Protein 6B23 (pdb70)

B-factor: mean 240.4, std 31.72, range [148.01, 350.55]

Radius of gyration: 44.62 Å; Cα contacts (8 Å, |Δi|>4): 2141; chains: 8; bounding box: 135×101×117 Å

Secondary structure (DSSP, 8-state):
--SSS-----EEPPPTTTHHHHHHHHHHH-SHHHH------SSS-EEE--------SSSS--S-----EEE------EE--HHHHHSS-HHHHHHHHHHHHHHHHHHHHHHHHHHHHHHHHTS-SSS---S--HHHHHHHS-----S---HHHHHHHHHHHBTBSPPP-EEEEETTTHHHHHS-B-SSS-SBSS-SSS-BSSSSB--EESS--SS---EEE-SEEEEEES---EE---S--SS--BTTTB---TTTS-----EE--EEEEEE-S--EE------/---SS----SS----HHHHHHHHHHHHHH-SHHHHSB----SSSEEEE-------SSS---SS-----EEEE--EEEEEE-TTGGGGGGHHHHHHHHHHHHHHHHTTTHHHHHHHHHHHHHT---SS--SS--HHHHHHHS--EE----SHHHHHHHHHHHHTTTPPP--EE--TTGGGTTSS-B-SSS--BSS-SSS-BSSSSBEE---STT-SS--EE----B----S----EEE----SS---SSS----TTTTT--EEEEEEE---------BEE--S--/--SSS----SEEPPPHHHHHHHHHHHHHH-SHHHHSB----SS----EES------SSS---S----EE------EEEEEHHHHHH-S-TTTHHHHHHHHHHHHHTTTHHHHHHHHHHHHHHSS-SS---S--HHHHHHHS--EEES--SHHHHHHHHHHHHSSS-----EE--SS--HHHHH-B-SSS--BSS-SSS-BSSSSBPB----TT-SS--EE--S-EEEE-S---EEEE-SB-SS--BSSS---BTTTTT--EEEEEE-EEEE--S--BEEE----/--SSS----S-B---HHHHHHHHHHHHHH-HHHHH-EE----SS--EE-------SS---S-----B-EE-----EE---STTGGG---HHHHHHHHHHHHHHHSTTTTHHHHHHHHHHTTTSS-SS--SS--HHHHHHHTT----S--STHHHHHHHHHHHTTT------B--HHHHHHHHS-B-SSS--BS-BTTTTBSSSS--B----TT-SS-B------EEEEES---BEEESS--SS---TTS----TTTS---EEE-EEEEEEE--S----B-----/-THHHHHHHHSSS--/-HHHHHHHHHHSS--/-HHHHHHHHHHHHHHHHHHHHHHHHHHHHSS--/-HHHHHHHHHHHHHHHHTHHHHHHHHHHH-S--

InterPro domains:
  IPR024455 Phage capsid [TIGR01554] (41-310)
  IPR054612 Phage capsid-like, C-terminal [PF05065] (38-310)

Organism: Staphylococcus phage 80alpha (NCBI:txid53369)

Nearest PDB structures (foldseek):
  6b0x-assembly1_A  TM=9.643E-01  e=4.576E-47  Dubowvirus dv80alpha
  6c21-assembly1_B  TM=6.989E-01  e=7.696E-34  Dubowvirus dv80alpha
  6c21-assembly1_D  TM=6.895E-01  e=8.840E-33  Dubowvirus dv80alpha
  6c21-assembly1_G  TM=6.797E-01  e=6.925E-33  Dubowvirus dv80alpha
  8vd4-assembly1_B  TM=6.380E-01  e=4.616E-28  Dubowvirus dv80alpha

Foldseek 3Di:
DFDWQFFPCFFDWQDPVLQVLLVVLLCPPADVNVQADEDADDQKDKDWDWDDDDDDDPDPDDDDTDIDMDIKHDWDKDWQVVLQVVPLDRRVCRVVTSPNSSVSCSNRVSVVVRLVCCCVAAHPPPPDHDADHNVNLCVVQPQEDEDDDDPVVVVVSQVVLPPPDDGFAAKEFAPQQVVVQQDDADDPHGDRQQDDPQGDRNNGHYDHDPNDDADGGTKTDHPWHKYWYRTWTKHKDQDWDDPDADDPRDIDPCVVVRTIIMITITGIIIYDDRRMYDYHYDPD/DVPVVVVVVVDDDDD/DVVCVVVVVVPDDDD/DDDFQFDDDQWCFDDPVLQCLLVVVLLVVADVSVLEDEDDDDAKDKDWDDDDDDDDPPDDDDDDDDIDIDIKFDWDKDKAQQCLQVPVVVVVVRVVTPRVSVVSCSCPVSVVVRLQVNCAAQNPDDPDHDAPANNVLCVVDPQEDADDDEVVVVVSQQVQLPVVVAGWAAKEWAPLLVVVLQPYADDPPGDRCQDDVPQGNNNHHYHHDPPPDANNKIKTDSYKYKYKDDTQIKHKDQDWDPPADDDDHDGDNSVVPVGMIIMTIIIIIIDYDRRMHIYHHHPD/DADFQFDPDQWDFDDPVLFVLQVVLLVVLADVPVLEDADEDAAKDFDKDFDDDDQDDPHGNPDDGDIDTDIDWDWDKDKQPVVQQVDLHRVVCRVVGSRNSVVVVRNPVSVVVRLQCVPVAADVPRPDHDADHVNVLCVVPPQEDEADQAPVVVVVSQVSLPVPPDGFAAKEDDPVPCVSQVPHADDVHGDRQADDVAAGRNNHHYDYSHHPPADRKIKTARYWYKYFDDTQIKGKDFAADPPACPDPPDRDGRVVVPTMMIMTMTIMIIYGDNDMHIYDYDPD/DVVVVVVVVVVVVVVCVVVVVVVVVVCVPDDHD/DDAFQFDPDQWAFDDPVLQVLLVVLLQVVADLNVFADEDADDQKDWDKDFDDDDDDPDDDDDDDGDIDIDIKHDWDWDWQVQVFLPDFDRVVVRVVGDNVVSVVCSVGVSVVRSLVCRCQAQHNDDPDHDAHHVVVLCVVVPQEDEADDAVVCVVSQQVQLVVVVDGWAEKEEAPVLVVVQQPHADDPDGGHAADDVQHHRNNHHYDHDPDPPADNKMWTDHYWYKYWDDTFIKGKDQCDDDPACDPDDHRDPRVVVPTTIMITMTGIITDDDNRIHMYGYDPD/DVVVVVVVVVVVVVVVVVVVVVVVVVVVVDPDD

Solvent-accessible surface area: 69340 Å² total; per-residue (Å²): 169,6,104,63,129,70,0,78,65,94,105,27,71,16,72,117,100,17,20,54,25,4,23,75,61,10,7,92,58,1,20,9,3,37,36,0,97,30,72,60,12,124,47,82,100,152,47,120,62,105,168,86,125,177,122,66,94,216,215,149,47,173,52,152,129,106,124,88,66,104,28,4,149,81,61,13,78,102,59,4,86,72,5,2,65,97,16,68,72,17,149,77,10,70,131,75,28,6,25,96,4,1,66,34,6,49,78,65,14,0,94,27,30,18,89,67,17,2,51,11,7,11,10,43,97,31,133,70,63,54,22,113,5,5,36,66,3,26,141,140,25,101,53,66,38,134,26,84,52,59,47,100,30,14,99,62,7,32,62,73,20,77,126,96,98,155,81,19,51,13,15,22,7,8,78,134,4,66,82,104,5,70,171,27,88,18,118,170,57,166,106,141,17,4,61,179,137,68,56,34,15,45,64,46,22,12,50,50,7,126,5,53,78,80,159,42,5,24,20,8,11,18,80,8,19,2,2,13,52,36,52,5,61,8,45,32,122,134,67,84,8,123,98,39,92,35,137,118,162,92,94,18,32,4,116,135,66,131,83,36,6,1,56,17,11,5,54,1,11,26,36,18,48,65,80,8,3,25,5,110,38,139,102,227,51,113,73,27,77,99,23,11,147,146,18,67,129,62,228,67,104,85,5,65,112,56,6,120,131,40,20,86,20,190,178,92,97,78,140,65,18,124,78,86,89,3,70,6,124,101,125,50,11,18,36,12,11,29,71,13,9,73,56,2,22,1,9,30,4,1,116,34,58,84,28,147,37,95,42,133,45,126,55,126,173,100,103,188,76,74,106,198,198,131,54,151,56,162,85,122,144,58,68,72,60,8,153,53,43,0,30,6,63,1,25,57,4,0,9,33,42,73,48,26,144,42,18,38,28,26,20,23,17,34,2,9,77,41,0,59,38,67,16,6,69,14,10,24,103,29,2,4,55,23,2,6,15,69,116,26,83,16,78,53,15,111,3,2,32,59,1,31,139,122,48,114,25,84,25,115,11,76,47,63,55,102,30,7,99,56,1,43,53,61,2,70,116,71,162,44,124,17,55,1,0,8,3,22,45,50,1,43,8,40,4,54,80,6,38,18,106,162,86,136,102,65,23,7,65,46,138,63,72,26,0,55,66,36,27,15,18,54,7,102,23,46,54,37,117,100,2,6,4,0,3,16,65,15,15,10,2,14,82,43,58,5,38,6,46,12,103,97,88,81,14,125,52,22,30,17,96,118,185,91,90,1,28,3,98,137,67,124,25,2,5,0,45,6,24,13,93,3,5,13,41,46,35,52,51,2,0,16,4,87,27,130,86,220,142,48,95,82,108,84,1,88,81,88,70,4,63,5,100,49,121,29,7,46,34,4,10,58,62,9,1,83,61,0,39,0,3,19,8,1,81,13,52,56,1,88,58,58,41,118,17,39,40,59,91,10,63,24,39,12,55,189,112,101,17,116,49,106,23,57,11,52,86,22,36,26,158,57,49,4,7,5,25,11,13,36,4,0,4,56,3,67,79,20,128,82,13,56,99,90,20,4,17,86,1,3,80,70,2,55,91,86,9,1,62,12,10,22,47,7,14,2,37,6,2,1,17,68,102,13,61,12,71,54,39,125,8,0,35,70,7,5,126,130,38,109,19,70,27,127,13,65,28,62,29,107,32,4,88,69,1,13,57,63,12,64,123,47,114,66,46,15,39,4,0,4,8,25,9,63,12,62,44,39,11,27,137,15,68,20,120,171,45,138,12,68,12,9,12,50,105,37,63,8,2,15,7,18,34,11,29,16,7,56,11,100,26,25,116,53,2,4,8,3,18,14,49,7,9,1,8,19,60,24,52,2,43,1,48,3,79,118,105,93,4,100,17,5,50,22,105,122,172,105,86,11,32,3,103,134,64,128,55,10,0,0,60,2,32,6,124,5,8,5,64,20,26,101,51,0,0,27,2,94,51,140,102,224,188,143,139,49,51,107,104,115,90,49,112,56,9,131,102,63,72,135,39,49,74,18,23,68,46,2,67,147,49,36,56,36,164,177,64,85,75,134,64,5,79,79,72,81,8,84,10,119,89,125,32,11,53,23,5,21,78,62,22,14,44,72,3,6,0,4,32,2,0,87,39,48,53,65,94,54,112,4,134,25,19,60,103,110,12,44,22,25,10,94,126,167,80,44,150,52,167,34,54,19,48,76,84,44,6,150,79,43,12,72,87,68,9,79,148,4,0,52,127,23,83,77,14,128,68,8,44,114,100,20,14,25,88,4,2,73,66,1,52,87,72,18,4,79,33,18,33,63,68,18,2,44,12,0,4,11,76,116,20,145,37,88,31,37,120,6,0,31,59,7,8,117,111,48,101,25,94,15,122,21,83,35,82,26,97,6,9,54,53,2,31,34,47,3,5,89,58,39,47,76,15,50,1,2,3,6,30,67,114,0,51,80,50,15,62,142,21,70,17,119,88,39,92,58,138,32,8,56,147,143,74,99,28,9,32,59,36,37,25,12,33,1,124,2,111,42,42,130,78,5,9,12,0,3,14,73,6,24,12,7,40,82,50,67,8,93,5,50,6,134,62,128,62,8,93,88,38,90,45,129,121,163,120,80,26,41,0,99,132,50,113,69,8,14,2,92,6,18,12,122,1,10,7,41,29,43,74,79,8,0,35,2,87,47,112,102,216,183,118,130,53,53,119,108,107,127,42,109,100,44,124,106,156,92,151,41,50,65,40,23,101,114,5,120,136,72,16,63,18,204

Sequence (1232 aa):
PDNVMMHEKKDGTLMNEFTTPILQEVMENSKIMQLGKYEPMEGTEKKFTFWADKPGAYWVGEGQKIETSKATWVNATMRAFKLGVILPVTKEFLNYTYSQFFEEMKPMIAEAFYKKFDEAGILNQGNNPFGKSIAQSIEKTNKVIKGDFTQDNIIDLEALLEDDELEANAFISKTQNRSLLRKIVDPETKERIYDRNSDSLDGLPVVNLKSSNLKRGELITGDFDKLIYGIPQLIEYKIDETAQLSTVKNEDGTPVNLFEQDMVALRATMHVALHIADDKAFAKGTTLQNLAKQNRIIKGTTLQNLAKQNRIIKPDNVMMHEKKDGTLMNEFTTPILQEVMENSKIMQLGKYEPMEGTEKKFTFWADKPGAYWVGEGQKIETSKATWVNATMRAFKLGVILPVTKEFLNYTYSQFFEEMKPMIAEAFYKKFDEAGILNQGNNPFGKSIAQSIEKTNKVIKGDFTQDNIIDLEALLEDDELEANAFISKTQNRSLLRKIVDPETKERIYDRNSDSLDGLPVVNLKSSNLKRGELITGDFDKLIYGIPQLIEYKIDETAQLSTVKNEDGTPVNLFEQDMVALRATMHVALHIADDKAFAKPDNVMMHEKKDGTLMNEFTTPILQEVMENSKIMQLGKYEPMEGTEKKFTFWADKPGAYWVGEGQKIETSKATWVNATMRAFKLGVILPVTKEFLNYTYSQFFEEMKPMIAEAFYKKFDEAGILNQGNNPFGKSIAQSIEKTNKVIKGDFTQDNIIDLEALLEDDELEANAFISKTQNRSLLRKIVDPETKERIYDRNSDSLDGLPVVNLKSSNLKRGELITGDFDKLIYGIPQLIEYKIDETAQLSTVKNEDGTPVNLFEQDMVALRATMHVALHIADDKAFAKQEISSELQQSEQSKQKQYGTTLQNLAKQNRIIKPDNVMMHEKKDGTLMNEFTTPILQEVMENSKIMQLGKYEPMEGTEKKFTFWADKPGAYWVGEGQKIETSKATWVNATMRAFKLGVILPVTKEFLNYTYSQFFEEMKPMIAEAFYKKFDEAGILNQGNNPFGKSIAQSIEKTNKVIKGDFTQDNIIDLEALLEDDELEANAFISKTQNRSLLRKIVDPETKERIYDRNSDSLDGLPVVNLKSSNLKRGELITGDFDKLIYGIPQLIEYKIDETAQLSTVKNEDGTPVNLFEQDMVALRATMHVALHIADDKAFAKQEISSELQQSEQSKQKQYGTTLQNLAKQNRIIK

Structure (mmCIF, N/CA/C/O backbone):
data_6B23
#
_entry.id   6B23
#
_cell.length_a   1
_cell.length_b   1
_cell.length_c   1
_cell.angle_alpha   90.00
_cell.angle_beta   90.00
_cell.angle_gamma   90.00
#
_symmetry.space_group_name_H-M   'P 1'
#
loop_
_entity.id
_entity.type
_entity.pdbx_description
1 polymer 'Major head protein'
2 polymer 'Capsid morphogenesis B protein'
#
loop_
_atom_site.group_PDB
_atom_site.id
_atom_site.type_symbol
_atom_site.label_atom_id
_atom_site.label_alt_id
_atom_site.label_comp_id
_atom_site.label_asym_id
_atom_site.label_entity_id
_atom_site.label_seq_id
_atom_site.pdbx_PDB_ins_code
_atom_site.Cartn_x
_atom_site.Cartn_y
_atom_site.Cartn_z
_atom_site.occupancy
_atom_site.B_iso_or_equiv
_atom_site.auth_seq_id
_atom_site.auth_comp_id
_atom_site.auth_asym_id
_atom_site.auth_atom_id
_atom_site.pdbx_PDB_model_num
ATOM 1 N N . PRO A 1 26 ? 297.072 259.788 151.661 1.00 218.91 26 PRO A N 1
ATOM 2 C CA . PRO A 1 26 ? 297.688 258.456 151.594 1.00 220.62 26 PRO A CA 1
ATOM 3 C C . PRO A 1 26 ? 296.726 257.295 151.890 1.00 223.81 26 PRO A C 1
ATOM 4 O O . PRO A 1 26 ? 296.638 256.358 151.093 1.00 222.62 26 PRO A O 1
ATOM 8 N N . ASP A 1 27 ? 296.026 257.363 153.023 1.00 226.16 27 ASP A N 1
ATOM 9 C CA . ASP A 1 27 ? 295.068 256.327 153.424 1.00 225.97 27 ASP A CA 1
ATOM 10 C C . ASP A 1 27 ? 294.045 256.883 154.421 1.00 227.74 27 ASP A C 1
ATOM 11 O O . ASP A 1 27 ? 294.419 257.354 155.498 1.00 226.78 27 ASP A O 1
ATOM 16 N N . ASN A 1 28 ? 292.764 256.816 154.053 1.00 229.16 28 ASN A N 1
ATOM 17 C CA . ASN A 1 28 ? 291.666 257.287 154.900 1.00 229.72 28 ASN A CA 1
ATOM 18 C C . ASN A 1 28 ? 291.135 256.149 155.768 1.00 227.81 28 ASN A C 1
ATOM 19 O O . ASN A 1 28 ? 291.104 256.264 156.996 1.00 225.27 28 ASN A O 1
ATOM 24 N N . VAL A 1 29 ? 290.712 255.064 155.116 1.00 228.17 29 VAL A N 1
ATOM 25 C CA . VAL A 1 29 ? 290.186 253.871 155.797 1.00 229.71 29 VAL A CA 1
ATOM 26 C C . VAL A 1 29 ? 290.736 252.593 155.142 1.00 231.89 29 VAL A C 1
ATOM 27 O O . VAL A 1 29 ? 291.599 251.932 155.721 1.00 233.85 29 VAL A O 1
ATOM 31 N N . MET A 1 30 ? 290.247 252.284 153.937 1.00 232.28 30 MET A N 1
ATOM 32 C CA . MET A 1 30 ? 290.551 251.050 153.174 1.00 232.10 30 MET A CA 1
ATOM 33 C C . MET A 1 30 ? 291.093 249.830 153.948 1.00 231.15 30 MET A C 1
ATOM 34 O O . MET A 1 30 ? 290.333 248.905 154.245 1.00 229.49 30 MET A O 1
ATOM 39 N N . MET A 1 31 ? 292.390 249.841 154.272 1.00 230.00 31 MET A N 1
ATOM 40 C CA . MET A 1 31 ? 293.094 248.664 154.807 1.00 228.56 31 MET A CA 1
ATOM 41 C C . MET A 1 31 ? 293.995 249.027 155.995 1.00 228.54 31 MET A C 1
ATOM 42 O O . MET A 1 31 ? 293.993 250.173 156.453 1.00 228.93 31 MET A O 1
ATOM 47 N N . HIS A 1 32 ? 294.752 248.045 156.491 1.00 229.32 32 HIS A N 1
ATOM 48 C CA . HIS A 1 32 ? 295.736 248.270 157.556 1.00 229.42 32 HIS A CA 1
ATOM 49 C C . HIS A 1 32 ? 296.903 247.272 157.492 1.00 226.66 32 HIS A C 1
ATOM 50 O O . HIS A 1 32 ? 296.849 246.190 158.086 1.00 226.51 32 HIS A O 1
ATOM 57 N N . GLU A 1 33 ? 297.941 247.646 156.743 1.00 222.14 33 GLU A N 1
ATOM 58 C CA . GLU A 1 33 ? 299.240 246.959 156.764 1.00 217.21 33 GLU A CA 1
ATOM 59 C C . GLU A 1 33 ? 300.380 247.983 156.898 1.00 216.42 33 GLU A C 1
ATOM 60 O O . GLU A 1 33 ? 301.494 247.756 156.417 1.00 214.55 33 GLU A O 1
ATOM 66 N N . LYS A 1 34 ? 300.093 249.099 157.574 1.00 218.19 34 LYS A N 1
ATOM 67 C CA . LYS A 1 34 ? 301.045 250.194 157.761 1.00 219.66 34 LYS A CA 1
ATOM 68 C C . LYS A 1 34 ? 301.672 250.048 159.146 1.00 222.13 34 LYS A C 1
ATOM 69 O O . LYS A 1 34 ? 301.062 250.414 160.154 1.00 221.95 34 LYS A O 1
ATOM 75 N N . LYS A 1 35 ? 302.893 249.517 159.185 1.00 227.78 35 LYS A N 1
ATOM 76 C CA . LYS A 1 35 ? 303.525 249.103 160.443 1.00 232.58 35 LYS A CA 1
ATOM 77 C C . LYS A 1 35 ? 304.165 250.285 161.168 1.00 232.11 35 LYS A C 1
ATOM 78 O O . LYS A 1 35 ? 303.923 250.490 162.360 1.00 231.45 35 LYS A O 1
ATOM 84 N N . ASP A 1 36 ? 304.984 251.045 160.439 1.00 232.91 36 ASP A N 1
ATOM 85 C CA . ASP A 1 36 ? 305.676 252.223 160.969 1.00 232.84 36 ASP A CA 1
ATOM 86 C C . ASP A 1 36 ? 305.076 253.498 160.372 1.00 229.29 36 ASP A C 1
ATOM 87 O O . ASP A 1 36 ? 304.762 253.542 159.180 1.00 230.49 36 ASP A O 1
ATOM 92 N N . GLY A 1 37 ? 304.930 254.527 161.207 1.00 224.67 37 GLY A N 1
ATOM 93 C CA . GLY A 1 37 ? 304.419 255.827 160.765 1.00 222.16 37 GLY A CA 1
ATOM 94 C C . GLY A 1 37 ? 303.822 256.661 161.882 1.00 221.01 37 GLY A C 1
ATOM 95 O O . GLY A 1 37 ? 303.509 256.149 162.959 1.00 217.10 37 GLY A O 1
ATOM 96 N N . THR A 1 38 ? 303.671 257.956 161.613 1.00 224.07 38 THR A N 1
ATOM 97 C CA . THR A 1 38 ? 303.008 258.881 162.532 1.00 228.20 38 THR A CA 1
ATOM 98 C C . THR A 1 38 ? 301.493 258.722 162.402 1.00 232.33 38 THR A C 1
ATOM 99 O O . THR A 1 38 ? 300.990 258.397 161.322 1.00 230.94 38 THR A O 1
ATOM 103 N N . LEU A 1 39 ? 300.774 258.953 163.501 1.00 239.81 39 LEU A N 1
ATOM 104 C CA . LEU A 1 39 ? 299.310 258.827 163.515 1.00 246.36 39 LEU A CA 1
ATOM 105 C C . LEU A 1 39 ? 298.657 259.953 162.710 1.00 244.91 39 LEU A C 1
ATOM 106 O O . LEU A 1 39 ? 299.126 261.094 162.733 1.00 244.43 39 LEU A O 1
ATOM 111 N N . MET A 1 40 ? 297.576 259.619 162.007 1.00 246.79 40 MET A N 1
ATOM 112 C CA . MET A 1 40 ? 296.867 260.570 161.146 1.00 251.66 40 MET A CA 1
ATOM 113 C C . MET A 1 40 ? 296.055 261.550 161.994 1.00 251.01 40 MET A C 1
ATOM 114 O O . MET A 1 40 ? 295.522 261.177 163.041 1.00 250.52 40 MET A O 1
ATOM 119 N N . ASN A 1 41 ? 295.962 262.795 161.525 1.00 250.23 41 ASN A N 1
ATOM 120 C CA . ASN A 1 41 ? 295.230 263.866 162.228 1.00 249.29 41 ASN A CA 1
ATOM 121 C C . ASN A 1 41 ? 293.724 263.616 162.426 1.00 249.56 41 ASN A C 1
ATOM 122 O O . ASN A 1 41 ? 293.106 264.241 163.291 1.00 249.66 41 ASN A O 1
ATOM 127 N N . GLU A 1 42 ? 293.142 262.726 161.618 1.00 249.09 42 GLU A N 1
ATOM 128 C CA . GLU A 1 42 ? 291.739 262.313 161.766 1.00 248.16 42 GLU A CA 1
ATOM 129 C C . GLU A 1 42 ? 291.442 261.646 163.116 1.00 248.33 42 GLU A C 1
ATOM 130 O O . GLU A 1 42 ? 290.369 261.862 163.684 1.00 248.96 42 GLU A O 1
ATOM 136 N N . PHE A 1 43 ? 292.390 260.850 163.618 1.00 248.70 43 PHE A N 1
ATOM 137 C CA . PHE A 1 43 ? 292.199 260.057 164.842 1.00 249.53 43 PHE A CA 1
ATOM 138 C C . PHE A 1 43 ? 293.074 260.485 166.032 1.00 247.20 43 PHE A C 1
ATOM 139 O O . PHE A 1 43 ? 293.094 259.794 167.053 1.00 246.77 43 PHE A O 1
ATOM 147 N N . THR A 1 44 ? 293.781 261.611 165.918 1.00 246.45 44 THR A N 1
ATOM 148 C CA . THR A 1 44 ? 294.640 262.100 167.004 1.00 245.91 44 THR A CA 1
ATOM 149 C C . THR A 1 44 ? 293.824 262.733 168.129 1.00 247.94 44 THR A C 1
ATOM 150 O O . THR A 1 44 ? 293.956 262.344 169.292 1.00 247.84 44 THR A O 1
ATOM 154 N N . THR A 1 45 ? 292.984 263.703 167.770 1.00 251.00 45 THR A N 1
ATOM 155 C CA . THR A 1 45 ? 292.216 264.482 168.755 1.00 253.72 45 THR A CA 1
ATOM 156 C C . THR A 1 45 ? 291.178 263.713 169.604 1.00 256.25 45 THR A C 1
ATOM 157 O O . THR A 1 45 ? 290.918 264.124 170.737 1.00 256.24 45 THR A O 1
ATOM 161 N N . PRO A 1 46 ? 290.585 262.611 169.077 1.00 259.21 46 PRO A N 1
ATOM 162 C CA . PRO A 1 46 ? 289.797 261.756 169.986 1.00 261.41 46 PRO A CA 1
ATOM 163 C C . PRO A 1 46 ? 290.633 260.964 171.004 1.00 263.90 46 PRO A C 1
ATOM 164 O O . PRO A 1 46 ? 290.172 260.745 172.126 1.00 263.19 46 PRO A O 1
ATOM 168 N N . ILE A 1 47 ? 291.837 260.540 170.614 1.00 266.84 47 ILE A N 1
ATOM 169 C CA . ILE A 1 47 ? 292.741 259.804 171.513 1.00 268.99 47 ILE A CA 1
ATOM 170 C C . ILE A 1 47 ? 293.276 260.719 172.623 1.00 263.61 47 ILE A C 1
ATOM 171 O O . ILE A 1 47 ? 293.298 260.327 173.793 1.00 262.86 47 ILE A O 1
ATOM 176 N N . LEU A 1 48 ? 293.707 261.924 172.250 1.00 258.20 48 LEU A N 1
ATOM 177 C CA . LEU A 1 48 ? 294.173 262.926 173.225 1.00 255.54 48 LEU A CA 1
ATOM 178 C C . LEU A 1 48 ? 293.055 263.470 174.129 1.00 256.84 48 LEU A C 1
ATOM 179 O O . LEU A 1 48 ? 293.333 263.921 175.242 1.00 255.70 48 LEU A O 1
ATOM 184 N N . GLN A 1 49 ? 291.809 263.436 173.650 1.00 260.50 49 GLN A N 1
ATOM 185 C CA . GLN A 1 49 ? 290.640 263.843 174.449 1.00 263.58 49 GLN A CA 1
ATOM 186 C C . GLN A 1 49 ? 290.417 262.953 175.683 1.00 268.54 49 GLN A C 1
ATOM 187 O O . GLN A 1 49 ? 289.989 263.447 176.728 1.00 270.14 49 GLN A O 1
ATOM 193 N N . GLU A 1 50 ? 290.707 261.657 175.558 1.00 271.87 50 GLU A N 1
ATOM 194 C CA . GLU A 1 50 ? 290.611 260.722 176.690 1.00 273.98 50 GLU A CA 1
ATOM 195 C C . GLU A 1 50 ? 291.703 260.964 177.738 1.00 274.69 50 GLU A C 1
ATOM 196 O O . GLU A 1 50 ? 291.462 260.792 178.932 1.00 273.67 50 GLU A O 1
ATOM 202 N N . VAL A 1 51 ? 292.895 261.353 177.284 1.00 278.66 51 VAL A N 1
ATOM 203 C CA . VAL A 1 51 ? 293.990 261.766 178.177 1.00 282.00 51 VAL A CA 1
ATOM 204 C C . VAL A 1 51 ? 293.645 263.092 178.870 1.00 280.89 51 VAL A C 1
ATOM 205 O O . VAL A 1 51 ? 293.970 263.290 180.043 1.00 280.82 51 VAL A O 1
ATOM 209 N N . MET A 1 52 ? 292.989 263.984 178.130 1.00 280.20 52 MET A N 1
ATOM 210 C CA . MET A 1 52 ? 292.634 265.323 178.610 1.00 280.74 52 MET A CA 1
ATOM 211 C C . MET A 1 52 ? 291.647 265.344 179.791 1.00 277.90 52 MET A C 1
ATOM 212 O O . MET A 1 52 ? 291.697 266.258 180.617 1.00 277.34 52 MET A O 1
ATOM 217 N N . GLU A 1 53 ? 290.762 264.349 179.868 1.00 274.35 53 GLU A N 1
ATOM 218 C CA . GLU A 1 53 ? 289.767 264.259 180.955 1.00 271.60 53 GLU A CA 1
ATOM 219 C C . GLU A 1 53 ? 290.275 263.517 182.202 1.00 268.18 53 GLU A C 1
ATOM 220 O O . GLU A 1 53 ? 289.916 263.885 183.323 1.00 265.96 53 GLU A O 1
ATOM 226 N N . ASN A 1 54 ? 291.098 262.486 182.007 1.00 267.38 54 ASN A N 1
ATOM 227 C CA . ASN A 1 54 ? 291.511 261.593 183.103 1.00 268.51 54 ASN A CA 1
ATOM 228 C C . ASN A 1 54 ? 292.499 262.226 184.084 1.00 268.18 54 ASN A C 1
ATOM 229 O O . ASN A 1 54 ? 292.300 262.147 185.298 1.00 268.51 54 ASN A O 1
ATOM 234 N N . SER A 1 55 ? 293.557 262.841 183.556 1.00 269.03 55 SER A N 1
ATOM 235 C CA . SER A 1 55 ? 294.638 263.393 184.386 1.00 270.74 55 SER A CA 1
ATOM 236 C C . SER A 1 55 ? 294.183 264.593 185.224 1.00 273.23 55 SER A C 1
ATOM 237 O O . SER A 1 55 ? 293.271 265.325 184.831 1.00 273.09 55 SER A O 1
ATOM 240 N N . LYS A 1 56 ? 294.843 264.783 186.367 1.00 275.59 56 LYS A N 1
ATOM 241 C CA . LYS A 1 56 ? 294.458 265.789 187.367 1.00 276.74 56 LYS A CA 1
ATOM 242 C C . LYS A 1 56 ? 295.267 267.074 187.201 1.00 273.70 56 LYS A C 1
ATOM 243 O O . LYS A 1 56 ? 294.705 268.172 187.208 1.00 275.23 56 LYS A O 1
ATOM 249 N N . ILE A 1 57 ? 296.587 266.926 187.076 1.00 267.55 57 ILE A N 1
ATOM 250 C CA . ILE A 1 57 ? 297.490 268.042 186.740 1.00 263.85 57 ILE A CA 1
ATOM 251 C C . ILE A 1 57 ? 297.128 268.716 185.405 1.00 263.95 57 ILE A C 1
ATOM 252 O O . ILE A 1 57 ? 297.332 269.921 185.241 1.00 262.32 57 ILE A O 1
ATOM 257 N N . MET A 1 58 ? 296.604 267.921 184.469 1.00 266.20 58 MET A N 1
ATOM 258 C CA . MET A 1 58 ? 296.084 268.393 183.177 1.00 269.68 58 MET A CA 1
ATOM 259 C C . MET A 1 58 ? 295.170 269.618 183.288 1.00 268.48 58 MET A C 1
ATOM 260 O O . MET A 1 58 ? 295.365 270.602 182.572 1.00 270.08 58 MET A O 1
ATOM 265 N N . GLN A 1 59 ? 294.187 269.547 184.186 1.00 267.21 59 GLN A N 1
ATOM 266 C CA . GLN A 1 59 ? 293.181 270.614 184.350 1.00 267.02 59 GLN A CA 1
ATOM 267 C C . GLN A 1 59 ? 293.779 271.990 184.676 1.00 267.47 59 GLN A C 1
ATOM 268 O O . GLN A 1 59 ? 293.323 273.004 184.144 1.00 267.51 59 GLN A O 1
ATOM 274 N N . LEU A 1 60 ? 294.799 272.013 185.532 1.00 269.14 60 LEU A N 1
ATOM 275 C CA . LEU A 1 60 ? 295.398 273.267 186.010 1.00 271.15 60 LEU A CA 1
ATOM 276 C C . LEU A 1 60 ? 296.243 274.006 184.955 1.00 270.85 60 LEU A C 1
ATOM 277 O O . LEU A 1 60 ? 296.397 275.227 185.037 1.00 271.31 60 LEU A O 1
ATOM 282 N N . GLY A 1 61 ? 296.780 273.274 183.977 1.00 267.37 61 GLY A N 1
ATOM 283 C CA . GLY A 1 61 ? 297.670 273.851 182.965 1.00 263.89 61 GLY A CA 1
ATOM 284 C C . GLY A 1 61 ? 296.993 274.741 181.935 1.00 261.47 61 GLY A C 1
ATOM 285 O O . GLY A 1 61 ? 295.765 274.753 181.816 1.00 259.86 61 GLY A O 1
ATOM 286 N N . LYS A 1 62 ? 297.817 275.491 181.201 1.00 260.58 62 LYS A N 1
ATOM 287 C CA . LYS A 1 62 ? 297.376 276.370 180.109 1.00 260.31 62 LYS A CA 1
ATOM 288 C C . LYS A 1 62 ? 298.244 276.104 178.878 1.00 255.81 62 LYS A C 1
ATOM 289 O O . LYS A 1 62 ? 299.472 276.069 178.982 1.00 254.40 62 LYS A O 1
ATOM 295 N N . TYR A 1 63 ? 297.604 275.941 177.719 1.00 251.51 63 TYR A N 1
ATOM 296 C CA . TYR A 1 63 ? 298.221 275.268 176.567 1.00 248.59 63 TYR A CA 1
ATOM 297 C C . TYR A 1 63 ? 298.354 276.142 175.323 1.00 250.34 63 TYR A C 1
ATOM 298 O O . TYR A 1 63 ? 297.401 276.804 174.908 1.00 251.81 63 TYR A O 1
ATOM 307 N N . GLU A 1 64 ? 299.556 276.125 174.744 1.00 253.02 64 GLU A N 1
ATOM 308 C CA . GLU A 1 64 ? 299.864 276.797 173.479 1.00 254.89 64 GLU A CA 1
ATOM 309 C C . GLU A 1 64 ? 300.822 275.896 172.675 1.00 254.12 64 GLU A C 1
ATOM 310 O O . GLU A 1 64 ? 302.040 275.987 172.842 1.00 251.44 64 GLU A O 1
ATOM 316 N N . PRO A 1 65 ? 300.267 274.997 171.827 1.00 257.03 65 PRO A N 1
ATOM 317 C CA . PRO A 1 65 ? 301.055 274.001 171.084 1.00 259.15 65 PRO A CA 1
ATOM 318 C C . PRO A 1 65 ? 302.273 274.548 170.330 1.00 258.62 65 PRO A C 1
ATOM 319 O O . PRO A 1 65 ? 302.180 275.592 169.682 1.00 260.04 65 PRO A O 1
ATOM 323 N N . MET A 1 66 ? 303.395 273.833 170.435 1.00 258.00 66 MET A N 1
ATOM 324 C CA . MET A 1 66 ? 304.644 274.186 169.751 1.00 258.82 66 MET A CA 1
ATOM 325 C C . MET A 1 66 ? 305.285 272.938 169.147 1.00 254.83 66 MET A C 1
ATOM 326 O O . MET A 1 66 ? 305.155 271.838 169.689 1.00 253.26 66 MET A O 1
ATOM 331 N N . GLU A 1 67 ? 305.991 273.129 168.034 1.00 250.89 67 GLU A N 1
ATOM 332 C CA . GLU A 1 67 ? 306.530 272.021 167.241 1.00 248.09 67 GLU A CA 1
ATOM 333 C C . GLU A 1 67 ? 307.897 271.581 167.770 1.00 245.89 67 GLU A C 1
ATOM 334 O O . GLU A 1 67 ? 308.891 272.291 167.601 1.00 245.97 67 GLU A O 1
ATOM 340 N N . GLY A 1 68 ? 307.936 270.412 168.411 1.00 244.43 68 GLY A N 1
ATOM 341 C CA . GLY A 1 68 ? 309.177 269.841 168.937 1.00 244.46 68 GLY A CA 1
ATOM 342 C C . GLY A 1 68 ? 309.622 270.498 170.229 1.00 243.03 68 GLY A C 1
ATOM 343 O O . GLY A 1 68 ? 309.451 269.934 171.313 1.00 241.97 68 GLY A O 1
ATOM 344 N N . THR A 1 69 ? 310.204 271.688 170.104 1.00 242.66 69 THR A N 1
ATOM 345 C CA . THR A 1 69 ? 310.665 272.469 171.257 1.00 243.11 69 THR A CA 1
ATOM 346 C C . THR A 1 69 ? 310.778 273.956 170.895 1.00 243.78 69 THR A C 1
ATOM 347 O O . THR A 1 69 ? 311.297 274.305 169.832 1.00 245.76 69 THR A O 1
ATOM 351 N N . GLU A 1 70 ? 310.277 274.817 171.781 1.00 243.46 70 GLU A N 1
ATOM 352 C CA . GLU A 1 70 ? 310.272 276.270 171.568 1.00 243.67 70 GLU A CA 1
ATOM 353 C C . GLU A 1 70 ? 310.284 276.985 172.926 1.00 239.68 70 GLU A C 1
ATOM 354 O O . GLU A 1 70 ? 310.349 276.329 173.970 1.00 237.70 70 GLU A O 1
ATOM 360 N N . LYS A 1 71 ? 310.224 278.318 172.908 1.00 237.80 71 LYS A N 1
ATOM 361 C CA . LYS A 1 71 ? 310.242 279.129 174.132 1.00 237.72 71 LYS A CA 1
ATOM 362 C C . LYS A 1 71 ? 309.077 280.115 174.183 1.00 235.55 71 LYS A C 1
ATOM 363 O O . LYS A 1 71 ? 308.479 280.450 173.157 1.00 234.33 71 LYS A O 1
ATOM 369 N N . LYS A 1 72 ? 308.770 280.566 175.398 1.00 233.95 72 LYS A N 1
ATOM 370 C CA . LYS A 1 72 ? 307.654 281.478 175.667 1.00 232.51 72 LYS A CA 1
ATOM 371 C C . LYS A 1 72 ? 307.985 282.384 176.852 1.00 231.51 72 LYS A C 1
ATOM 372 O O . LYS A 1 72 ? 308.963 282.141 177.564 1.00 231.99 72 LYS A O 1
ATOM 378 N N . PHE A 1 73 ? 307.165 283.416 177.059 1.00 231.53 73 PHE A N 1
ATOM 379 C CA . PHE A 1 73 ? 307.371 284.386 178.145 1.00 232.88 73 PHE A CA 1
ATOM 380 C C . PHE A 1 73 ? 306.114 284.595 178.992 1.00 226.12 73 PHE A C 1
ATOM 381 O O . PHE A 1 73 ? 304.990 284.460 178.503 1.00 226.08 73 PHE A O 1
ATOM 389 N N . THR A 1 74 ? 306.332 284.937 180.262 1.00 220.74 74 THR A N 1
ATOM 390 C CA . THR A 1 74 ? 305.275 285.029 181.274 1.00 218.70 74 THR A CA 1
ATOM 391 C C . THR A 1 74 ? 304.912 286.502 181.529 1.00 219.43 74 THR A C 1
ATOM 392 O O . THR A 1 74 ? 305.428 287.398 180.856 1.00 219.55 74 THR A O 1
ATOM 396 N N . PHE A 1 75 ? 303.998 286.731 182.476 1.00 220.34 75 PHE A N 1
ATOM 397 C CA . PHE A 1 75 ? 303.654 288.063 183.018 1.00 219.58 75 PHE A CA 1
ATOM 398 C C . PHE A 1 75 ? 302.834 288.962 182.078 1.00 217.35 75 PHE A C 1
ATOM 399 O O . PHE A 1 75 ? 302.743 288.721 180.872 1.00 213.09 75 PHE A O 1
ATOM 407 N N . TRP A 1 76 ? 302.247 290.000 182.677 1.00 217.03 76 TRP A N 1
ATOM 408 C CA . TRP A 1 76 ? 301.251 290.869 182.041 1.00 214.78 76 TRP A CA 1
ATOM 409 C C . TRP A 1 76 ? 301.830 292.241 181.679 1.00 210.69 76 TRP A C 1
ATOM 410 O O . TRP A 1 76 ? 303.017 292.503 181.893 1.00 208.81 76 TRP A O 1
ATOM 421 N N . ALA A 1 77 ? 300.977 293.104 181.125 1.00 208.99 77 ALA A N 1
ATOM 422 C CA . ALA A 1 77 ? 301.321 294.501 180.853 1.00 208.55 77 ALA A CA 1
ATOM 423 C C . ALA A 1 77 ? 300.076 295.385 180.948 1.00 206.36 77 ALA A C 1
ATOM 424 O O . ALA A 1 77 ? 299.096 295.151 180.237 1.00 208.95 77 ALA A O 1
ATOM 426 N N . ASP A 1 78 ? 300.122 296.393 181.821 1.00 201.63 78 ASP A N 1
ATOM 427 C CA . ASP A 1 78 ? 299.012 297.340 181.993 1.00 197.60 78 ASP A CA 1
ATOM 428 C C . ASP A 1 78 ? 299.031 298.368 180.858 1.00 194.52 78 ASP A C 1
ATOM 429 O O . ASP A 1 78 ? 300.087 298.652 180.288 1.00 193.48 78 ASP A O 1
ATOM 434 N N . LYS A 1 79 ? 297.859 298.918 180.546 1.00 193.07 79 LYS A N 1
ATOM 435 C CA . LYS A 1 79 ? 297.700 299.882 179.454 1.00 193.11 79 LYS A CA 1
ATOM 436 C C . LYS A 1 79 ? 298.182 301.278 179.874 1.00 192.01 79 LYS A C 1
ATOM 437 O O . LYS A 1 79 ? 297.738 301.790 180.905 1.00 192.01 79 LYS A O 1
ATOM 443 N N . PRO A 1 80 ? 299.092 301.890 179.085 1.00 191.12 80 PRO A N 1
ATOM 444 C CA . PRO A 1 80 ? 299.339 303.324 179.191 1.00 192.57 80 PRO A CA 1
ATOM 445 C C . PRO A 1 80 ? 298.460 304.074 178.181 1.00 195.58 80 PRO A C 1
ATOM 446 O O . PRO A 1 80 ? 298.771 304.102 176.987 1.00 199.95 80 PRO A O 1
ATOM 450 N N . GLY A 1 81 ? 297.362 304.656 178.663 1.00 193.15 81 GLY A N 1
ATOM 451 C CA . GLY A 1 81 ? 296.355 305.268 177.794 1.00 191.47 81 GLY A CA 1
ATOM 452 C C . GLY A 1 81 ? 296.799 306.567 177.149 1.00 192.39 81 GLY A C 1
ATOM 453 O O . GLY A 1 81 ? 296.989 306.630 175.932 1.00 186.35 81 GLY A O 1
ATOM 454 N N . ALA A 1 82 ? 296.964 307.599 177.973 1.00 200.51 82 ALA A N 1
ATOM 455 C CA . ALA A 1 82 ? 297.326 308.941 177.498 1.00 208.64 82 ALA A CA 1
ATOM 456 C C . ALA A 1 82 ? 297.803 309.850 178.633 1.00 219.97 82 ALA A C 1
ATOM 457 O O . ALA A 1 82 ? 298.926 310.358 178.596 1.00 221.65 82 ALA A O 1
ATOM 459 N N . TYR A 1 83 ? 296.940 310.048 179.631 1.00 234.09 83 TYR A N 1
ATOM 460 C CA . TYR A 1 83 ? 297.237 310.923 180.772 1.00 245.21 83 TYR A CA 1
ATOM 461 C C . TYR A 1 83 ? 298.269 310.286 181.704 1.00 247.91 83 TYR A C 1
ATOM 462 O O . TYR A 1 83 ? 298.236 309.074 181.932 1.00 248.93 83 TYR A O 1
ATOM 471 N N . TRP A 1 84 ? 299.173 311.116 182.232 1.00 252.03 84 TRP A N 1
ATOM 472 C CA . TRP A 1 84 ? 300.251 310.703 183.151 1.00 255.94 84 TRP A CA 1
ATOM 473 C C . TRP A 1 84 ? 301.363 309.914 182.436 1.00 254.84 84 TRP A C 1
ATOM 474 O O . TRP A 1 84 ? 301.106 309.183 181.476 1.00 255.39 84 TRP A O 1
ATOM 485 N N . VAL A 1 85 ? 302.598 310.080 182.911 1.00 253.01 85 VAL A N 1
ATOM 486 C CA . VAL A 1 85 ? 303.775 309.437 182.298 1.00 250.49 85 VAL A CA 1
ATOM 487 C C . VAL A 1 85 ? 303.795 307.910 182.477 1.00 245.49 85 VAL A C 1
ATOM 488 O O . VAL A 1 85 ? 304.253 307.190 181.586 1.00 241.46 85 VAL A O 1
ATOM 492 N N . GLY A 1 86 ? 303.299 307.435 183.621 1.00 242.46 86 GLY A N 1
ATOM 493 C CA . GLY A 1 86 ? 303.262 306.009 183.951 1.00 240.54 86 GLY A CA 1
ATOM 494 C C . GLY A 1 86 ? 303.865 305.743 185.317 1.00 240.48 86 GLY A C 1
ATOM 495 O O . GLY A 1 86 ? 304.692 306.522 185.802 1.00 240.02 86 GLY A O 1
ATOM 496 N N . GLU A 1 87 ? 303.443 304.643 185.937 1.00 240.31 87 GLU A N 1
ATOM 497 C CA . GLU A 1 87 ? 303.958 304.227 187.247 1.00 238.80 87 GLU A CA 1
ATOM 498 C C . GLU A 1 87 ? 303.743 302.727 187.468 1.00 235.22 87 GLU A C 1
ATOM 499 O O . GLU A 1 87 ? 302.782 302.148 186.953 1.00 236.19 87 GLU A O 1
ATOM 505 N N . GLY A 1 88 ? 304.644 302.115 188.236 1.00 230.51 88 GLY A N 1
ATOM 506 C CA . GLY A 1 88 ? 304.603 300.679 188.526 1.00 227.96 88 GLY A CA 1
ATOM 507 C C . GLY A 1 88 ? 305.569 299.877 187.671 1.00 226.51 88 GLY A C 1
ATOM 508 O O . GLY A 1 88 ? 306.402 300.443 186.956 1.00 225.03 88 GLY A O 1
ATOM 509 N N . GLN A 1 89 ? 305.444 298.553 187.753 1.00 225.88 89 GLN A N 1
ATOM 510 C CA . GLN A 1 89 ? 306.334 297.614 187.062 1.00 225.86 89 GLN A CA 1
ATOM 511 C C . GLN A 1 89 ? 305.544 296.649 186.178 1.00 223.54 89 GLN A C 1
ATOM 512 O O . GLN A 1 89 ? 304.312 296.599 186.243 1.00 221.90 89 GLN A O 1
ATOM 518 N N . LYS A 1 90 ? 306.270 295.892 185.352 1.00 222.06 90 LYS A N 1
ATOM 519 C CA . LYS A 1 90 ? 305.679 294.897 184.442 1.00 220.08 90 LYS A CA 1
ATOM 520 C C . LYS A 1 90 ? 306.417 293.550 184.494 1.00 219.05 90 LYS A C 1
ATOM 521 O O . LYS A 1 90 ? 305.833 292.549 184.916 1.00 219.93 90 LYS A O 1
ATOM 527 N N . ILE A 1 91 ? 307.685 293.544 184.069 1.00 215.15 91 ILE A N 1
ATOM 528 C CA . ILE A 1 91 ? 308.537 292.337 183.974 1.00 210.36 91 ILE A CA 1
ATOM 529 C C . ILE A 1 91 ? 308.074 291.393 182.848 1.00 203.97 91 ILE A C 1
ATOM 530 O O . ILE A 1 91 ? 306.881 291.120 182.704 1.00 204.65 91 ILE A O 1
ATOM 535 N N . GLU A 1 92 ? 309.029 290.900 182.058 1.00 193.84 92 GLU A N 1
ATOM 536 C CA . GLU A 1 92 ? 308.730 290.063 180.889 1.00 185.04 92 GLU A CA 1
ATOM 537 C C . GLU A 1 92 ? 309.898 289.111 180.592 1.00 189.01 92 GLU A C 1
ATOM 538 O O . GLU A 1 92 ? 310.692 289.341 179.675 1.00 191.20 92 GLU A O 1
ATOM 544 N N . THR A 1 93 ? 309.983 288.042 181.387 1.00 191.96 93 THR A N 1
ATOM 545 C CA . THR A 1 93 ? 311.070 287.055 181.308 1.00 194.15 93 THR A CA 1
ATOM 546 C C . THR A 1 93 ? 310.659 285.847 180.460 1.00 195.99 93 THR A C 1
ATOM 547 O O . THR A 1 93 ? 309.500 285.428 180.495 1.00 196.27 93 THR A O 1
ATOM 551 N N . SER A 1 94 ? 311.622 285.292 179.720 1.00 199.14 94 SER A N 1
ATOM 552 C CA . SER A 1 94 ? 311.394 284.158 178.816 1.00 202.75 94 SER A CA 1
ATOM 553 C C . SER A 1 94 ? 312.011 282.863 179.349 1.00 207.99 94 SER A C 1
ATOM 554 O O . SER A 1 94 ? 312.955 282.898 180.141 1.00 207.60 94 SER A O 1
ATOM 557 N N . LYS A 1 95 ? 311.469 281.729 178.898 1.00 215.46 95 LYS A N 1
ATOM 558 C CA . LYS A 1 95 ? 311.966 280.391 179.267 1.00 221.37 95 LYS A CA 1
ATOM 559 C C . LYS A 1 95 ? 311.615 279.336 178.210 1.00 220.68 95 LYS A C 1
ATOM 560 O O . LYS A 1 95 ? 310.683 279.518 177.423 1.00 219.91 95 LYS A O 1
ATOM 566 N N . ALA A 1 96 ? 312.365 278.232 178.224 1.00 221.81 96 ALA A N 1
ATOM 567 C CA . ALA A 1 96 ? 312.255 277.163 177.220 1.00 223.40 96 ALA A CA 1
ATOM 568 C C . ALA A 1 96 ? 311.529 275.921 177.748 1.00 223.02 96 ALA A C 1
ATOM 569 O O . ALA A 1 96 ? 311.256 275.808 178.946 1.00 223.26 96 ALA A O 1
ATOM 571 N N . THR A 1 97 ? 311.226 275.000 176.830 1.00 222.32 97 THR A N 1
ATOM 572 C CA . THR A 1 97 ? 310.529 273.741 177.134 1.00 221.66 97 THR A CA 1
ATOM 573 C C . THR A 1 97 ? 311.039 272.610 176.228 1.00 226.74 97 THR A C 1
ATOM 574 O O . THR A 1 97 ? 311.250 272.826 175.033 1.00 226.48 97 THR A O 1
ATOM 578 N N . TRP A 1 98 ? 311.228 271.414 176.794 1.00 234.84 98 TRP A N 1
ATOM 579 C CA . TRP A 1 98 ? 311.840 270.283 176.065 1.00 241.47 98 TRP A CA 1
ATOM 580 C C . TRP A 1 98 ? 311.655 268.914 176.750 1.00 242.92 98 TRP A C 1
ATOM 581 O O . TRP A 1 98 ? 311.174 268.839 177.883 1.00 245.95 98 TRP A O 1
ATOM 592 N N . VAL A 1 99 ? 312.037 267.850 176.031 1.00 240.12 99 VAL A N 1
ATOM 593 C CA . VAL A 1 99 ? 312.020 266.438 176.497 1.00 234.66 99 VAL A CA 1
ATOM 594 C C . VAL A 1 99 ? 310.605 265.832 176.513 1.00 231.76 99 VAL A C 1
ATOM 595 O O . VAL A 1 99 ? 309.632 266.515 176.831 1.00 228.96 99 VAL A O 1
ATOM 599 N N . ASN A 1 100 ? 310.511 264.543 176.172 1.00 233.34 100 ASN A N 1
ATOM 600 C CA . ASN A 1 100 ? 309.225 263.840 176.025 1.00 238.25 100 ASN A CA 1
ATOM 601 C C . ASN A 1 100 ? 309.238 262.415 176.593 1.00 244.66 100 ASN A C 1
ATOM 602 O O . ASN A 1 100 ? 310.302 261.824 176.794 1.00 247.75 100 ASN A O 1
ATOM 607 N N . ALA A 1 101 ? 308.038 261.881 176.836 1.00 248.34 101 ALA A N 1
ATOM 608 C CA . ALA A 1 101 ? 307.844 260.545 177.421 1.00 248.84 101 ALA A CA 1
ATOM 609 C C . ALA A 1 101 ? 307.652 259.471 176.348 1.00 252.56 101 ALA A C 1
ATOM 610 O O . ALA A 1 101 ? 307.295 259.778 175.207 1.00 250.69 101 ALA A O 1
ATOM 612 N N . THR A 1 102 ? 307.891 258.215 176.730 1.00 259.45 102 THR A N 1
ATOM 613 C CA . THR A 1 102 ? 307.817 257.068 175.811 1.00 264.95 102 THR A CA 1
ATOM 614 C C . THR A 1 102 ? 307.510 255.763 176.565 1.00 257.67 102 THR A C 1
ATOM 615 O O . THR A 1 102 ? 308.111 255.495 177.609 1.00 256.30 102 THR A O 1
ATOM 619 N N . MET A 1 103 ? 306.581 254.963 176.032 1.00 244.89 103 MET A N 1
ATOM 620 C CA . MET A 1 103 ? 306.259 253.637 176.591 1.00 233.11 103 MET A CA 1
ATOM 621 C C . MET A 1 103 ? 305.503 252.755 175.587 1.00 223.88 103 MET A C 1
ATOM 622 O O . MET A 1 103 ? 304.729 253.259 174.769 1.00 220.90 103 MET A O 1
ATOM 627 N N . ARG A 1 104 ? 305.731 251.442 175.664 1.00 215.45 104 ARG A N 1
ATOM 628 C CA . ARG A 1 104 ? 305.058 250.466 174.793 1.00 207.82 104 ARG A CA 1
ATOM 629 C C . ARG A 1 104 ? 303.605 250.267 175.222 1.00 205.02 104 ARG A C 1
ATOM 630 O O . ARG A 1 104 ? 303.258 250.491 176.385 1.00 201.44 104 ARG A O 1
ATOM 638 N N . ALA A 1 105 ? 302.769 249.832 174.279 1.00 206.99 105 ALA A N 1
ATOM 639 C CA . ALA A 1 105 ? 301.336 249.615 174.535 1.00 209.78 105 ALA A CA 1
ATOM 640 C C . ALA A 1 105 ? 301.053 248.228 175.121 1.00 212.19 105 ALA A C 1
ATOM 641 O O . ALA A 1 105 ? 300.169 248.091 175.968 1.00 215.62 105 ALA A O 1
ATOM 643 N N . PHE A 1 106 ? 301.789 247.215 174.653 1.00 214.43 106 PHE A N 1
ATOM 644 C CA . PHE A 1 106 ? 301.727 245.831 175.171 1.00 215.43 106 PHE A CA 1
ATOM 645 C C . PHE A 1 106 ? 300.372 245.136 174.952 1.00 227.95 106 PHE A C 1
ATOM 646 O O . PHE A 1 106 ? 300.262 244.256 174.096 1.00 224.91 106 PHE A O 1
ATOM 654 N N . LYS A 1 107 ? 299.361 245.533 175.725 1.00 249.61 107 LYS A N 1
ATOM 655 C CA . LYS A 1 107 ? 298.035 244.889 175.694 1.00 268.30 107 LYS A CA 1
ATOM 656 C C . LYS A 1 107 ? 297.276 245.001 174.361 1.00 282.02 107 LYS A C 1
ATOM 657 O O . LYS A 1 107 ? 296.421 244.160 174.076 1.00 286.87 107 LYS A O 1
ATOM 663 N N . LEU A 1 108 ? 297.584 246.027 173.563 1.00 296.38 108 LEU A N 1
ATOM 664 C CA . LEU A 1 108 ? 296.943 246.243 172.253 1.00 309.61 108 LEU A CA 1
ATOM 665 C C . LEU A 1 108 ? 297.108 245.047 171.312 1.00 311.26 108 LEU A C 1
ATOM 666 O O . LEU A 1 108 ? 296.124 244.526 170.780 1.00 312.27 108 LEU A O 1
ATOM 671 N N . GLY A 1 109 ? 298.355 244.620 171.120 1.00 309.69 109 GLY A N 1
ATOM 672 C CA . GLY A 1 109 ? 298.673 243.495 170.238 1.00 308.88 109 GLY A CA 1
ATOM 673 C C . GLY A 1 109 ? 298.305 242.113 170.763 1.00 310.79 109 GLY A C 1
ATOM 674 O O . GLY A 1 109 ? 298.339 241.141 170.007 1.00 310.40 109 GLY A O 1
ATOM 675 N N . VAL A 1 110 ? 297.970 242.016 172.051 1.00 315.78 110 VAL A N 1
ATOM 676 C CA . VAL A 1 110 ? 297.453 240.774 172.644 1.00 320.98 110 VAL A CA 1
ATOM 677 C C . VAL A 1 110 ? 295.998 240.507 172.208 1.00 325.96 110 VAL A C 1
ATOM 678 O O . VAL A 1 110 ? 295.567 239.351 172.179 1.00 327.21 110 VAL A O 1
ATOM 682 N N . ILE A 1 111 ? 295.259 241.563 171.854 1.00 330.86 111 ILE A N 1
ATOM 683 C CA . ILE A 1 111 ? 293.849 241.439 171.448 1.00 333.59 111 ILE A CA 1
ATOM 684 C C . ILE A 1 111 ? 293.720 240.708 170.106 1.00 328.82 111 ILE A C 1
ATOM 685 O O . ILE A 1 111 ? 292.921 239.776 169.986 1.00 331.75 111 ILE A O 1
ATOM 690 N N . LEU A 1 112 ? 294.501 241.137 169.113 1.00 318.89 112 LEU A N 1
ATOM 691 C CA . LEU A 1 112 ? 294.502 240.525 167.781 1.00 310.25 112 LEU A CA 1
ATOM 692 C C . LEU A 1 112 ? 295.925 240.068 167.433 1.00 307.94 112 LEU A C 1
ATOM 693 O O . LEU A 1 112 ? 296.855 240.874 167.487 1.00 308.65 112 LEU A O 1
ATOM 698 N N . PRO A 1 113 ? 296.099 238.780 167.064 1.00 305.31 113 PRO A N 1
ATOM 699 C CA . PRO A 1 113 ? 297.447 238.216 166.919 1.00 305.43 113 PRO A CA 1
ATOM 700 C C . PRO A 1 113 ? 298.235 238.629 165.664 1.00 307.91 113 PRO A C 1
ATOM 701 O O . PRO A 1 113 ? 299.454 238.446 165.644 1.00 305.87 113 PRO A O 1
ATOM 705 N N . VAL A 1 114 ? 297.562 239.163 164.640 1.00 313.18 114 VAL A N 1
ATOM 706 C CA . VAL A 1 114 ? 298.214 239.500 163.362 1.00 317.58 114 VAL A CA 1
ATOM 707 C C . VAL A 1 114 ? 297.686 240.799 162.741 1.00 315.37 114 VAL A C 1
ATOM 708 O O . VAL A 1 114 ? 296.555 241.215 163.008 1.00 312.26 114 VAL A O 1
ATOM 712 N N . THR A 1 115 ? 298.522 241.418 161.905 1.00 313.31 115 THR A N 1
ATOM 713 C CA . THR A 1 115 ? 298.186 242.667 161.208 1.00 310.11 115 THR A CA 1
ATOM 714 C C . THR A 1 115 ? 297.306 242.435 159.971 1.00 316.47 115 THR A C 1
ATOM 715 O O . THR A 1 115 ? 296.593 243.346 159.541 1.00 314.34 115 THR A O 1
ATOM 719 N N . LYS A 1 116 ? 297.362 241.229 159.401 1.00 323.85 116 LYS A N 1
ATOM 720 C CA . LYS A 1 116 ? 296.485 240.846 158.284 1.00 326.56 116 LYS A CA 1
ATOM 721 C C . LYS A 1 116 ? 295.010 240.765 158.701 1.00 326.64 116 LYS A C 1
ATOM 722 O O . LYS A 1 116 ? 294.123 240.986 157.874 1.00 327.54 116 LYS A O 1
ATOM 728 N N . GLU A 1 117 ? 294.754 240.444 159.971 1.00 324.82 117 GLU A N 1
ATOM 729 C CA . GLU A 1 117 ? 293.397 240.470 160.530 1.00 321.90 117 GLU A CA 1
ATOM 730 C C . GLU A 1 117 ? 292.939 241.897 160.865 1.00 317.64 117 GLU A C 1
ATOM 731 O O . GLU A 1 117 ? 291.741 242.184 160.822 1.00 316.68 117 GLU A O 1
ATOM 737 N N . PHE A 1 118 ? 293.885 242.779 161.205 1.00 314.57 118 PHE A N 1
ATOM 738 C CA . PHE A 1 118 ? 293.607 244.224 161.329 1.00 313.88 118 PHE A CA 1
ATOM 739 C C . PHE A 1 118 ? 293.217 244.898 160.001 1.00 309.50 118 PHE A C 1
ATOM 740 O O . PHE A 1 118 ? 292.662 245.999 160.012 1.00 305.28 118 PHE A O 1
ATOM 748 N N . LEU A 1 119 ? 293.524 244.253 158.872 1.00 309.59 119 LEU A N 1
ATOM 749 C CA . LEU A 1 119 ? 293.006 244.661 157.552 1.00 310.87 119 LEU A CA 1
ATOM 750 C C . LEU A 1 119 ? 291.468 244.717 157.546 1.00 311.78 119 LEU A C 1
ATOM 751 O O . LEU A 1 119 ? 290.885 245.621 156.946 1.00 312.23 119 LEU A O 1
ATOM 756 N N . ASN A 1 120 ? 290.827 243.759 158.220 1.00 310.80 120 ASN A N 1
ATOM 757 C CA . ASN A 1 120 ? 289.367 243.762 158.404 1.00 308.39 120 ASN A CA 1
ATOM 758 C C . ASN A 1 120 ? 288.907 244.907 159.317 1.00 301.19 120 ASN A C 1
ATOM 759 O O . ASN A 1 120 ? 287.876 245.531 159.056 1.00 302.75 120 ASN A O 1
ATOM 764 N N . TYR A 1 121 ? 289.662 245.162 160.389 1.00 289.51 121 TYR A N 1
ATOM 765 C CA . TYR A 1 121 ? 289.434 246.331 161.259 1.00 280.55 121 TYR A CA 1
ATOM 766 C C . TYR A 1 121 ? 289.623 247.668 160.527 1.00 278.11 121 TYR A C 1
ATOM 767 O O . TYR A 1 121 ? 288.951 248.646 160.852 1.00 278.36 121 TYR A O 1
ATOM 776 N N . THR A 1 122 ? 290.541 247.699 159.557 1.00 273.78 122 THR A N 1
ATOM 777 C CA . THR A 1 122 ? 290.835 248.883 158.725 1.00 269.22 122 THR A CA 1
ATOM 778 C C . THR A 1 122 ? 291.594 249.964 159.513 1.00 261.19 122 THR A C 1
ATOM 779 O O . THR A 1 122 ? 291.908 249.786 160.693 1.00 258.93 122 THR A O 1
ATOM 783 N N . TYR A 1 123 ? 291.886 251.080 158.844 1.00 254.39 123 TYR A N 1
ATOM 784 C CA . TYR A 1 123 ? 292.613 252.205 159.445 1.00 250.67 123 TYR A CA 1
ATOM 785 C C . TYR A 1 123 ? 291.782 253.016 160.460 1.00 248.31 123 TYR A C 1
ATOM 786 O O . TYR A 1 123 ? 292.335 253.868 161.156 1.00 248.38 123 TYR A O 1
ATOM 795 N N . SER A 1 124 ? 290.471 252.765 160.536 1.00 248.41 124 SER A N 1
ATOM 796 C CA . SER A 1 124 ? 289.596 253.434 161.507 1.00 250.51 124 SER A CA 1
ATOM 797 C C . SER A 1 124 ? 289.608 252.760 162.881 1.00 251.64 124 SER A C 1
ATOM 798 O O . SER A 1 124 ? 289.923 253.401 163.885 1.00 253.76 124 SER A O 1
ATOM 801 N N . GLN A 1 125 ? 289.272 251.470 162.915 1.00 252.65 125 GLN A N 1
ATOM 802 C CA . GLN A 1 125 ? 289.022 250.755 164.179 1.00 254.42 125 GLN A CA 1
ATOM 803 C C . GLN A 1 125 ? 290.280 250.467 165.007 1.00 255.79 125 GLN A C 1
ATOM 804 O O . GLN A 1 125 ? 290.188 250.338 166.229 1.00 256.03 125 GLN A O 1
ATOM 810 N N . PHE A 1 126 ? 291.435 250.350 164.349 1.00 259.28 126 PHE A N 1
ATOM 811 C CA . PHE A 1 126 ? 292.722 250.193 165.045 1.00 264.68 126 PHE A CA 1
ATOM 812 C C . PHE A 1 126 ? 293.022 251.370 165.980 1.00 267.48 126 PHE A C 1
ATOM 813 O O . PHE A 1 126 ? 293.546 251.178 167.079 1.00 265.52 126 PHE A O 1
ATOM 821 N N . PHE A 1 127 ? 292.678 252.576 165.534 1.00 274.11 127 PHE A N 1
ATOM 822 C CA . PHE A 1 127 ? 292.928 253.805 166.293 1.00 279.38 127 PHE A CA 1
ATOM 823 C C . PHE A 1 127 ? 291.906 253.970 167.422 1.00 276.41 127 PHE A C 1
ATOM 824 O O . PHE A 1 127 ? 292.252 254.438 168.509 1.00 276.86 127 PHE A O 1
ATOM 832 N N . GLU A 1 128 ? 290.657 253.584 167.157 1.00 272.94 128 GLU A N 1
ATOM 833 C CA . GLU A 1 128 ? 289.586 253.636 168.159 1.00 269.76 128 GLU A CA 1
ATOM 834 C C . GLU A 1 128 ? 289.704 252.536 169.225 1.00 268.53 128 GLU A C 1
ATOM 835 O O . GLU A 1 128 ? 289.212 252.712 170.341 1.00 268.07 128 GLU A O 1
ATOM 841 N N . GLU A 1 129 ? 290.333 251.409 168.881 1.00 267.49 129 GLU A N 1
ATOM 842 C CA . GLU A 1 129 ? 290.597 250.334 169.851 1.00 267.40 129 GLU A CA 1
ATOM 843 C C . GLU A 1 129 ? 291.651 250.739 170.886 1.00 267.80 129 GLU A C 1
ATOM 844 O O . GLU A 1 129 ? 291.556 250.349 172.048 1.00 265.63 129 GLU A O 1
ATOM 850 N N . MET A 1 130 ? 292.657 251.496 170.451 1.00 273.06 130 MET A N 1
ATOM 851 C CA . MET A 1 130 ? 293.701 252.013 171.348 1.00 278.38 130 MET A CA 1
ATOM 852 C C . MET A 1 130 ? 293.220 253.160 172.244 1.00 272.63 130 MET A C 1
ATOM 853 O O . MET A 1 130 ? 293.727 253.321 173.356 1.00 270.40 130 MET A O 1
ATOM 858 N N . LYS A 1 131 ? 292.256 253.945 171.754 1.00 267.73 131 LYS A N 1
ATOM 859 C CA . LYS A 1 131 ? 291.783 255.179 172.419 1.00 263.13 131 LYS A CA 1
ATOM 860 C C . LYS A 1 131 ? 291.550 255.078 173.943 1.00 256.81 131 LYS A C 1
ATOM 861 O O . LYS A 1 131 ? 291.995 255.960 174.681 1.00 255.25 131 LYS A O 1
ATOM 867 N N . PRO A 1 132 ? 290.862 254.015 174.418 1.00 252.97 132 PRO A N 1
ATOM 868 C CA . PRO A 1 132 ? 290.764 253.813 175.871 1.00 251.49 132 PRO A CA 1
ATOM 869 C C . PRO A 1 132 ? 292.042 253.258 176.517 1.00 248.99 132 PRO A C 1
ATOM 870 O O . PRO A 1 132 ? 292.385 253.663 177.629 1.00 248.01 132 PRO A O 1
ATOM 874 N N . MET A 1 133 ? 292.724 252.341 175.827 1.00 248.34 133 MET A N 1
ATOM 875 C CA . MET A 1 133 ? 293.879 251.619 176.388 1.00 248.69 133 MET A CA 1
ATOM 876 C C . MET A 1 133 ? 295.082 252.516 176.685 1.00 244.47 133 MET A C 1
ATOM 877 O O . MET A 1 133 ? 295.520 252.607 177.834 1.00 243.05 133 MET A O 1
ATOM 882 N N . ILE A 1 134 ? 295.607 253.167 175.647 1.00 241.29 134 ILE A N 1
ATOM 883 C CA . ILE A 1 134 ? 296.836 253.976 175.769 1.00 239.07 134 ILE A CA 1
ATOM 884 C C . ILE A 1 134 ? 296.661 255.222 176.647 1.00 240.23 134 ILE A C 1
ATOM 885 O O . ILE A 1 134 ? 297.609 255.650 177.308 1.00 240.44 134 ILE A O 1
ATOM 890 N N . ALA A 1 135 ? 295.456 255.792 176.647 1.00 243.07 135 ALA A N 1
ATOM 891 C CA . ALA A 1 135 ? 295.139 256.958 177.477 1.00 246.61 135 ALA A CA 1
ATOM 892 C C . ALA A 1 135 ? 295.110 256.641 178.976 1.00 248.71 135 ALA A C 1
ATOM 893 O O . ALA A 1 135 ? 295.424 257.508 179.794 1.00 247.43 135 ALA A O 1
ATOM 895 N N . GLU A 1 136 ? 294.739 255.407 179.327 1.00 253.13 136 GLU A N 1
ATOM 896 C CA . GLU A 1 136 ? 294.657 254.975 180.730 1.00 257.73 136 GLU A CA 1
ATOM 897 C C . GLU A 1 136 ? 296.048 254.856 181.364 1.00 256.49 136 GLU A C 1
ATOM 898 O O . GLU A 1 136 ? 296.258 255.299 182.494 1.00 257.68 136 GLU A O 1
ATOM 904 N N . ALA A 1 137 ? 296.986 254.257 180.631 1.00 253.96 137 ALA A N 1
ATOM 905 C CA . ALA A 1 137 ? 298.372 254.117 181.094 1.00 251.65 137 ALA A CA 1
ATOM 906 C C . ALA A 1 137 ? 299.144 255.443 181.132 1.00 246.28 137 ALA A C 1
ATOM 907 O O . ALA A 1 137 ? 300.117 255.567 181.879 1.00 245.05 137 ALA A O 1
ATOM 909 N N . PHE A 1 138 ? 298.714 256.421 180.334 1.00 244.33 138 PHE A N 1
ATOM 910 C CA . PHE A 1 138 ? 299.419 257.698 180.210 1.00 246.83 138 PHE A CA 1
ATOM 911 C C . PHE A 1 138 ? 299.264 258.607 181.434 1.00 245.04 138 PHE A C 1
ATOM 912 O O . PHE A 1 138 ? 300.252 259.183 181.897 1.00 244.73 138 PHE A O 1
ATOM 920 N N . TYR A 1 139 ? 298.040 258.738 181.951 1.00 244.61 139 TYR A N 1
ATOM 921 C CA . TYR A 1 139 ? 297.766 259.665 183.066 1.00 244.44 139 TYR A CA 1
ATOM 922 C C . TYR A 1 139 ? 298.385 259.235 184.403 1.00 239.70 139 TYR A C 1
ATOM 923 O O . TYR A 1 139 ? 298.729 260.086 185.225 1.00 239.78 139 TYR A O 1
ATOM 932 N N . LYS A 1 140 ? 298.508 257.924 184.615 1.00 236.82 140 LYS A N 1
ATOM 933 C CA . LYS A 1 140 ? 299.057 257.372 185.859 1.00 236.97 140 LYS A CA 1
ATOM 934 C C . LYS A 1 140 ? 300.530 257.747 186.052 1.00 236.35 140 LYS A C 1
ATOM 935 O O . LYS A 1 140 ? 300.924 258.175 187.138 1.00 237.62 140 LYS A O 1
ATOM 941 N N . LYS A 1 141 ? 301.327 257.579 184.998 1.00 235.66 141 LYS A N 1
ATOM 942 C CA . LYS A 1 141 ? 302.755 257.924 185.023 1.00 234.96 141 LYS A CA 1
ATOM 943 C C . LYS A 1 141 ? 303.007 259.439 185.054 1.00 233.52 141 LYS A C 1
ATOM 944 O O . LYS A 1 141 ? 304.020 259.883 185.601 1.00 234.97 141 LYS A O 1
ATOM 950 N N . PHE A 1 142 ? 302.095 260.220 184.469 1.00 231.53 142 PHE A N 1
ATOM 951 C CA . PHE A 1 142 ? 302.245 261.681 184.395 1.00 231.22 142 PHE A CA 1
ATOM 952 C C . PHE A 1 142 ? 302.179 262.320 185.784 1.00 236.65 142 PHE A C 1
ATOM 953 O O . PHE A 1 142 ? 303.028 263.142 186.134 1.00 233.52 142 PHE A O 1
ATOM 961 N N . ASP A 1 143 ? 301.162 261.941 186.558 1.00 247.58 143 ASP A N 1
ATOM 962 C CA . ASP A 1 143 ? 300.986 262.436 187.931 1.00 256.73 143 ASP A CA 1
ATOM 963 C C . ASP A 1 143 ? 302.042 261.899 188.904 1.00 262.12 143 ASP A C 1
ATOM 964 O O . ASP A 1 143 ? 302.383 262.572 189.879 1.00 265.11 143 ASP A O 1
ATOM 969 N N . GLU A 1 144 ? 302.549 260.695 188.637 1.00 266.66 144 GLU A N 1
ATOM 970 C CA . GLU A 1 144 ? 303.579 260.069 189.477 1.00 269.77 144 GLU A CA 1
ATOM 971 C C . GLU A 1 144 ? 304.950 260.754 189.359 1.00 271.32 144 GLU A C 1
ATOM 972 O O . GLU A 1 144 ? 305.748 260.693 190.298 1.00 270.68 144 GLU A O 1
ATOM 978 N N . ALA A 1 145 ? 305.220 261.380 188.209 1.00 273.17 145 ALA A N 1
ATOM 979 C CA . ALA A 1 145 ? 306.438 262.179 187.990 1.00 274.32 145 ALA A CA 1
ATOM 980 C C . ALA A 1 145 ? 306.192 263.693 187.853 1.00 274.19 145 ALA A C 1
ATOM 981 O O . ALA A 1 145 ? 307.154 264.461 187.782 1.00 273.74 145 ALA A O 1
ATOM 983 N N . GLY A 1 146 ? 304.925 264.117 187.820 1.00 274.31 146 GLY A N 1
ATOM 984 C CA . GLY A 1 146 ? 304.564 265.531 187.694 1.00 274.37 146 GLY A CA 1
ATOM 985 C C . GLY A 1 146 ? 304.550 266.256 189.027 1.00 274.79 146 GLY A C 1
ATOM 986 O O . GLY A 1 146 ? 305.366 267.151 189.261 1.00 273.71 146 GLY A O 1
ATOM 987 N N . ILE A 1 147 ? 303.623 265.859 189.900 1.00 275.11 147 ILE A N 1
ATOM 988 C CA . ILE A 1 147 ? 303.474 266.468 191.227 1.00 274.76 147 ILE A CA 1
ATOM 989 C C . ILE A 1 147 ? 304.482 265.815 192.169 1.00 273.73 147 ILE A C 1
ATOM 990 O O . ILE A 1 147 ? 305.340 266.493 192.740 1.00 274.10 147 ILE A O 1
ATOM 995 N N . LEU A 1 148 ? 304.372 264.495 192.313 1.00 272.35 148 LEU A N 1
ATOM 996 C CA . LEU A 1 148 ? 305.316 263.700 193.099 1.00 271.20 148 LEU A CA 1
ATOM 997 C C . LEU A 1 148 ? 306.448 263.252 192.176 1.00 266.04 148 LEU A C 1
ATOM 998 O O . LEU A 1 148 ? 306.407 263.511 190.972 1.00 263.47 148 LEU A O 1
ATOM 1003 N N . ASN A 1 149 ? 307.460 262.598 192.742 1.00 263.57 149 ASN A N 1
ATOM 1004 C CA . ASN A 1 149 ? 308.566 262.056 191.950 1.00 263.59 149 ASN A CA 1
ATOM 1005 C C . ASN A 1 149 ? 309.127 260.790 192.609 1.00 265.34 149 ASN A C 1
ATOM 1006 O O . ASN A 1 149 ? 310.251 260.773 193.121 1.00 267.30 149 ASN A O 1
ATOM 1011 N N . GLN A 1 150 ? 308.315 259.734 192.583 1.00 265.77 150 GLN A N 1
ATOM 1012 C CA . GLN A 1 150 ? 308.694 258.420 193.111 1.00 265.90 150 GLN A CA 1
ATOM 1013 C C . GLN A 1 150 ? 309.304 257.582 191.991 1.00 262.90 150 GLN A C 1
ATOM 1014 O O . GLN A 1 150 ? 310.400 257.037 192.140 1.00 264.83 150 GLN A O 1
ATOM 1020 N N . GLY A 1 151 ? 308.583 257.486 190.874 1.00 257.13 151 GLY A N 1
ATOM 1021 C CA . GLY A 1 151 ? 309.096 256.861 189.657 1.00 252.07 151 GLY A CA 1
ATOM 1022 C C . GLY A 1 151 ? 310.043 257.817 188.958 1.00 247.68 151 GLY A C 1
ATOM 1023 O O . GLY A 1 151 ? 309.612 258.848 188.436 1.00 244.76 151 GLY A O 1
ATOM 1024 N N . ASN A 1 152 ? 311.332 257.479 188.952 1.00 245.84 152 ASN A N 1
ATOM 1025 C CA . ASN A 1 152 ? 312.371 258.372 188.438 1.00 246.11 152 ASN A CA 1
ATOM 1026 C C . ASN A 1 152 ? 312.327 258.467 186.908 1.00 243.70 152 ASN A C 1
ATOM 1027 O O . ASN A 1 152 ? 312.938 257.660 186.202 1.00 243.66 152 ASN A O 1
ATOM 1032 N N . ASN A 1 153 ? 311.576 259.451 186.414 1.00 242.03 153 ASN A N 1
ATOM 1033 C CA . ASN A 1 153 ? 311.566 259.801 184.991 1.00 242.28 153 ASN A CA 1
ATOM 1034 C C . ASN A 1 153 ? 311.245 261.300 184.808 1.00 242.71 153 ASN A C 1
ATOM 1035 O O . ASN A 1 153 ? 310.268 261.652 184.139 1.00 244.05 153 ASN A O 1
ATOM 1040 N N . PRO A 1 154 ? 312.080 262.191 185.393 1.00 240.97 154 PRO A N 1
ATOM 1041 C CA . PRO A 1 154 ? 311.824 263.627 185.319 1.00 239.57 154 PRO A CA 1
ATOM 1042 C C . PRO A 1 154 ? 312.473 264.298 184.106 1.00 239.71 154 PRO A C 1
ATOM 1043 O O . PRO A 1 154 ? 313.343 263.710 183.457 1.00 237.82 154 PRO A O 1
ATOM 1047 N N . PHE A 1 155 ? 312.029 265.519 183.814 1.00 242.53 155 PHE A N 1
ATOM 1048 C CA . PHE A 1 155 ? 312.673 266.391 182.817 1.00 245.94 155 PHE A CA 1
ATOM 1049 C C . PHE A 1 155 ? 312.691 267.850 183.284 1.00 246.62 155 PHE A C 1
ATOM 1050 O O . PHE A 1 155 ? 313.763 268.425 183.487 1.00 246.80 155 PHE A O 1
ATOM 1058 N N . GLY A 1 156 ? 311.506 268.434 183.458 1.00 247.40 156 GLY A N 1
ATOM 1059 C CA . GLY A 1 156 ? 311.370 269.819 183.908 1.00 249.01 156 GLY A CA 1
ATOM 1060 C C . GLY A 1 156 ? 311.475 269.967 185.414 1.00 250.15 156 GLY A C 1
ATOM 1061 O O . GLY A 1 156 ? 311.797 269.010 186.126 1.00 249.15 156 GLY A O 1
ATOM 1062 N N . LYS A 1 157 ? 311.192 271.175 185.896 1.00 253.42 157 LYS A N 1
ATOM 1063 C CA . LYS A 1 157 ? 311.225 271.479 187.327 1.00 255.26 157 LYS A CA 1
ATOM 1064 C C . LYS A 1 157 ? 309.914 271.025 187.965 1.00 254.05 157 LYS A C 1
ATOM 1065 O O . LYS A 1 157 ? 308.945 271.787 188.019 1.00 254.58 157 LYS A O 1
ATOM 1071 N N . SER A 1 158 ? 309.888 269.780 188.441 1.00 252.33 158 SER A N 1
ATOM 1072 C CA . SER A 1 158 ? 308.688 269.205 189.063 1.00 252.06 158 SER A CA 1
ATOM 1073 C C . SER A 1 158 ? 308.410 269.816 190.441 1.00 250.67 158 SER A C 1
ATOM 1074 O O . SER A 1 158 ? 309.270 270.484 191.021 1.00 250.95 158 SER A O 1
ATOM 1077 N N . ILE A 1 159 ? 307.206 269.568 190.956 1.00 249.96 159 ILE A N 1
ATOM 1078 C CA . ILE A 1 159 ? 306.714 270.220 192.183 1.00 249.81 159 ILE A CA 1
ATOM 1079 C C . ILE A 1 159 ? 307.497 269.787 193.441 1.00 252.65 159 ILE A C 1
ATOM 1080 O O . ILE A 1 159 ? 307.538 270.524 194.428 1.00 252.51 159 ILE A O 1
ATOM 1085 N N . ALA A 1 160 ? 308.126 268.610 193.395 1.00 255.57 160 ALA A N 1
ATOM 1086 C CA . ALA A 1 160 ? 309.028 268.157 194.464 1.00 257.55 160 ALA A CA 1
ATOM 1087 C C . ALA A 1 160 ? 310.221 269.097 194.704 1.00 260.89 160 ALA A C 1
ATOM 1088 O O . ALA A 1 160 ? 310.672 269.240 195.842 1.00 261.24 160 ALA A O 1
ATOM 1090 N N . GLN A 1 161 ? 310.719 269.730 193.639 1.00 264.42 161 GLN A N 1
ATOM 1091 C CA . GLN A 1 161 ? 311.836 270.686 193.738 1.00 266.54 161 GLN A CA 1
ATOM 1092 C C . GLN A 1 161 ? 311.417 272.014 194.382 1.00 267.91 161 GLN A C 1
ATOM 1093 O O . GLN A 1 161 ? 312.186 272.599 195.147 1.00 269.56 161 GLN A O 1
ATOM 1099 N N . SER A 1 162 ? 310.211 272.484 194.058 1.00 267.76 162 SER A N 1
ATOM 1100 C CA . SER A 1 162 ? 309.688 273.751 194.589 1.00 267.29 162 SER A CA 1
ATOM 1101 C C . SER A 1 162 ? 309.417 273.734 196.100 1.00 267.55 162 SER A C 1
ATOM 1102 O O . SER A 1 162 ? 309.472 274.781 196.749 1.00 268.21 162 SER A O 1
ATOM 1105 N N . ILE A 1 163 ? 309.123 272.554 196.648 1.00 267.93 163 ILE A N 1
ATOM 1106 C CA . ILE A 1 163 ? 308.868 272.390 198.086 1.00 269.38 163 ILE A CA 1
ATOM 1107 C C . ILE A 1 163 ? 310.167 272.499 198.901 1.00 268.97 163 ILE A C 1
ATOM 1108 O O . ILE A 1 163 ? 310.166 273.070 199.995 1.00 268.43 163 ILE A O 1
ATOM 1113 N N . GLU A 1 164 ? 311.262 271.957 198.364 1.00 268.10 164 GLU A N 1
ATOM 1114 C CA . GLU A 1 164 ? 312.561 271.955 199.054 1.00 267.28 164 GLU A CA 1
ATOM 1115 C C . GLU A 1 164 ? 313.174 273.353 199.177 1.00 267.84 164 GLU A C 1
ATOM 1116 O O . GLU A 1 164 ? 313.686 273.712 200.241 1.00 267.96 164 GLU A O 1
ATOM 1122 N N . LYS A 1 165 ? 313.119 274.131 198.095 1.00 269.56 165 LYS A N 1
ATOM 1123 C CA . LYS A 1 165 ? 313.679 275.488 198.080 1.00 271.76 165 LYS A CA 1
ATOM 1124 C C . LYS A 1 165 ? 312.788 276.457 198.858 1.00 277.06 165 LYS A C 1
ATOM 1125 O O . LYS A 1 165 ? 313.231 277.058 199.839 1.00 278.75 165 LYS A O 1
ATOM 1131 N N . THR A 1 166 ? 311.537 276.595 198.415 1.00 281.15 166 THR A N 1
ATOM 1132 C CA . THR A 1 166 ? 310.540 277.426 199.097 1.00 282.79 166 THR A CA 1
ATOM 1133 C C . THR A 1 166 ? 309.812 276.564 200.133 1.00 283.44 166 THR A C 1
ATOM 1134 O O . THR A 1 166 ? 308.761 275.979 199.851 1.00 282.48 166 THR A O 1
ATOM 1138 N N . ASN A 1 167 ? 310.392 276.488 201.330 1.00 283.99 167 ASN A N 1
ATOM 1139 C CA . ASN A 1 167 ? 309.873 275.643 202.406 1.00 284.13 167 ASN A CA 1
ATOM 1140 C C . ASN A 1 167 ? 308.657 276.300 203.068 1.00 285.91 167 ASN A C 1
ATOM 1141 O O . ASN A 1 167 ? 308.787 277.332 203.732 1.00 286.94 167 ASN A O 1
ATOM 1146 N N . LYS A 1 168 ? 307.481 275.702 202.865 1.00 287.62 168 LYS A N 1
ATOM 1147 C CA . LYS A 1 168 ? 306.223 276.174 203.454 1.00 289.67 168 LYS A CA 1
ATOM 1148 C C . LYS A 1 168 ? 305.511 274.994 204.122 1.00 293.46 168 LYS A C 1
ATOM 1149 O O . LYS A 1 168 ? 304.372 274.661 203.779 1.00 295.01 168 LYS A O 1
ATOM 1155 N N . VAL A 1 169 ? 306.197 274.377 205.085 1.00 295.78 169 VAL A N 1
ATOM 1156 C CA . VAL A 1 169 ? 305.730 273.154 205.749 1.00 296.62 169 VAL A CA 1
ATOM 1157 C C . VAL A 1 169 ? 305.391 273.429 207.216 1.00 300.09 169 VAL A C 1
ATOM 1158 O O . VAL A 1 169 ? 306.262 273.825 207.994 1.00 302.99 169 VAL A O 1
ATOM 1162 N N . ILE A 1 170 ? 304.123 273.221 207.577 1.00 301.94 170 ILE A N 1
ATOM 1163 C CA . ILE A 1 170 ? 303.662 273.298 208.968 1.00 303.36 170 ILE A CA 1
ATOM 1164 C C . ILE A 1 170 ? 303.681 271.879 209.552 1.00 304.94 170 ILE A C 1
ATOM 1165 O O . ILE A 1 170 ? 303.507 270.899 208.821 1.00 303.98 170 ILE A O 1
ATOM 1170 N N . LYS A 1 171 ? 303.899 271.783 210.864 1.00 307.12 171 LYS A N 1
ATOM 1171 C CA . LYS A 1 171 ? 303.939 270.494 211.570 1.00 307.86 171 LYS A CA 1
ATOM 1172 C C . LYS A 1 171 ? 302.563 269.819 211.547 1.00 310.44 171 LYS A C 1
ATOM 1173 O O . LYS A 1 171 ? 301.534 270.501 211.527 1.00 311.92 171 LYS A O 1
ATOM 1179 N N . GLY A 1 172 ? 302.565 268.485 211.541 1.00 311.79 172 GLY A N 1
ATOM 1180 C CA . GLY A 1 172 ? 301.351 267.671 211.409 1.00 313.13 172 GLY A CA 1
ATOM 1181 C C . GLY A 1 172 ? 300.198 268.011 212.339 1.00 315.64 172 GLY A C 1
ATOM 1182 O O . GLY A 1 172 ? 300.092 267.460 213.436 1.00 317.06 172 GLY A O 1
ATOM 1183 N N . ASP A 1 173 ? 299.341 268.923 211.880 1.00 317.37 173 ASP A N 1
ATOM 1184 C CA . ASP A 1 173 ? 298.097 269.291 212.567 1.00 319.06 173 ASP A CA 1
ATOM 1185 C C . ASP A 1 173 ? 296.996 269.565 211.537 1.00 319.57 173 ASP A C 1
ATOM 1186 O O . ASP A 1 173 ? 297.255 270.192 210.506 1.00 319.95 173 ASP A O 1
ATOM 1191 N N . PHE A 1 174 ? 295.778 269.098 211.824 1.00 319.54 174 PHE A N 1
ATOM 1192 C CA . PHE A 1 174 ? 294.611 269.307 210.954 1.00 319.47 174 PHE A CA 1
ATOM 1193 C C . PHE A 1 174 ? 293.586 270.224 211.626 1.00 322.58 174 PHE A C 1
ATOM 1194 O O . PHE A 1 174 ? 292.854 269.796 212.523 1.00 324.81 174 PHE A O 1
ATOM 1202 N N . THR A 1 175 ? 293.555 271.486 211.195 1.00 324.54 175 THR A N 1
ATOM 1203 C CA . THR A 1 175 ? 292.568 272.471 211.661 1.00 326.32 175 THR A CA 1
ATOM 1204 C C . THR A 1 175 ? 292.235 273.432 210.514 1.00 328.46 175 THR A C 1
ATOM 1205 O O . THR A 1 175 ? 293.016 273.565 209.567 1.00 328.79 175 THR A O 1
ATOM 1209 N N . GLN A 1 176 ? 291.077 274.087 210.596 1.00 330.69 176 GLN A N 1
ATOM 1210 C CA . GLN A 1 176 ? 290.675 275.101 209.605 1.00 331.64 176 GLN A CA 1
ATOM 1211 C C . GLN A 1 176 ? 291.592 276.335 209.605 1.00 336.54 176 GLN A C 1
ATOM 1212 O O . GLN A 1 176 ? 291.765 276.976 208.565 1.00 337.13 176 GLN A O 1
ATOM 1218 N N . ASP A 1 177 ? 292.162 276.663 210.766 1.00 341.14 177 ASP A N 1
ATOM 1219 C CA . ASP A 1 177 ? 293.133 277.761 210.890 1.00 343.14 177 ASP A CA 1
ATOM 1220 C C . ASP A 1 177 ? 294.455 277.479 210.163 1.00 344.55 177 ASP A C 1
ATOM 1221 O O . ASP A 1 177 ? 295.101 278.411 209.681 1.00 345.69 177 ASP A O 1
ATOM 1226 N N . ASN A 1 178 ? 294.852 276.206 210.095 1.00 342.93 178 ASN A N 1
ATOM 1227 C CA . ASN A 1 178 ? 296.069 275.796 209.375 1.00 340.74 178 ASN A CA 1
ATOM 1228 C C . ASN A 1 178 ? 295.950 275.974 207.858 1.00 343.98 178 ASN A C 1
ATOM 1229 O O . ASN A 1 178 ? 296.938 276.295 207.195 1.00 345.44 178 ASN A O 1
ATOM 1234 N N . ILE A 1 179 ? 294.748 275.764 207.319 1.00 345.45 179 ILE A N 1
ATOM 1235 C CA . ILE A 1 179 ? 294.479 275.941 205.883 1.00 345.40 179 ILE A CA 1
ATOM 1236 C C . ILE A 1 179 ? 294.553 277.426 205.497 1.00 343.82 179 ILE A C 1
ATOM 1237 O O . ILE A 1 179 ? 295.096 277.769 204.443 1.00 341.60 179 ILE A O 1
ATOM 1242 N N . ILE A 1 180 ? 294.011 278.291 206.355 1.00 343.39 180 ILE A N 1
ATOM 1243 C CA . ILE A 1 180 ? 294.078 279.747 206.164 1.00 342.55 180 ILE A CA 1
ATOM 1244 C C . ILE A 1 180 ? 295.515 280.257 206.365 1.00 344.21 180 ILE A C 1
ATOM 1245 O O . ILE A 1 180 ? 295.942 281.194 205.684 1.00 343.43 180 ILE A O 1
ATOM 1250 N N . ASP A 1 181 ? 296.249 279.640 207.295 1.00 346.34 181 ASP A N 1
ATOM 1251 C CA . ASP A 1 181 ? 297.655 279.985 207.555 1.00 347.19 181 ASP A CA 1
ATOM 1252 C C . ASP A 1 181 ? 298.571 279.656 206.368 1.00 344.20 181 ASP A C 1
ATOM 1253 O O . ASP A 1 181 ? 299.479 280.431 206.061 1.00 345.23 181 ASP A O 1
ATOM 1258 N N . LEU A 1 182 ? 298.335 278.517 205.714 1.00 336.81 182 LEU A N 1
ATOM 1259 C CA . LEU A 1 182 ? 299.079 278.141 204.498 1.00 329.51 182 LEU A CA 1
ATOM 1260 C C . LEU A 1 182 ? 298.868 279.144 203.360 1.00 323.32 182 LEU A C 1
ATOM 1261 O O . LEU A 1 182 ? 299.821 279.506 202.667 1.00 321.46 182 LEU A O 1
ATOM 1266 N N . GLU A 1 183 ? 297.623 279.584 203.179 1.00 317.74 183 GLU A N 1
ATOM 1267 C CA . GLU A 1 183 ? 297.289 280.634 202.205 1.00 314.11 183 GLU A CA 1
ATOM 1268 C C . GLU A 1 183 ? 297.872 281.997 202.601 1.00 313.89 183 GLU A C 1
ATOM 1269 O O . GLU A 1 183 ? 298.256 282.784 201.735 1.00 312.71 183 GLU A O 1
ATOM 1275 N N . ALA A 1 184 ? 297.921 282.270 203.906 1.00 314.21 184 ALA A N 1
ATOM 1276 C CA . ALA A 1 184 ? 298.552 283.485 204.436 1.00 313.96 184 ALA A CA 1
ATOM 1277 C C . ALA A 1 184 ? 300.078 283.483 204.279 1.00 315.40 184 ALA A C 1
ATOM 1278 O O . ALA A 1 184 ? 300.670 284.527 203.993 1.00 316.09 184 ALA A O 1
ATOM 1280 N N . LEU A 1 185 ? 300.705 282.320 204.474 1.00 314.55 185 LEU A N 1
ATOM 1281 C CA . LEU A 1 185 ? 302.168 282.181 204.363 1.00 311.76 185 LEU A CA 1
ATOM 1282 C C . LEU A 1 185 ? 302.684 282.403 202.938 1.00 310.07 185 LEU A C 1
ATOM 1283 O O . LEU A 1 185 ? 303.670 283.118 202.743 1.00 310.19 185 LEU A O 1
ATOM 1288 N N . LEU A 1 186 ? 302.023 281.789 201.956 1.00 306.90 186 LEU A N 1
ATOM 1289 C CA . LEU A 1 186 ? 302.403 281.953 200.545 1.00 305.17 186 LEU A CA 1
ATOM 1290 C C . LEU A 1 186 ? 302.097 283.361 200.025 1.00 304.92 186 LEU A C 1
ATOM 1291 O O . LEU A 1 186 ? 302.871 283.908 199.235 1.00 304.93 186 LEU A O 1
ATOM 1296 N N . GLU A 1 187 ? 300.978 283.940 200.469 1.00 303.30 187 GLU A N 1
ATOM 1297 C CA . GLU A 1 187 ? 300.585 285.294 200.063 1.00 299.96 187 GLU A CA 1
ATOM 1298 C C . GLU A 1 187 ? 301.428 286.352 200.785 1.00 299.90 187 GLU A C 1
ATOM 1299 O O . GLU A 1 187 ? 301.048 286.871 201.838 1.00 298.63 187 GLU A O 1
ATOM 1305 N N . ASP A 1 188 ? 302.594 286.625 200.206 1.00 300.76 188 ASP A N 1
ATOM 1306 C CA . ASP A 1 188 ? 303.452 287.750 200.597 1.00 301.89 188 ASP A CA 1
ATOM 1307 C C . ASP A 1 188 ? 304.105 288.311 199.330 1.00 304.64 188 ASP A C 1
ATOM 1308 O O . ASP A 1 188 ? 303.960 289.497 199.023 1.00 306.62 188 ASP A O 1
ATOM 1313 N N . ASP A 1 189 ? 304.826 287.447 198.614 1.00 304.94 189 ASP A N 1
ATOM 1314 C CA . ASP A 1 189 ? 305.170 287.651 197.209 1.00 303.83 189 ASP A CA 1
ATOM 1315 C C . ASP A 1 189 ? 304.344 286.653 196.393 1.00 302.59 189 ASP A C 1
ATOM 1316 O O . ASP A 1 189 ? 303.898 285.632 196.924 1.00 302.13 189 ASP A O 1
ATOM 1321 N N . GLU A 1 190 ? 304.135 286.969 195.113 1.00 301.46 190 GLU A N 1
ATOM 1322 C CA . GLU A 1 190 ? 303.325 286.156 194.181 1.00 300.94 190 GLU A CA 1
ATOM 1323 C C . GLU A 1 190 ? 301.822 286.155 194.524 1.00 300.25 190 GLU A C 1
ATOM 1324 O O . GLU A 1 190 ? 301.403 286.675 195.562 1.00 299.04 190 GLU A O 1
ATOM 1330 N N . LEU A 1 191 ? 301.023 285.570 193.630 1.00 298.85 191 LEU A N 1
ATOM 1331 C CA . LEU A 1 191 ? 299.557 285.596 193.728 1.00 295.58 191 LEU A CA 1
ATOM 1332 C C . LEU A 1 191 ? 299.013 284.648 194.804 1.00 295.37 191 LEU A C 1
ATOM 1333 O O . LEU A 1 191 ? 299.691 283.704 195.219 1.00 294.37 191 LEU A O 1
ATOM 1338 N N . GLU A 1 192 ? 297.787 284.924 195.249 1.00 297.18 192 GLU A N 1
ATOM 1339 C CA . GLU A 1 192 ? 297.069 284.093 196.226 1.00 299.83 192 GLU A CA 1
ATOM 1340 C C . GLU A 1 192 ? 296.697 282.725 195.633 1.00 302.10 192 GLU A C 1
ATOM 1341 O O . GLU A 1 192 ? 296.609 282.574 194.411 1.00 301.74 192 GLU A O 1
ATOM 1347 N N . ALA A 1 193 ? 296.494 281.741 196.513 1.00 304.49 193 ALA A N 1
ATOM 1348 C CA . ALA A 1 193 ? 296.147 280.359 196.134 1.00 305.61 193 ALA A CA 1
ATOM 1349 C C . ALA A 1 193 ? 294.963 280.260 195.165 1.00 307.54 193 ALA A C 1
ATOM 1350 O O . ALA A 1 193 ? 293.977 280.986 195.306 1.00 307.62 193 ALA A O 1
ATOM 1352 N N . ASN A 1 194 ? 295.078 279.348 194.197 1.00 309.14 194 ASN A N 1
ATOM 1353 C CA . ASN A 1 194 ? 294.078 279.161 193.141 1.00 310.33 194 ASN A CA 1
ATOM 1354 C C . ASN A 1 194 ? 293.189 277.946 193.410 1.00 307.90 194 ASN A C 1
ATOM 1355 O O . ASN A 1 194 ? 291.961 278.056 193.376 1.00 306.88 194 ASN A O 1
ATOM 1360 N N . ALA A 1 195 ? 293.813 276.795 193.660 1.00 306.44 195 ALA A N 1
ATOM 1361 C CA . ALA A 1 195 ? 293.085 275.546 193.909 1.00 306.50 195 ALA A CA 1
ATOM 1362 C C . ALA A 1 195 ? 293.932 274.523 194.669 1.00 307.02 195 ALA A C 1
ATOM 1363 O O . ALA A 1 195 ? 295.161 274.522 194.565 1.00 306.12 195 ALA A O 1
ATOM 1365 N N . PHE A 1 196 ? 293.254 273.656 195.423 1.00 309.37 196 PHE A N 1
ATOM 1366 C CA . PHE A 1 196 ? 293.899 272.602 196.215 1.00 311.96 196 PHE A CA 1
ATOM 1367 C C . PHE A 1 196 ? 293.885 271.261 195.482 1.00 313.55 196 PHE A C 1
ATOM 1368 O O . PHE A 1 196 ? 293.183 271.093 194.481 1.00 313.67 196 PHE A O 1
ATOM 1376 N N . ILE A 1 197 ? 294.671 270.316 195.995 1.00 315.11 197 ILE A N 1
ATOM 1377 C CA . ILE A 1 197 ? 294.689 268.936 195.493 1.00 315.56 197 ILE A CA 1
ATOM 1378 C C . ILE A 1 197 ? 295.122 267.974 196.610 1.00 317.59 197 ILE A C 1
ATOM 1379 O O . ILE A 1 197 ? 296.090 268.240 197.328 1.00 317.50 197 ILE A O 1
ATOM 1384 N N . SER A 1 198 ? 294.382 266.873 196.754 1.00 318.99 198 SER A N 1
ATOM 1385 C CA . SER A 1 198 ? 294.612 265.877 197.809 1.00 319.21 198 SER A CA 1
ATOM 1386 C C . SER A 1 198 ? 294.300 264.467 197.293 1.00 317.22 198 SER A C 1
ATOM 1387 O O . SER A 1 198 ? 293.865 264.309 196.151 1.00 315.99 198 SER A O 1
ATOM 1390 N N . LYS A 1 199 ? 294.531 263.455 198.133 1.00 313.95 199 LYS A N 1
ATOM 1391 C CA . LYS A 1 199 ? 294.290 262.047 197.772 1.00 310.99 199 LYS A CA 1
ATOM 1392 C C . LYS A 1 199 ? 293.157 261.417 198.587 1.00 312.09 199 LYS A C 1
ATOM 1393 O O . LYS A 1 199 ? 292.721 261.967 199.602 1.00 312.84 199 LYS A O 1
ATOM 1399 N N . THR A 1 200 ? 292.694 260.257 198.121 1.00 310.40 200 THR A N 1
ATOM 1400 C CA . THR A 1 200 ? 291.552 259.550 198.718 1.00 307.56 200 THR A CA 1
ATOM 1401 C C . THR A 1 200 ? 291.867 258.930 200.090 1.00 308.46 200 THR A C 1
ATOM 1402 O O . THR A 1 200 ? 290.959 258.748 200.905 1.00 308.77 200 THR A O 1
ATOM 1406 N N . GLN A 1 201 ? 293.138 258.613 200.341 1.00 308.34 201 GLN A N 1
ATOM 1407 C CA . GLN A 1 201 ? 293.576 258.089 201.647 1.00 307.35 201 GLN A CA 1
ATOM 1408 C C . GLN A 1 201 ? 293.434 259.119 202.776 1.00 307.65 201 GLN A C 1
ATOM 1409 O O . GLN A 1 201 ? 293.078 258.762 203.901 1.00 306.06 201 GLN A O 1
ATOM 1415 N N . ASN A 1 202 ? 293.716 260.386 202.467 1.00 308.94 202 ASN A N 1
ATOM 1416 C CA . ASN A 1 202 ? 293.583 261.491 203.428 1.00 310.20 202 ASN A CA 1
ATOM 1417 C C . ASN A 1 202 ? 292.130 261.978 203.604 1.00 309.67 202 ASN A C 1
ATOM 1418 O O . ASN A 1 202 ? 291.828 262.690 204.566 1.00 312.02 202 ASN A O 1
ATOM 1423 N N . ARG A 1 203 ? 291.244 261.597 202.680 1.00 306.14 203 ARG A N 1
ATOM 1424 C CA . ARG A 1 203 ? 289.820 261.977 202.714 1.00 302.63 203 ARG A CA 1
ATOM 1425 C C . ARG A 1 203 ? 289.065 261.495 203.965 1.00 304.14 203 ARG A C 1
ATOM 1426 O O . ARG A 1 203 ? 288.107 262.143 204.394 1.00 304.32 203 ARG A O 1
ATOM 1434 N N . SER A 1 204 ? 289.490 260.365 204.535 1.00 304.79 204 SER A N 1
ATOM 1435 C CA . SER A 1 204 ? 288.881 259.817 205.757 1.00 304.23 204 SER A CA 1
ATOM 1436 C C . SER A 1 204 ? 289.111 260.704 206.987 1.00 303.60 204 SER A C 1
ATOM 1437 O O . SER A 1 204 ? 288.209 260.865 207.814 1.00 302.28 204 SER A O 1
ATOM 1440 N N . LEU A 1 205 ? 290.316 261.264 207.104 1.00 302.26 205 LEU A N 1
ATOM 1441 C CA . LEU A 1 205 ? 290.654 262.191 208.194 1.00 299.53 205 LEU A CA 1
ATOM 1442 C C . LEU A 1 205 ? 289.943 263.541 208.042 1.00 300.98 205 LEU A C 1
ATOM 1443 O O . LEU A 1 205 ? 289.468 264.107 209.028 1.00 301.19 205 LEU A O 1
ATOM 1448 N N . LEU A 1 206 ? 289.877 264.043 206.808 1.00 302.27 206 LEU A N 1
ATOM 1449 C CA . LEU A 1 206 ? 289.197 265.311 206.502 1.00 302.77 206 LEU A CA 1
ATOM 1450 C C . LEU A 1 206 ? 287.661 265.241 206.569 1.00 303.31 206 LEU A C 1
ATOM 1451 O O . LEU A 1 206 ? 287.003 266.283 206.637 1.00 302.15 206 LEU A O 1
ATOM 1456 N N . ARG A 1 207 ? 287.098 264.031 206.528 1.00 304.61 207 ARG A N 1
ATOM 1457 C CA . ARG A 1 207 ? 285.644 263.824 206.637 1.00 305.37 207 ARG A CA 1
ATOM 1458 C C . ARG A 1 207 ? 285.063 264.274 207.988 1.00 308.92 207 ARG A C 1
ATOM 1459 O O . ARG A 1 207 ? 283.980 264.862 208.024 1.00 308.95 207 ARG A O 1
ATOM 1467 N N . LYS A 1 208 ? 285.788 264.008 209.078 1.00 310.79 208 LYS A N 1
ATOM 1468 C CA . LYS A 1 208 ? 285.296 264.267 210.444 1.00 310.46 208 LYS A CA 1
ATOM 1469 C C . LYS A 1 208 ? 286.166 265.280 211.203 1.00 313.14 208 LYS A C 1
ATOM 1470 O O . LYS A 1 208 ? 286.946 264.920 212.091 1.00 313.94 208 LYS A O 1
ATOM 1476 N N . ILE A 1 209 ? 286.023 266.552 210.826 1.00 313.57 209 ILE A N 1
ATOM 1477 C CA . ILE A 1 209 ? 286.648 267.682 211.531 1.00 313.26 209 ILE A CA 1
ATOM 1478 C C . ILE A 1 209 ? 285.591 268.779 211.696 1.00 313.80 209 ILE A C 1
ATOM 1479 O O . ILE A 1 209 ? 285.073 269.292 210.701 1.00 312.81 209 ILE A O 1
ATOM 1484 N N . VAL A 1 210 ? 285.284 269.130 212.947 1.00 315.59 210 VAL A N 1
ATOM 1485 C CA . VAL A 1 210 ? 284.248 270.119 213.272 1.00 316.93 210 VAL A CA 1
ATOM 1486 C C . VAL A 1 210 ? 284.831 271.204 214.181 1.00 317.45 210 VAL A C 1
ATOM 1487 O O . VAL A 1 210 ? 285.381 270.897 215.241 1.00 319.18 210 VAL A O 1
ATOM 1491 N N . ASP A 1 211 ? 284.701 272.464 213.760 1.00 315.19 211 ASP A N 1
ATOM 1492 C CA . ASP A 1 211 ? 285.175 273.619 214.537 1.00 312.35 211 ASP A CA 1
ATOM 1493 C C . ASP A 1 211 ? 284.122 274.055 215.567 1.00 312.71 211 ASP A C 1
ATOM 1494 O O . ASP A 1 211 ? 282.938 273.749 215.401 1.00 312.80 211 ASP A O 1
ATOM 1499 N N . PRO A 1 212 ? 284.547 274.773 216.633 1.00 310.55 212 PRO A N 1
ATOM 1500 C CA . PRO A 1 212 ? 283.600 275.174 217.686 1.00 308.26 212 PRO A CA 1
ATOM 1501 C C . PRO A 1 212 ? 282.602 276.264 217.273 1.00 306.00 212 PRO A C 1
ATOM 1502 O O . PRO A 1 212 ? 281.407 276.123 217.543 1.00 305.75 212 PRO A O 1
ATOM 1506 N N . GLU A 1 213 ? 283.085 277.328 216.628 1.00 302.97 213 GLU A N 1
ATOM 1507 C CA . GLU A 1 213 ? 282.232 278.455 216.233 1.00 300.46 213 GLU A CA 1
ATOM 1508 C C . GLU A 1 213 ? 281.381 278.089 215.016 1.00 299.15 213 GLU A C 1
ATOM 1509 O O . GLU A 1 213 ? 280.150 278.145 215.078 1.00 298.04 213 GLU A O 1
ATOM 1515 N N . THR A 1 214 ? 282.046 277.708 213.925 1.00 298.43 214 THR A N 1
ATOM 1516 C CA . THR A 1 214 ? 281.365 277.264 212.696 1.00 297.64 214 THR A CA 1
ATOM 1517 C C . THR A 1 214 ? 281.180 275.739 212.735 1.00 295.64 214 THR A C 1
ATOM 1518 O O . THR A 1 214 ? 282.039 274.977 212.284 1.00 295.52 214 THR A O 1
ATOM 1522 N N . LYS A 1 215 ? 280.044 275.312 213.286 1.00 293.42 215 LYS A N 1
ATOM 1523 C CA . LYS A 1 215 ? 279.762 273.893 213.522 1.00 292.04 215 LYS A CA 1
ATOM 1524 C C . LYS A 1 215 ? 279.361 273.171 212.233 1.00 292.58 215 LYS A C 1
ATOM 1525 O O . LYS A 1 215 ? 278.173 273.001 211.941 1.00 292.53 215 LYS A O 1
ATOM 1531 N N . GLU A 1 216 ? 280.369 272.758 211.466 1.00 293.60 216 GLU A N 1
ATOM 1532 C CA . GLU A 1 216 ? 280.164 271.999 210.226 1.00 294.66 216 GLU A CA 1
ATOM 1533 C C . GLU A 1 216 ? 281.438 271.270 209.791 1.00 296.64 216 GLU A C 1
ATOM 1534 O O . GLU A 1 216 ? 282.524 271.531 210.318 1.00 296.69 216 GLU A O 1
ATOM 1540 N N . ARG A 1 217 ? 281.292 270.361 208.828 1.00 298.42 217 ARG A N 1
ATOM 1541 C CA . ARG A 1 217 ? 282.429 269.623 208.268 1.00 299.28 217 ARG A CA 1
ATOM 1542 C C . ARG A 1 217 ? 283.219 270.528 207.321 1.00 302.51 217 ARG A C 1
ATOM 1543 O O . ARG A 1 217 ? 282.633 271.329 206.588 1.00 303.09 217 ARG A O 1
ATOM 1551 N N . ILE A 1 218 ? 284.545 270.389 207.339 1.00 305.28 218 ILE A N 1
ATOM 1552 C CA . ILE A 1 218 ? 285.432 271.207 206.505 1.00 307.50 218 ILE A CA 1
ATOM 1553 C C . ILE A 1 218 ? 285.388 270.700 205.062 1.00 309.36 218 ILE A C 1
ATOM 1554 O O . ILE A 1 218 ? 285.058 271.455 204.144 1.00 309.47 218 ILE A O 1
ATOM 1559 N N . TYR A 1 219 ? 285.718 269.423 204.879 1.00 309.89 219 TYR A N 1
ATOM 1560 C CA . TYR A 1 219 ? 285.709 268.789 203.558 1.00 309.42 219 TYR A CA 1
ATOM 1561 C C . TYR A 1 219 ? 284.288 268.334 203.220 1.00 303.15 219 TYR A C 1
ATOM 1562 O O . TYR A 1 219 ? 283.734 267.460 203.891 1.00 302.62 219 TYR A O 1
ATOM 1571 N N . ASP A 1 220 ? 283.704 268.938 202.185 1.00 296.02 220 ASP A N 1
ATOM 1572 C CA . ASP A 1 220 ? 282.317 268.671 201.799 1.00 291.41 220 ASP A CA 1
ATOM 1573 C C . ASP A 1 220 ? 282.215 267.381 200.978 1.00 291.13 220 ASP A C 1
ATOM 1574 O O . ASP A 1 220 ? 283.089 267.087 200.159 1.00 289.77 220 ASP A O 1
ATOM 1579 N N . ARG A 1 221 ? 281.135 266.631 201.201 1.00 292.14 221 ARG A N 1
ATOM 1580 C CA . ARG A 1 221 ? 280.924 265.321 200.573 1.00 291.27 221 ARG A CA 1
ATOM 1581 C C . ARG A 1 221 ? 280.263 265.434 199.198 1.00 289.23 221 ARG A C 1
ATOM 1582 O O . ARG A 1 221 ? 280.702 264.788 198.244 1.00 288.05 221 ARG A O 1
ATOM 1590 N N . ASN A 1 222 ? 279.208 266.245 199.109 1.00 287.14 222 ASN A N 1
ATOM 1591 C CA . ASN A 1 222 ? 278.407 266.369 197.885 1.00 285.19 222 ASN A CA 1
ATOM 1592 C C . ASN A 1 222 ? 279.170 267.079 196.764 1.00 283.71 222 ASN A C 1
ATOM 1593 O O . ASN A 1 222 ? 279.291 266.547 195.658 1.00 282.87 222 ASN A O 1
ATOM 1598 N N . SER A 1 223 ? 279.671 268.277 197.065 1.00 282.56 223 SER A N 1
ATOM 1599 C CA . SER A 1 223 ? 280.464 269.077 196.127 1.00 280.94 223 SER A CA 1
ATOM 1600 C C . SER A 1 223 ? 281.853 269.315 196.718 1.00 279.26 223 SER A C 1
ATOM 1601 O O . SER A 1 223 ? 282.020 270.157 197.602 1.00 278.14 223 SER A O 1
ATOM 1604 N N . ASP A 1 224 ? 282.842 268.573 196.218 1.00 277.58 224 ASP A N 1
ATOM 1605 C CA . ASP A 1 224 ? 284.183 268.538 196.818 1.00 275.28 224 ASP A CA 1
ATOM 1606 C C . ASP A 1 224 ? 284.926 269.873 196.703 1.00 274.83 224 ASP A C 1
ATOM 1607 O O . ASP A 1 224 ? 285.566 270.159 195.688 1.00 273.35 224 ASP A O 1
ATOM 1612 N N . SER A 1 225 ? 284.806 270.683 197.755 1.00 277.04 225 SER A N 1
ATOM 1613 C CA . SER A 1 225 ? 285.560 271.928 197.907 1.00 279.34 225 SER A CA 1
ATOM 1614 C C . SER A 1 225 ? 286.042 272.038 199.353 1.00 282.60 225 SER A C 1
ATOM 1615 O O . SER A 1 225 ? 285.259 271.829 200.284 1.00 282.88 225 SER A O 1
ATOM 1618 N N . LEU A 1 226 ? 287.320 272.373 199.536 1.00 286.42 226 LEU A N 1
ATOM 1619 C CA . LEU A 1 226 ? 287.944 272.361 200.865 1.00 290.21 226 LEU A CA 1
ATOM 1620 C C . LEU A 1 226 ? 287.536 273.614 201.650 1.00 288.75 226 LEU A C 1
ATOM 1621 O O . LEU A 1 226 ? 286.846 273.506 202.667 1.00 287.13 226 LEU A O 1
ATOM 1626 N N . ASP A 1 227 ? 287.955 274.785 201.167 1.00 289.85 227 ASP A N 1
ATOM 1627 C CA . ASP A 1 227 ? 287.574 276.083 201.743 1.00 292.10 227 ASP A CA 1
ATOM 1628 C C . ASP A 1 227 ? 287.003 276.975 200.628 1.00 294.14 227 ASP A C 1
ATOM 1629 O O . ASP A 1 227 ? 287.360 278.153 200.507 1.00 293.77 227 ASP A O 1
ATOM 1634 N N . GLY A 1 228 ? 286.116 276.399 199.814 1.00 294.63 228 GLY A N 1
ATOM 1635 C CA . GLY A 1 228 ? 285.542 277.080 198.646 1.00 294.55 228 GLY A CA 1
ATOM 1636 C C . GLY A 1 228 ? 286.200 276.702 197.327 1.00 295.48 228 GLY A C 1
ATOM 1637 O O . GLY A 1 228 ? 285.510 276.508 196.324 1.00 295.71 228 GLY A O 1
ATOM 1638 N N . LEU A 1 229 ? 287.531 276.599 197.329 1.00 297.13 229 LEU A N 1
ATOM 1639 C CA . LEU A 1 229 ? 288.307 276.288 196.119 1.00 298.15 229 LEU A CA 1
ATOM 1640 C C . LEU A 1 229 ? 288.138 274.812 195.715 1.00 294.99 229 LEU A C 1
ATOM 1641 O O . LEU A 1 229 ? 287.889 273.966 196.577 1.00 293.79 229 LEU A O 1
ATOM 1646 N N . PRO A 1 230 ? 288.281 274.500 194.407 1.00 290.53 230 PRO A N 1
ATOM 1647 C CA . PRO A 1 230 ? 288.036 273.136 193.923 1.00 287.85 230 PRO A CA 1
ATOM 1648 C C . PRO A 1 230 ? 289.164 272.152 194.251 1.00 287.45 230 PRO A C 1
ATOM 1649 O O . PRO A 1 230 ? 290.327 272.553 194.352 1.00 286.49 230 PRO A O 1
ATOM 1653 N N . VAL A 1 231 ? 288.801 270.879 194.414 1.00 288.33 231 VAL A N 1
ATOM 1654 C CA . VAL A 1 231 ? 289.743 269.799 194.743 1.00 289.26 231 VAL A CA 1
ATOM 1655 C C . VAL A 1 231 ? 289.466 268.584 193.852 1.00 287.44 231 VAL A C 1
ATOM 1656 O O . VAL A 1 231 ? 288.328 268.370 193.424 1.00 288.16 231 VAL A O 1
ATOM 1660 N N . VAL A 1 232 ? 290.511 267.802 193.577 1.00 284.22 232 VAL A N 1
ATOM 1661 C CA . VAL A 1 232 ? 290.398 266.544 192.823 1.00 282.02 232 VAL A CA 1
ATOM 1662 C C . VAL A 1 232 ? 291.227 265.443 193.491 1.00 282.41 232 VAL A C 1
ATOM 1663 O O . VAL A 1 232 ? 292.316 265.707 194.004 1.00 280.83 232 VAL A O 1
ATOM 1667 N N . ASN A 1 233 ? 290.705 264.216 193.478 1.00 285.60 233 ASN A N 1
ATOM 1668 C CA . ASN A 1 233 ? 291.368 263.077 194.121 1.00 288.37 233 ASN A CA 1
ATOM 1669 C C . ASN A 1 233 ? 292.521 262.554 193.265 1.00 287.74 233 ASN A C 1
ATOM 1670 O O . ASN A 1 233 ? 292.305 262.105 192.138 1.00 287.50 233 ASN A O 1
ATOM 1675 N N . LEU A 1 234 ? 293.737 262.617 193.808 1.00 287.88 234 LEU A N 1
ATOM 1676 C CA . LEU A 1 234 ? 294.925 262.073 193.148 1.00 288.09 234 LEU A CA 1
ATOM 1677 C C . LEU A 1 234 ? 294.966 260.557 193.348 1.00 292.13 234 LEU A C 1
ATOM 1678 O O . LEU A 1 234 ? 295.045 260.083 194.485 1.00 293.93 234 LEU A O 1
ATOM 1683 N N . LYS A 1 235 ? 294.909 259.806 192.248 1.00 293.67 235 LYS A N 1
ATOM 1684 C CA . LYS A 1 235 ? 294.895 258.337 192.300 1.00 292.85 235 LYS A CA 1
ATOM 1685 C C . LYS A 1 235 ? 296.263 257.737 192.634 1.00 292.08 235 LYS A C 1
ATOM 1686 O O . LYS A 1 235 ? 296.337 256.723 193.332 1.00 290.33 235 LYS A O 1
ATOM 1692 N N . SER A 1 236 ? 297.334 258.356 192.133 1.00 292.09 236 SER A N 1
ATOM 1693 C CA . SER A 1 236 ? 298.703 257.916 192.426 1.00 291.67 236 SER A CA 1
ATOM 1694 C C . SER A 1 236 ? 299.082 258.247 193.877 1.00 291.32 236 SER A C 1
ATOM 1695 O O . SER A 1 236 ? 299.759 259.244 194.148 1.00 290.85 236 SER A O 1
ATOM 1698 N N . SER A 1 237 ? 298.630 257.394 194.796 1.00 289.46 237 SER A N 1
ATOM 1699 C CA . SER A 1 237 ? 298.862 257.575 196.230 1.00 287.57 237 SER A CA 1
ATOM 1700 C C . SER A 1 237 ? 300.224 257.004 196.616 1.00 284.23 237 SER A C 1
ATOM 1701 O O . SER A 1 237 ? 300.497 255.827 196.367 1.00 283.19 237 SER A O 1
ATOM 1704 N N . ASN A 1 238 ? 301.071 257.845 197.212 1.00 280.12 238 ASN A N 1
ATOM 1705 C CA . ASN A 1 238 ? 302.426 257.456 197.633 1.00 276.22 238 ASN A CA 1
ATOM 1706 C C . ASN A 1 238 ? 302.796 258.052 198.996 1.00 277.91 238 ASN A C 1
ATOM 1707 O O . ASN A 1 238 ? 303.100 257.311 199.935 1.00 278.20 238 ASN A O 1
ATOM 1712 N N . LEU A 1 239 ? 302.772 259.382 199.097 1.00 278.41 239 LEU A N 1
ATOM 1713 C CA . LEU A 1 239 ? 303.072 260.087 200.352 1.00 279.19 239 LEU A CA 1
ATOM 1714 C C . LEU A 1 239 ? 301.961 259.914 201.394 1.00 279.88 239 LEU A C 1
ATOM 1715 O O . LEU A 1 239 ? 300.855 259.470 201.071 1.00 279.35 239 LEU A O 1
ATOM 1720 N N . LYS A 1 240 ? 302.267 260.279 202.639 1.00 281.56 240 LYS A N 1
ATOM 1721 C CA . LYS A 1 240 ? 301.349 260.079 203.769 1.00 282.44 240 LYS A CA 1
ATOM 1722 C C . LYS A 1 240 ? 300.194 261.082 203.750 1.00 284.53 240 LYS A C 1
ATOM 1723 O O . LYS A 1 240 ? 299.034 260.691 203.597 1.00 283.58 240 LYS A O 1
ATOM 1729 N N . ARG A 1 241 ? 300.523 262.366 203.902 1.00 288.54 241 ARG A N 1
ATOM 1730 C CA . ARG A 1 241 ? 299.527 263.438 204.001 1.00 292.04 241 ARG A CA 1
ATOM 1731 C C . ARG A 1 241 ? 299.363 264.179 202.672 1.00 295.15 241 ARG A C 1
ATOM 1732 O O . ARG A 1 241 ? 300.346 264.427 201.970 1.00 296.26 241 ARG A O 1
ATOM 1740 N N . GLY A 1 242 ? 298.118 264.538 202.350 1.00 297.89 242 GLY A N 1
ATOM 1741 C CA . GLY A 1 242 ? 297.768 265.179 201.078 1.00 299.84 242 GLY A CA 1
ATOM 1742 C C . GLY A 1 242 ? 297.289 266.610 201.241 1.00 302.42 242 GLY A C 1
ATOM 1743 O O . GLY A 1 242 ? 296.092 266.856 201.405 1.00 301.16 242 GLY A O 1
ATOM 1744 N N . GLU A 1 243 ? 298.237 267.547 201.204 1.00 306.57 243 GLU A N 1
ATOM 1745 C CA . GLU A 1 243 ? 297.948 268.986 201.227 1.00 309.91 243 GLU A CA 1
ATOM 1746 C C . GLU A 1 243 ? 298.881 269.707 200.256 1.00 305.89 243 GLU A C 1
ATOM 1747 O O . GLU A 1 243 ? 300.099 269.672 200.432 1.00 304.82 243 GLU A O 1
ATOM 1753 N N . LEU A 1 244 ? 298.306 270.346 199.236 1.00 302.31 244 LEU A N 1
ATOM 1754 C CA . LEU A 1 244 ? 299.073 271.065 198.210 1.00 299.50 244 LEU A CA 1
ATOM 1755 C C . LEU A 1 244 ? 298.312 272.298 197.718 1.00 300.09 244 LEU A C 1
ATOM 1756 O O . LEU A 1 244 ? 297.079 272.317 197.729 1.00 300.22 244 LEU A O 1
ATOM 1761 N N . ILE A 1 245 ? 299.061 273.320 197.297 1.00 299.41 245 ILE A N 1
ATOM 1762 C CA . ILE A 1 245 ? 298.499 274.592 196.818 1.00 298.76 245 ILE A CA 1
ATOM 1763 C C . ILE A 1 245 ? 299.219 275.027 195.535 1.00 294.11 245 ILE A C 1
ATOM 1764 O O . ILE A 1 245 ? 300.362 275.487 195.591 1.00 290.97 245 ILE A O 1
ATOM 1769 N N . THR A 1 246 ? 298.543 274.884 194.393 1.00 292.05 246 THR A N 1
ATOM 1770 C CA . THR A 1 246 ? 299.096 275.256 193.082 1.00 289.48 246 THR A CA 1
ATOM 1771 C C . THR A 1 246 ? 298.064 276.032 192.260 1.00 283.03 246 THR A C 1
ATOM 1772 O O . THR A 1 246 ? 296.856 275.833 192.419 1.00 281.65 246 THR A O 1
ATOM 1776 N N . GLY A 1 247 ? 298.553 276.915 191.387 1.00 275.19 247 GLY A N 1
ATOM 1777 C CA . GLY A 1 247 ? 297.698 277.739 190.525 1.00 268.54 247 GLY A CA 1
ATOM 1778 C C . GLY A 1 247 ? 298.360 278.093 189.207 1.00 263.68 247 GLY A C 1
ATOM 1779 O O . GLY A 1 247 ? 297.952 277.606 188.149 1.00 259.63 247 GLY A O 1
ATOM 1780 N N . ASP A 1 248 ? 299.380 278.947 189.279 1.00 262.00 248 ASP A N 1
ATOM 1781 C CA . ASP A 1 248 ? 300.150 279.361 188.104 1.00 260.40 248 ASP A CA 1
ATOM 1782 C C . ASP A 1 248 ? 301.058 278.213 187.649 1.00 262.08 248 ASP A C 1
ATOM 1783 O O . ASP A 1 248 ? 302.190 278.076 188.123 1.00 262.99 248 ASP A O 1
ATOM 1788 N N . PHE A 1 249 ? 300.536 277.387 186.741 1.00 260.69 249 PHE A N 1
ATOM 1789 C CA . PHE A 1 249 ? 301.249 276.217 186.222 1.00 257.31 249 PHE A CA 1
ATOM 1790 C C . PHE A 1 249 ? 301.083 276.123 184.706 1.00 250.27 249 PHE A C 1
ATOM 1791 O O . PHE A 1 249 ? 299.995 276.376 184.182 1.00 248.09 249 PHE A O 1
ATOM 1799 N N . ASP A 1 250 ? 302.163 275.750 184.018 1.00 245.34 250 ASP A N 1
ATOM 1800 C CA . ASP A 1 250 ? 302.185 275.635 182.559 1.00 244.15 250 ASP A CA 1
ATOM 1801 C C . ASP A 1 250 ? 302.505 274.198 182.148 1.00 243.65 250 ASP A C 1
ATOM 1802 O O . ASP A 1 250 ? 303.633 273.735 182.324 1.00 243.46 250 ASP A O 1
ATOM 1807 N N . LYS A 1 251 ? 301.495 273.500 181.626 1.00 244.26 251 LYS A N 1
ATOM 1808 C CA . LYS A 1 251 ? 301.670 272.202 180.970 1.00 245.33 251 LYS A CA 1
ATOM 1809 C C . LYS A 1 251 ? 301.458 272.394 179.468 1.00 244.47 251 LYS A C 1
ATOM 1810 O O . LYS A 1 251 ? 300.727 273.298 179.051 1.00 243.38 251 LYS A O 1
ATOM 1816 N N . LEU A 1 252 ? 302.100 271.544 178.667 1.00 246.94 252 LEU A N 1
ATOM 1817 C CA . LEU A 1 252 ? 302.056 271.653 177.206 1.00 250.49 252 LEU A CA 1
ATOM 1818 C C . LEU A 1 252 ? 302.136 270.270 176.546 1.00 246.08 252 LEU A C 1
ATOM 1819 O O . LEU A 1 252 ? 303.004 269.465 176.890 1.00 244.46 252 LEU A O 1
ATOM 1824 N N . ILE A 1 253 ? 301.225 270.016 175.603 1.00 241.19 253 ILE A N 1
ATOM 1825 C CA . ILE A 1 253 ? 301.188 268.776 174.818 1.00 236.55 253 ILE A CA 1
ATOM 1826 C C . ILE A 1 253 ? 301.233 269.127 173.329 1.00 229.67 253 ILE A C 1
ATOM 1827 O O . ILE A 1 253 ? 300.587 270.082 172.892 1.00 231.70 253 ILE A O 1
ATOM 1832 N N . TYR A 1 254 ? 301.996 268.344 172.564 1.00 224.29 254 TYR A N 1
ATOM 1833 C CA . TYR A 1 254 ? 302.099 268.489 171.111 1.00 225.01 254 TYR A CA 1
ATOM 1834 C C . TYR A 1 254 ? 301.617 267.195 170.451 1.00 222.41 254 TYR A C 1
ATOM 1835 O O . TYR A 1 254 ? 301.959 266.099 170.902 1.00 225.00 254 TYR A O 1
ATOM 1844 N N . GLY A 1 255 ? 300.835 267.329 169.379 1.00 219.67 255 GLY A N 1
ATOM 1845 C CA . GLY A 1 255 ? 300.126 266.198 168.769 1.00 218.18 255 GLY A CA 1
ATOM 1846 C C . GLY A 1 255 ? 300.908 265.376 167.758 1.00 216.55 255 GLY A C 1
ATOM 1847 O O . GLY A 1 255 ? 300.603 265.406 166.563 1.00 214.91 255 GLY A O 1
ATOM 1848 N N . ILE A 1 256 ? 301.918 264.649 168.240 1.00 216.46 256 ILE A N 1
ATOM 1849 C CA . ILE A 1 256 ? 302.646 263.643 167.448 1.00 215.52 256 ILE A CA 1
ATOM 1850 C C . ILE A 1 256 ? 302.903 262.423 168.355 1.00 215.83 256 ILE A C 1
ATOM 1851 O O . ILE A 1 256 ? 303.933 262.362 169.034 1.00 216.09 256 ILE A O 1
ATOM 1856 N N . PRO A 1 257 ? 301.950 261.465 168.398 1.00 215.03 257 PRO A N 1
ATOM 1857 C CA . PRO A 1 257 ? 302.147 260.256 169.214 1.00 214.89 257 PRO A CA 1
ATOM 1858 C C . PRO A 1 257 ? 303.145 259.247 168.625 1.00 214.20 257 PRO A C 1
ATOM 1859 O O . PRO A 1 257 ? 303.970 258.710 169.367 1.00 213.49 257 PRO A O 1
ATOM 1863 N N . GLN A 1 258 ? 303.049 258.997 167.315 1.00 212.07 258 GLN A N 1
ATOM 1864 C CA . GLN A 1 258 ? 303.870 258.005 166.589 1.00 209.45 258 GLN A CA 1
ATOM 1865 C C . GLN A 1 258 ? 303.540 256.547 166.951 1.00 207.98 258 GLN A C 1
ATOM 1866 O O . GLN A 1 258 ? 303.238 256.236 168.106 1.00 206.66 258 GLN A O 1
ATOM 1872 N N . LEU A 1 259 ? 303.597 255.662 165.951 1.00 206.56 259 LEU A N 1
ATOM 1873 C CA . LEU A 1 259 ? 303.398 254.221 166.159 1.00 206.18 259 LEU A CA 1
ATOM 1874 C C . LEU A 1 259 ? 304.438 253.401 165.386 1.00 211.47 259 LEU A C 1
ATOM 1875 O O . LEU A 1 259 ? 304.645 253.614 164.188 1.00 211.91 259 LEU A O 1
ATOM 1880 N N . ILE A 1 260 ? 305.102 252.488 166.098 1.00 216.67 260 ILE A N 1
ATOM 1881 C CA . ILE A 1 260 ? 306.068 251.549 165.519 1.00 220.24 260 ILE A CA 1
ATOM 1882 C C . ILE A 1 260 ? 305.676 250.140 165.968 1.00 224.30 260 ILE A C 1
ATOM 1883 O O . ILE A 1 260 ? 305.716 249.839 167.162 1.00 225.08 260 ILE A O 1
ATOM 1888 N N . GLU A 1 261 ? 305.300 249.291 165.012 1.00 230.95 261 GLU A N 1
ATOM 1889 C CA . GLU A 1 261 ? 304.895 247.910 165.294 1.00 236.39 261 GLU A CA 1
ATOM 1890 C C . GLU A 1 261 ? 306.089 246.970 165.136 1.00 242.24 261 GLU A C 1
ATOM 1891 O O . GLU A 1 261 ? 306.714 246.932 164.074 1.00 245.55 261 GLU A O 1
ATOM 1897 N N . TYR A 1 262 ? 306.393 246.219 166.196 1.00 245.90 262 TYR A N 1
ATOM 1898 C CA . TYR A 1 262 ? 307.555 245.321 166.237 1.00 249.26 262 TYR A CA 1
ATOM 1899 C C . TYR A 1 262 ? 307.162 244.011 166.928 1.00 238.94 262 TYR A C 1
ATOM 1900 O O . TYR A 1 262 ? 306.135 243.947 167.611 1.00 238.46 262 TYR A O 1
ATOM 1909 N N . LYS A 1 263 ? 307.979 242.976 166.739 1.00 229.30 263 LYS A N 1
ATOM 1910 C CA . LYS A 1 263 ? 307.805 241.684 167.416 1.00 224.31 263 LYS A CA 1
ATOM 1911 C C . LYS A 1 263 ? 309.148 241.183 167.968 1.00 221.31 263 LYS A C 1
ATOM 1912 O O . LYS A 1 263 ? 309.806 240.325 167.373 1.00 219.31 263 LYS A O 1
ATOM 1918 N N . ILE A 1 264 ? 309.533 241.741 169.117 1.00 221.00 264 ILE A N 1
ATOM 1919 C CA . ILE A 1 264 ? 310.836 241.483 169.754 1.00 221.07 264 ILE A CA 1
ATOM 1920 C C . ILE A 1 264 ? 310.735 241.534 171.287 1.00 215.83 264 ILE A C 1
ATOM 1921 O O . ILE A 1 264 ? 309.674 241.841 171.832 1.00 215.38 264 ILE A O 1
ATOM 1926 N N . ASP A 1 265 ? 311.837 241.217 171.966 1.00 211.91 265 ASP A N 1
ATOM 1927 C CA . ASP A 1 265 ? 311.896 241.190 173.434 1.00 209.47 265 ASP A CA 1
ATOM 1928 C C . ASP A 1 265 ? 311.726 242.579 174.069 1.00 208.74 265 ASP A C 1
ATOM 1929 O O . ASP A 1 265 ? 312.262 243.566 173.564 1.00 209.07 265 ASP A O 1
ATOM 1934 N N . GLU A 1 266 ? 310.977 242.628 175.174 1.00 209.84 266 GLU A N 1
ATOM 1935 C CA . GLU A 1 266 ? 310.829 243.835 176.002 1.00 211.70 266 GLU A CA 1
ATOM 1936 C C . GLU A 1 266 ? 311.564 243.654 177.332 1.00 216.07 266 GLU A C 1
ATOM 1937 O O . GLU A 1 266 ? 311.578 242.558 177.897 1.00 216.99 266 GLU A O 1
ATOM 1943 N N . THR A 1 267 ? 312.156 244.743 177.826 1.00 219.90 267 THR A N 1
ATOM 1944 C CA . THR A 1 267 ? 312.930 244.740 179.072 1.00 221.92 267 THR A CA 1
ATOM 1945 C C . THR A 1 267 ? 312.055 245.108 180.273 1.00 221.34 267 THR A C 1
ATOM 1946 O O . THR A 1 267 ? 312.040 244.392 181.277 1.00 220.84 267 THR A O 1
ATOM 1950 N N . ALA A 1 268 ? 311.338 246.226 180.159 1.00 221.00 268 ALA A N 1
ATOM 1951 C CA . ALA A 1 268 ? 310.514 246.756 181.254 1.00 220.83 268 ALA A CA 1
ATOM 1952 C C . ALA A 1 268 ? 309.264 245.921 181.554 1.00 222.46 268 ALA A C 1
ATOM 1953 O O . ALA A 1 268 ? 308.840 245.841 182.709 1.00 222.18 268 ALA A O 1
ATOM 1955 N N . GLN A 1 269 ? 308.681 245.310 180.521 1.00 224.77 269 GLN A N 1
ATOM 1956 C CA . GLN A 1 269 ? 307.464 244.497 180.673 1.00 226.72 269 GLN A CA 1
ATOM 1957 C C . GLN A 1 269 ? 307.748 243.179 181.400 1.00 228.10 269 GLN A C 1
ATOM 1958 O O . GLN A 1 269 ? 308.882 242.693 181.405 1.00 228.56 269 GLN A O 1
ATOM 1964 N N . LEU A 1 270 ? 306.700 242.616 182.003 1.00 230.60 270 LEU A N 1
ATOM 1965 C CA . LEU A 1 270 ? 306.796 241.402 182.820 1.00 233.30 270 LEU A CA 1
ATOM 1966 C C . LEU A 1 270 ? 305.740 240.385 182.374 1.00 234.51 270 LEU A C 1
ATOM 1967 O O . LEU A 1 270 ? 304.587 240.752 182.134 1.00 236.56 270 LEU A O 1
ATOM 1972 N N . SER A 1 271 ? 306.142 239.115 182.283 1.00 233.17 271 SER A N 1
ATOM 1973 C CA . SER A 1 271 ? 305.301 238.040 181.741 1.00 231.56 271 SER A CA 1
ATOM 1974 C C . SER A 1 271 ? 304.859 237.042 182.821 1.00 232.12 271 SER A C 1
ATOM 1975 O O . SER A 1 271 ? 305.635 236.176 183.235 1.00 231.48 271 SER A O 1
ATOM 1978 N N . THR A 1 272 ? 303.611 237.189 183.270 1.00 233.55 272 THR A N 1
ATOM 1979 C CA . THR A 1 272 ? 302.935 236.234 184.165 1.00 234.47 272 THR A CA 1
ATOM 1980 C C . THR A 1 272 ? 303.562 236.126 185.569 1.00 235.21 272 THR A C 1
ATOM 1981 O O . THR A 1 272 ? 303.015 236.684 186.524 1.00 233.55 272 THR A O 1
ATOM 1985 N N . VAL A 1 273 ? 304.694 235.427 185.688 1.00 238.25 273 VAL A N 1
ATOM 1986 C CA . VAL A 1 273 ? 305.348 235.195 186.984 1.00 241.67 273 VAL A CA 1
ATOM 1987 C C . VAL A 1 273 ? 306.519 236.169 187.157 1.00 244.87 273 VAL A C 1
ATOM 1988 O O . VAL A 1 273 ? 306.433 237.097 187.964 1.00 247.54 273 VAL A O 1
ATOM 1992 N N . LYS A 1 274 ? 307.599 235.957 186.401 1.00 244.47 274 LYS A N 1
ATOM 1993 C CA . LYS A 1 274 ? 308.775 236.840 186.426 1.00 243.37 274 LYS A CA 1
ATOM 1994 C C . LYS A 1 274 ? 309.670 236.562 185.205 1.00 238.51 274 LYS A C 1
ATOM 1995 O O . LYS A 1 274 ? 310.857 236.245 185.337 1.00 238.54 274 LYS A O 1
ATOM 2001 N N . ASN A 1 275 ? 309.075 236.688 184.019 1.00 233.35 275 ASN A N 1
ATOM 2002 C CA . ASN A 1 275 ? 309.746 236.399 182.745 1.00 229.25 275 ASN A CA 1
ATOM 2003 C C . ASN A 1 275 ? 309.548 237.540 181.750 1.00 225.22 275 ASN A C 1
ATOM 2004 O O . ASN A 1 275 ? 308.778 238.471 182.002 1.00 224.20 275 ASN A O 1
ATOM 2009 N N . GLU A 1 276 ? 310.253 237.452 180.623 1.00 223.01 276 GLU A N 1
ATOM 2010 C CA . GLU A 1 276 ? 310.182 238.448 179.550 1.00 223.15 276 GLU A CA 1
ATOM 2011 C C . GLU A 1 276 ? 309.481 237.874 178.317 1.00 220.39 276 GLU A C 1
ATOM 2012 O O . GLU A 1 276 ? 309.299 236.659 178.204 1.00 220.92 276 GLU A O 1
ATOM 2018 N N . ASP A 1 277 ? 309.098 238.758 177.396 1.00 216.83 277 ASP A N 1
ATOM 2019 C CA . ASP A 1 277 ? 308.325 238.375 176.208 1.00 213.41 277 ASP A CA 1
ATOM 2020 C C . ASP A 1 277 ? 309.196 237.711 175.136 1.00 210.86 277 ASP A C 1
ATOM 2021 O O . ASP A 1 277 ? 309.859 238.392 174.350 1.00 209.11 277 ASP A O 1
ATOM 2026 N N . GLY A 1 278 ? 309.188 236.379 175.116 1.00 210.23 278 GLY A N 1
ATOM 2027 C CA . GLY A 1 278 ? 309.776 235.611 174.021 1.00 210.16 278 GLY A CA 1
ATOM 2028 C C . GLY A 1 278 ? 308.819 235.635 172.846 1.00 212.11 278 GLY A C 1
ATOM 2029 O O . GLY A 1 278 ? 308.015 234.719 172.680 1.00 211.35 278 GLY A O 1
ATOM 2030 N N . THR A 1 279 ? 308.913 236.688 172.036 1.00 215.98 279 THR A N 1
ATOM 2031 C CA . THR A 1 279 ? 307.922 236.983 170.987 1.00 218.96 279 THR A CA 1
ATOM 2032 C C . THR A 1 279 ? 307.803 235.922 169.871 1.00 222.06 279 THR A C 1
ATOM 2033 O O . THR A 1 279 ? 306.705 235.721 169.346 1.00 221.85 279 THR A O 1
ATOM 2037 N N . PRO A 1 280 ? 308.919 235.259 169.493 1.00 224.04 280 PRO A N 1
ATOM 2038 C CA . PRO A 1 280 ? 308.803 234.117 168.570 1.00 223.32 280 PRO A CA 1
ATOM 2039 C C . PRO A 1 280 ? 308.029 232.922 169.146 1.00 223.21 280 PRO A C 1
ATOM 2040 O O . PRO A 1 280 ? 307.193 232.347 168.445 1.00 223.61 280 PRO A O 1
ATOM 2044 N N . VAL A 1 281 ? 308.302 232.564 170.404 1.00 220.15 281 VAL A N 1
ATOM 2045 C CA . VAL A 1 281 ? 307.622 231.441 171.069 1.00 217.13 281 VAL A CA 1
ATOM 2046 C C . VAL A 1 281 ? 306.219 231.874 171.502 1.00 217.11 281 VAL A C 1
ATOM 2047 O O . VAL A 1 281 ? 305.225 231.313 171.036 1.00 220.70 281 VAL A O 1
ATOM 2051 N N . ASN A 1 282 ? 306.148 232.867 172.389 1.00 213.79 282 ASN A N 1
ATOM 2052 C CA . ASN A 1 282 ? 304.874 233.478 172.781 1.00 211.68 282 ASN A CA 1
ATOM 2053 C C . ASN A 1 282 ? 304.440 234.433 171.671 1.00 213.22 282 ASN A C 1
ATOM 2054 O O . ASN A 1 282 ? 304.802 235.612 171.679 1.00 212.25 282 ASN A O 1
ATOM 2059 N N . LEU A 1 283 ? 303.667 233.911 170.720 1.00 218.39 283 LEU A N 1
ATOM 2060 C CA . LEU A 1 283 ? 303.335 234.637 169.488 1.00 222.60 283 LEU A CA 1
ATOM 2061 C C . LEU A 1 283 ? 302.324 235.769 169.730 1.00 224.55 283 LEU A C 1
ATOM 2062 O O . LEU A 1 283 ? 301.122 235.621 169.486 1.00 224.70 283 LEU A O 1
ATOM 2067 N N . PHE A 1 284 ? 302.845 236.893 170.222 1.00 225.17 284 PHE A N 1
ATOM 2068 C CA . PHE A 1 284 ? 302.085 238.130 170.413 1.00 224.81 284 PHE A CA 1
ATOM 2069 C C . PHE A 1 284 ? 302.691 239.227 169.542 1.00 220.46 284 PHE A C 1
ATOM 2070 O O . PHE A 1 284 ? 303.771 239.052 168.971 1.00 219.09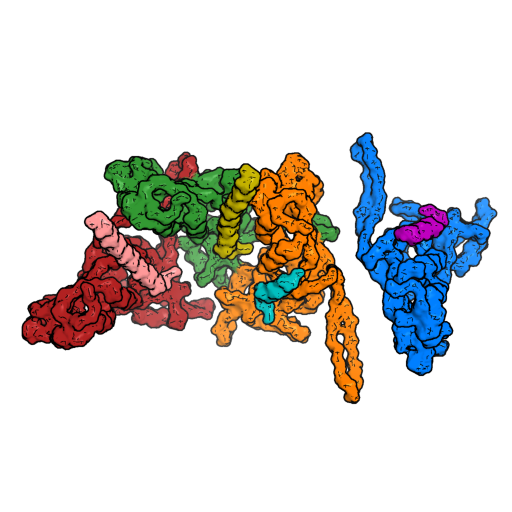 284 PHE A O 1
ATOM 2078 N N . GLU A 1 285 ? 301.984 240.351 169.441 1.00 219.14 285 GLU A N 1
ATOM 2079 C CA . GLU A 1 285 ? 302.478 241.542 168.742 1.00 221.29 285 GLU A CA 1
ATOM 2080 C C . GLU A 1 285 ? 302.564 242.728 169.694 1.00 222.41 285 GLU A C 1
ATOM 2081 O O . GLU A 1 285 ? 301.921 242.740 170.747 1.00 222.30 285 GLU A O 1
ATOM 2087 N N . GLN A 1 286 ? 303.377 243.712 169.312 1.00 225.31 286 GLN A N 1
ATOM 2088 C CA . GLN A 1 286 ? 303.637 244.901 170.128 1.00 226.94 286 GLN A CA 1
ATOM 2089 C C . GLN A 1 286 ? 303.418 246.175 169.312 1.00 220.86 286 GLN A C 1
ATOM 2090 O O . GLN A 1 286 ? 303.247 246.127 168.090 1.00 216.95 286 GLN A O 1
ATOM 2096 N N . ASP A 1 287 ? 303.429 247.310 170.008 1.00 219.51 287 ASP A N 1
ATOM 2097 C CA . ASP A 1 287 ? 303.325 248.628 169.373 1.00 218.68 287 ASP A CA 1
ATOM 2098 C C . ASP A 1 287 ? 303.839 249.734 170.302 1.00 218.04 287 ASP A C 1
ATOM 2099 O O . ASP A 1 287 ? 303.560 249.728 171.505 1.00 217.06 287 ASP A O 1
ATOM 2104 N N . MET A 1 288 ? 304.591 250.672 169.726 1.00 217.10 288 MET A N 1
ATOM 2105 C CA . MET A 1 288 ? 305.257 251.742 170.474 1.00 215.10 288 MET A CA 1
ATOM 2106 C C . MET A 1 288 ? 304.398 253.007 170.505 1.00 217.36 288 MET A C 1
ATOM 2107 O O . MET A 1 288 ? 303.612 253.255 169.588 1.00 215.00 288 MET A O 1
ATOM 2112 N N . VAL A 1 289 ? 304.547 253.789 171.575 1.00 222.30 289 VAL A N 1
ATOM 2113 C CA . VAL A 1 289 ? 303.851 255.074 171.736 1.00 227.08 289 VAL A CA 1
ATOM 2114 C C . VAL A 1 289 ? 304.806 256.083 172.381 1.00 228.33 289 VAL A C 1
ATOM 2115 O O . VAL A 1 289 ? 305.542 255.735 173.307 1.00 229.55 289 VAL A O 1
ATOM 2119 N N . ALA A 1 290 ? 304.783 257.326 171.896 1.00 228.63 290 ALA A N 1
ATOM 2120 C CA . ALA A 1 290 ? 305.685 258.373 172.392 1.00 230.05 290 ALA A CA 1
ATOM 2121 C C . ALA A 1 290 ? 305.110 259.780 172.200 1.00 231.38 290 ALA A C 1
ATOM 2122 O O . ALA A 1 290 ? 305.460 260.485 171.248 1.00 232.64 290 ALA A O 1
ATOM 2124 N N . LEU A 1 291 ? 304.228 260.176 173.116 1.00 232.20 291 LEU A N 1
ATOM 2125 C CA . LEU A 1 291 ? 303.652 261.527 173.121 1.00 232.30 291 LEU A CA 1
ATOM 2126 C C . LEU A 1 291 ? 304.639 262.528 173.719 1.00 225.93 291 LEU A C 1
ATOM 2127 O O . LEU A 1 291 ? 305.550 262.147 174.460 1.00 225.23 291 LEU A O 1
ATOM 2132 N N . ARG A 1 292 ? 304.437 263.804 173.394 1.00 219.58 292 ARG A N 1
ATOM 2133 C CA . ARG A 1 292 ? 305.263 264.896 173.915 1.00 215.80 292 ARG A CA 1
ATOM 2134 C C . ARG A 1 292 ? 304.635 265.484 175.176 1.00 213.77 292 ARG A C 1
ATOM 2135 O O . ARG A 1 292 ? 303.435 265.769 175.202 1.00 214.38 292 ARG A O 1
ATOM 2143 N N . ALA A 1 293 ? 305.456 265.664 176.212 1.00 211.27 293 ALA A N 1
ATOM 2144 C CA . ALA A 1 293 ? 305.004 266.157 177.514 1.00 209.46 293 ALA A CA 1
ATOM 2145 C C . ALA A 1 293 ? 306.033 267.120 178.104 1.00 209.83 293 ALA A C 1
ATOM 2146 O O . ALA A 1 293 ? 306.972 266.697 178.785 1.00 209.47 293 ALA A O 1
ATOM 2148 N N . THR A 1 294 ? 305.848 268.410 177.829 1.00 212.97 294 THR A N 1
ATOM 2149 C CA . THR A 1 294 ? 306.739 269.467 178.311 1.00 217.34 294 THR A CA 1
ATOM 2150 C C . THR A 1 294 ? 305.993 270.398 179.268 1.00 219.01 294 THR A C 1
ATOM 2151 O O . THR A 1 294 ? 304.840 270.756 179.012 1.00 220.43 294 THR A O 1
ATOM 2155 N N . MET A 1 295 ? 306.656 270.781 180.362 1.00 219.03 295 MET A N 1
ATOM 2156 C CA . MET A 1 295 ? 306.057 271.626 181.405 1.00 218.04 295 MET A CA 1
ATOM 2157 C C . MET A 1 295 ? 306.973 272.782 181.808 1.00 218.94 295 MET A C 1
ATOM 2158 O O . MET A 1 295 ? 308.133 272.853 181.397 1.00 217.03 295 MET A O 1
ATOM 2163 N N . HIS A 1 296 ? 306.422 273.686 182.616 1.00 223.31 296 HIS A N 1
ATOM 2164 C CA . HIS A 1 296 ? 307.186 274.762 183.254 1.00 228.16 296 HIS A CA 1
ATOM 2165 C C . HIS A 1 296 ? 306.431 275.283 184.480 1.00 231.16 296 HIS A C 1
ATOM 2166 O O . HIS A 1 296 ? 305.198 275.303 184.488 1.00 231.78 296 HIS A O 1
ATOM 2173 N N . VAL A 1 297 ? 307.176 275.698 185.507 1.00 235.11 297 VAL A N 1
ATOM 2174 C CA . VAL A 1 297 ? 306.599 276.072 186.806 1.00 239.32 297 VAL A CA 1
ATOM 2175 C C . VAL A 1 297 ? 307.196 277.380 187.338 1.00 246.22 297 VAL A C 1
ATOM 2176 O O . VAL A 1 297 ? 308.401 277.613 187.216 1.00 246.30 297 VAL A O 1
ATOM 2180 N N . ALA A 1 298 ? 306.337 278.222 187.917 1.00 255.06 298 ALA A N 1
ATOM 2181 C CA . ALA A 1 298 ? 306.765 279.363 188.731 1.00 262.01 298 ALA A CA 1
ATOM 2182 C C . ALA A 1 298 ? 306.943 278.853 190.160 1.00 267.82 298 ALA A C 1
ATOM 2183 O O . ALA A 1 298 ? 306.000 278.319 190.750 1.00 270.89 298 ALA A O 1
ATOM 2185 N N . LEU A 1 299 ? 308.141 279.032 190.717 1.00 269.31 299 LEU A N 1
ATOM 2186 C CA . LEU A 1 299 ? 308.539 278.339 191.950 1.00 269.85 299 LEU A CA 1
ATOM 2187 C C . LEU A 1 299 ? 307.961 278.989 193.218 1.00 270.05 299 LEU A C 1
ATOM 2188 O O . LEU A 1 299 ? 308.636 279.754 193.910 1.00 270.38 299 LEU A O 1
ATOM 2193 N N . HIS A 1 300 ? 306.697 278.672 193.495 1.00 271.13 300 HIS A N 1
ATOM 2194 C CA . HIS A 1 300 ? 306.025 279.045 194.748 1.00 272.36 300 HIS A CA 1
ATOM 2195 C C . HIS A 1 300 ? 304.803 278.139 194.969 1.00 275.01 300 HIS A C 1
ATOM 2196 O O . HIS A 1 300 ? 303.686 278.462 194.552 1.00 271.74 300 HIS A O 1
ATOM 2203 N N . ILE A 1 301 ? 305.047 276.989 195.600 1.00 280.53 301 ILE A N 1
ATOM 2204 C CA . ILE A 1 301 ? 304.021 275.969 195.857 1.00 283.95 301 ILE A CA 1
ATOM 2205 C C . ILE A 1 301 ? 304.188 275.452 197.290 1.00 285.49 301 ILE A C 1
ATOM 2206 O O . ILE A 1 301 ? 305.291 275.067 197.687 1.00 286.57 301 ILE A O 1
ATOM 2211 N N . ALA A 1 302 ? 303.090 275.439 198.049 1.00 285.58 302 ALA A N 1
ATOM 2212 C CA . ALA A 1 302 ? 303.090 274.976 199.442 1.00 285.67 302 ALA A CA 1
ATOM 2213 C C . ALA A 1 302 ? 302.856 273.468 199.537 1.00 286.74 302 ALA A C 1
ATOM 2214 O O . ALA A 1 302 ? 302.319 272.851 198.612 1.00 286.52 302 ALA A O 1
ATOM 2216 N N . ASP A 1 303 ? 303.261 272.890 200.666 1.00 289.70 303 ASP A N 1
ATOM 2217 C CA . ASP A 1 303 ? 303.116 271.452 200.921 1.00 292.41 303 ASP A CA 1
ATOM 2218 C C . ASP A 1 303 ? 303.231 271.160 202.419 1.00 289.60 303 ASP A C 1
ATOM 2219 O O . ASP A 1 303 ? 304.063 271.757 203.101 1.00 289.62 303 ASP A O 1
ATOM 2224 N N . ASP A 1 304 ? 302.403 270.238 202.914 1.00 286.36 304 ASP A N 1
ATOM 2225 C CA . ASP A 1 304 ? 302.367 269.884 204.339 1.00 283.91 304 ASP A CA 1
ATOM 2226 C C . ASP A 1 304 ? 302.586 268.379 204.538 1.00 283.75 304 ASP A C 1
ATOM 2227 O O . ASP A 1 304 ? 302.317 267.579 203.637 1.00 283.77 304 ASP A O 1
ATOM 2232 N N . LYS A 1 305 ? 303.071 268.014 205.725 1.00 282.68 305 LYS A N 1
ATOM 2233 C CA . LYS A 1 305 ? 303.397 266.622 206.058 1.00 280.49 305 LYS A CA 1
ATOM 2234 C C . LYS A 1 305 ? 303.315 266.375 207.568 1.00 280.26 305 LYS A C 1
ATOM 2235 O O . LYS A 1 305 ? 303.534 267.288 208.368 1.00 280.18 305 LYS A O 1
ATOM 2241 N N . ALA A 1 306 ? 303.003 265.133 207.939 1.00 280.64 306 ALA A N 1
ATOM 2242 C CA . ALA A 1 306 ? 302.974 264.708 209.342 1.00 281.69 306 ALA A CA 1
ATOM 2243 C C . ALA A 1 306 ? 304.383 264.409 209.860 1.00 283.99 306 ALA A C 1
ATOM 2244 O O . ALA A 1 306 ? 305.352 264.408 209.093 1.00 283.51 306 ALA A O 1
ATOM 2246 N N . PHE A 1 307 ? 304.483 264.156 211.164 1.00 286.32 307 PHE A N 1
ATOM 2247 C CA . PHE A 1 307 ? 305.759 263.817 211.809 1.00 287.84 307 PHE A CA 1
ATOM 2248 C C . PHE A 1 307 ? 305.554 262.993 213.085 1.00 286.03 307 PHE A C 1
ATOM 2249 O O . PHE A 1 307 ? 305.967 261.833 213.143 1.00 285.70 307 PHE A O 1
ATOM 2257 N N . ALA A 1 308 ? 304.913 263.600 214.088 1.00 284.04 308 ALA A N 1
ATOM 2258 C CA . ALA A 1 308 ? 304.693 263.000 215.417 1.00 282.34 308 ALA A CA 1
ATOM 2259 C C . ALA A 1 308 ? 305.989 262.602 216.147 1.00 282.74 308 ALA A C 1
ATOM 2260 O O . ALA A 1 308 ? 306.412 263.300 217.072 1.00 282.91 308 ALA A O 1
ATOM 2262 N N . LYS A 1 309 ? 306.610 261.496 215.732 1.00 281.95 309 LYS A N 1
ATOM 2263 C CA . LYS A 1 309 ? 307.855 261.015 216.346 1.00 280.12 309 LYS A CA 1
ATOM 2264 C C . LYS A 1 309 ? 308.574 260.011 215.446 1.00 278.07 309 LYS A C 1
ATOM 2265 O O . LYS A 1 309 ? 309.801 259.908 215.471 1.00 275.61 309 LYS A O 1
ATOM 2271 N N . GLY B 2 58 ? 295.465 274.470 169.425 1.00 312.02 58 GLY a N 1
ATOM 2272 C CA . GLY B 2 58 ? 294.773 275.245 168.355 1.00 311.65 58 GLY a CA 1
ATOM 2273 C C . GLY B 2 58 ? 293.529 274.541 167.840 1.00 309.25 58 GLY a C 1
ATOM 2274 O O . GLY B 2 58 ? 293.527 273.319 167.679 1.00 309.65 58 GLY a O 1
ATOM 2275 N N . THR B 2 59 ? 292.478 275.324 167.584 1.00 305.31 59 THR a N 1
ATOM 2276 C CA . THR B 2 59 ? 291.193 274.830 167.064 1.00 301.91 59 THR a CA 1
ATOM 2277 C C . THR B 2 59 ? 290.517 273.817 168.011 1.00 296.48 59 THR a C 1
ATOM 2278 O O . THR B 2 59 ? 289.690 274.211 168.837 1.00 296.26 59 THR a O 1
ATOM 2282 N N . THR B 2 60 ? 290.882 272.537 167.906 1.00 289.71 60 THR a N 1
ATOM 2283 C CA . THR B 2 60 ? 290.259 271.476 168.704 1.00 285.16 60 THR a CA 1
ATOM 2284 C C . THR B 2 60 ? 290.869 271.420 170.103 1.00 284.47 60 THR a C 1
ATOM 2285 O O . THR B 2 60 ? 290.144 271.397 171.099 1.00 283.66 60 THR a O 1
ATOM 2289 N N . LEU B 2 61 ? 292.200 271.397 170.161 1.00 283.72 61 LEU a N 1
ATOM 2290 C CA . LEU B 2 61 ? 292.947 271.372 171.427 1.00 281.96 61 LEU a CA 1
ATOM 2291 C C . LEU B 2 61 ? 292.748 272.644 172.261 1.00 281.76 61 LEU a C 1
ATOM 2292 O O . LEU B 2 61 ? 292.753 272.583 173.493 1.00 281.52 61 LEU a O 1
ATOM 2297 N N . GLN B 2 62 ? 292.568 273.784 171.590 1.00 281.07 62 GLN a N 1
ATOM 2298 C CA . GLN B 2 62 ? 292.372 275.071 172.266 1.00 280.40 62 GLN a CA 1
ATOM 2299 C C . GLN B 2 62 ? 291.043 275.112 173.023 1.00 282.06 62 GLN a C 1
ATOM 2300 O O . GLN B 2 62 ? 291.014 275.425 174.216 1.00 281.81 62 GLN a O 1
ATOM 2306 N N . ASN B 2 63 ? 289.957 274.789 172.322 1.00 284.46 63 ASN a N 1
ATOM 2307 C CA . ASN B 2 63 ? 288.604 274.840 172.894 1.00 285.50 63 ASN a CA 1
ATOM 2308 C C . ASN B 2 63 ? 288.356 273.780 173.974 1.00 286.28 63 ASN a C 1
ATOM 2309 O O . ASN B 2 63 ? 287.583 274.018 174.906 1.00 287.01 63 ASN a O 1
ATOM 2314 N N . LEU B 2 64 ? 289.007 272.622 173.846 1.00 285.39 64 LEU a N 1
ATOM 2315 C CA . LEU B 2 64 ? 288.886 271.541 174.836 1.00 283.98 64 LEU a CA 1
ATOM 2316 C C . LEU B 2 64 ? 289.635 271.902 176.126 1.00 286.22 64 LEU a C 1
ATOM 2317 O O . LEU B 2 64 ? 289.134 271.653 177.223 1.00 286.96 64 LEU a O 1
ATOM 2322 N N . ALA B 2 65 ? 290.825 272.488 175.983 1.00 286.43 65 ALA a N 1
ATOM 2323 C CA . ALA B 2 65 ? 291.629 272.944 177.126 1.00 285.58 65 ALA a CA 1
ATOM 2324 C C . ALA B 2 65 ? 290.913 274.003 177.970 1.00 284.93 65 ALA a C 1
ATOM 2325 O O . ALA B 2 65 ? 290.970 273.961 179.201 1.00 284.43 65 ALA a O 1
ATOM 2327 N N . LYS B 2 66 ? 290.245 274.943 177.300 1.00 285.22 66 LYS a N 1
ATOM 2328 C CA . LYS B 2 66 ? 289.453 275.981 177.975 1.00 287.01 66 LYS a CA 1
ATOM 2329 C C . LYS B 2 66 ? 288.162 275.434 178.602 1.00 288.21 66 LYS a C 1
ATOM 2330 O O . LYS B 2 66 ? 287.678 275.980 179.596 1.00 290.65 66 LYS a O 1
ATOM 2336 N N . GLN B 2 67 ? 287.609 274.369 178.017 1.00 288.82 67 GLN a N 1
ATOM 2337 C CA . GLN B 2 67 ? 286.444 273.667 178.580 1.00 289.77 67 GLN a CA 1
ATOM 2338 C C . GLN B 2 67 ? 286.748 272.959 179.912 1.00 288.78 67 GLN a C 1
ATOM 2339 O O . GLN B 2 67 ? 285.849 272.794 180.740 1.00 287.82 67 GLN a O 1
ATOM 2345 N N . ASN B 2 68 ? 288.003 272.551 180.113 1.00 288.82 68 ASN a N 1
ATOM 2346 C CA . ASN B 2 68 ? 288.423 271.852 181.338 1.00 289.38 68 ASN a CA 1
ATOM 2347 C C . ASN B 2 68 ? 288.451 272.783 182.557 1.00 294.87 68 ASN a C 1
ATOM 2348 O O . ASN B 2 68 ? 288.273 273.994 182.421 1.00 295.67 68 ASN a O 1
ATOM 2353 N N . ARG B 2 69 ? 288.660 272.184 183.733 1.00 300.83 69 ARG a N 1
ATOM 2354 C CA . ARG B 2 69 ? 288.770 272.857 185.051 1.00 305.27 69 ARG a CA 1
ATOM 2355 C C . ARG B 2 69 ? 287.564 273.697 185.507 1.00 309.36 69 ARG a C 1
ATOM 2356 O O . ARG B 2 69 ? 286.722 274.109 184.707 1.00 311.85 69 ARG a O 1
ATOM 2364 N N . ILE B 2 70 ? 287.503 273.936 186.816 1.00 312.70 70 ILE a N 1
ATOM 2365 C CA . ILE B 2 70 ? 286.375 274.628 187.448 1.00 316.34 70 ILE a CA 1
ATOM 2366 C C . ILE B 2 70 ? 286.542 276.143 187.310 1.00 318.37 70 ILE a C 1
ATOM 2367 O O . ILE B 2 70 ? 285.593 276.845 186.953 1.00 320.64 70 ILE a O 1
ATOM 2372 N N . ILE B 2 71 ? 287.749 276.633 187.595 1.00 318.36 71 ILE a N 1
ATOM 2373 C CA . ILE B 2 71 ? 288.067 278.063 187.503 1.00 317.60 71 ILE a CA 1
ATOM 2374 C C . ILE B 2 71 ? 288.252 278.440 186.028 1.00 314.05 71 ILE a C 1
ATOM 2375 O O . ILE B 2 71 ? 288.727 277.625 185.234 1.00 314.08 71 ILE a O 1
ATOM 2380 N N . LYS B 2 72 ? 287.858 279.663 185.669 1.00 308.20 72 LYS a N 1
ATOM 2381 C CA . LYS B 2 72 ? 288.005 280.163 184.294 1.00 303.36 72 LYS a CA 1
ATOM 2382 C C . LYS B 2 72 ? 289.474 280.365 183.916 1.00 302.75 72 LYS a C 1
ATOM 2383 O O . LYS B 2 72 ? 289.811 280.480 182.738 1.00 302.88 72 LYS a O 1
ATOM 2389 N N . GLY C 2 58 ? 325.813 275.467 152.603 1.00 241.84 58 GLY b N 1
ATOM 2390 C CA . GLY C 2 58 ? 327.238 275.855 152.401 1.00 241.77 58 GLY b CA 1
ATOM 2391 C C . GLY C 2 58 ? 328.132 274.653 152.169 1.00 244.76 58 GLY b C 1
ATOM 2392 O O . GLY C 2 58 ? 329.000 274.349 152.990 1.00 243.15 58 GLY b O 1
ATOM 2393 N N . THR C 2 59 ? 327.917 273.974 151.042 1.00 249.96 59 THR b N 1
ATOM 2394 C CA . THR C 2 59 ? 328.713 272.802 150.657 1.00 253.82 59 THR b CA 1
ATOM 2395 C C . THR C 2 59 ? 330.130 273.181 150.210 1.00 258.27 59 THR b C 1
ATOM 2396 O O . THR C 2 59 ? 331.085 272.449 150.484 1.00 259.23 59 THR b O 1
ATOM 2400 N N . THR C 2 60 ? 330.255 274.313 149.516 1.00 261.22 60 THR b N 1
ATOM 2401 C CA . THR C 2 60 ? 331.563 274.877 149.152 1.00 262.50 60 THR b CA 1
ATOM 2402 C C . THR C 2 60 ? 332.353 275.356 150.378 1.00 266.07 60 THR b C 1
ATOM 2403 O O . THR C 2 60 ? 333.586 275.331 150.372 1.00 265.58 60 THR b O 1
ATOM 2407 N N . LEU C 2 61 ? 331.635 275.794 151.413 1.00 270.25 61 LEU b N 1
ATOM 2408 C CA . LEU C 2 61 ? 332.236 276.204 152.692 1.00 273.84 61 LEU b CA 1
ATOM 2409 C C . LEU C 2 61 ? 332.970 275.043 153.383 1.00 273.43 61 LEU b C 1
ATOM 2410 O O . LEU C 2 61 ? 334.023 275.253 153.986 1.00 273.79 61 LEU b O 1
ATOM 2415 N N . GLN C 2 62 ? 332.417 273.832 153.281 1.00 271.72 62 GLN b N 1
ATOM 2416 C CA . GLN C 2 62 ? 333.002 272.634 153.907 1.00 271.20 62 GLN b CA 1
ATOM 2417 C C . GLN C 2 62 ? 334.408 272.326 153.384 1.00 272.09 62 GLN b C 1
ATOM 2418 O O . GLN C 2 62 ? 335.339 272.127 154.169 1.00 270.05 62 GLN b O 1
ATOM 2424 N N . ASN C 2 63 ? 334.545 272.297 152.060 1.00 274.79 63 ASN b N 1
ATOM 2425 C CA . ASN C 2 63 ? 335.814 271.959 151.403 1.00 277.41 63 ASN b CA 1
ATOM 2426 C C . ASN C 2 63 ? 336.876 273.047 151.573 1.00 277.66 63 ASN b C 1
ATOM 2427 O O . ASN C 2 63 ? 338.050 272.739 151.799 1.00 277.17 63 ASN b O 1
ATOM 2432 N N . LEU C 2 64 ? 336.460 274.309 151.463 1.00 277.95 64 LEU b N 1
ATOM 2433 C CA . LEU C 2 64 ? 337.382 275.451 151.567 1.00 278.25 64 LEU b CA 1
ATOM 2434 C C . LEU C 2 64 ? 337.877 275.653 153.009 1.00 277.07 64 LEU b C 1
ATOM 2435 O O . LEU C 2 64 ? 339.019 276.067 153.215 1.00 279.26 64 LEU b O 1
ATOM 2440 N N . ALA C 2 65 ? 337.026 275.352 153.993 1.00 271.46 65 ALA b N 1
ATOM 2441 C CA . ALA C 2 65 ? 337.391 275.453 155.416 1.00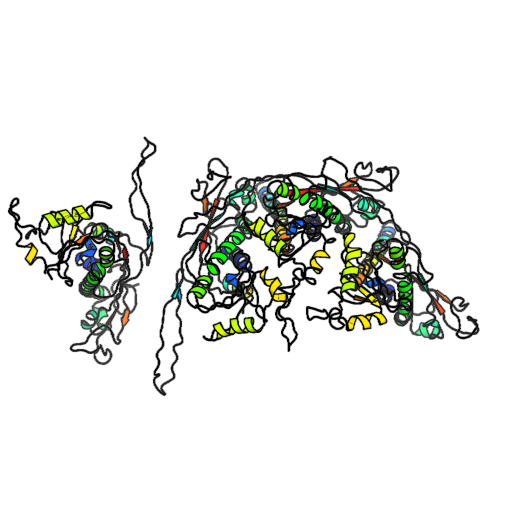 267.06 65 ALA b CA 1
ATOM 2442 C C . ALA C 2 65 ? 338.569 274.551 155.791 1.00 263.14 65 ALA b C 1
ATOM 2443 O O . ALA C 2 65 ? 339.491 274.986 156.487 1.00 259.59 65 ALA b O 1
ATOM 2445 N N . LYS C 2 66 ? 338.526 273.302 155.330 1.00 261.79 66 LYS b N 1
ATOM 2446 C CA . LYS C 2 66 ? 339.617 272.344 155.548 1.00 262.83 66 LYS b CA 1
ATOM 2447 C C . LYS C 2 66 ? 340.878 272.718 154.757 1.00 263.09 66 LYS b C 1
ATOM 2448 O O . LYS C 2 66 ? 341.995 272.441 155.200 1.00 264.53 66 LYS b O 1
ATOM 2454 N N . GLN C 2 67 ? 340.690 273.335 153.589 1.00 260.89 67 GLN b N 1
ATOM 2455 C CA . GLN C 2 67 ? 341.802 273.819 152.762 1.00 258.53 67 GLN b CA 1
ATOM 2456 C C . GLN C 2 67 ? 342.537 275.015 153.387 1.00 258.01 67 GLN b C 1
ATOM 2457 O O . GLN C 2 67 ? 343.756 275.131 153.241 1.00 257.73 67 GLN b O 1
ATOM 2463 N N . ASN C 2 68 ? 341.799 275.895 154.067 1.00 258.56 68 ASN b N 1
ATOM 2464 C CA . ASN C 2 68 ? 342.382 277.092 154.694 1.00 260.39 68 ASN b CA 1
ATOM 2465 C C . ASN C 2 68 ? 343.286 276.763 155.883 1.00 262.00 68 ASN b C 1
ATOM 2466 O O . ASN C 2 68 ? 344.394 277.295 155.985 1.00 263.06 68 ASN b O 1
ATOM 2471 N N . ARG C 2 69 ? 342.805 275.897 156.775 1.00 262.39 69 ARG b N 1
ATOM 2472 C CA . ARG C 2 69 ? 343.521 275.577 158.017 1.00 262.91 69 ARG b CA 1
ATOM 2473 C C . ARG C 2 69 ? 344.801 274.772 157.776 1.00 263.09 69 ARG b C 1
ATOM 2474 O O . ARG C 2 69 ? 344.933 274.080 156.763 1.00 263.38 69 ARG b O 1
ATOM 2482 N N . ILE C 2 70 ? 345.722 274.860 158.734 1.00 263.14 70 ILE b N 1
ATOM 2483 C CA . ILE C 2 70 ? 347.071 274.296 158.601 1.00 263.23 70 ILE b CA 1
ATOM 2484 C C . ILE C 2 70 ? 347.095 272.810 158.978 1.00 263.21 70 ILE b C 1
ATOM 2485 O O . ILE C 2 70 ? 347.806 272.021 158.348 1.00 261.88 70 ILE b O 1
ATOM 2490 N N . ILE C 2 71 ? 346.323 272.439 160.001 1.00 263.63 71 ILE b N 1
ATOM 2491 C CA . ILE C 2 71 ? 346.264 271.056 160.485 1.00 263.87 71 ILE b CA 1
ATOM 2492 C C . ILE C 2 71 ? 345.519 270.181 159.472 1.00 266.54 71 ILE b C 1
ATOM 2493 O O . ILE C 2 71 ? 344.450 270.559 158.988 1.00 268.93 71 ILE b O 1
ATOM 2498 N N . LYS C 2 72 ? 346.093 269.018 159.160 1.00 267.48 72 LYS b N 1
ATOM 2499 C CA . LYS C 2 72 ? 345.515 268.092 158.180 1.00 267.11 72 LYS b CA 1
ATOM 2500 C C . LYS C 2 72 ? 346.128 266.695 158.289 1.00 266.05 72 LYS b C 1
ATOM 2501 O O . LYS C 2 72 ? 347.333 266.548 158.494 1.00 265.10 72 LYS b O 1
ATOM 2507 N N . PRO D 1 26 ? 312.589 285.996 144.117 1.00 234.94 26 PRO B N 1
ATOM 2508 C CA . PRO D 1 26 ? 314.046 286.030 144.194 1.00 234.47 26 PRO B CA 1
ATOM 2509 C C . PRO D 1 26 ? 314.619 287.449 144.143 1.00 231.31 26 PRO B C 1
ATOM 2510 O O . PRO D 1 26 ? 314.106 288.293 143.403 1.00 230.43 26 PRO B O 1
ATOM 2514 N N . ASP D 1 27 ? 315.674 287.693 144.919 1.00 227.08 27 ASP B N 1
ATOM 2515 C CA . ASP D 1 27 ? 316.305 289.014 145.000 1.00 224.86 27 ASP B CA 1
ATOM 2516 C C . ASP D 1 27 ? 317.315 289.220 143.871 1.00 227.02 27 ASP B C 1
ATOM 2517 O O . ASP D 1 27 ? 318.016 288.283 143.478 1.00 226.10 27 ASP B O 1
ATOM 2522 N N . ASN D 1 28 ? 317.379 290.452 143.366 1.00 229.96 28 ASN B N 1
ATOM 2523 C CA . ASN D 1 28 ? 318.312 290.846 142.306 1.00 231.41 28 ASN B CA 1
ATOM 2524 C C . ASN D 1 28 ? 319.332 291.847 142.849 1.00 235.64 28 ASN B C 1
ATOM 2525 O O . ASN D 1 28 ? 319.238 292.278 144.002 1.00 235.58 28 ASN B O 1
ATOM 2530 N N . VAL D 1 29 ? 320.303 292.209 142.010 1.00 240.99 29 VAL B N 1
ATOM 2531 C CA . VAL D 1 29 ? 321.340 293.178 142.380 1.00 244.85 29 VAL B CA 1
ATOM 2532 C C . VAL D 1 29 ? 320.737 294.587 142.357 1.00 247.37 29 VAL B C 1
ATOM 2533 O O . VAL D 1 29 ? 320.731 295.275 143.378 1.00 248.20 29 VAL B O 1
ATOM 2537 N N . MET D 1 30 ? 320.238 294.982 141.183 1.00 248.22 30 MET B N 1
ATOM 2538 C CA . MET D 1 30 ? 319.501 296.240 140.934 1.00 248.85 30 MET B CA 1
ATOM 2539 C C . MET D 1 30 ? 319.616 297.376 141.967 1.00 247.72 30 MET B C 1
ATOM 2540 O O . MET D 1 30 ? 320.344 298.346 141.742 1.00 247.54 30 MET B O 1
ATOM 2545 N N . MET D 1 31 ? 318.908 297.235 143.091 1.00 245.43 31 MET B N 1
ATOM 2546 C CA . MET D 1 31 ? 318.635 298.346 144.016 1.00 242.60 31 MET B CA 1
ATOM 2547 C C . MET D 1 31 ? 318.923 297.986 145.483 1.00 237.87 31 MET B C 1
ATOM 2548 O O . MET D 1 31 ? 319.522 296.945 145.766 1.00 237.50 31 MET B O 1
ATOM 2553 N N . HIS D 1 32 ? 318.514 298.864 146.403 1.00 232.72 32 HIS B N 1
ATOM 2554 C CA . HIS D 1 32 ? 318.657 298.629 147.843 1.00 230.22 32 HIS B CA 1
ATOM 2555 C C . HIS D 1 32 ? 317.667 299.480 148.648 1.00 223.40 32 HIS B C 1
ATOM 2556 O O . HIS D 1 32 ? 317.864 300.686 148.817 1.00 221.62 32 HIS B O 1
ATOM 2563 N N . GLU D 1 33 ? 316.597 298.844 149.121 1.00 219.43 33 GLU B N 1
ATOM 2564 C CA . GLU D 1 33 ? 315.675 299.464 150.077 1.00 215.28 33 GLU B CA 1
ATOM 2565 C C . GLU D 1 33 ? 314.937 298.379 150.879 1.00 214.17 33 GLU B C 1
ATOM 2566 O O . GLU D 1 33 ? 313.707 298.387 150.993 1.00 213.13 33 GLU B O 1
ATOM 2572 N N . LYS D 1 34 ? 315.719 297.452 151.435 1.00 212.94 34 LYS B N 1
ATOM 2573 C CA . LYS D 1 34 ? 315.211 296.320 152.210 1.00 211.53 34 LYS B CA 1
ATOM 2574 C C . LYS D 1 34 ? 315.876 296.324 153.581 1.00 210.28 34 LYS B C 1
ATOM 2575 O O . LYS D 1 34 ? 317.080 296.083 153.691 1.00 210.40 34 LYS B O 1
ATOM 2581 N N . LYS D 1 35 ? 315.086 296.599 154.619 1.00 209.86 35 LYS B N 1
ATOM 2582 C CA . LYS D 1 35 ? 315.603 296.736 155.986 1.00 208.27 35 LYS B CA 1
ATOM 2583 C C . LYS D 1 35 ? 315.961 295.378 156.583 1.00 208.75 35 LYS B C 1
ATOM 2584 O O . LYS D 1 35 ? 317.028 295.226 157.183 1.00 208.76 35 LYS B O 1
ATOM 2590 N N . ASP D 1 36 ? 315.067 294.403 156.418 1.00 208.96 36 ASP B N 1
ATOM 2591 C CA . ASP D 1 36 ? 315.339 293.019 156.805 1.00 209.03 36 ASP B CA 1
ATOM 2592 C C . ASP D 1 36 ? 316.161 292.342 155.702 1.00 205.60 36 ASP B C 1
ATOM 2593 O O . ASP D 1 36 ? 315.606 291.787 154.749 1.00 205.68 36 ASP B O 1
ATOM 2598 N N . GLY D 1 37 ? 317.484 292.413 155.839 1.00 202.88 37 GLY B N 1
ATOM 2599 C CA . GLY D 1 37 ? 318.417 291.855 154.858 1.00 202.26 37 GLY B CA 1
ATOM 2600 C C . GLY D 1 37 ? 318.871 290.448 155.196 1.00 202.17 37 GLY B C 1
ATOM 2601 O O . GLY D 1 37 ? 320.032 290.234 155.549 1.00 201.30 37 GLY B O 1
ATOM 2602 N N . THR D 1 38 ? 317.953 289.489 155.084 1.00 202.43 38 THR B N 1
ATOM 2603 C CA . THR D 1 38 ? 318.272 288.071 155.275 1.00 201.46 38 THR B CA 1
ATOM 2604 C C . THR D 1 38 ? 319.087 287.587 154.074 1.00 205.10 38 THR B C 1
ATOM 2605 O O . THR D 1 38 ? 318.568 287.514 152.957 1.00 207.46 38 THR B O 1
ATOM 2609 N N . LEU D 1 39 ? 320.361 287.269 154.310 1.00 208.20 39 LEU B N 1
ATOM 2610 C CA . LEU D 1 39 ? 321.301 286.966 153.225 1.00 211.60 39 LEU B CA 1
ATOM 2611 C C . LEU D 1 39 ? 320.995 285.625 152.559 1.00 213.30 39 LEU B C 1
ATOM 2612 O O . LEU D 1 39 ? 320.691 284.642 153.236 1.00 212.34 39 LEU B O 1
ATOM 2617 N N . MET D 1 40 ? 321.081 285.605 151.231 1.00 219.06 40 MET B N 1
ATOM 2618 C CA . MET D 1 40 ? 320.903 284.385 150.445 1.00 225.71 40 MET B CA 1
ATOM 2619 C C . MET D 1 40 ? 322.227 283.620 150.428 1.00 225.42 40 MET B C 1
ATOM 2620 O O . MET D 1 40 ? 323.291 284.210 150.634 1.00 224.12 40 MET B O 1
ATOM 2625 N N . ASN D 1 41 ? 322.152 282.308 150.195 1.00 225.75 41 ASN B N 1
ATOM 2626 C CA . ASN D 1 41 ? 323.344 281.437 150.093 1.00 224.99 41 ASN B CA 1
ATOM 2627 C C . ASN D 1 41 ? 324.428 281.904 149.101 1.00 222.77 41 ASN B C 1
ATOM 2628 O O . ASN D 1 41 ? 325.595 281.535 149.248 1.00 223.04 41 ASN B O 1
ATOM 2633 N N . GLU D 1 42 ? 324.034 282.689 148.095 1.00 221.65 42 GLU B N 1
ATOM 2634 C CA . GLU D 1 42 ? 324.978 283.318 147.162 1.00 222.55 42 GLU B CA 1
ATOM 2635 C C . GLU D 1 42 ? 325.959 284.268 147.865 1.00 223.89 42 GLU B C 1
ATOM 2636 O O . GLU D 1 42 ? 327.144 284.289 147.526 1.00 224.90 42 GLU B O 1
ATOM 2642 N N . PHE D 1 43 ? 325.459 285.045 148.830 1.00 225.21 43 PHE B N 1
ATOM 2643 C CA . PHE D 1 43 ? 326.279 285.999 149.599 1.00 227.21 43 PHE B CA 1
ATOM 2644 C C . PHE D 1 43 ? 326.553 285.602 151.059 1.00 228.40 43 PHE B C 1
ATOM 2645 O O . PHE D 1 43 ? 327.316 286.286 151.747 1.00 228.26 43 PHE B O 1
ATOM 2653 N N . THR D 1 44 ? 325.951 284.505 151.526 1.00 229.15 44 THR B N 1
ATOM 2654 C CA . THR D 1 44 ? 326.234 283.965 152.862 1.00 229.87 44 THR B CA 1
ATOM 2655 C C . THR D 1 44 ? 327.631 283.339 152.934 1.00 228.65 44 THR B C 1
ATOM 2656 O O . THR D 1 44 ? 328.334 283.504 153.931 1.00 227.82 44 THR B O 1
ATOM 2660 N N . THR D 1 45 ? 328.018 282.622 151.880 1.00 230.74 45 THR B N 1
ATOM 2661 C CA . THR D 1 45 ? 329.314 281.932 151.826 1.00 233.71 45 THR B CA 1
ATOM 2662 C C . THR D 1 45 ? 330.547 282.862 151.747 1.00 235.20 45 THR B C 1
ATOM 2663 O O . THR D 1 45 ? 331.502 282.645 152.495 1.00 238.99 45 THR B O 1
ATOM 2667 N N . PRO D 1 46 ? 330.545 283.876 150.846 1.00 234.20 46 PRO B N 1
ATOM 2668 C CA . PRO D 1 46 ? 331.668 284.827 150.763 1.00 233.97 46 PRO B CA 1
ATOM 2669 C C . PRO D 1 46 ? 332.151 285.420 152.093 1.00 237.16 46 PRO B C 1
ATOM 2670 O O . PRO D 1 46 ? 333.351 285.381 152.376 1.00 237.04 46 PRO B O 1
ATOM 2674 N N . ILE D 1 47 ? 331.227 285.952 152.890 1.00 243.14 47 ILE B N 1
ATOM 2675 C CA . ILE D 1 47 ? 331.570 286.569 154.181 1.00 250.60 47 ILE B CA 1
ATOM 2676 C C . ILE D 1 47 ? 331.996 285.541 155.244 1.00 253.61 47 ILE B C 1
ATOM 2677 O O . ILE D 1 47 ? 332.868 285.830 156.066 1.00 252.18 47 ILE B O 1
ATOM 2682 N N . LEU D 1 48 ? 331.392 284.352 155.213 1.00 260.24 48 LEU B N 1
ATOM 2683 C CA . LEU D 1 48 ? 331.753 283.258 156.133 1.00 266.22 48 LEU B CA 1
ATOM 2684 C C . LEU D 1 48 ? 333.042 282.521 155.748 1.00 268.82 48 LEU B C 1
ATOM 2685 O O . LEU D 1 48 ? 333.634 281.854 156.595 1.00 269.59 48 LEU B O 1
ATOM 2690 N N . GLN D 1 49 ? 333.462 282.619 154.486 1.00 270.38 49 GLN B N 1
ATOM 2691 C CA . GLN D 1 49 ? 334.703 281.970 154.030 1.00 270.56 49 GLN B CA 1
ATOM 2692 C C . GLN D 1 49 ? 335.960 282.656 154.574 1.00 266.47 49 GLN B C 1
ATOM 2693 O O . GLN D 1 49 ? 336.872 281.980 155.054 1.00 267.86 49 GLN B O 1
ATOM 2699 N N . GLU D 1 50 ? 335.993 283.987 154.508 1.00 258.93 50 GLU B N 1
ATOM 2700 C CA . GLU D 1 50 ? 337.191 284.764 154.863 1.00 253.78 50 GLU B CA 1
ATOM 2701 C C . GLU D 1 50 ? 337.283 285.174 156.341 1.00 247.38 50 GLU B C 1
ATOM 2702 O O . GLU D 1 50 ? 338.330 285.662 156.771 1.00 247.45 50 GLU B O 1
ATOM 2708 N N . VAL D 1 51 ? 336.206 284.990 157.108 1.00 240.08 51 VAL B N 1
ATOM 2709 C CA . VAL D 1 51 ? 336.249 285.174 158.569 1.00 236.11 51 VAL B CA 1
ATOM 2710 C C . VAL D 1 51 ? 337.047 284.063 159.275 1.00 235.76 51 VAL B C 1
ATOM 2711 O O . VAL D 1 51 ? 337.592 284.281 160.359 1.00 234.21 51 VAL B O 1
ATOM 2715 N N . MET D 1 52 ? 337.108 282.884 158.654 1.00 237.62 52 MET B N 1
ATOM 2716 C CA . MET D 1 52 ? 337.803 281.719 159.220 1.00 238.41 52 MET B CA 1
ATOM 2717 C C . MET D 1 52 ? 339.326 281.879 159.264 1.00 236.88 52 MET B C 1
ATOM 2718 O O . MET D 1 52 ? 339.967 281.404 160.204 1.00 237.27 52 MET B O 1
ATOM 2723 N N . GLU D 1 53 ? 339.896 282.533 158.250 1.00 233.84 53 GLU B N 1
ATOM 2724 C CA . GLU D 1 53 ? 341.338 282.834 158.219 1.00 230.77 53 GLU B CA 1
ATOM 2725 C C . GLU D 1 53 ? 341.757 283.766 159.363 1.00 229.11 53 GLU B C 1
ATOM 2726 O O . GLU D 1 53 ? 342.860 283.634 159.898 1.00 229.92 53 GLU B O 1
ATOM 2732 N N . ASN D 1 54 ? 340.878 284.702 159.722 1.00 228.65 54 ASN B N 1
ATOM 2733 C CA . ASN D 1 54 ? 341.096 285.584 160.874 1.00 230.54 54 ASN B CA 1
ATOM 2734 C C . ASN D 1 54 ? 341.002 284.819 162.198 1.00 232.52 54 ASN B C 1
ATOM 2735 O O . ASN D 1 54 ? 341.790 285.067 163.115 1.00 235.03 54 ASN B O 1
ATOM 2740 N N . SER D 1 55 ? 340.041 283.898 162.290 1.00 231.71 55 SER B N 1
ATOM 2741 C CA . SER D 1 55 ? 339.825 283.101 163.503 1.00 231.42 55 SER B CA 1
ATOM 2742 C C . SER D 1 55 ? 340.964 282.113 163.762 1.00 230.83 55 SER B C 1
ATOM 2743 O O . SER D 1 55 ? 341.482 281.493 162.831 1.00 229.89 55 SER B O 1
ATOM 2746 N N . LYS D 1 56 ? 341.333 281.975 165.035 1.00 232.15 56 LYS B N 1
ATOM 2747 C CA . LYS D 1 56 ? 342.370 281.037 165.472 1.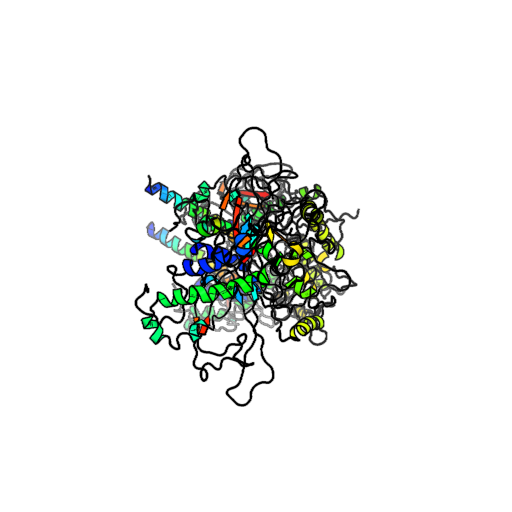00 235.26 56 LYS B CA 1
ATOM 2748 C C . LYS D 1 56 ? 341.766 279.668 165.780 1.00 234.78 56 LYS B C 1
ATOM 2749 O O . LYS D 1 56 ? 342.289 278.641 165.342 1.00 235.65 56 LYS B O 1
ATOM 2755 N N . ILE D 1 57 ? 340.677 279.670 166.549 1.00 232.44 57 ILE B N 1
ATOM 2756 C CA . ILE D 1 57 ? 339.981 278.438 166.959 1.00 230.70 57 ILE B CA 1
ATOM 2757 C C . ILE D 1 57 ? 339.439 277.606 165.786 1.00 228.69 57 ILE B C 1
ATOM 2758 O O . ILE D 1 57 ? 339.396 276.377 165.876 1.00 230.70 57 ILE B O 1
ATOM 2763 N N . MET D 1 58 ? 339.036 278.268 164.699 1.00 226.14 58 MET B N 1
ATOM 2764 C CA . MET D 1 58 ? 338.531 277.578 163.503 1.00 226.14 58 MET B CA 1
ATOM 2765 C C . MET D 1 58 ? 339.613 276.722 162.835 1.00 225.65 58 MET B C 1
ATOM 2766 O O . MET D 1 58 ? 339.338 275.594 162.416 1.00 225.25 58 MET B O 1
ATOM 2771 N N . GLN D 1 59 ? 340.827 277.264 162.732 1.00 223.43 59 GLN B N 1
ATOM 2772 C CA . GLN D 1 59 ? 341.968 276.527 162.170 1.00 221.67 59 GLN B CA 1
ATOM 2773 C C . GLN D 1 59 ? 342.350 275.306 163.014 1.00 217.91 59 GLN B C 1
ATOM 2774 O O . GLN D 1 59 ? 342.766 274.280 162.472 1.00 215.03 59 GLN B O 1
ATOM 2780 N N . LEU D 1 60 ? 342.209 275.432 164.333 1.00 216.70 60 LEU B N 1
ATOM 2781 C CA . LEU D 1 60 ? 342.439 274.320 165.260 1.00 216.50 60 LEU B CA 1
ATOM 2782 C C . LEU D 1 60 ? 341.353 273.246 165.118 1.00 215.99 60 LEU B C 1
ATOM 2783 O O . LEU D 1 60 ? 341.658 272.052 165.099 1.00 218.47 60 LEU B O 1
ATOM 2788 N N . GLY D 1 61 ? 340.097 273.683 165.014 1.00 213.88 61 GLY B N 1
ATOM 2789 C CA . GLY D 1 61 ? 338.945 272.782 164.906 1.00 211.22 61 GLY B CA 1
ATOM 2790 C C . GLY D 1 61 ? 338.616 272.349 163.488 1.00 206.98 61 GLY B C 1
ATOM 2791 O O . GLY D 1 61 ? 339.481 272.363 162.609 1.00 202.72 61 GLY B O 1
ATOM 2792 N N . LYS D 1 62 ? 337.355 271.966 163.279 1.00 206.35 62 LYS B N 1
ATOM 2793 C CA . LYS D 1 62 ? 336.884 271.429 161.997 1.00 206.79 62 LYS B CA 1
ATOM 2794 C C . LYS D 1 62 ? 335.420 271.797 161.735 1.00 205.80 62 LYS B C 1
ATOM 2795 O O . LYS D 1 62 ? 334.639 271.982 162.671 1.00 203.59 62 LYS B O 1
ATOM 2801 N N . TYR D 1 63 ? 335.067 271.891 160.452 1.00 208.45 63 TYR B N 1
ATOM 2802 C CA . TYR D 1 63 ? 333.723 272.270 160.008 1.00 211.48 63 TYR B CA 1
ATOM 2803 C C . TYR D 1 63 ? 332.889 271.040 159.640 1.00 208.93 63 TYR B C 1
ATOM 2804 O O . TYR D 1 63 ? 333.429 270.008 159.234 1.00 208.65 63 TYR B O 1
ATOM 2813 N N . GLU D 1 64 ? 331.572 271.169 159.791 1.00 206.88 64 GLU B N 1
ATOM 2814 C CA . GLU D 1 64 ? 330.608 270.163 159.331 1.00 206.44 64 GLU B CA 1
ATOM 2815 C C . GLU D 1 64 ? 329.226 270.812 159.127 1.00 206.89 64 GLU B C 1
ATOM 2816 O O . GLU D 1 64 ? 329.055 271.989 159.452 1.00 203.46 64 GLU B O 1
ATOM 2822 N N . PRO D 1 65 ? 328.253 270.069 158.550 1.00 213.54 65 PRO B N 1
ATOM 2823 C CA . PRO D 1 65 ? 326.865 270.539 158.486 1.00 216.79 65 PRO B CA 1
ATOM 2824 C C . PRO D 1 65 ? 325.975 269.942 159.583 1.00 218.34 65 PRO B C 1
ATOM 2825 O O . PRO D 1 65 ? 326.425 269.085 160.350 1.00 217.82 65 PRO B O 1
ATOM 2829 N N . MET D 1 66 ? 324.725 270.402 159.643 1.00 220.89 66 MET B N 1
ATOM 2830 C CA . MET D 1 66 ? 323.743 269.913 160.622 1.00 223.68 66 MET B CA 1
ATOM 2831 C C . MET D 1 66 ? 322.300 270.248 160.207 1.00 226.72 66 MET B C 1
ATOM 2832 O O . MET D 1 66 ? 322.072 270.774 159.116 1.00 226.16 66 MET B O 1
ATOM 2837 N N . GLU D 1 67 ? 321.337 269.905 161.065 1.00 232.72 67 GLU B N 1
ATOM 2838 C CA . GLU D 1 67 ? 319.924 270.266 160.877 1.00 238.12 67 GLU B CA 1
ATOM 2839 C C . GLU D 1 67 ? 319.570 271.615 161.521 1.00 235.82 67 GLU B C 1
ATOM 2840 O O . GLU D 1 67 ? 318.779 272.380 160.965 1.00 234.51 67 GLU B O 1
ATOM 2846 N N . GLY D 1 68 ? 320.147 271.890 162.691 1.00 233.59 68 GLY B N 1
ATOM 2847 C CA . GLY D 1 68 ? 319.874 273.126 163.440 1.00 230.11 68 GLY B CA 1
ATOM 2848 C C . GLY D 1 68 ? 320.405 273.038 164.860 1.00 226.74 68 GLY B C 1
ATOM 2849 O O . GLY D 1 68 ? 321.190 273.883 165.296 1.00 224.46 68 GLY B O 1
ATOM 2850 N N . THR D 1 69 ? 319.943 272.015 165.576 1.00 224.07 69 THR B N 1
ATOM 2851 C CA . THR D 1 69 ? 320.523 271.584 166.850 1.00 221.09 69 THR B CA 1
ATOM 2852 C C . THR D 1 69 ? 320.825 270.088 166.731 1.00 220.10 69 THR B C 1
ATOM 2853 O O . THR D 1 69 ? 320.033 269.343 166.146 1.00 221.82 69 THR B O 1
ATOM 2857 N N . GLU D 1 70 ? 321.957 269.655 167.286 1.00 217.89 70 GLU B N 1
ATOM 2858 C CA . GLU D 1 70 ? 322.491 268.308 167.029 1.00 217.08 70 GLU B CA 1
ATOM 2859 C C . GLU D 1 70 ? 322.800 267.494 168.282 1.00 216.42 70 GLU B C 1
ATOM 2860 O O . GLU D 1 70 ? 322.805 268.014 169.399 1.00 215.54 70 GLU B O 1
ATOM 2866 N N . LYS D 1 71 ? 323.031 266.200 168.057 1.00 215.87 71 LYS B N 1
ATOM 2867 C CA . LYS D 1 71 ? 323.519 265.269 169.074 1.00 214.34 71 LYS B CA 1
ATOM 2868 C C . LYS D 1 71 ? 324.505 264.292 168.422 1.00 209.66 71 LYS B C 1
ATOM 2869 O O . LYS D 1 71 ? 324.210 263.713 167.373 1.00 208.66 71 LYS B O 1
ATOM 2875 N N . LYS D 1 72 ? 325.671 264.127 169.044 1.00 205.62 72 LYS B N 1
ATOM 2876 C CA . LYS D 1 72 ? 326.761 263.309 168.506 1.00 203.35 72 LYS B CA 1
ATOM 2877 C C . LYS D 1 72 ? 326.983 262.080 169.380 1.00 203.09 72 LYS B C 1
ATOM 2878 O O . LYS D 1 72 ? 326.792 262.138 170.596 1.00 203.87 72 LYS B O 1
ATOM 2884 N N . PHE D 1 73 ? 327.394 260.979 168.753 1.00 204.01 73 PHE B N 1
ATOM 2885 C CA . PHE D 1 73 ? 327.682 259.724 169.455 1.00 205.41 73 PHE B CA 1
ATOM 2886 C C . PHE D 1 73 ? 329.161 259.358 169.357 1.00 200.66 73 PHE B C 1
ATOM 2887 O O . PHE D 1 73 ? 329.892 259.897 168.522 1.00 199.91 73 PHE B O 1
ATOM 2895 N N . THR D 1 74 ? 329.582 258.438 170.222 1.00 199.30 74 THR B N 1
ATOM 2896 C CA . THR D 1 74 ? 330.999 258.119 170.430 1.00 200.85 74 THR B CA 1
ATOM 2897 C C . THR D 1 74 ? 331.219 256.610 170.642 1.00 201.53 74 THR B C 1
ATOM 2898 O O . THR D 1 74 ? 330.279 255.820 170.524 1.00 200.88 74 THR B O 1
ATOM 2902 N N . PHE D 1 75 ? 332.473 256.227 170.902 1.00 203.21 75 PHE B N 1
ATOM 2903 C CA . PHE D 1 75 ? 332.875 254.866 171.324 1.00 203.29 75 PHE B CA 1
ATOM 2904 C C . PHE D 1 75 ? 332.888 253.821 170.194 1.00 201.38 75 PHE B C 1
ATOM 2905 O O . PHE D 1 75 ? 332.360 254.057 169.104 1.00 195.95 75 PHE B O 1
ATOM 2913 N N . TRP D 1 76 ? 333.491 252.667 170.491 1.00 203.07 76 TRP B N 1
ATOM 2914 C CA . TRP D 1 76 ? 333.977 251.709 169.487 1.00 203.22 76 TRP B CA 1
ATOM 2915 C C . TRP D 1 76 ? 333.433 250.300 169.750 1.00 203.25 76 TRP B C 1
ATOM 2916 O O . TRP D 1 76 ? 334.072 249.488 170.419 1.00 199.34 76 TRP B O 1
ATOM 2927 N N . ALA D 1 77 ? 332.247 250.023 169.212 1.00 208.37 77 ALA B N 1
ATOM 2928 C CA . ALA D 1 77 ? 331.593 248.720 169.379 1.00 212.71 77 ALA B CA 1
ATOM 2929 C C . ALA D 1 77 ? 332.149 247.694 168.387 1.00 208.86 77 ALA B C 1
ATOM 2930 O O . ALA D 1 77 ? 331.790 247.708 167.205 1.00 210.84 77 ALA B O 1
ATOM 2932 N N . ASP D 1 78 ? 333.021 246.809 168.878 1.00 199.13 78 ASP B N 1
ATOM 2933 C CA . ASP D 1 78 ? 333.641 245.760 168.056 1.00 192.77 78 ASP B CA 1
ATOM 2934 C C . ASP D 1 78 ? 333.362 244.361 168.614 1.00 186.17 78 ASP B C 1
ATOM 2935 O O . ASP D 1 78 ? 333.205 244.188 169.825 1.00 184.63 78 ASP B O 1
ATOM 2940 N N . LYS D 1 79 ? 333.298 243.377 167.717 1.00 182.15 79 LYS B N 1
ATOM 2941 C CA . LYS D 1 79 ? 333.172 241.967 168.097 1.00 180.96 79 LYS B CA 1
ATOM 2942 C C . LYS D 1 79 ? 333.558 241.036 166.936 1.00 186.93 79 LYS B C 1
ATOM 2943 O O . LYS D 1 79 ? 333.433 241.425 165.771 1.00 189.76 79 LYS B O 1
ATOM 2949 N N . PRO D 1 80 ? 334.017 239.804 167.247 1.00 190.19 80 PRO B N 1
ATOM 2950 C CA . PRO D 1 80 ? 334.323 238.822 166.204 1.00 191.83 80 PRO B CA 1
ATOM 2951 C C . PRO D 1 80 ? 333.065 238.099 165.701 1.00 196.15 80 PRO B C 1
ATOM 2952 O O . PRO D 1 80 ? 331.951 238.436 166.115 1.00 197.64 80 PRO B O 1
ATOM 2956 N N . GLY D 1 81 ? 333.249 237.124 164.810 1.00 199.73 81 GLY B N 1
ATOM 2957 C CA . GLY D 1 81 ? 332.141 236.345 164.250 1.00 200.23 81 GLY B CA 1
ATOM 2958 C C . GLY D 1 81 ? 331.400 235.522 165.288 1.00 202.42 81 GLY B C 1
ATOM 2959 O O . GLY D 1 81 ? 330.320 235.911 165.737 1.00 200.86 81 GLY B O 1
ATOM 2960 N N . ALA D 1 82 ? 331.981 234.382 165.663 1.00 208.51 82 ALA B N 1
ATOM 2961 C CA . ALA D 1 82 ? 331.408 233.514 166.700 1.00 215.02 82 ALA B CA 1
ATOM 2962 C C . ALA D 1 82 ? 332.452 232.578 167.328 1.00 224.08 82 ALA B C 1
ATOM 2963 O O . ALA D 1 82 ? 332.208 231.378 167.492 1.00 223.97 82 ALA B O 1
ATOM 2965 N N . TYR D 1 83 ? 333.608 233.138 167.686 1.00 237.76 83 TYR B N 1
ATOM 2966 C CA . TYR D 1 83 ? 334.667 232.387 168.372 1.00 249.60 83 TYR B CA 1
ATOM 2967 C C . TYR D 1 83 ? 334.355 232.302 169.865 1.00 250.88 83 TYR B C 1
ATOM 2968 O O . TYR D 1 83 ? 334.265 231.209 170.429 1.00 249.58 83 TYR B O 1
ATOM 2977 N N . TRP D 1 84 ? 334.197 233.467 170.492 1.00 255.06 84 TRP B N 1
ATOM 2978 C CA . TRP D 1 84 ? 333.862 233.570 171.917 1.00 259.88 84 TRP B CA 1
ATOM 2979 C C . TRP D 1 84 ? 333.317 234.969 172.232 1.00 257.26 84 TRP B C 1
ATOM 2980 O O . TRP D 1 84 ? 333.765 235.959 171.645 1.00 258.08 84 TRP B O 1
ATOM 2991 N N . VAL D 1 85 ? 332.361 235.039 173.159 1.00 252.46 85 VAL B N 1
ATOM 2992 C CA . VAL D 1 85 ? 331.701 236.301 173.517 1.00 248.29 85 VAL B CA 1
ATOM 2993 C C . VAL D 1 85 ? 332.610 237.110 174.448 1.00 248.31 85 VAL B C 1
ATOM 2994 O O . VAL D 1 85 ? 333.181 236.563 175.394 1.00 248.86 85 VAL B O 1
ATOM 2998 N N . GLY D 1 86 ? 332.730 238.409 174.177 1.00 246.85 86 GLY B N 1
ATOM 2999 C CA . GLY D 1 86 ? 333.633 239.287 174.923 1.00 245.45 86 GLY B CA 1
ATOM 3000 C C . GLY D 1 86 ? 333.175 239.565 176.345 1.00 244.43 86 GLY B C 1
ATOM 3001 O O . GLY D 1 86 ? 331.974 239.647 176.613 1.00 245.47 86 GLY B O 1
ATOM 3002 N N . GLU D 1 87 ? 334.141 239.715 177.251 1.00 242.18 87 GLU B N 1
ATOM 3003 C CA . GLU D 1 87 ? 333.860 239.955 178.673 1.00 239.93 87 GLU B CA 1
ATOM 3004 C C . GLU D 1 87 ? 333.433 241.405 178.899 1.00 238.31 87 GLU B C 1
ATOM 3005 O O . GLU D 1 87 ? 332.387 241.663 179.501 1.00 239.06 87 GLU B O 1
ATOM 3011 N N . GLY D 1 88 ? 334.249 242.341 178.416 1.00 234.34 88 GLY B N 1
ATOM 3012 C CA . GLY D 1 88 ? 333.945 243.770 178.502 1.00 230.32 88 GLY B CA 1
ATOM 3013 C C . GLY D 1 88 ? 332.864 244.187 177.520 1.00 226.04 88 GLY B C 1
ATOM 3014 O O . GLY D 1 88 ? 332.694 243.557 176.473 1.00 224.71 88 GLY B O 1
ATOM 3015 N N . GLN D 1 89 ? 332.141 245.254 177.864 1.00 223.21 89 GLN B N 1
ATOM 3016 C CA . GLN D 1 89 ? 331.048 245.780 177.036 1.00 222.41 89 GLN B CA 1
ATOM 3017 C C . GLN D 1 89 ? 331.147 247.300 176.885 1.00 222.15 89 GLN B C 1
ATOM 3018 O O . GLN D 1 89 ? 331.548 248.001 177.819 1.00 221.93 89 GLN B O 1
ATOM 3024 N N . LYS D 1 90 ? 330.770 247.794 175.706 1.00 219.79 90 LYS B N 1
ATOM 3025 C CA . LYS D 1 90 ? 330.894 249.219 175.364 1.00 216.49 90 LYS B CA 1
ATOM 3026 C C . LYS D 1 90 ? 329.743 250.055 175.922 1.00 211.91 90 LYS B C 1
ATOM 3027 O O . LYS D 1 90 ? 328.699 249.522 176.308 1.00 211.94 90 LYS B O 1
ATOM 3033 N N . ILE D 1 91 ? 329.961 251.370 175.951 1.00 205.72 91 ILE B N 1
ATOM 3034 C CA . ILE D 1 91 ? 328.962 252.352 176.376 1.00 201.81 91 ILE B CA 1
ATOM 3035 C C . ILE D 1 91 ? 328.697 253.307 175.209 1.00 192.93 91 ILE B C 1
ATOM 3036 O O . ILE D 1 91 ? 329.627 253.705 174.507 1.00 190.89 91 ILE B O 1
ATOM 3041 N N . GLU D 1 92 ? 327.427 253.667 175.017 1.00 185.70 92 GLU B N 1
ATOM 3042 C CA . GLU D 1 92 ? 326.989 254.533 173.918 1.00 178.96 92 GLU B CA 1
ATOM 3043 C C . GLU D 1 92 ? 326.318 255.776 174.518 1.00 184.48 92 GLU B C 1
ATOM 3044 O O . GLU D 1 92 ? 325.310 255.655 175.220 1.00 186.41 92 GLU B O 1
ATOM 3050 N N . THR D 1 93 ? 326.882 256.958 174.246 1.00 186.72 93 THR B N 1
ATOM 3051 C CA . THR D 1 93 ? 326.492 258.207 174.925 1.00 187.79 93 THR B CA 1
ATOM 3052 C C . THR D 1 93 ? 326.263 259.359 173.941 1.00 190.48 93 THR B C 1
ATOM 3053 O O . THR D 1 93 ? 326.950 259.456 172.923 1.00 188.08 93 THR B O 1
ATOM 3057 N N . SER D 1 94 ? 325.306 260.231 174.271 1.00 197.25 94 SER B N 1
ATOM 3058 C CA . SER D 1 94 ? 324.953 261.398 173.451 1.00 203.50 94 SER B CA 1
ATOM 3059 C C . SER D 1 94 ? 325.648 262.670 173.948 1.00 208.80 94 SER B C 1
ATOM 3060 O O . SER D 1 94 ? 325.881 262.826 175.149 1.00 210.01 94 SER B O 1
ATOM 3063 N N . LYS D 1 95 ? 325.974 263.567 173.014 1.00 215.47 95 LYS B N 1
ATOM 3064 C CA . LYS D 1 95 ? 326.612 264.859 173.317 1.00 220.82 95 LYS B CA 1
ATOM 3065 C C . LYS D 1 95 ? 326.070 265.940 172.377 1.00 222.29 95 LYS B C 1
ATOM 3066 O O . LYS D 1 95 ? 326.280 265.860 171.164 1.00 223.66 95 LYS B O 1
ATOM 3072 N N . ALA D 1 96 ? 325.391 266.946 172.933 1.00 222.70 96 ALA B N 1
ATOM 3073 C CA . ALA D 1 96 ? 324.696 267.971 172.136 1.00 221.73 96 ALA B CA 1
ATOM 3074 C C . ALA D 1 96 ? 325.468 269.289 172.026 1.00 219.76 96 ALA B C 1
ATOM 3075 O O . ALA D 1 96 ? 326.365 269.566 172.827 1.00 219.10 96 ALA B O 1
ATOM 3077 N N . THR D 1 97 ? 325.100 270.088 171.020 1.00 216.09 97 THR B N 1
ATOM 3078 C CA . THR D 1 97 ? 325.692 271.412 170.769 1.00 213.04 97 THR B CA 1
ATOM 3079 C C . THR D 1 97 ? 324.636 272.378 170.215 1.00 212.58 97 THR B C 1
ATOM 3080 O O . THR D 1 97 ? 323.885 272.016 169.306 1.00 213.10 97 THR B O 1
ATOM 3084 N N . TRP D 1 98 ? 324.580 273.595 170.765 1.00 213.10 98 TRP B N 1
ATOM 3085 C CA . TRP D 1 98 ? 323.570 274.595 170.373 1.00 215.22 98 TRP B CA 1
ATOM 3086 C C . TRP D 1 98 ? 324.039 276.044 170.689 1.00 212.79 98 TRP B C 1
ATOM 3087 O O . TRP D 1 98 ? 325.246 276.293 170.706 1.00 213.28 98 TRP B O 1
ATOM 3098 N N . VAL D 1 99 ? 323.101 276.984 170.879 1.00 208.72 99 VAL B N 1
ATOM 3099 C CA . VAL D 1 99 ? 323.360 278.392 171.286 1.00 202.36 99 VAL B CA 1
ATOM 3100 C C . VAL D 1 99 ? 323.790 279.267 170.097 1.00 202.18 99 VAL B C 1
ATOM 3101 O O . VAL D 1 99 ? 324.527 278.818 169.219 1.00 198.54 99 VAL B O 1
ATOM 3105 N N . ASN D 1 100 ? 323.309 280.514 170.091 1.00 206.90 100 ASN B N 1
ATOM 3106 C CA . ASN D 1 100 ? 323.603 281.500 169.040 1.00 212.82 100 ASN B CA 1
ATOM 3107 C C . ASN D 1 100 ? 324.321 282.725 169.625 1.00 219.60 100 ASN B C 1
ATOM 3108 O O . ASN D 1 100 ? 324.590 282.772 170.829 1.00 224.91 100 ASN B O 1
ATOM 3113 N N . ALA D 1 101 ? 324.634 283.702 168.771 1.00 223.04 101 ALA B N 1
ATOM 3114 C CA . ALA D 1 101 ? 325.305 284.937 169.198 1.00 225.43 101 ALA B CA 1
ATOM 3115 C C . ALA D 1 101 ? 324.939 286.117 168.287 1.00 229.56 101 ALA B C 1
ATOM 3116 O O . ALA D 1 101 ? 325.319 286.139 167.113 1.00 227.32 101 ALA B O 1
ATOM 3118 N N . THR D 1 102 ? 324.213 287.092 168.842 1.00 239.27 102 THR B N 1
ATOM 3119 C CA . THR D 1 102 ? 323.660 288.222 168.080 1.00 248.00 102 THR B CA 1
ATOM 3120 C C . THR D 1 102 ? 324.403 289.531 168.386 1.00 245.36 102 THR B C 1
ATOM 3121 O O . THR D 1 102 ? 324.701 289.816 169.548 1.00 247.47 102 THR B O 1
ATOM 3125 N N . MET D 1 103 ? 324.664 290.323 167.341 1.00 238.23 103 MET B N 1
ATOM 3126 C CA . MET D 1 103 ? 325.463 291.555 167.429 1.00 232.06 103 MET B CA 1
ATOM 3127 C C . MET D 1 103 ? 324.754 292.738 166.773 1.00 226.66 103 MET B C 1
ATOM 3128 O O . MET D 1 103 ? 323.962 292.547 165.853 1.00 226.19 103 MET B O 1
ATOM 3133 N N . ARG D 1 104 ? 325.046 293.949 167.253 1.00 220.16 104 ARG B N 1
ATOM 3134 C CA . ARG D 1 104 ? 324.616 295.199 166.607 1.00 214.03 104 ARG B CA 1
ATOM 3135 C C . ARG D 1 104 ? 325.838 296.075 166.327 1.00 205.94 104 ARG B C 1
ATOM 3136 O O . ARG D 1 104 ? 326.365 296.725 167.234 1.00 200.85 104 ARG B O 1
ATOM 3144 N N . ALA D 1 105 ? 326.278 296.078 165.069 1.00 204.05 105 ALA B N 1
ATOM 3145 C CA . ALA D 1 105 ? 327.440 296.854 164.633 1.00 204.03 105 ALA B CA 1
ATOM 3146 C C . ALA D 1 105 ? 327.006 298.167 163.980 1.00 203.11 105 ALA B C 1
ATOM 3147 O O . ALA D 1 105 ? 326.004 298.206 163.260 1.00 203.23 105 ALA B O 1
ATOM 3149 N N . PHE D 1 106 ? 327.763 299.235 164.240 1.00 200.32 106 PHE B N 1
ATOM 3150 C CA . PHE D 1 106 ? 327.550 300.531 163.584 1.00 198.19 106 PHE B CA 1
ATOM 3151 C C . PHE D 1 106 ? 327.904 300.419 162.101 1.00 206.18 106 PHE B C 1
ATOM 3152 O O . PHE D 1 106 ? 327.050 300.610 161.235 1.00 204.99 106 PHE B O 1
ATOM 3160 N N . LYS D 1 107 ? 329.175 300.097 161.850 1.00 222.20 107 LYS B N 1
ATOM 3161 C CA . LYS D 1 107 ? 329.777 299.922 160.513 1.00 237.04 107 LYS B CA 1
ATOM 3162 C C . LYS D 1 107 ? 329.105 300.676 159.337 1.00 246.17 107 LYS B C 1
ATOM 3163 O O . LYS D 1 107 ? 329.504 301.800 159.020 1.00 249.18 107 LYS B O 1
ATOM 3169 N N . LEU D 1 108 ? 328.087 300.067 158.720 1.00 254.37 108 LEU B N 1
ATOM 3170 C CA . LEU D 1 108 ? 327.473 300.586 157.482 1.00 258.93 108 LEU B CA 1
ATOM 3171 C C . LEU D 1 108 ? 326.205 301.410 157.724 1.00 260.78 108 LEU B C 1
ATOM 3172 O O . LEU D 1 108 ? 325.851 302.248 156.891 1.00 261.84 108 LEU B O 1
ATOM 3177 N N . GLY D 1 109 ? 325.523 301.170 158.845 1.00 262.95 109 GLY B N 1
ATOM 3178 C CA . GLY D 1 109 ? 324.471 302.072 159.318 1.00 264.03 109 GLY B CA 1
ATOM 3179 C C . GLY D 1 109 ? 325.006 303.461 159.641 1.00 266.15 109 GLY B C 1
ATOM 3180 O O . GLY D 1 109 ? 324.295 304.458 159.505 1.00 265.98 109 GLY B O 1
ATOM 3181 N N . VAL D 1 110 ? 326.265 303.516 160.074 1.00 270.28 110 VAL B N 1
ATOM 3182 C CA . VAL D 1 110 ? 327.009 304.777 160.225 1.00 275.90 110 VAL B CA 1
ATOM 3183 C C . VAL D 1 110 ? 327.122 305.571 158.905 1.00 276.99 110 VAL B C 1
ATOM 3184 O O . VAL D 1 110 ? 327.167 306.804 158.930 1.00 277.81 110 VAL B O 1
ATOM 3188 N N . ILE D 1 111 ? 327.135 304.867 157.770 1.00 277.67 111 ILE B N 1
ATOM 3189 C CA . ILE D 1 111 ? 327.123 305.489 156.436 1.00 279.88 111 ILE B CA 1
ATOM 3190 C C . ILE D 1 111 ? 325.677 305.676 155.906 1.00 283.66 111 ILE B C 1
ATOM 3191 O O . ILE D 1 111 ? 325.418 305.526 154.709 1.00 280.69 111 ILE B O 1
ATOM 3196 N N . LEU D 1 112 ? 324.742 306.011 156.802 1.00 290.93 112 LEU B N 1
ATOM 3197 C CA . LEU D 1 112 ? 323.374 306.396 156.421 1.00 296.73 112 LEU B CA 1
ATOM 3198 C C . LEU D 1 112 ? 323.306 307.727 155.651 1.00 294.87 112 LEU B C 1
ATOM 3199 O O . LEU D 1 112 ? 322.429 307.883 154.798 1.00 296.46 112 LEU B O 1
ATOM 3204 N N . PRO D 1 113 ? 324.209 308.694 155.955 1.00 292.05 113 PRO B N 1
ATOM 3205 C CA . PRO D 1 113 ? 324.244 309.935 155.163 1.00 291.46 113 PRO B CA 1
ATOM 3206 C C . PRO D 1 113 ? 324.483 309.766 153.654 1.00 291.01 113 PRO B C 1
ATOM 3207 O O . PRO D 1 113 ? 324.110 310.656 152.885 1.00 293.94 113 PRO B O 1
ATOM 3211 N N . VAL D 1 114 ? 325.103 308.656 153.242 1.00 286.72 114 VAL B N 1
ATOM 3212 C CA . VAL D 1 114 ? 325.216 308.298 151.820 1.00 283.77 114 VAL B CA 1
ATOM 3213 C C . VAL D 1 114 ? 324.873 306.817 151.575 1.00 280.58 114 VAL B C 1
ATOM 3214 O O . VAL D 1 114 ? 325.616 306.092 150.911 1.00 280.35 114 VAL B O 1
ATOM 3218 N N . THR D 1 115 ? 323.727 306.384 152.103 1.00 279.60 115 THR B N 1
ATOM 3219 C CA . THR D 1 115 ? 323.144 305.075 151.759 1.00 278.46 115 THR B CA 1
ATOM 3220 C C . THR D 1 115 ? 322.611 305.044 150.319 1.00 282.79 115 THR B C 1
ATOM 3221 O O . THR D 1 115 ? 322.546 303.974 149.710 1.00 278.08 115 THR B O 1
ATOM 3225 N N . LYS D 1 116 ? 322.222 306.208 149.793 1.00 292.30 116 LYS B N 1
ATOM 3226 C CA . LYS D 1 116 ? 321.818 306.350 148.387 1.00 299.26 116 LYS B CA 1
ATOM 3227 C C . LYS D 1 116 ? 322.997 306.159 147.421 1.00 308.23 116 LYS B C 1
ATOM 3228 O O . LYS D 1 116 ? 322.797 305.746 146.277 1.00 311.37 116 LYS B O 1
ATOM 3234 N N . GLU D 1 117 ? 324.212 306.476 147.874 1.00 314.66 117 GLU B N 1
ATOM 3235 C CA . GLU D 1 117 ? 325.438 306.132 147.141 1.00 316.91 117 GLU B CA 1
ATOM 3236 C C . GLU D 1 117 ? 325.743 304.632 147.252 1.00 317.33 117 GLU B C 1
ATOM 3237 O O . GLU D 1 117 ? 326.220 304.026 146.291 1.00 319.91 117 GLU B O 1
ATOM 3243 N N . PHE D 1 118 ? 325.476 304.047 148.422 1.00 310.93 118 PHE B N 1
ATOM 3244 C CA . PHE D 1 118 ? 325.577 302.589 148.623 1.00 303.29 118 PHE B CA 1
ATOM 3245 C C . PHE D 1 118 ? 324.477 301.810 147.885 1.00 298.23 118 PHE B C 1
ATOM 3246 O O . PHE D 1 118 ? 324.647 300.622 147.600 1.00 293.50 118 PHE B O 1
ATOM 3254 N N . LEU D 1 119 ? 323.356 302.473 147.596 1.00 299.15 119 LEU B N 1
ATOM 3255 C CA . LEU D 1 119 ? 322.336 301.949 146.676 1.00 302.88 119 LEU B CA 1
ATOM 3256 C C . LEU D 1 119 ? 322.890 301.869 145.248 1.00 306.97 119 LEU B C 1
ATOM 3257 O O . LEU D 1 119 ? 322.604 300.913 144.525 1.00 307.88 119 LEU B O 1
ATOM 3262 N N . ASN D 1 120 ? 323.675 302.874 144.855 1.00 310.66 120 ASN B N 1
ATOM 3263 C CA . ASN D 1 120 ? 324.374 302.876 143.558 1.00 310.88 120 ASN B CA 1
ATOM 3264 C C . ASN D 1 120 ? 325.428 301.759 143.469 1.00 311.67 120 ASN B C 1
ATOM 3265 O O . ASN D 1 120 ? 325.638 301.199 142.390 1.00 313.73 120 ASN B O 1
ATOM 3270 N N . TYR D 1 121 ? 326.088 301.450 144.589 1.00 305.14 121 TYR B N 1
ATOM 3271 C CA . TYR D 1 121 ? 326.960 300.266 144.678 1.00 296.58 121 TYR B CA 1
ATOM 3272 C C . TYR D 1 121 ? 326.137 298.973 144.634 1.00 290.50 121 TYR B C 1
ATOM 3273 O O . TYR D 1 121 ? 326.581 297.985 144.055 1.00 290.63 121 TYR B O 1
ATOM 3282 N N . THR D 1 122 ? 324.955 299.001 145.262 1.00 281.46 122 THR B N 1
ATOM 3283 C CA . THR D 1 122 ? 323.909 297.947 145.215 1.00 273.27 122 THR B CA 1
ATOM 3284 C C . THR D 1 122 ? 323.976 296.973 146.398 1.00 262.87 122 THR B C 1
ATOM 3285 O O . THR D 1 122 ? 324.947 296.958 147.160 1.00 258.10 122 THR B O 1
ATOM 3289 N N . TYR D 1 123 ? 322.911 296.181 146.531 1.00 256.72 123 TYR B N 1
ATOM 3290 C CA . TYR D 1 123 ? 322.783 295.121 147.546 1.00 253.44 123 TYR B CA 1
ATOM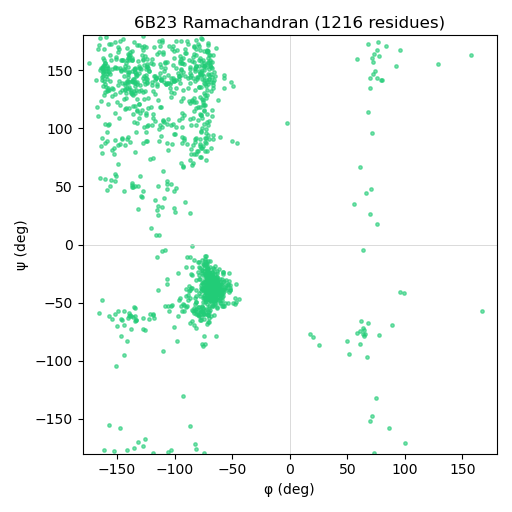 3291 C C . TYR D 1 123 ? 323.953 294.129 147.552 1.00 254.37 123 TYR B C 1
ATOM 3292 O O . TYR D 1 123 ? 324.332 293.629 148.613 1.00 255.17 123 TYR B O 1
ATOM 3301 N N . SER D 1 124 ? 324.511 293.848 146.373 1.00 255.08 124 SER B N 1
ATOM 3302 C CA . SER D 1 124 ? 325.664 292.951 146.239 1.00 256.18 124 SER B CA 1
ATOM 3303 C C . SER D 1 124 ? 326.932 293.542 146.855 1.00 256.67 124 SER B C 1
ATOM 3304 O O . SER D 1 124 ? 327.577 292.901 147.687 1.00 256.85 124 SER B O 1
ATOM 3307 N N . GLN D 1 125 ? 327.274 294.764 146.448 1.00 257.22 125 GLN B N 1
ATOM 3308 C CA . GLN D 1 125 ? 328.476 295.451 146.947 1.00 257.25 125 GLN B CA 1
ATOM 3309 C C . GLN D 1 125 ? 328.363 295.955 148.391 1.00 252.02 125 GLN B C 1
ATOM 3310 O O . GLN D 1 125 ? 329.384 296.273 149.005 1.00 250.83 125 GLN B O 1
ATOM 3316 N N . PHE D 1 126 ? 327.140 296.046 148.920 1.00 248.38 126 PHE B N 1
ATOM 3317 C CA . PHE D 1 126 ? 326.914 296.469 150.308 1.00 247.98 126 PHE B CA 1
ATOM 3318 C C . PHE D 1 126 ? 327.646 295.556 151.294 1.00 249.10 126 PHE B C 1
ATOM 3319 O O . PHE D 1 126 ? 328.421 296.030 152.123 1.00 249.49 126 PHE B O 1
ATOM 3327 N N . PHE D 1 127 ? 327.411 294.250 151.179 1.00 252.29 127 PHE B N 1
ATOM 3328 C CA . PHE D 1 127 ? 328.038 293.262 152.066 1.00 255.82 127 PHE B CA 1
ATOM 3329 C C . PHE D 1 127 ? 329.521 292.999 151.767 1.00 257.48 127 PHE B C 1
ATOM 3330 O O . PHE D 1 127 ? 330.241 292.503 152.636 1.00 261.17 127 PHE B O 1
ATOM 3338 N N . GLU D 1 128 ? 329.971 293.328 150.554 1.00 255.66 128 GLU B N 1
ATOM 3339 C CA . GLU D 1 128 ? 331.397 293.240 150.199 1.00 254.23 128 GLU B CA 1
ATOM 3340 C C . GLU D 1 128 ? 332.260 294.283 150.924 1.00 252.74 128 GLU B C 1
ATOM 3341 O O . GLU D 1 128 ? 333.433 294.024 151.199 1.00 254.46 128 GLU B O 1
ATOM 3347 N N . GLU D 1 129 ? 331.683 295.448 151.225 1.00 249.33 129 GLU B N 1
ATOM 3348 C CA . GLU D 1 129 ? 332.350 296.471 152.048 1.00 246.80 129 GLU B CA 1
ATOM 3349 C C . GLU D 1 129 ? 332.285 296.159 153.550 1.00 243.40 129 GLU B C 1
ATOM 3350 O O . GLU D 1 129 ? 333.138 296.612 154.313 1.00 239.47 129 GLU B O 1
ATOM 3356 N N . MET D 1 130 ? 331.260 295.411 153.963 1.00 245.67 130 MET B N 1
ATOM 3357 C CA . MET D 1 130 ? 331.179 294.845 155.323 1.00 247.71 130 MET B CA 1
ATOM 3358 C C . MET D 1 130 ? 332.112 293.647 155.549 1.00 244.82 130 MET B C 1
ATOM 3359 O O . MET D 1 130 ? 332.444 293.336 156.694 1.00 243.46 130 MET B O 1
ATOM 3364 N N . LYS D 1 131 ? 332.509 292.978 154.465 1.00 242.78 131 LYS B N 1
ATOM 3365 C CA . LYS D 1 131 ? 333.262 291.712 154.517 1.00 240.79 131 LYS B CA 1
ATOM 3366 C C . LYS D 1 131 ? 334.529 291.724 155.396 1.00 237.65 131 LYS B C 1
ATOM 3367 O O . LYS D 1 131 ? 334.817 290.716 156.044 1.00 237.06 131 LYS B O 1
ATOM 3373 N N . PRO D 1 132 ? 335.285 292.846 155.419 1.00 236.53 132 PRO B N 1
ATOM 3374 C CA . PRO D 1 132 ? 336.386 292.998 156.362 1.00 236.26 132 PRO B CA 1
ATOM 3375 C C . PRO D 1 132 ? 336.082 294.027 157.471 1.00 234.20 132 PRO B C 1
ATOM 3376 O O . PRO D 1 132 ? 336.970 294.791 157.865 1.00 233.47 132 PRO B O 1
ATOM 3380 N N . MET D 1 133 ? 334.846 294.030 157.975 1.00 234.27 133 MET B N 1
ATOM 3381 C CA . MET D 1 133 ? 334.414 294.975 159.014 1.00 236.27 133 MET B CA 1
ATOM 3382 C C . MET D 1 133 ? 333.632 294.264 160.122 1.00 236.14 133 MET B C 1
ATOM 3383 O O . MET D 1 133 ? 334.097 294.206 161.262 1.00 234.69 133 MET B O 1
ATOM 3388 N N . ILE D 1 134 ? 332.455 293.733 159.787 1.00 238.09 134 ILE B N 1
ATOM 3389 C CA . ILE D 1 134 ? 331.657 292.935 160.739 1.00 239.44 134 ILE B CA 1
ATOM 3390 C C . ILE D 1 134 ? 332.300 291.576 161.041 1.00 239.98 134 ILE B C 1
ATOM 3391 O O . ILE D 1 134 ? 332.126 291.036 162.136 1.00 236.97 134 ILE B O 1
ATOM 3396 N N . ALA D 1 135 ? 333.031 291.034 160.066 1.00 243.90 135 ALA B N 1
ATOM 3397 C CA . ALA D 1 135 ? 333.804 289.804 160.251 1.00 248.60 135 ALA B CA 1
ATOM 3398 C C . ALA D 1 135 ? 334.969 290.012 161.220 1.00 249.96 135 ALA B C 1
ATOM 3399 O O . ALA D 1 135 ? 335.242 289.143 162.048 1.00 250.54 135 ALA B O 1
ATOM 3401 N N . GLU D 1 136 ? 335.644 291.158 161.110 1.00 252.19 136 GLU B N 1
ATOM 3402 C CA . GLU D 1 136 ? 336.745 291.518 162.017 1.00 253.85 136 GLU B CA 1
ATOM 3403 C C . GLU D 1 136 ? 336.290 291.704 163.473 1.00 251.18 136 GLU B C 1
ATOM 3404 O O . GLU D 1 136 ? 337.043 291.406 164.402 1.00 251.49 136 GLU B O 1
ATOM 3410 N N . ALA D 1 137 ? 335.071 292.206 163.661 1.00 246.77 137 ALA B N 1
ATOM 3411 C CA . ALA D 1 137 ? 334.471 292.323 164.995 1.00 243.29 137 ALA B CA 1
ATOM 3412 C C . ALA D 1 137 ? 333.989 290.970 165.535 1.00 238.03 137 ALA B C 1
ATOM 3413 O O . ALA D 1 137 ? 334.048 290.726 166.742 1.00 237.27 137 ALA B O 1
ATOM 3415 N N . PHE D 1 138 ? 333.513 290.105 164.639 1.00 232.72 138 PHE B N 1
ATOM 3416 C CA . PHE D 1 138 ? 332.936 288.808 165.009 1.00 231.13 138 PHE B CA 1
ATOM 3417 C C . PHE D 1 138 ? 333.958 287.790 165.536 1.00 223.76 138 PHE B C 1
ATOM 3418 O O . PHE D 1 138 ? 333.696 287.122 166.538 1.00 222.60 138 PHE B O 1
ATOM 3426 N N . TYR D 1 139 ? 335.105 287.672 164.866 1.00 219.06 139 TYR B N 1
ATOM 3427 C CA . TYR D 1 139 ? 336.106 286.646 165.213 1.00 215.55 139 TYR B CA 1
ATOM 3428 C C . TYR D 1 139 ? 336.846 286.924 166.529 1.00 209.82 139 TYR B C 1
ATOM 3429 O O . TYR D 1 139 ? 337.212 285.984 167.239 1.00 208.53 139 TYR B O 1
ATOM 3438 N N . LYS D 1 140 ? 337.066 288.202 166.843 1.00 205.55 140 LYS B N 1
ATOM 3439 C CA . LYS D 1 140 ? 337.781 288.598 168.064 1.00 203.42 140 LYS B CA 1
ATOM 3440 C C . LYS D 1 140 ? 337.001 288.246 169.334 1.00 202.70 140 LYS B C 1
ATOM 3441 O O . LYS D 1 140 ? 337.598 287.884 170.350 1.00 204.27 140 LYS B O 1
ATOM 3447 N N . LYS D 1 141 ? 335.676 288.366 169.269 1.00 202.70 141 LYS B N 1
ATOM 3448 C CA . LYS D 1 141 ? 334.786 287.904 170.343 1.00 203.41 141 LYS B CA 1
ATOM 3449 C C . LYS D 1 141 ? 334.812 286.377 170.488 1.00 200.99 141 LYS B C 1
ATOM 3450 O O . LYS D 1 141 ? 334.825 285.862 171.608 1.00 198.11 141 LYS B O 1
ATOM 3456 N N . PHE D 1 142 ? 334.804 285.671 169.357 1.00 201.87 142 PHE B N 1
ATOM 3457 C CA . PHE D 1 142 ? 334.711 284.203 169.340 1.00 202.54 142 PHE B CA 1
ATOM 3458 C C . PHE D 1 142 ? 335.920 283.526 169.993 1.00 207.83 142 PHE B C 1
ATOM 3459 O O . PHE D 1 142 ? 335.760 282.556 170.736 1.00 208.57 142 PHE B O 1
ATOM 3467 N N . ASP D 1 143 ? 337.117 284.041 169.711 1.00 214.25 143 ASP B N 1
ATOM 3468 C CA . ASP D 1 143 ? 338.359 283.504 170.286 1.00 219.56 143 ASP B CA 1
ATOM 3469 C C . ASP D 1 143 ? 338.453 283.726 171.801 1.00 218.69 143 ASP B C 1
ATOM 3470 O O . ASP D 1 143 ? 339.037 282.906 172.513 1.00 218.00 143 ASP B O 1
ATOM 3475 N N . GLU D 1 144 ? 337.882 284.832 172.282 1.00 219.73 144 GLU B N 1
ATOM 3476 C CA . GLU D 1 144 ? 337.811 285.121 173.720 1.00 221.94 144 GLU B CA 1
ATOM 3477 C C . GLU D 1 144 ? 336.847 284.177 174.457 1.00 220.98 144 GLU B C 1
ATOM 3478 O O . GLU D 1 144 ? 337.032 283.909 175.644 1.00 219.83 144 GLU B O 1
ATOM 3484 N N . ALA D 1 145 ? 335.819 283.695 173.756 1.00 220.27 145 ALA B N 1
ATOM 3485 C CA . ALA D 1 145 ? 334.861 282.730 174.310 1.00 219.49 145 ALA B CA 1
ATOM 3486 C C . ALA D 1 145 ? 335.374 281.288 174.262 1.00 216.28 145 ALA B C 1
ATOM 3487 O O . ALA D 1 145 ? 335.149 280.519 175.198 1.00 215.37 145 ALA B O 1
ATOM 3489 N N . GLY D 1 146 ? 336.047 280.926 173.169 1.00 215.82 146 GLY B N 1
ATOM 3490 C CA . GLY D 1 146 ? 336.507 279.554 172.947 1.00 216.76 146 GLY B CA 1
ATOM 3491 C C . GLY D 1 146 ? 337.698 279.146 173.794 1.00 219.29 146 GLY B C 1
ATOM 3492 O O . GLY D 1 146 ? 337.614 278.195 174.576 1.00 218.19 146 GLY B O 1
ATOM 3493 N N . ILE D 1 147 ? 338.805 279.873 173.642 1.00 223.70 147 ILE B N 1
ATOM 3494 C CA . ILE D 1 147 ? 340.067 279.533 174.306 1.00 226.52 147 ILE B CA 1
ATOM 3495 C C . ILE D 1 147 ? 340.044 280.068 175.737 1.00 225.76 147 ILE B C 1
ATOM 3496 O O . ILE D 1 147 ? 340.214 279.311 176.695 1.00 225.03 147 ILE B O 1
ATOM 3501 N N . LEU D 1 148 ? 339.829 281.375 175.861 1.00 227.82 148 LEU B N 1
ATOM 3502 C CA . LEU D 1 148 ? 339.675 282.034 177.163 1.00 230.34 148 LEU B CA 1
ATOM 3503 C C . LEU D 1 148 ? 338.240 281.844 177.666 1.00 227.44 148 LEU B C 1
ATOM 3504 O O . LEU D 1 148 ? 337.402 281.265 176.969 1.00 228.04 148 LEU B O 1
ATOM 3509 N N . ASN D 1 149 ? 337.971 282.320 178.881 1.00 224.47 149 ASN B N 1
ATOM 3510 C CA . ASN D 1 149 ? 336.609 282.386 179.419 1.00 224.49 149 ASN B CA 1
ATOM 3511 C C . ASN D 1 149 ? 336.402 283.743 180.107 1.00 225.62 149 ASN B C 1
ATOM 3512 O O . ASN D 1 149 ? 335.917 283.822 181.240 1.00 226.93 149 ASN B O 1
ATOM 3517 N N . GLN D 1 150 ? 336.765 284.807 179.390 1.00 227.24 150 GLN B N 1
ATOM 3518 C CA . GLN D 1 150 ? 336.713 286.178 179.907 1.00 229.47 150 GLN B CA 1
ATOM 3519 C C . GLN D 1 150 ? 335.404 286.863 179.533 1.00 227.47 150 GLN B C 1
ATOM 3520 O O . GLN D 1 150 ? 334.709 287.400 180.399 1.00 229.08 150 GLN B O 1
ATOM 3526 N N . GLY D 1 151 ? 335.078 286.842 178.242 1.00 223.34 151 GLY B N 1
ATOM 3527 C CA . GLY D 1 151 ? 333.893 287.519 177.718 1.00 221.23 151 GLY B CA 1
ATOM 3528 C C . GLY D 1 151 ? 332.589 286.871 178.141 1.00 219.96 151 GLY B C 1
ATOM 3529 O O . GLY D 1 151 ? 332.558 285.689 178.496 1.00 217.40 151 GLY B O 1
ATOM 3530 N N . ASN D 1 152 ? 331.512 287.654 178.090 1.00 221.58 152 ASN B N 1
ATOM 3531 C CA . ASN D 1 152 ? 330.181 287.207 178.509 1.00 222.03 152 ASN B CA 1
ATOM 3532 C C . ASN D 1 152 ? 329.380 286.652 177.327 1.00 218.45 152 ASN B C 1
ATOM 3533 O O . ASN D 1 152 ? 328.389 287.247 176.890 1.00 220.02 152 ASN B O 1
ATOM 3538 N N . ASN D 1 153 ? 329.837 285.514 176.806 1.00 211.99 153 ASN B N 1
ATOM 3539 C CA . ASN D 1 153 ? 329.076 284.722 175.836 1.00 204.10 153 ASN B CA 1
ATOM 3540 C C . ASN D 1 153 ? 329.473 283.234 175.947 1.00 203.48 153 ASN B C 1
ATOM 3541 O O . ASN D 1 153 ? 329.864 282.614 174.953 1.00 201.72 153 ASN B O 1
ATOM 3546 N N . PRO D 1 154 ? 329.369 282.655 177.167 1.00 202.40 154 PRO B N 1
ATOM 3547 C CA . PRO D 1 154 ? 329.799 281.276 177.373 1.00 199.88 154 PRO B CA 1
ATOM 3548 C C . PRO D 1 154 ? 328.702 280.259 177.051 1.00 196.02 154 PRO B C 1
ATOM 3549 O O . PRO D 1 154 ? 327.514 280.559 177.199 1.00 193.44 154 PRO B O 1
ATOM 3553 N N . PHE D 1 155 ? 329.116 279.068 176.626 1.00 195.36 155 PHE B N 1
ATOM 3554 C CA . PHE D 1 155 ? 328.187 277.963 176.339 1.00 196.95 155 PHE B CA 1
ATOM 3555 C C . PHE D 1 155 ? 328.881 276.595 176.257 1.00 196.58 155 PHE B C 1
ATOM 3556 O O . PHE D 1 155 ? 328.408 275.629 176.861 1.00 194.85 155 PHE B O 1
ATOM 3564 N N . GLY D 1 156 ? 329.991 276.520 175.519 1.00 200.02 156 GLY B N 1
ATOM 3565 C CA . GLY D 1 156 ? 330.801 275.307 175.410 1.00 204.62 156 GLY B CA 1
ATOM 3566 C C . GLY D 1 156 ? 332.126 275.494 176.121 1.00 209.09 156 GLY B C 1
ATOM 3567 O O . GLY D 1 156 ? 333.181 275.486 175.484 1.00 209.37 156 GLY B O 1
ATOM 3568 N N . LYS D 1 157 ? 332.049 275.696 177.438 1.00 213.82 157 LYS B N 1
ATOM 3569 C CA . LYS D 1 157 ? 333.231 275.836 178.322 1.00 216.36 157 LYS B CA 1
ATOM 3570 C C . LYS D 1 157 ? 334.325 274.778 178.069 1.00 218.15 157 LYS B C 1
ATOM 3571 O O . LYS D 1 157 ? 334.366 273.728 178.715 1.00 219.12 157 LYS B O 1
ATOM 3577 N N . SER D 1 158 ? 335.218 275.088 177.128 1.00 220.32 158 SER B N 1
ATOM 3578 C CA . SER D 1 158 ? 336.167 274.114 176.584 1.00 221.59 158 SER B CA 1
ATOM 3579 C C . SER D 1 158 ? 337.557 274.183 177.225 1.00 220.98 158 SER B C 1
ATOM 3580 O O . SER D 1 158 ? 337.847 273.422 178.149 1.00 222.04 158 SER B O 1
ATOM 3583 N N . ILE D 1 159 ? 338.397 275.104 176.751 1.00 218.99 159 ILE B N 1
ATOM 3584 C CA . ILE D 1 159 ? 339.839 275.056 177.019 1.00 218.76 159 ILE B CA 1
ATOM 3585 C C . ILE D 1 159 ? 340.183 275.565 178.423 1.00 219.51 159 ILE B C 1
ATOM 3586 O O . ILE D 1 159 ? 341.023 274.973 179.106 1.00 219.39 159 ILE B O 1
ATOM 3591 N N . ALA D 1 160 ? 339.541 276.654 178.842 1.00 221.47 160 ALA B N 1
ATOM 3592 C CA . ALA D 1 160 ? 339.732 277.203 180.189 1.00 224.44 160 ALA B CA 1
ATOM 3593 C C . ALA D 1 160 ? 339.239 276.248 181.281 1.00 225.58 160 ALA B C 1
ATOM 3594 O O . ALA D 1 160 ? 339.893 276.094 182.316 1.00 224.61 160 ALA B O 1
ATOM 3596 N N . GLN D 1 161 ? 338.095 275.608 181.038 1.00 227.97 161 GLN B N 1
ATOM 3597 C CA . GLN D 1 161 ? 337.489 274.680 182.000 1.00 231.12 161 GLN B CA 1
ATOM 3598 C C . GLN D 1 161 ? 338.200 273.320 182.050 1.00 233.27 161 GLN B C 1
ATOM 3599 O O . GLN D 1 161 ? 338.253 272.695 183.112 1.00 234.73 161 GLN B O 1
ATOM 3605 N N . SER D 1 162 ? 338.728 272.863 180.911 1.00 233.03 162 SER B N 1
ATOM 3606 C CA . SER D 1 162 ? 339.473 271.593 180.838 1.00 231.72 162 SER B CA 1
ATOM 3607 C C . SER D 1 162 ? 340.752 271.589 181.684 1.00 230.32 162 SER B C 1
ATOM 3608 O O . SER D 1 162 ? 341.139 270.549 182.222 1.00 229.64 162 SER B O 1
ATOM 3611 N N . ILE D 1 163 ? 341.398 272.750 181.785 1.00 228.54 163 ILE B N 1
ATOM 3612 C CA . ILE D 1 163 ? 342.597 272.919 182.614 1.00 228.48 163 ILE B CA 1
ATOM 3613 C C . ILE D 1 163 ? 342.235 272.857 184.107 1.00 228.52 163 ILE B C 1
ATOM 3614 O O . ILE D 1 163 ? 342.998 272.311 184.907 1.00 226.75 163 ILE B O 1
ATOM 3619 N N . GLU D 1 164 ? 341.077 273.413 184.468 1.00 231.84 164 GLU B N 1
ATOM 3620 C CA . GLU D 1 164 ? 340.585 273.383 185.853 1.00 235.25 164 GLU B CA 1
ATOM 3621 C C . GLU D 1 164 ? 340.193 271.977 186.321 1.00 236.98 164 GLU B C 1
ATOM 3622 O O . GLU D 1 164 ? 340.519 271.591 187.446 1.00 237.81 164 GLU B O 1
ATOM 3628 N N . LYS D 1 165 ? 339.494 271.225 185.466 1.00 237.60 165 LYS B N 1
ATOM 3629 C CA . LYS D 1 165 ? 339.076 269.854 185.798 1.00 237.77 165 LYS B CA 1
ATOM 3630 C C . LYS D 1 165 ? 340.273 268.899 185.839 1.00 237.97 165 LYS B C 1
ATOM 3631 O O . LYS D 1 165 ? 340.621 268.388 186.906 1.00 237.67 165 LYS B O 1
ATOM 3637 N N . THR D 1 166 ? 340.894 268.674 184.680 1.00 237.94 166 THR B N 1
ATOM 3638 C CA . THR D 1 166 ? 342.074 267.816 184.567 1.00 237.24 166 THR B CA 1
ATOM 3639 C C . THR D 1 166 ? 343.319 268.703 184.616 1.00 235.76 166 THR B C 1
ATOM 3640 O O . THR D 1 166 ? 343.615 269.423 183.658 1.00 234.18 166 THR B O 1
ATOM 3644 N N . ASN D 1 167 ? 344.034 268.650 185.740 1.00 234.07 167 ASN B N 1
ATOM 3645 C CA . ASN D 1 167 ? 345.191 269.515 185.977 1.00 231.63 167 ASN B CA 1
ATOM 3646 C C . ASN D 1 167 ? 346.388 269.081 185.125 1.00 229.85 167 ASN B C 1
ATOM 3647 O O . ASN D 1 167 ? 347.097 268.132 185.470 1.00 230.99 167 ASN B O 1
ATOM 3652 N N . LYS D 1 168 ? 346.587 269.781 184.007 1.00 228.51 168 LYS B N 1
ATOM 3653 C CA . LYS D 1 168 ? 347.723 269.556 183.108 1.00 228.67 168 LYS B CA 1
ATOM 3654 C C . LYS D 1 168 ? 348.662 270.775 183.084 1.00 229.56 168 LYS B C 1
ATOM 3655 O O . LYS D 1 168 ? 349.279 271.074 182.056 1.00 228.74 168 LYS B O 1
ATOM 3661 N N . VAL D 1 169 ? 348.781 271.461 184.223 1.00 230.73 169 VAL B N 1
ATOM 3662 C CA . VAL D 1 169 ? 349.620 272.658 184.338 1.00 231.46 169 VAL B CA 1
ATOM 3663 C C . VAL D 1 169 ? 351.049 272.238 184.684 1.00 232.37 169 VAL B C 1
ATOM 3664 O O . VAL D 1 169 ? 351.256 271.344 185.509 1.00 234.09 169 VAL B O 1
ATOM 3668 N N . ILE D 1 170 ? 352.021 272.892 184.048 1.00 231.39 170 ILE B N 1
ATOM 3669 C CA . ILE D 1 170 ? 353.447 272.595 184.227 1.00 231.97 170 ILE B CA 1
ATOM 3670 C C . ILE D 1 170 ? 354.158 273.882 184.658 1.00 233.42 170 ILE B C 1
ATOM 3671 O O . ILE D 1 170 ? 353.698 274.984 184.348 1.00 232.50 170 ILE B O 1
ATOM 3676 N N . LYS D 1 171 ? 355.266 273.732 185.387 1.00 237.04 171 LYS B N 1
ATOM 3677 C CA . LYS D 1 171 ? 356.059 274.873 185.863 1.00 239.66 171 LYS B CA 1
ATOM 3678 C C . LYS D 1 171 ? 356.785 275.560 184.699 1.00 241.30 171 LYS B C 1
ATOM 3679 O O . LYS D 1 171 ? 357.200 274.902 183.740 1.00 242.84 171 LYS B O 1
ATOM 3685 N N . GLY D 1 172 ? 356.934 276.880 184.797 1.00 240.36 172 GLY B N 1
ATOM 3686 C CA . GLY D 1 172 ? 357.441 277.702 183.697 1.00 238.87 172 GLY B CA 1
ATOM 3687 C C . GLY D 1 172 ? 358.941 277.645 183.471 1.00 237.69 172 GLY B C 1
ATOM 3688 O O . GLY D 1 172 ? 359.702 278.347 184.141 1.00 238.74 172 GLY B O 1
ATOM 3689 N N . ASP D 1 173 ? 359.354 276.802 182.525 1.00 236.22 173 ASP B N 1
ATOM 3690 C CA . ASP D 1 173 ? 360.735 276.756 182.028 1.00 235.66 173 ASP B CA 1
ATOM 3691 C C . ASP D 1 173 ? 360.728 276.529 180.515 1.00 233.98 173 ASP B C 1
ATOM 3692 O O . ASP D 1 173 ? 359.727 276.069 179.958 1.00 234.41 173 ASP B O 1
ATOM 3697 N N . PHE D 1 174 ? 361.845 276.854 179.864 1.00 232.86 174 PHE B N 1
ATOM 3698 C CA . PHE D 1 174 ? 361.984 276.730 178.407 1.00 231.98 174 PHE B CA 1
ATOM 3699 C C . PHE D 1 174 ? 363.179 275.855 178.020 1.00 233.97 174 PHE B C 1
ATOM 3700 O O . PHE D 1 174 ? 364.301 276.340 177.848 1.00 234.42 174 PHE B O 1
ATOM 3708 N N . THR D 1 175 ? 362.911 274.554 177.912 1.00 234.72 175 THR B N 1
ATOM 3709 C CA . THR D 1 175 ? 363.874 273.557 177.437 1.00 234.86 175 THR B CA 1
ATOM 3710 C C . THR D 1 175 ? 363.113 272.558 176.556 1.00 239.25 175 THR B C 1
ATOM 3711 O O . THR D 1 175 ? 361.879 272.519 176.591 1.00 240.62 175 THR B O 1
ATOM 3715 N N . GLN D 1 176 ? 363.837 271.768 175.763 1.00 242.47 176 GLN B N 1
ATOM 3716 C CA . GLN D 1 176 ? 363.220 270.705 174.948 1.00 244.13 176 GLN B CA 1
ATOM 3717 C C . GLN D 1 176 ? 362.539 269.617 175.797 1.00 244.18 176 GLN B C 1
ATOM 3718 O O . GLN D 1 176 ? 361.586 268.983 175.337 1.00 244.59 176 GLN B O 1
ATOM 3724 N N . ASP D 1 177 ? 363.031 269.408 177.020 1.00 242.35 177 ASP B N 1
ATOM 3725 C CA . ASP D 1 177 ? 362.412 268.474 177.973 1.00 240.49 177 ASP B CA 1
ATOM 3726 C C . ASP D 1 177 ? 360.996 268.902 178.380 1.00 239.05 177 ASP B C 1
ATOM 3727 O O . ASP D 1 177 ? 360.112 268.055 178.523 1.00 240.12 177 ASP B O 1
ATOM 3732 N N . ASN D 1 178 ? 360.794 270.207 178.568 1.00 234.75 178 ASN B N 1
ATOM 3733 C CA . ASN D 1 178 ? 359.465 270.764 178.875 1.00 230.84 178 ASN B CA 1
ATOM 3734 C C . ASN D 1 178 ? 358.478 270.623 177.709 1.00 231.70 178 ASN B C 1
ATOM 3735 O O . ASN D 1 178 ? 357.279 270.447 177.935 1.00 232.72 178 ASN B O 1
ATOM 3740 N N . ILE D 1 179 ? 358.985 270.706 176.478 1.00 233.69 179 ILE B N 1
ATOM 3741 C CA . ILE D 1 179 ? 358.164 270.529 175.270 1.00 236.24 179 ILE B CA 1
ATOM 3742 C C . ILE D 1 179 ? 357.708 269.069 175.136 1.00 239.74 179 ILE B C 1
ATOM 3743 O O . ILE D 1 179 ? 356.552 268.809 174.793 1.00 239.70 179 ILE B O 1
ATOM 3748 N N . ILE D 1 180 ? 358.618 268.131 175.406 1.00 243.59 180 ILE B N 1
ATOM 3749 C CA . ILE D 1 180 ? 358.295 266.695 175.413 1.00 247.13 180 ILE B CA 1
ATOM 3750 C C . ILE D 1 180 ? 357.380 266.346 176.600 1.00 249.88 180 ILE B C 1
ATOM 3751 O O . ILE D 1 180 ? 356.521 265.469 176.481 1.00 251.71 180 ILE B O 1
ATOM 3756 N N . ASP D 1 181 ? 357.565 267.033 177.730 1.00 251.25 181 ASP B N 1
ATOM 3757 C CA . ASP D 1 181 ? 356.708 266.860 178.913 1.00 252.97 181 ASP B CA 1
ATOM 3758 C C . ASP D 1 181 ? 355.256 267.292 178.654 1.00 251.27 181 ASP B C 1
ATOM 3759 O O . ASP D 1 181 ? 354.325 266.626 179.110 1.00 252.83 181 ASP B O 1
ATOM 3764 N N . LEU D 1 182 ? 355.076 268.402 177.935 1.00 247.45 182 LEU B N 1
ATOM 3765 C CA . LEU D 1 182 ? 353.741 268.868 177.517 1.00 244.36 182 LEU B CA 1
ATOM 3766 C C . LEU D 1 182 ? 353.016 267.842 176.643 1.00 240.85 182 LEU B C 1
ATOM 3767 O O . LEU D 1 182 ? 351.823 267.592 176.831 1.00 239.93 182 LEU B O 1
ATOM 3772 N N . GLU D 1 183 ? 353.747 267.259 175.695 1.00 239.55 183 GLU B N 1
ATOM 3773 C CA . GLU D 1 183 ? 353.208 266.216 174.816 1.00 239.34 183 GLU B CA 1
ATOM 3774 C C . GLU D 1 183 ? 352.966 264.897 175.557 1.00 239.58 183 GLU B C 1
ATOM 3775 O O . GLU D 1 183 ? 351.960 264.230 175.317 1.00 238.90 183 GLU B O 1
ATOM 3781 N N . ALA D 1 184 ? 353.885 264.533 176.454 1.00 241.50 184 ALA B N 1
ATOM 3782 C CA . ALA D 1 184 ? 353.811 263.266 177.202 1.00 242.32 184 ALA B CA 1
ATOM 3783 C C . ALA D 1 184 ? 352.571 263.136 178.095 1.00 241.08 184 ALA B C 1
ATOM 3784 O O . ALA D 1 184 ? 352.017 262.040 178.226 1.00 240.20 184 ALA B O 1
ATOM 3786 N N . LEU D 1 185 ? 352.149 264.244 178.706 1.00 240.36 185 LEU B N 1
ATOM 3787 C CA . LEU D 1 185 ? 350.955 264.260 179.564 1.00 240.22 185 LEU B CA 1
ATOM 3788 C C . LEU D 1 185 ? 349.667 264.009 178.774 1.00 241.88 185 LEU B C 1
ATOM 3789 O O . LEU D 1 185 ? 348.809 263.243 179.218 1.00 243.64 185 LEU B O 1
ATOM 3794 N N . LEU D 1 186 ? 349.537 264.658 177.617 1.00 243.72 186 LEU B N 1
ATOM 3795 C CA . LEU D 1 186 ? 348.389 264.435 176.721 1.00 246.11 186 LEU B CA 1
ATOM 3796 C C . LEU D 1 186 ? 348.466 263.105 175.946 1.00 247.18 186 LEU B C 1
ATOM 3797 O O . LEU D 1 186 ? 347.430 262.561 175.560 1.00 247.79 186 LEU B O 1
ATOM 3802 N N . GLU D 1 187 ? 349.679 262.588 175.729 1.00 245.57 187 GLU B N 1
ATOM 3803 C CA . GLU D 1 187 ? 349.874 261.281 175.074 1.00 243.75 187 GLU B CA 1
ATOM 3804 C C . GLU D 1 187 ? 349.541 260.090 175.988 1.00 241.53 187 GLU B C 1
ATOM 3805 O O . GLU D 1 187 ? 349.350 258.976 175.497 1.00 241.37 187 GLU B O 1
ATOM 3811 N N . ASP D 1 188 ? 349.478 260.322 177.302 1.00 240.58 188 ASP B N 1
ATOM 3812 C CA . ASP D 1 188 ? 349.128 259.277 178.278 1.00 240.52 188 ASP B CA 1
ATOM 3813 C C . ASP D 1 188 ? 347.762 258.627 178.006 1.00 240.39 188 ASP B C 1
ATOM 3814 O O . ASP D 1 188 ? 347.609 257.417 178.189 1.00 241.53 188 ASP B O 1
ATOM 3819 N N . ASP D 1 189 ? 346.785 259.430 177.573 1.00 238.94 189 ASP B N 1
ATOM 3820 C CA . ASP D 1 189 ? 345.452 258.938 177.196 1.00 238.59 189 ASP B CA 1
ATOM 3821 C C . ASP D 1 189 ? 345.249 258.955 175.671 1.00 236.29 189 ASP B C 1
ATOM 3822 O O . ASP D 1 189 ? 344.277 259.525 175.165 1.00 236.08 189 ASP B O 1
ATOM 3827 N N . GLU D 1 190 ? 346.195 258.350 174.947 1.00 235.31 190 GLU B N 1
ATOM 3828 C CA . GLU D 1 190 ? 346.095 258.085 173.493 1.00 235.21 190 GLU B CA 1
ATOM 3829 C C . GLU D 1 190 ? 346.016 259.293 172.531 1.00 233.61 190 GLU B C 1
ATOM 3830 O O . GLU D 1 190 ? 346.057 259.096 171.314 1.00 234.42 190 GLU B O 1
ATOM 3836 N N . LEU D 1 191 ? 345.936 260.521 173.048 1.00 232.66 191 LEU B N 1
ATOM 3837 C CA . LEU D 1 191 ? 345.726 261.700 172.203 1.00 234.25 191 LEU B CA 1
ATOM 3838 C C . LEU D 1 191 ? 347.066 262.193 171.657 1.00 233.30 191 LEU B C 1
ATOM 3839 O O . LEU D 1 191 ? 347.986 262.467 172.427 1.00 233.57 191 LEU B O 1
ATOM 3844 N N . GLU D 1 192 ? 347.165 262.305 170.333 1.00 231.69 192 GLU B N 1
ATOM 3845 C CA . GLU D 1 192 ? 348.399 262.740 169.672 1.00 230.05 192 GLU B CA 1
ATOM 3846 C C . GLU D 1 192 ? 348.528 264.264 169.723 1.00 224.59 192 GLU B C 1
ATOM 3847 O O . GLU D 1 192 ? 347.528 264.981 169.628 1.00 224.44 192 GLU B O 1
ATOM 3853 N N . ALA D 1 193 ? 349.762 264.749 169.873 1.00 218.98 193 ALA B N 1
ATOM 3854 C CA . ALA D 1 193 ? 350.051 266.185 169.841 1.00 214.73 193 ALA B CA 1
ATOM 3855 C C . ALA D 1 193 ? 349.943 266.685 168.404 1.00 212.25 193 ALA B C 1
ATOM 3856 O O . ALA D 1 193 ? 350.669 266.208 167.529 1.00 213.42 193 ALA B O 1
ATOM 3858 N N . ASN D 1 194 ? 349.042 267.640 168.169 1.00 210.04 194 ASN B N 1
ATOM 3859 C CA . ASN D 1 194 ? 348.701 268.087 166.815 1.00 209.84 194 ASN B CA 1
ATOM 3860 C C . ASN D 1 194 ? 349.296 269.458 166.479 1.00 207.98 194 ASN B C 1
ATOM 3861 O O . ASN D 1 194 ? 349.962 269.606 165.453 1.00 207.39 194 ASN B O 1
ATOM 3866 N N . ALA D 1 195 ? 349.042 270.453 167.330 1.00 207.98 195 ALA B N 1
ATOM 3867 C CA . ALA D 1 195 ? 349.482 271.831 167.073 1.00 209.00 195 ALA B CA 1
ATOM 3868 C C . ALA D 1 195 ? 349.533 272.682 168.343 1.00 211.46 195 ALA B C 1
ATOM 3869 O O . ALA D 1 195 ? 348.748 272.472 169.268 1.00 210.71 195 ALA B O 1
ATOM 3871 N N . PHE D 1 196 ? 350.452 273.650 168.360 1.00 215.85 196 PHE B N 1
ATOM 3872 C CA . PHE D 1 196 ? 350.646 274.559 169.498 1.00 218.97 196 PHE B CA 1
ATOM 3873 C C . PHE D 1 196 ? 349.884 275.874 169.314 1.00 221.32 196 PHE B C 1
ATOM 3874 O O . PHE D 1 196 ? 349.572 276.268 168.187 1.00 221.59 196 PHE B O 1
ATOM 3882 N N . ILE D 1 197 ? 349.589 276.536 170.434 1.00 224.42 197 ILE B N 1
ATOM 3883 C CA . ILE D 1 197 ? 348.980 277.874 170.448 1.00 226.75 197 ILE B CA 1
ATOM 3884 C C . ILE D 1 197 ? 349.753 278.755 171.438 1.00 229.45 197 ILE B C 1
ATOM 3885 O O . ILE D 1 197 ? 349.603 278.608 172.654 1.00 227.74 197 ILE B O 1
ATOM 3890 N N . SER D 1 198 ? 350.583 279.654 170.904 1.00 232.55 198 SER B N 1
ATOM 3891 C CA . SER D 1 198 ? 351.385 280.586 171.706 1.00 233.66 198 SER B CA 1
ATOM 3892 C C . SER D 1 198 ? 351.402 281.963 171.042 1.00 233.04 198 SER B C 1
ATOM 3893 O O . SER D 1 198 ? 351.628 282.060 169.835 1.00 232.95 198 SER B O 1
ATOM 3896 N N . LYS D 1 199 ? 351.181 283.016 171.831 1.00 234.85 199 LYS B N 1
ATOM 3897 C CA . LYS D 1 199 ? 351.092 284.387 171.296 1.00 237.45 199 LYS B CA 1
ATOM 3898 C C . LYS D 1 199 ? 352.442 284.960 170.843 1.00 235.06 199 LYS B C 1
ATOM 3899 O O . LYS D 1 199 ? 353.501 284.397 171.134 1.00 233.86 199 LYS B O 1
ATOM 3905 N N . THR D 1 200 ? 352.375 286.082 170.127 1.00 232.90 200 THR B N 1
ATOM 3906 C CA . THR D 1 200 ? 353.547 286.726 169.518 1.00 231.90 200 THR B CA 1
ATOM 3907 C C . THR D 1 200 ? 354.586 287.227 170.532 1.00 229.62 200 THR B C 1
ATOM 3908 O O . THR D 1 200 ? 355.777 287.242 170.228 1.00 230.06 200 THR B O 1
ATOM 3912 N N . GLN D 1 201 ? 354.143 287.639 171.721 1.00 227.70 201 GLN B N 1
ATOM 3913 C CA . GLN D 1 201 ? 355.066 288.047 172.792 1.00 227.61 201 GLN B CA 1
ATOM 3914 C C . GLN D 1 201 ? 355.912 286.872 173.301 1.00 226.49 201 GLN B C 1
ATOM 3915 O O . GLN D 1 201 ? 357.087 287.048 173.633 1.00 226.61 201 GLN B O 1
ATOM 3921 N N . ASN D 1 202 ? 355.309 285.684 173.356 1.00 225.27 202 ASN B N 1
ATOM 3922 C CA . ASN D 1 202 ? 356.004 284.457 173.767 1.00 225.48 202 ASN B CA 1
ATOM 3923 C C . ASN D 1 202 ? 357.027 283.975 172.720 1.00 221.16 202 ASN B C 1
ATOM 3924 O O . ASN D 1 202 ? 357.982 283.275 173.064 1.00 219.57 202 ASN B O 1
ATOM 3929 N N . ARG D 1 203 ? 356.817 284.353 171.456 1.00 218.65 203 ARG B N 1
ATOM 3930 C CA . ARG D 1 203 ? 357.728 284.029 170.337 1.00 216.76 203 ARG B CA 1
ATOM 3931 C C . ARG D 1 203 ? 359.193 284.427 170.576 1.00 212.41 203 ARG B C 1
ATOM 3932 O O . ARG D 1 203 ? 360.103 283.765 170.070 1.00 210.76 203 ARG B O 1
ATOM 3940 N N . SER D 1 204 ? 359.411 285.506 171.329 1.00 208.94 204 SER B N 1
ATOM 3941 C CA . SER D 1 204 ? 360.759 285.939 171.718 1.00 207.98 204 SER B CA 1
ATOM 3942 C C . SER D 1 204 ? 361.471 284.923 172.619 1.00 208.66 204 SER B C 1
ATOM 3943 O O . SER D 1 204 ? 362.667 284.675 172.447 1.00 211.14 204 SER B O 1
ATOM 3946 N N . LEU D 1 205 ? 360.735 284.344 173.569 1.00 208.16 205 LEU B N 1
ATOM 3947 C CA . LEU D 1 205 ? 361.289 283.342 174.496 1.00 207.44 205 LEU B CA 1
ATOM 3948 C C . LEU D 1 205 ? 361.601 281.988 173.838 1.00 207.43 205 LEU B C 1
ATOM 3949 O O . LEU D 1 205 ? 362.399 281.215 174.374 1.00 205.37 205 LEU B O 1
ATOM 3954 N N . LEU D 1 206 ? 360.984 281.708 172.687 1.00 208.66 206 LEU B N 1
ATOM 3955 C CA . LEU D 1 206 ? 361.281 280.497 171.904 1.00 209.12 206 LEU B CA 1
ATOM 3956 C C . LEU D 1 206 ? 362.628 280.542 171.160 1.00 209.48 206 LEU B C 1
ATOM 3957 O O . LEU D 1 206 ? 363.058 279.524 170.617 1.00 209.21 206 LEU B O 1
ATOM 3962 N N . ARG D 1 207 ? 363.277 281.707 171.123 1.00 211.86 207 ARG B N 1
ATOM 3963 C CA . ARG D 1 207 ? 364.585 281.863 170.471 1.00 214.04 207 ARG B CA 1
ATOM 3964 C C . ARG D 1 207 ? 365.706 281.117 171.205 1.00 213.87 207 ARG B C 1
ATOM 3965 O O . ARG D 1 207 ? 366.533 280.458 170.571 1.00 213.40 207 ARG B O 1
ATOM 3973 N N . LYS D 1 208 ? 365.722 281.223 172.534 1.00 215.84 208 LYS B N 1
ATOM 3974 C CA . LYS D 1 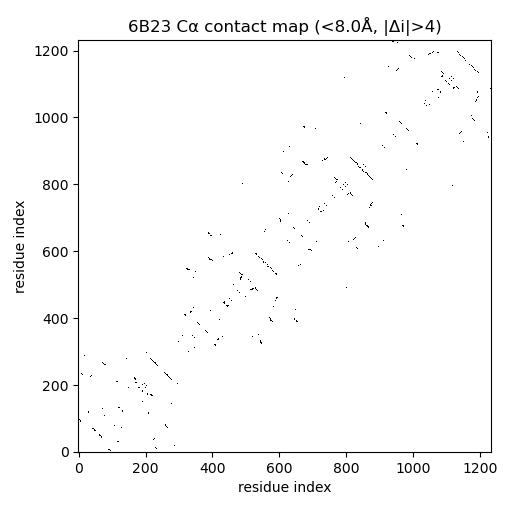208 ? 366.837 280.712 173.353 1.00 219.10 208 LYS B CA 1
ATOM 3975 C C . LYS D 1 208 ? 366.958 279.184 173.485 1.00 222.47 208 LYS B C 1
ATOM 3976 O O . LYS D 1 208 ? 368.014 278.698 173.899 1.00 222.96 208 LYS B O 1
ATOM 3982 N N . ILE D 1 209 ? 365.901 278.438 173.155 1.00 225.29 209 ILE B N 1
ATOM 3983 C CA . ILE D 1 209 ? 365.898 276.972 173.344 1.00 227.80 209 ILE B CA 1
ATOM 3984 C C . ILE D 1 209 ? 366.889 276.248 172.411 1.00 228.42 209 ILE B C 1
ATOM 3985 O O . ILE D 1 209 ? 366.717 276.230 171.191 1.00 226.78 209 ILE B O 1
ATOM 3990 N N . VAL D 1 210 ? 367.953 275.701 173.006 1.00 232.14 210 VAL B N 1
ATOM 3991 C CA . VAL D 1 210 ? 368.958 274.900 172.292 1.00 236.06 210 VAL B CA 1
ATOM 3992 C C . VAL D 1 210 ? 369.423 273.763 173.207 1.00 239.63 210 VAL B C 1
ATOM 3993 O O . VAL D 1 210 ? 369.720 273.996 174.382 1.00 239.91 210 VAL B O 1
ATOM 3997 N N . ASP D 1 211 ? 369.494 272.546 172.667 1.00 243.21 211 ASP B N 1
ATOM 3998 C CA . ASP D 1 211 ? 369.935 271.374 173.434 1.00 245.77 211 ASP B CA 1
ATOM 3999 C C . ASP D 1 211 ? 371.466 271.308 173.511 1.00 249.31 211 ASP B C 1
ATOM 4000 O O . ASP D 1 211 ? 372.148 271.826 172.623 1.00 249.19 211 ASP B O 1
ATOM 4005 N N . PRO D 1 212 ? 372.011 270.667 174.569 1.00 253.57 212 PRO B N 1
ATOM 4006 C CA . PRO D 1 212 ? 373.470 270.582 174.719 1.00 255.40 212 PRO B CA 1
ATOM 4007 C C . PRO D 1 212 ? 374.146 269.584 173.768 1.00 256.78 212 PRO B C 1
ATOM 4008 O O . PRO D 1 212 ? 375.181 269.912 173.183 1.00 256.47 212 PRO B O 1
ATOM 4012 N N . GLU D 1 213 ? 373.566 268.392 173.617 1.00 257.29 213 GLU B N 1
ATOM 4013 C CA . GLU D 1 213 ? 374.151 267.336 172.784 1.00 256.72 213 GLU B CA 1
ATOM 4014 C C . GLU D 1 213 ? 373.878 267.603 171.302 1.00 255.43 213 GLU B C 1
ATOM 4015 O O . GLU D 1 213 ? 374.815 267.786 170.521 1.00 256.36 213 GLU B O 1
ATOM 4021 N N . THR D 1 214 ? 372.597 267.632 170.931 1.00 251.40 214 THR B N 1
ATOM 4022 C CA . THR D 1 214 ? 372.174 267.858 169.546 1.00 247.12 214 THR B CA 1
ATOM 4023 C C . THR D 1 214 ? 371.892 269.350 169.338 1.00 241.76 214 THR B C 1
ATOM 4024 O O . THR D 1 214 ? 370.757 269.811 169.487 1.00 240.74 214 THR B O 1
ATOM 4028 N N . LYS D 1 215 ? 372.942 270.095 168.996 1.00 239.18 215 LYS B N 1
ATOM 4029 C CA . LYS D 1 215 ? 372.863 271.552 168.862 1.00 238.60 215 LYS B CA 1
ATOM 4030 C C . LYS D 1 215 ? 372.138 271.958 167.577 1.00 238.71 215 LYS B C 1
ATOM 4031 O O . LYS D 1 215 ? 372.705 271.877 166.484 1.00 238.99 215 LYS B O 1
ATOM 4037 N N . GLU D 1 216 ? 370.883 272.384 167.720 1.00 238.76 216 GLU B N 1
ATOM 4038 C CA . GLU D 1 216 ? 370.077 272.864 166.591 1.00 238.36 216 GLU B CA 1
ATOM 4039 C C . GLU D 1 216 ? 368.874 273.686 167.056 1.00 237.37 216 GLU B C 1
ATOM 4040 O O . GLU D 1 216 ? 368.450 273.586 168.211 1.00 235.33 216 GLU B O 1
ATOM 4046 N N . ARG D 1 217 ? 368.330 274.488 166.141 1.00 238.67 217 ARG B N 1
ATOM 4047 C CA . ARG D 1 217 ? 367.152 275.315 166.426 1.00 239.98 217 ARG B CA 1
ATOM 4048 C C . ARG D 1 217 ? 365.887 274.455 166.433 1.00 239.50 217 ARG B C 1
ATOM 4049 O O . ARG D 1 217 ? 365.605 273.753 165.460 1.00 239.81 217 ARG B O 1
ATOM 4057 N N . ILE D 1 218 ? 365.132 274.525 167.530 1.00 238.76 218 ILE B N 1
ATOM 4058 C CA . ILE D 1 218 ? 363.869 273.795 167.666 1.00 237.72 218 ILE B CA 1
ATOM 4059 C C . ILE D 1 218 ? 362.776 274.620 166.984 1.00 236.96 218 ILE B C 1
ATOM 4060 O O . ILE D 1 218 ? 362.070 274.116 166.107 1.00 236.58 218 ILE B O 1
ATOM 4065 N N . TYR D 1 219 ? 362.654 275.884 167.392 1.00 236.94 219 TYR B N 1
ATOM 4066 C CA . TYR D 1 219 ? 361.758 276.845 166.743 1.00 238.03 219 TYR B CA 1
ATOM 4067 C C . TYR D 1 219 ? 362.513 277.607 165.654 1.00 233.92 219 TYR B C 1
ATOM 4068 O O . TYR D 1 219 ? 363.399 278.410 165.957 1.00 232.96 219 TYR B O 1
ATOM 4077 N N . ASP D 1 220 ? 362.160 277.350 164.394 1.00 231.80 220 ASP B N 1
ATOM 4078 C CA . ASP D 1 220 ? 362.746 278.066 163.258 1.00 231.93 220 ASP B CA 1
ATOM 4079 C C . ASP D 1 220 ? 362.128 279.462 163.155 1.00 230.95 220 ASP B C 1
ATOM 4080 O O . ASP D 1 220 ? 360.950 279.654 163.467 1.00 230.26 220 ASP B O 1
ATOM 4085 N N . ARG D 1 221 ? 362.934 280.425 162.712 1.00 231.18 221 ARG B N 1
ATOM 4086 C CA . ARG D 1 221 ? 362.514 281.828 162.624 1.00 231.14 221 ARG B CA 1
ATOM 4087 C C . ARG D 1 221 ? 361.582 282.064 161.437 1.00 230.80 221 ARG B C 1
ATOM 4088 O O . ARG D 1 221 ? 360.518 282.668 161.591 1.00 229.56 221 ARG B O 1
ATOM 4096 N N . ASN D 1 222 ? 361.990 281.587 160.261 1.00 233.86 222 ASN B N 1
ATOM 4097 C CA . ASN D 1 222 ? 361.201 281.734 159.034 1.00 236.75 222 ASN B CA 1
ATOM 4098 C C . ASN D 1 222 ? 359.995 280.793 159.046 1.00 242.10 222 ASN B C 1
ATOM 4099 O O . ASN D 1 222 ? 358.853 281.240 158.919 1.00 243.07 222 ASN B O 1
ATOM 4104 N N . SER D 1 223 ? 360.263 279.497 159.201 1.00 247.73 223 SER B N 1
ATOM 4105 C CA . SER D 1 223 ? 359.210 278.480 159.260 1.00 250.50 223 SER B CA 1
ATOM 4106 C C . SER D 1 223 ? 358.530 278.508 160.628 1.00 250.52 223 SER B C 1
ATOM 4107 O O . SER D 1 223 ? 359.126 278.106 161.630 1.00 250.27 223 SER B O 1
ATOM 4110 N N . ASP D 1 224 ? 357.288 278.990 160.666 1.00 250.32 224 ASP B N 1
ATOM 4111 C CA . ASP D 1 224 ? 356.535 279.104 161.916 1.00 251.57 224 ASP B CA 1
ATOM 4112 C C . ASP D 1 224 ? 356.099 277.717 162.404 1.00 250.45 224 ASP B C 1
ATOM 4113 O O . ASP D 1 224 ? 355.004 277.243 162.085 1.00 250.57 224 ASP B O 1
ATOM 4118 N N . SER D 1 225 ? 356.985 277.072 163.162 1.00 250.07 225 SER B N 1
ATOM 4119 C CA . SER D 1 225 ? 356.723 275.749 163.735 1.00 249.85 225 SER B CA 1
ATOM 4120 C C . SER D 1 225 ? 357.557 275.532 164.998 1.00 248.28 225 SER B C 1
ATOM 4121 O O . SER D 1 225 ? 358.778 275.696 164.969 1.00 248.43 225 SER B O 1
ATOM 4124 N N . LEU D 1 226 ? 356.895 275.146 166.090 1.00 245.46 226 LEU B N 1
ATOM 4125 C CA . LEU D 1 226 ? 357.538 275.049 167.407 1.00 243.68 226 LEU B CA 1
ATOM 4126 C C . LEU D 1 226 ? 358.434 273.815 167.500 1.00 237.98 226 LEU B C 1
ATOM 4127 O O . LEU D 1 226 ? 359.614 273.930 167.832 1.00 236.72 226 LEU B O 1
ATOM 4132 N N . ASP D 1 227 ? 357.863 272.647 167.212 1.00 232.91 227 ASP B N 1
ATOM 4133 C CA . ASP D 1 227 ? 358.612 271.388 167.144 1.00 230.79 227 ASP B CA 1
ATOM 4134 C C . ASP D 1 227 ? 358.148 270.592 165.914 1.00 226.59 227 ASP B C 1
ATOM 4135 O O . ASP D 1 227 ? 357.850 269.397 165.996 1.00 226.66 227 ASP B O 1
ATOM 4140 N N . GLY D 1 228 ? 358.113 271.274 164.769 1.00 222.64 228 GLY B N 1
ATOM 4141 C CA . GLY D 1 228 ? 357.557 270.722 163.533 1.00 221.20 228 GLY B CA 1
ATOM 4142 C C . GLY D 1 228 ? 356.035 270.689 163.491 1.00 220.38 228 GLY B C 1
ATOM 4143 O O . GLY D 1 228 ? 355.457 269.969 162.675 1.00 220.03 228 GLY B O 1
ATOM 4144 N N . LEU D 1 229 ? 355.393 271.472 164.363 1.00 221.91 229 LEU B N 1
ATOM 4145 C CA . LEU D 1 229 ? 353.933 271.559 164.464 1.00 224.12 229 LEU B CA 1
ATOM 4146 C C . LEU D 1 229 ? 353.532 273.035 164.354 1.00 221.25 229 LEU B C 1
ATOM 4147 O O . LEU D 1 229 ? 354.248 273.898 164.865 1.00 221.33 229 LEU B O 1
ATOM 4152 N N . PRO D 1 230 ? 352.380 273.330 163.718 1.00 217.54 230 PRO B N 1
ATOM 4153 C CA . PRO D 1 230 ? 352.037 274.723 163.408 1.00 215.95 230 PRO B CA 1
ATOM 4154 C C . PRO D 1 230 ? 351.647 275.552 164.636 1.00 215.30 230 PRO B C 1
ATOM 4155 O O . PRO D 1 230 ? 350.942 275.056 165.518 1.00 215.80 230 PRO B O 1
ATOM 4159 N N . VAL D 1 231 ? 352.110 276.803 164.669 1.00 216.08 231 VAL B N 1
ATOM 4160 C CA . VAL D 1 231 ? 351.870 277.728 165.783 1.00 217.79 231 VAL B CA 1
ATOM 4161 C C . VAL D 1 231 ? 350.837 278.777 165.367 1.00 216.74 231 VAL B C 1
ATOM 4162 O O . VAL D 1 231 ? 350.796 279.185 164.204 1.00 216.86 231 VAL B O 1
ATOM 4166 N N . VAL D 1 232 ? 350.009 279.202 166.323 1.00 218.49 232 VAL B N 1
ATOM 4167 C CA . VAL D 1 232 ? 348.954 280.197 166.088 1.00 221.59 232 VAL B CA 1
ATOM 4168 C C . VAL D 1 232 ? 349.027 281.282 167.168 1.00 225.31 232 VAL B C 1
ATOM 4169 O O . VAL D 1 232 ? 348.898 280.985 168.358 1.00 226.08 232 VAL B O 1
ATOM 4173 N N . ASN D 1 233 ? 349.227 282.532 166.746 1.00 229.23 233 ASN B N 1
ATOM 4174 C CA . ASN D 1 233 ? 349.352 283.667 167.669 1.00 232.00 233 ASN B CA 1
ATOM 4175 C C . ASN D 1 233 ? 347.983 284.171 168.123 1.00 231.24 233 ASN B C 1
ATOM 4176 O O . ASN D 1 233 ? 347.187 284.626 167.301 1.00 231.74 233 ASN B O 1
ATOM 4181 N N . LEU D 1 234 ? 347.722 284.089 169.430 1.00 231.71 234 LEU B N 1
ATOM 4182 C CA . LEU D 1 234 ? 346.500 284.629 170.033 1.00 234.04 234 LEU B CA 1
ATOM 4183 C C . LEU D 1 234 ? 346.708 286.104 170.391 1.00 238.20 234 LEU B C 1
ATOM 4184 O O . LEU D 1 234 ? 347.611 286.433 171.164 1.00 240.79 234 LEU B O 1
ATOM 4189 N N . LYS D 1 235 ? 345.868 286.980 169.837 1.00 241.32 235 LYS B N 1
ATOM 4190 C CA . LYS D 1 235 ? 346.008 288.437 170.009 1.00 243.30 235 LYS B CA 1
ATOM 4191 C C . LYS D 1 235 ? 345.373 288.997 171.289 1.00 242.84 235 LYS B C 1
ATOM 4192 O O . LYS D 1 235 ? 345.715 290.108 171.703 1.00 240.84 235 LYS B O 1
ATOM 4198 N N . SER D 1 236 ? 344.451 288.250 171.900 1.00 244.03 236 SER B N 1
ATOM 4199 C CA . SER D 1 236 ? 343.793 288.678 173.141 1.00 245.12 236 SER B CA 1
ATOM 4200 C C . SER D 1 236 ? 344.791 288.701 174.304 1.00 247.54 236 SER B C 1
ATOM 4201 O O . SER D 1 236 ? 345.323 287.658 174.690 1.00 249.45 236 SER B O 1
ATOM 4204 N N . SER D 1 237 ? 345.033 289.893 174.851 1.00 247.65 237 SER B N 1
ATOM 4205 C CA . SER D 1 237 ? 346.062 290.095 175.877 1.00 246.24 237 SER B CA 1
ATOM 4206 C C . SER D 1 237 ? 345.638 289.530 177.237 1.00 244.62 237 SER B C 1
ATOM 4207 O O . SER D 1 237 ? 345.041 290.231 178.060 1.00 242.78 237 SER B O 1
ATOM 4210 N N . ASN D 1 238 ? 345.942 288.249 177.444 1.00 244.28 238 ASN B N 1
ATOM 4211 C CA . ASN D 1 238 ? 345.693 287.555 178.715 1.00 243.41 238 ASN B CA 1
ATOM 4212 C C . ASN D 1 238 ? 346.862 286.640 179.088 1.00 244.56 238 ASN B C 1
ATOM 4213 O O . ASN D 1 238 ? 347.487 286.827 180.133 1.00 244.17 238 ASN B O 1
ATOM 4218 N N . LEU D 1 239 ? 347.144 285.657 178.233 1.00 245.11 239 LEU B N 1
ATOM 4219 C CA . LEU D 1 239 ? 348.254 284.722 178.441 1.00 246.12 239 LEU B CA 1
ATOM 4220 C C . LEU D 1 239 ? 349.589 285.396 178.126 1.00 248.75 239 LEU B C 1
ATOM 4221 O O . LEU D 1 239 ? 349.792 285.870 177.009 1.00 250.08 239 LEU B O 1
ATOM 4226 N N . LYS D 1 240 ? 350.494 285.424 179.105 1.00 250.37 240 LYS B N 1
ATOM 4227 C CA . LYS D 1 240 ? 351.806 286.067 178.943 1.00 250.34 240 LYS B CA 1
ATOM 4228 C C . LYS D 1 240 ? 352.791 285.143 178.226 1.00 251.05 240 LYS B C 1
ATOM 4229 O O . LYS D 1 240 ? 353.452 285.558 177.271 1.00 249.48 240 LYS B O 1
ATOM 4235 N N . ARG D 1 241 ? 352.882 283.901 178.703 1.00 252.53 241 ARG B N 1
ATOM 4236 C CA . ARG D 1 241 ? 353.795 282.893 178.156 1.00 252.90 241 ARG B CA 1
ATOM 4237 C C . ARG D 1 241 ? 353.043 281.576 177.916 1.00 250.80 241 ARG B C 1
ATOM 4238 O O . ARG D 1 241 ? 353.491 280.503 178.334 1.00 250.39 241 ARG B O 1
ATOM 4246 N N . GLY D 1 242 ? 351.906 281.667 177.228 1.00 248.36 242 GLY B N 1
ATOM 4247 C CA . GLY D 1 242 ? 351.017 280.522 177.023 1.00 246.96 242 GLY B CA 1
ATOM 4248 C C . GLY D 1 242 ? 351.532 279.520 176.003 1.00 245.45 242 GLY B C 1
ATOM 4249 O O . GLY D 1 242 ? 352.115 279.906 174.988 1.00 245.59 242 GLY B O 1
ATOM 4250 N N . GLU D 1 243 ? 351.319 278.232 176.285 1.00 244.65 243 GLU B N 1
ATOM 4251 C CA . GLU D 1 243 ? 351.693 277.136 175.381 1.00 244.05 243 GLU B CA 1
ATOM 4252 C C . GLU D 1 243 ? 350.640 276.023 175.438 1.00 243.91 243 GLU B C 1
ATOM 4253 O O . GLU D 1 243 ? 350.787 275.051 176.187 1.00 244.86 243 GLU B O 1
ATOM 4259 N N . LEU D 1 244 ? 349.584 276.179 174.639 1.00 239.88 244 LEU B N 1
ATOM 4260 C CA . LEU D 1 244 ? 348.421 275.283 174.660 1.00 236.56 244 LEU B CA 1
ATOM 4261 C C . LEU D 1 244 ? 348.450 274.314 173.477 1.00 238.50 244 LEU B C 1
ATOM 4262 O O . LEU D 1 244 ? 348.795 274.710 172.362 1.00 239.86 244 LEU B O 1
ATOM 4267 N N . ILE D 1 245 ? 348.083 273.053 173.728 1.00 239.88 245 ILE B N 1
ATOM 4268 C CA . ILE D 1 245 ? 348.085 271.993 172.706 1.00 241.44 245 ILE B CA 1
ATOM 4269 C C . ILE D 1 245 ? 346.767 271.210 172.753 1.00 239.30 245 ILE B C 1
ATOM 4270 O O . ILE D 1 245 ? 346.392 270.704 173.813 1.00 238.88 245 ILE B O 1
ATOM 4275 N N . THR D 1 246 ? 346.072 271.114 171.615 1.00 233.59 246 THR B N 1
ATOM 4276 C CA . THR D 1 246 ? 344.824 270.336 171.518 1.00 227.74 246 THR B CA 1
ATOM 4277 C C . THR D 1 246 ? 344.658 269.681 170.132 1.00 216.60 246 THR B C 1
ATOM 4278 O O . THR D 1 246 ? 344.923 268.486 169.984 1.00 213.97 246 THR B O 1
ATOM 4282 N N . GLY D 1 247 ? 344.239 270.456 169.129 1.00 207.21 247 GLY B N 1
ATOM 4283 C CA . GLY D 1 247 ? 343.995 269.943 167.778 1.00 201.63 247 GLY B CA 1
ATOM 4284 C C . GLY D 1 247 ? 342.839 268.965 167.646 1.00 196.92 247 GLY B C 1
ATOM 4285 O O . GLY D 1 247 ? 342.966 267.939 166.973 1.00 196.48 247 GLY B O 1
ATOM 4286 N N . ASP D 1 248 ? 341.712 269.286 168.279 1.00 192.95 248 ASP B N 1
ATOM 4287 C CA . ASP D 1 248 ? 340.514 268.440 168.236 1.00 190.38 248 ASP B CA 1
ATOM 4288 C C . ASP D 1 248 ? 339.283 269.240 168.686 1.00 196.26 248 ASP B C 1
ATOM 4289 O O . ASP D 1 248 ? 338.972 269.303 169.879 1.00 197.55 248 ASP B O 1
ATOM 4294 N N . PHE D 1 249 ? 338.600 269.853 167.718 1.00 202.47 249 PHE B N 1
ATOM 4295 C CA . PHE D 1 249 ? 337.447 270.723 167.986 1.00 205.18 249 PHE B CA 1
ATOM 4296 C C . PHE D 1 249 ? 336.427 270.706 166.851 1.00 204.77 249 PHE B C 1
ATOM 4297 O O . PHE D 1 249 ? 336.714 270.235 165.746 1.00 203.64 249 PHE B O 1
ATOM 4305 N N . ASP D 1 250 ? 335.235 271.222 167.149 1.00 207.28 250 ASP B N 1
ATOM 4306 C CA . ASP D 1 250 ? 334.182 271.420 166.157 1.00 212.71 250 ASP B CA 1
ATOM 4307 C C . ASP D 1 250 ? 333.614 272.833 166.269 1.00 211.49 250 ASP B C 1
ATOM 4308 O O . ASP D 1 250 ? 332.932 273.160 167.244 1.00 208.63 250 ASP B O 1
ATOM 4313 N N . LYS D 1 251 ? 333.920 273.661 165.271 1.00 213.93 251 LYS B N 1
ATOM 4314 C CA . LYS D 1 251 ? 333.317 274.982 165.113 1.00 216.98 251 LYS B CA 1
ATOM 4315 C C . LYS D 1 251 ? 332.438 274.957 163.867 1.00 216.73 251 LYS B C 1
ATOM 4316 O O . LYS D 1 251 ? 332.801 274.347 162.857 1.00 213.78 251 LYS B O 1
ATOM 4322 N N . LEU D 1 252 ? 331.292 275.632 163.942 1.00 220.30 252 LEU B N 1
ATOM 4323 C CA . LEU D 1 252 ? 330.258 275.531 162.911 1.00 223.82 252 LEU B CA 1
ATOM 4324 C C . LEU D 1 252 ? 329.348 276.761 162.903 1.00 220.97 252 LEU B C 1
ATOM 4325 O O . LEU D 1 252 ? 328.870 277.193 163.954 1.00 220.11 252 LEU B O 1
ATOM 4330 N N . ILE D 1 253 ? 329.114 277.301 161.705 1.00 219.48 253 ILE B N 1
ATOM 4331 C CA . ILE D 1 253 ? 328.248 278.460 161.493 1.00 220.95 253 ILE B CA 1
ATOM 4332 C C . ILE D 1 253 ? 327.083 278.006 160.610 1.00 214.85 253 ILE B C 1
ATOM 4333 O O . ILE D 1 253 ? 327.262 277.772 159.412 1.00 210.81 253 ILE B O 1
ATOM 4338 N N . TYR D 1 254 ? 325.901 277.870 161.212 1.00 215.26 254 TYR B N 1
ATOM 4339 C CA . TYR D 1 254 ? 324.711 277.370 160.518 1.00 220.01 254 TYR B CA 1
ATOM 4340 C C . TYR D 1 254 ? 323.755 278.490 160.111 1.00 218.88 254 TYR B C 1
ATOM 4341 O O . TYR D 1 254 ? 323.731 279.557 160.727 1.00 220.11 254 TYR B O 1
ATOM 4350 N N . GLY D 1 255 ? 322.973 278.230 159.064 1.00 218.56 255 GLY B N 1
ATOM 4351 C CA . GLY D 1 255 ? 321.870 279.099 158.672 1.00 217.95 255 GLY B CA 1
ATOM 4352 C C . GLY D 1 255 ? 322.307 280.382 157.993 1.00 219.43 255 GLY B C 1
ATOM 4353 O O . GLY D 1 255 ? 323.144 280.358 157.088 1.00 215.96 255 GLY B O 1
ATOM 4354 N N . ILE D 1 256 ? 321.738 281.499 158.448 1.00 224.45 256 ILE B N 1
ATOM 4355 C CA . ILE D 1 256 ? 321.921 282.811 157.828 1.00 229.86 256 ILE B CA 1
ATOM 4356 C C . ILE D 1 256 ? 322.410 283.815 158.883 1.00 226.87 256 ILE B C 1
ATOM 4357 O O . ILE D 1 256 ? 321.841 283.873 159.976 1.00 229.62 256 ILE B O 1
ATOM 4362 N N . PRO D 1 257 ? 323.473 284.591 158.572 1.00 220.64 257 PRO B N 1
ATOM 4363 C CA . PRO D 1 257 ? 323.885 285.713 159.431 1.00 218.15 257 PRO B CA 1
ATOM 4364 C C . PRO D 1 257 ? 322.795 286.766 159.652 1.00 217.17 257 PRO B C 1
ATOM 4365 O O . PRO D 1 257 ? 322.623 287.234 160.778 1.00 217.75 257 PRO B O 1
ATOM 4369 N N . GLN D 1 258 ? 322.096 287.139 158.576 1.00 213.65 258 GLN B N 1
ATOM 4370 C CA . GLN D 1 258 ? 320.893 287.989 158.630 1.00 212.29 258 GLN B CA 1
ATOM 4371 C C . GLN D 1 258 ? 321.210 289.456 158.965 1.00 211.82 258 GLN B C 1
ATOM 4372 O O . GLN D 1 258 ? 322.256 289.761 159.542 1.00 212.70 258 GLN B O 1
ATOM 4378 N N . LEU D 1 259 ? 320.307 290.357 158.576 1.00 210.26 259 LEU B N 1
ATOM 4379 C CA . LEU D 1 259 ? 320.478 291.796 158.810 1.00 209.18 259 LEU B CA 1
ATOM 4380 C C . LEU D 1 259 ? 319.162 292.473 159.188 1.00 209.23 259 LEU B C 1
ATOM 4381 O O . LEU D 1 259 ? 318.113 292.141 158.637 1.00 209.75 259 LEU B O 1
ATOM 4386 N N . ILE D 1 260 ? 319.228 293.410 160.138 1.00 211.51 260 ILE B N 1
ATOM 4387 C CA . ILE D 1 260 ? 318.094 294.280 160.493 1.00 214.83 260 ILE B CA 1
ATOM 4388 C C . ILE D 1 260 ? 318.609 295.699 160.741 1.00 213.31 260 ILE B C 1
ATOM 4389 O O . ILE D 1 260 ? 319.622 295.879 161.420 1.00 211.70 260 ILE B O 1
ATOM 4394 N N . GLU D 1 261 ? 317.905 296.692 160.197 1.00 214.41 261 GLU B N 1
ATOM 4395 C CA . GLU D 1 261 ? 318.224 298.106 160.411 1.00 215.19 261 GLU B CA 1
ATOM 4396 C C . GLU D 1 261 ? 317.138 298.776 161.253 1.00 219.66 261 GLU B C 1
ATOM 4397 O O . GLU D 1 261 ? 315.952 298.474 161.099 1.00 223.13 261 GLU B O 1
ATOM 4403 N N . TYR D 1 262 ? 317.555 299.679 162.139 1.00 225.13 262 TYR B N 1
ATOM 4404 C CA . TYR D 1 262 ? 316.644 300.392 163.045 1.00 231.34 262 TYR B CA 1
ATOM 4405 C C . TYR D 1 262 ? 317.190 301.777 163.407 1.00 225.63 262 TYR B C 1
ATOM 4406 O O . TYR D 1 262 ? 318.384 302.044 163.242 1.00 227.17 262 TYR B O 1
ATOM 4415 N N . LYS D 1 263 ? 316.303 302.644 163.897 1.00 217.14 263 LYS B N 1
ATOM 4416 C CA . LYS D 1 263 ? 316.660 304.002 164.329 1.00 210.80 263 LYS B CA 1
ATOM 4417 C C . LYS D 1 263 ? 316.132 304.288 165.742 1.00 210.32 263 LYS B C 1
ATOM 4418 O O . LYS D 1 263 ? 315.659 305.393 166.025 1.00 209.23 263 LYS B O 1
ATOM 4424 N N . ILE D 1 264 ? 316.250 303.298 166.628 1.00 212.52 264 ILE B N 1
ATOM 4425 C CA . ILE D 1 264 ? 315.692 303.377 167.990 1.00 215.24 264 ILE B CA 1
ATOM 4426 C C . ILE D 1 264 ? 316.758 303.721 169.032 1.00 210.37 264 ILE B C 1
ATOM 4427 O O . ILE D 1 264 ? 317.956 303.658 168.756 1.00 207.68 264 ILE B O 1
ATOM 4432 N N . ASP D 1 265 ? 316.298 304.089 170.226 1.00 209.40 265 ASP B N 1
ATOM 4433 C CA . ASP D 1 265 ? 317.172 304.433 171.347 1.00 209.11 265 ASP B CA 1
ATOM 4434 C C . ASP D 1 265 ? 317.715 303.153 171.994 1.00 206.28 265 ASP B C 1
ATOM 4435 O O . ASP D 1 265 ? 316.954 302.389 172.593 1.00 206.77 265 ASP B O 1
ATOM 4440 N N . GLU D 1 266 ? 319.024 302.927 171.868 1.00 203.75 266 GLU B N 1
ATOM 4441 C CA . GLU D 1 266 ? 319.670 301.736 172.439 1.00 202.79 266 GLU B CA 1
ATOM 4442 C C . GLU D 1 266 ? 319.868 301.897 173.945 1.00 205.65 266 GLU B C 1
ATOM 4443 O O . GLU D 1 266 ? 320.300 302.955 174.407 1.00 204.60 266 GLU B O 1
ATOM 4449 N N . THR D 1 267 ? 319.554 300.842 174.697 1.00 212.99 267 THR B N 1
ATOM 4450 C CA . THR D 1 267 ? 319.765 300.814 176.147 1.00 219.03 267 THR B CA 1
ATOM 4451 C C . THR D 1 267 ? 321.234 300.520 176.445 1.00 219.09 267 THR B C 1
ATOM 4452 O O . THR D 1 267 ? 321.887 301.271 177.174 1.00 218.78 267 THR B O 1
ATOM 4456 N N . ALA D 1 268 ? 321.741 299.426 175.876 1.00 219.69 268 ALA B N 1
ATOM 4457 C CA . ALA D 1 268 ? 323.152 299.050 176.001 1.00 220.38 268 ALA B CA 1
ATOM 4458 C C . ALA D 1 268 ? 323.992 299.831 174.991 1.00 222.95 268 ALA B C 1
ATOM 4459 O O . ALA D 1 268 ? 324.376 299.305 173.943 1.00 220.01 268 ALA B O 1
ATOM 4461 N N . GLN D 1 269 ? 324.257 301.097 175.314 1.00 230.80 269 GLN B N 1
ATOM 4462 C CA . GLN D 1 269 ? 325.047 301.986 174.453 1.00 236.97 269 GLN B CA 1
ATOM 4463 C C . GLN D 1 269 ? 325.505 303.236 175.213 1.00 241.31 269 GLN B C 1
ATOM 4464 O O . GLN D 1 269 ? 324.828 303.690 176.140 1.00 243.47 269 GLN B O 1
ATOM 4470 N N . LEU D 1 270 ? 326.657 303.774 174.812 1.00 242.26 270 LEU B N 1
ATOM 4471 C CA . LEU D 1 270 ? 327.203 305.015 175.369 1.00 241.64 270 LEU B CA 1
ATOM 4472 C C . LEU D 1 270 ? 327.675 305.911 174.221 1.00 240.79 270 LEU B C 1
ATOM 4473 O O . LEU D 1 270 ? 328.403 305.455 173.336 1.00 239.01 270 LEU B O 1
ATOM 4478 N N . SER D 1 271 ? 327.265 307.180 174.245 1.00 239.64 271 SER B N 1
ATOM 4479 C CA . SER D 1 271 ? 327.531 308.106 173.139 1.00 237.47 271 SER B CA 1
ATOM 4480 C C . SER D 1 271 ? 328.946 308.695 173.192 1.00 237.23 271 SER B C 1
ATOM 4481 O O . SER D 1 271 ? 329.798 308.317 172.385 1.00 237.08 271 SER B O 1
ATOM 4484 N N . THR D 1 272 ? 329.194 309.598 174.145 1.00 237.35 272 THR B N 1
ATOM 4485 C CA . THR D 1 272 ? 330.441 310.377 174.197 1.00 238.10 272 THR B CA 1
ATOM 4486 C C . THR D 1 272 ? 331.235 310.100 175.479 1.00 242.07 272 THR B C 1
ATOM 4487 O O . THR D 1 272 ? 332.358 309.592 175.411 1.00 241.48 272 THR B O 1
ATOM 4491 N N . VAL D 1 273 ? 330.653 310.436 176.632 1.00 247.98 273 VAL B N 1
ATOM 4492 C CA . VAL D 1 273 ? 331.311 310.279 177.942 1.00 252.97 273 VAL B CA 1
ATOM 4493 C C . VAL D 1 273 ? 330.349 309.682 178.976 1.00 255.95 273 VAL B C 1
ATOM 4494 O O . VAL D 1 273 ? 330.604 308.599 179.508 1.00 257.86 273 VAL B O 1
ATOM 4498 N N . LYS D 1 274 ? 329.261 310.400 179.260 1.00 255.94 274 LYS B N 1
ATOM 4499 C CA . LYS D 1 274 ? 328.245 309.967 180.225 1.00 254.34 274 LYS B CA 1
ATOM 4500 C C . LYS D 1 274 ? 326.845 310.233 179.652 1.00 246.47 274 LYS B C 1
ATOM 4501 O O . LYS D 1 274 ? 325.996 310.865 180.290 1.00 246.79 274 LYS B O 1
ATOM 4507 N N . ASN D 1 275 ? 326.625 309.734 178.435 1.00 236.06 275 ASN B N 1
ATOM 4508 C CA . ASN D 1 275 ? 325.386 309.949 177.680 1.00 228.06 275 ASN B CA 1
ATOM 4509 C C . ASN D 1 275 ? 324.905 308.639 177.054 1.00 219.37 275 ASN B C 1
ATOM 4510 O O . ASN D 1 275 ? 325.591 307.618 177.135 1.00 218.85 275 ASN B O 1
ATOM 4515 N N . GLU D 1 276 ? 323.721 308.682 176.441 1.00 211.06 276 GLU B N 1
ATOM 4516 C CA . GLU D 1 276 ? 323.132 307.532 175.746 1.00 204.58 276 GLU B CA 1
ATOM 4517 C C . GLU D 1 276 ? 322.833 307.891 174.290 1.00 201.56 276 GLU B C 1
ATOM 4518 O O . GLU D 1 276 ? 322.577 309.054 173.972 1.00 202.46 276 GLU B O 1
ATOM 4524 N N . ASP D 1 277 ? 322.861 306.884 173.418 1.00 199.99 277 ASP B N 1
ATOM 4525 C CA . ASP D 1 277 ? 322.767 307.093 171.967 1.00 201.14 277 ASP B CA 1
ATOM 4526 C C . ASP D 1 277 ? 321.356 307.493 171.506 1.00 200.13 277 ASP B C 1
ATOM 4527 O O . ASP D 1 277 ? 320.496 306.637 171.283 1.00 198.59 277 ASP B O 1
ATOM 4532 N N . GLY D 1 278 ? 321.139 308.800 171.362 1.00 200.51 278 GLY B N 1
ATOM 4533 C CA . GLY D 1 278 ? 319.885 309.340 170.835 1.00 199.66 278 GLY B CA 1
ATOM 4534 C C . GLY D 1 278 ? 319.824 309.216 169.324 1.00 198.49 278 GLY B C 1
ATOM 4535 O O . GLY D 1 278 ? 320.186 310.145 168.601 1.00 196.79 278 GLY B O 1
ATOM 4536 N N . THR D 1 279 ? 319.358 308.060 168.857 1.00 200.46 279 THR B N 1
ATOM 4537 C CA . THR D 1 279 ? 319.306 307.741 167.424 1.00 204.75 279 THR B CA 1
ATOM 4538 C C . THR D 1 279 ? 318.262 308.536 166.606 1.00 211.35 279 THR B C 1
ATOM 4539 O O . THR D 1 279 ? 318.448 308.714 165.401 1.00 211.29 279 THR B O 1
ATOM 4543 N N . PRO D 1 280 ? 317.153 308.988 167.236 1.00 218.10 280 PRO B N 1
ATOM 4544 C CA . PRO D 1 280 ? 316.216 309.850 166.495 1.00 217.19 280 PRO B CA 1
ATOM 4545 C C . PRO D 1 280 ? 316.785 311.215 166.089 1.00 215.13 280 PRO B C 1
ATOM 4546 O O . PRO D 1 280 ? 316.595 311.635 164.945 1.00 213.18 280 PRO B O 1
ATOM 4550 N N . VAL D 1 281 ? 317.479 311.885 167.011 1.00 214.66 281 VAL B N 1
ATOM 4551 C CA . VAL D 1 281 ? 318.010 313.233 166.766 1.00 214.99 281 VAL B CA 1
ATOM 4552 C C . VAL D 1 281 ? 319.278 313.148 165.918 1.00 212.67 281 VAL B C 1
ATOM 4553 O O . VAL D 1 281 ? 319.353 313.755 164.847 1.00 213.92 281 VAL B O 1
ATOM 4557 N N . ASN D 1 282 ? 320.264 312.396 166.405 1.00 211.72 282 ASN B N 1
ATOM 4558 C CA . ASN D 1 282 ? 321.507 312.159 165.664 1.00 213.93 282 ASN B CA 1
ATOM 4559 C C . ASN D 1 282 ? 321.233 311.163 164.540 1.00 215.97 282 ASN B C 1
ATOM 4560 O O . ASN D 1 282 ? 320.833 310.033 164.809 1.00 215.84 282 ASN B O 1
ATOM 4565 N N . LEU D 1 283 ? 321.461 311.576 163.291 1.00 219.65 283 LEU B N 1
ATOM 4566 C CA . LEU D 1 283 ? 321.095 310.772 162.112 1.00 222.82 283 LEU B CA 1
ATOM 4567 C C . LEU D 1 283 ? 322.025 309.562 161.926 1.00 220.36 283 LEU B C 1
ATOM 4568 O O . LEU D 1 283 ? 322.868 309.532 161.024 1.00 218.86 283 LEU B O 1
ATOM 4573 N N . PHE D 1 284 ? 321.848 308.570 162.799 1.00 222.44 284 PHE B N 1
ATOM 4574 C CA . PHE D 1 284 ? 322.676 307.363 162.850 1.00 225.29 284 PHE B CA 1
ATOM 4575 C C . PHE D 1 284 ? 321.834 306.173 162.395 1.00 227.37 284 PHE B C 1
ATOM 4576 O O . PHE D 1 284 ? 320.636 306.312 162.133 1.00 227.98 284 PHE B O 1
ATOM 4584 N N . GLU D 1 285 ? 322.467 305.007 162.300 1.00 230.96 285 GLU B N 1
ATOM 4585 C CA . GLU D 1 285 ? 321.758 303.742 162.084 1.00 235.53 285 GLU B CA 1
ATOM 4586 C C . GLU D 1 285 ? 322.612 302.563 162.553 1.00 240.02 285 GLU B C 1
ATOM 4587 O O . GLU D 1 285 ? 323.844 302.642 162.554 1.00 240.65 285 GLU B O 1
ATOM 4593 N N . GLN D 1 286 ? 321.944 301.483 162.959 1.00 246.24 286 GLN B N 1
ATOM 4594 C CA . GLN D 1 286 ? 322.599 300.292 163.510 1.00 249.43 286 GLN B CA 1
ATOM 4595 C C . GLN D 1 286 ? 322.202 299.054 162.710 1.00 240.70 286 GLN B C 1
ATOM 4596 O O . GLN D 1 286 ? 321.041 298.914 162.325 1.00 240.25 286 GLN B O 1
ATOM 4602 N N . ASP D 1 287 ? 323.168 298.165 162.472 1.00 229.85 287 ASP B N 1
ATOM 4603 C CA . ASP D 1 287 ? 322.945 296.928 161.718 1.00 222.71 287 ASP B CA 1
ATOM 4604 C C . ASP D 1 287 ? 323.019 295.709 162.638 1.00 223.74 287 ASP B C 1
ATOM 4605 O O . ASP D 1 287 ? 324.105 295.331 163.087 1.00 223.32 287 ASP B O 1
ATOM 4610 N N . MET D 1 288 ? 321.861 295.104 162.912 1.00 222.72 288 MET B N 1
ATOM 4611 C CA . MET D 1 288 ? 321.775 293.903 163.750 1.00 220.50 288 MET B CA 1
ATOM 4612 C C . MET D 1 288 ? 322.168 292.672 162.930 1.00 220.91 288 MET B C 1
ATOM 4613 O O . MET D 1 288 ? 321.724 292.523 161.795 1.00 222.03 288 MET B O 1
ATOM 4618 N N . VAL D 1 289 ? 322.991 291.800 163.515 1.00 219.66 289 VAL B N 1
ATOM 4619 C CA . VAL D 1 289 ? 323.507 290.600 162.844 1.00 219.11 289 VAL B CA 1
ATOM 4620 C C . VAL D 1 289 ? 323.352 289.389 163.770 1.00 215.58 289 VAL B C 1
ATOM 4621 O O . VAL D 1 289 ? 323.991 289.332 164.822 1.00 215.04 289 VAL B O 1
ATOM 4625 N N . ALA D 1 290 ? 322.515 288.429 163.369 1.00 213.29 290 ALA B N 1
ATOM 4626 C CA . ALA D 1 290 ? 322.198 287.251 164.188 1.00 213.44 290 ALA B CA 1
ATOM 4627 C C . ALA D 1 290 ? 322.954 286.004 163.712 1.00 213.03 290 ALA B C 1
ATOM 4628 O O . ALA D 1 290 ? 322.435 285.218 162.914 1.00 214.09 290 ALA B O 1
ATOM 4630 N N . LEU D 1 291 ? 324.176 285.833 164.217 1.00 211.95 291 LEU B N 1
ATOM 4631 C CA . LEU D 1 291 ? 325.038 284.698 163.851 1.00 210.94 291 LEU B CA 1
ATOM 4632 C C . LEU D 1 291 ? 324.857 283.504 164.792 1.00 203.82 291 LEU B C 1
ATOM 4633 O O . LEU D 1 291 ? 324.285 283.634 165.878 1.00 203.64 291 LEU B O 1
ATOM 4638 N N . ARG D 1 292 ? 325.350 282.348 164.350 1.00 194.95 292 ARG B N 1
ATOM 4639 C CA . ARG D 1 292 ? 325.262 281.090 165.096 1.00 188.60 292 ARG B CA 1
ATOM 4640 C C . ARG D 1 292 ? 326.659 280.594 165.469 1.00 184.11 292 ARG B C 1
ATOM 4641 O O . ARG D 1 292 ? 327.599 280.728 164.682 1.00 181.39 292 ARG B O 1
ATOM 4649 N N . ALA D 1 293 ? 326.778 280.014 166.664 1.00 181.97 293 ALA B N 1
ATOM 4650 C CA . ALA D 1 293 ? 328.051 279.509 167.189 1.00 180.63 293 ALA B CA 1
ATOM 4651 C C . ALA D 1 293 ? 327.926 278.047 167.613 1.00 182.61 293 ALA B C 1
ATOM 4652 O O . ALA D 1 293 ? 326.832 277.576 167.933 1.00 180.53 293 ALA B O 1
ATOM 4654 N N . THR D 1 294 ? 329.056 277.339 167.605 1.00 187.48 294 THR B N 1
ATOM 4655 C CA . THR D 1 294 ? 329.110 275.920 167.978 1.00 192.05 294 THR B CA 1
ATOM 4656 C C . THR D 1 294 ? 330.460 275.577 168.609 1.00 192.59 294 THR B C 1
ATOM 4657 O O . THR D 1 294 ? 331.503 276.016 168.121 1.00 194.36 294 THR B O 1
ATOM 4661 N N . MET D 1 295 ? 330.428 274.797 169.691 1.00 194.19 295 MET B N 1
ATOM 4662 C CA . MET D 1 295 ? 331.639 274.338 170.382 1.00 196.57 295 MET B CA 1
ATOM 4663 C C . MET D 1 295 ? 331.456 272.912 170.905 1.00 197.23 295 MET B C 1
ATOM 4664 O O . MET D 1 295 ? 330.357 272.529 171.313 1.00 197.10 295 MET B O 1
ATOM 4669 N N . HIS D 1 296 ? 332.542 272.139 170.885 1.00 201.47 296 HIS B N 1
ATOM 4670 C CA . HIS D 1 296 ? 332.575 270.779 171.433 1.00 206.37 296 HIS B CA 1
ATOM 4671 C C . HIS D 1 296 ? 333.841 270.605 172.268 1.00 208.38 296 HIS B C 1
ATOM 4672 O O . HIS D 1 296 ? 334.871 271.206 171.963 1.00 205.54 296 HIS B O 1
ATOM 4679 N N . VAL D 1 297 ? 333.758 269.775 173.308 1.00 215.81 297 VAL B N 1
ATOM 4680 C CA . VAL D 1 297 ? 334.853 269.593 174.265 1.00 223.57 297 VAL B CA 1
ATOM 4681 C C . VAL D 1 297 ? 335.282 268.123 174.353 1.00 227.88 297 VAL B C 1
ATOM 4682 O O . VAL D 1 297 ? 334.485 267.259 174.729 1.00 227.78 297 VAL B O 1
ATOM 4686 N N . ALA D 1 298 ? 336.536 267.857 173.980 1.00 231.12 298 ALA B N 1
ATOM 4687 C CA . ALA D 1 298 ? 337.217 266.593 174.268 1.00 231.47 298 ALA B CA 1
ATOM 4688 C C . ALA D 1 298 ? 338.300 266.912 175.297 1.00 231.49 298 ALA B C 1
ATOM 4689 O O . ALA D 1 298 ? 339.327 267.508 174.961 1.00 232.15 298 ALA B O 1
ATOM 4691 N N . LEU D 1 299 ? 338.068 266.511 176.546 1.00 230.78 299 LEU B N 1
ATOM 4692 C CA . LEU D 1 299 ? 338.802 267.061 177.692 1.00 230.84 299 LEU B CA 1
ATOM 4693 C C . LEU D 1 299 ? 340.169 266.390 177.917 1.00 228.71 299 LEU B C 1
ATOM 4694 O O . LEU D 1 299 ? 340.331 265.551 178.807 1.00 227.17 299 LEU B O 1
ATOM 4699 N N . HIS D 1 300 ? 341.141 266.780 177.091 1.00 228.29 300 HIS B N 1
ATOM 4700 C CA . HIS D 1 300 ? 342.553 266.404 177.259 1.00 227.78 300 HIS B CA 1
ATOM 4701 C C . HIS D 1 300 ? 343.444 267.485 176.632 1.00 224.13 300 HIS B C 1
ATOM 4702 O O . HIS D 1 300 ? 343.872 267.369 175.478 1.00 222.01 300 HIS B O 1
ATOM 4709 N N . ILE D 1 301 ? 343.693 268.543 177.405 1.00 221.72 301 ILE B N 1
ATOM 4710 C CA . ILE D 1 301 ? 344.416 269.735 176.942 1.00 219.02 301 ILE B CA 1
ATOM 4711 C C . ILE D 1 301 ? 345.452 270.153 177.991 1.00 218.80 301 ILE B C 1
ATOM 4712 O O . ILE D 1 301 ? 345.168 270.116 179.191 1.00 221.30 301 ILE B O 1
ATOM 4717 N N . ALA D 1 302 ? 346.638 270.556 177.529 1.00 216.50 302 ALA B N 1
ATOM 4718 C CA . ALA D 1 302 ? 347.741 270.981 178.402 1.00 215.76 302 ALA B CA 1
ATOM 4719 C C . ALA D 1 302 ? 347.993 272.485 178.307 1.00 214.55 302 ALA B C 1
ATOM 4720 O O . ALA D 1 302 ? 347.528 273.144 177.375 1.00 213.84 302 ALA B O 1
ATOM 4722 N N . ASP D 1 303 ? 348.728 273.016 179.285 1.00 215.91 303 ASP B N 1
ATOM 4723 C CA . ASP D 1 303 ? 349.081 274.442 179.326 1.00 218.06 303 ASP B CA 1
ATOM 4724 C C . ASP D 1 303 ? 350.310 274.689 180.211 1.00 221.24 303 ASP B C 1
ATOM 4725 O O . ASP D 1 303 ? 350.585 273.921 181.136 1.00 222.51 303 ASP B O 1
ATOM 4730 N N . ASP D 1 304 ? 351.038 275.764 179.909 1.00 223.95 304 ASP B N 1
ATOM 4731 C CA . ASP D 1 304 ? 352.221 276.182 180.671 1.00 226.55 304 ASP B CA 1
ATOM 4732 C C . ASP D 1 304 ? 352.310 277.713 180.666 1.00 231.11 304 ASP B C 1
ATOM 4733 O O . ASP D 1 304 ? 351.882 278.353 179.701 1.00 232.26 304 ASP B O 1
ATOM 4738 N N . LYS D 1 305 ? 352.864 278.289 181.736 1.00 234.67 305 LYS B N 1
ATOM 4739 C CA . LYS D 1 305 ? 352.973 279.749 181.872 1.00 236.46 305 LYS B CA 1
ATOM 4740 C C . LYS D 1 305 ? 354.300 280.201 182.511 1.00 237.88 305 LYS B C 1
ATOM 4741 O O . LYS D 1 305 ? 355.234 280.548 181.786 1.00 237.34 305 LYS B O 1
ATOM 4747 N N . ALA D 1 306 ? 354.391 280.181 183.843 1.00 240.16 306 ALA B N 1
ATOM 4748 C CA . ALA D 1 306 ? 355.510 280.819 184.554 1.00 242.49 306 ALA B CA 1
ATOM 4749 C C . ALA D 1 306 ? 355.837 280.146 185.887 1.00 245.71 306 ALA B C 1
ATOM 4750 O O . ALA D 1 306 ? 355.004 279.443 186.465 1.00 244.19 306 ALA B O 1
ATOM 4752 N N . PHE D 1 307 ? 357.061 280.380 186.360 1.00 251.40 307 PHE B N 1
ATOM 4753 C CA . PHE D 1 307 ? 357.561 279.798 187.609 1.00 255.57 307 PHE B CA 1
ATOM 4754 C C . PHE D 1 307 ? 356.974 280.533 188.819 1.00 256.01 307 PHE B C 1
ATOM 4755 O O . PHE D 1 307 ? 356.206 279.947 189.587 1.00 257.60 307 PHE B O 1
ATOM 4763 N N . ALA D 1 308 ? 357.328 281.811 188.967 1.00 254.09 308 ALA B N 1
ATOM 4764 C CA . ALA D 1 308 ? 356.896 282.638 190.099 1.00 252.08 308 ALA B CA 1
ATOM 4765 C C . ALA D 1 308 ? 356.142 283.876 189.611 1.00 251.32 308 ALA B C 1
ATOM 4766 O O . ALA D 1 308 ? 354.951 284.030 189.892 1.00 250.95 308 ALA B O 1
ATOM 4768 N N . LYS D 1 309 ? 356.838 284.746 188.879 1.00 250.64 309 LYS B N 1
ATOM 4769 C CA . LYS D 1 309 ? 356.254 285.990 188.367 1.00 249.65 309 LYS B CA 1
ATOM 4770 C C . LYS D 1 309 ? 355.410 285.721 187.125 1.00 248.73 309 LYS B C 1
ATOM 4771 O O . LYS D 1 309 ? 354.232 285.379 187.226 1.00 248.94 309 LYS B O 1
ATOM 4777 N N . PRO E 1 26 ? 340.564 309.626 126.735 1.00 198.14 26 PRO C N 1
ATOM 4778 C CA . PRO E 1 26 ? 341.232 310.562 125.822 1.00 196.70 26 PRO C CA 1
ATOM 4779 C C . PRO E 1 26 ? 342.754 310.383 125.743 1.00 193.19 26 PRO C C 1
ATOM 4780 O O . PRO E 1 26 ? 343.292 310.209 124.648 1.00 191.70 26 PRO C O 1
ATOM 4784 N N . ASP E 1 27 ? 343.423 310.422 126.896 1.00 191.47 27 ASP C N 1
ATOM 4785 C CA . ASP E 1 27 ? 344.884 310.326 126.977 1.00 189.91 27 ASP C CA 1
ATOM 4786 C C . ASP E 1 27 ? 345.337 308.874 127.170 1.00 189.10 27 ASP C C 1
ATOM 4787 O O . ASP E 1 27 ? 345.442 308.387 128.299 1.00 186.53 27 ASP C O 1
ATOM 4792 N N . ASN E 1 28 ? 345.603 308.198 126.052 1.00 190.51 28 ASN C N 1
ATOM 4793 C CA . ASN E 1 28 ? 346.057 306.803 126.043 1.00 191.81 28 ASN C CA 1
ATOM 4794 C C . ASN E 1 28 ? 347.599 306.794 126.019 1.00 190.76 28 ASN C C 1
ATOM 4795 O O . ASN E 1 28 ? 348.214 307.478 126.841 1.00 186.47 28 ASN C O 1
ATOM 4800 N N . VAL E 1 29 ? 348.224 306.032 125.115 1.00 196.15 29 VAL C N 1
ATOM 4801 C CA . VAL E 1 29 ? 349.671 306.125 124.883 1.00 202.14 29 VAL C CA 1
ATOM 4802 C C . VAL E 1 29 ? 349.942 307.421 124.101 1.00 205.68 29 VAL C C 1
ATOM 4803 O O . VAL E 1 29 ? 350.359 308.418 124.693 1.00 206.62 29 VAL C O 1
ATOM 4807 N N . MET E 1 30 ? 349.688 307.398 122.789 1.00 210.02 30 MET C N 1
ATOM 4808 C CA . MET E 1 30 ? 349.689 308.591 121.929 1.00 215.25 30 MET C CA 1
ATOM 4809 C C . MET E 1 30 ? 350.945 309.484 122.027 1.00 217.69 30 MET C C 1
ATOM 4810 O O . MET E 1 30 ? 351.931 309.221 121.333 1.00 216.23 30 MET C O 1
ATOM 4815 N N . MET E 1 31 ? 350.915 310.519 122.874 1.00 222.15 31 MET C N 1
ATOM 4816 C CA . MET E 1 31 ? 352.000 311.516 122.947 1.00 226.44 31 MET C CA 1
ATOM 4817 C C . MET E 1 31 ? 351.917 312.360 124.225 1.00 226.57 31 MET C C 1
ATOM 4818 O O . MET E 1 31 ? 350.986 312.201 125.018 1.00 226.63 31 MET C O 1
ATOM 4823 N N . HIS E 1 32 ? 352.885 313.261 124.408 1.00 228.29 32 HIS C N 1
ATOM 4824 C CA . HIS E 1 32 ? 352.866 314.211 125.528 1.00 230.33 32 HIS C CA 1
ATOM 4825 C C . HIS E 1 32 ? 353.733 315.454 125.282 1.00 226.43 32 HIS C C 1
ATOM 4826 O O . HIS E 1 32 ? 354.951 315.426 125.478 1.00 227.29 32 HIS C O 1
ATOM 4833 N N . GLU E 1 33 ? 353.086 316.529 124.833 1.00 221.62 33 GLU C N 1
ATOM 4834 C CA . GLU E 1 33 ? 353.650 317.886 124.861 1.00 218.34 33 GLU C CA 1
ATOM 4835 C C . GLU E 1 33 ? 352.828 318.821 125.769 1.00 217.14 33 GLU C C 1
ATOM 4836 O O . GLU E 1 33 ? 353.089 320.026 125.823 1.00 215.35 33 GLU C O 1
ATOM 4842 N N . LYS E 1 34 ? 351.868 318.256 126.505 1.00 216.22 34 LYS C N 1
ATOM 4843 C CA . LYS E 1 34 ? 350.914 319.034 127.297 1.00 215.02 34 LYS C CA 1
ATOM 4844 C C . LYS E 1 34 ? 351.520 319.437 128.637 1.00 216.53 34 LYS C C 1
ATOM 4845 O O . LYS E 1 34 ? 352.232 318.646 129.262 1.00 219.24 34 LYS C O 1
ATOM 4851 N N . LYS E 1 35 ? 351.230 320.663 129.075 1.00 216.48 35 LYS C N 1
ATOM 4852 C CA . LYS E 1 35 ? 351.665 321.147 130.392 1.00 215.61 35 LYS C CA 1
ATOM 4853 C C . LYS E 1 35 ? 350.866 320.487 131.516 1.00 207.26 35 LYS C C 1
ATOM 4854 O O . LYS E 1 35 ? 351.441 320.061 132.520 1.00 205.46 35 LYS C O 1
ATOM 4860 N N . ASP E 1 36 ? 349.546 320.424 131.346 1.00 200.24 36 ASP C N 1
ATOM 4861 C CA . ASP E 1 36 ? 348.666 319.743 132.297 1.00 195.89 36 ASP C CA 1
ATOM 4862 C C . ASP E 1 36 ? 348.656 318.239 132.014 1.00 194.67 36 ASP C C 1
ATOM 4863 O O . ASP E 1 36 ? 348.818 317.814 130.866 1.00 191.01 36 ASP C O 1
ATOM 4868 N N . GLY E 1 37 ? 348.466 317.445 133.067 1.00 195.65 37 GLY C N 1
ATOM 4869 C CA . GLY E 1 37 ? 348.440 315.986 132.951 1.00 195.77 37 GLY C CA 1
ATOM 4870 C C . GLY E 1 37 ? 347.759 315.304 134.123 1.00 196.59 37 GLY C C 1
ATOM 4871 O O . GLY E 1 37 ? 348.358 314.453 134.782 1.00 195.50 37 GLY C O 1
ATOM 4872 N N . THR E 1 38 ? 346.503 315.678 134.372 1.00 198.43 38 THR C N 1
ATOM 4873 C CA . THR E 1 38 ? 345.689 315.063 135.427 1.00 198.02 38 THR C CA 1
ATOM 4874 C C . THR E 1 38 ? 345.496 313.576 135.121 1.00 201.82 38 THR C C 1
ATOM 4875 O O . THR E 1 38 ? 345.007 313.220 134.047 1.00 203.30 38 THR C O 1
ATOM 4879 N N . LEU E 1 39 ? 345.873 312.723 136.071 1.00 206.64 39 LEU C N 1
ATOM 4880 C CA . LEU E 1 39 ? 346.031 311.290 135.806 1.00 212.17 39 LEU C CA 1
ATOM 4881 C C . LEU E 1 39 ? 344.697 310.555 135.707 1.00 214.86 39 LEU C C 1
ATOM 4882 O O . LEU E 1 39 ? 343.689 310.986 136.269 1.00 212.19 39 LEU C O 1
ATOM 4887 N N . MET E 1 40 ? 344.719 309.444 134.973 1.00 221.33 40 MET C N 1
ATOM 4888 C CA . MET E 1 40 ? 343.598 308.510 134.907 1.00 227.48 40 MET C CA 1
ATOM 4889 C C . MET E 1 40 ? 343.822 307.448 135.982 1.00 228.03 40 MET C C 1
ATOM 4890 O O . MET E 1 40 ? 344.962 307.206 136.389 1.00 229.26 40 MET C O 1
ATOM 4895 N N . ASN E 1 41 ? 342.738 306.821 136.441 1.00 226.65 41 ASN C N 1
ATOM 4896 C CA . ASN E 1 41 ? 342.808 305.764 137.470 1.00 224.57 41 ASN C CA 1
ATOM 4897 C C . ASN E 1 41 ? 343.698 304.561 137.100 1.00 224.04 41 ASN C C 1
ATOM 4898 O O . ASN E 1 41 ? 344.197 303.868 137.990 1.00 223.03 41 ASN C O 1
ATOM 4903 N N . GLU E 1 42 ? 343.879 304.315 135.800 1.00 222.95 42 GLU C N 1
ATOM 4904 C CA . GLU E 1 42 ? 344.821 303.300 135.305 1.00 222.07 42 GLU C CA 1
ATOM 4905 C C . GLU E 1 42 ? 346.275 303.609 135.685 1.00 223.62 42 GLU C C 1
ATOM 4906 O O . GLU E 1 42 ? 347.021 302.701 136.053 1.00 226.10 42 GLU C O 1
ATOM 4912 N N . PHE E 1 43 ? 346.666 304.880 135.581 1.00 224.28 43 PHE C N 1
ATOM 4913 C CA . PHE E 1 43 ? 348.032 305.325 135.907 1.00 224.89 43 PHE C CA 1
ATOM 4914 C C . PHE E 1 43 ? 348.217 305.755 137.367 1.00 222.26 43 PHE C C 1
ATOM 4915 O O . PHE E 1 43 ? 349.349 305.797 137.857 1.00 221.15 43 PHE C O 1
ATOM 4923 N N . THR E 1 44 ? 347.117 306.065 138.055 1.00 220.67 44 THR C N 1
ATOM 4924 C CA . THR E 1 44 ? 347.162 306.561 139.433 1.00 220.95 44 THR C CA 1
ATOM 4925 C C . THR E 1 44 ? 347.518 305.462 140.437 1.00 219.35 44 THR C C 1
ATOM 4926 O O . THR E 1 44 ? 348.475 305.606 141.201 1.00 219.46 44 THR C O 1
ATOM 4930 N N . THR E 1 45 ? 346.745 304.376 140.429 1.00 218.91 45 THR C N 1
ATOM 4931 C CA . THR E 1 45 ? 346.910 303.292 141.416 1.00 219.56 45 THR C CA 1
ATOM 4932 C C . THR E 1 45 ? 348.236 302.493 141.344 1.00 219.35 45 THR C C 1
ATOM 4933 O O . THR E 1 45 ? 348.597 301.847 142.329 1.00 217.30 45 THR C O 1
ATOM 4937 N N . PRO E 1 46 ? 348.946 302.511 140.191 1.00 221.50 46 PRO C N 1
ATOM 4938 C CA . PRO E 1 46 ? 350.364 302.123 140.232 1.00 220.90 46 PRO C CA 1
ATOM 4939 C C . PRO E 1 46 ? 351.225 302.984 141.163 1.00 218.97 46 PRO C C 1
ATOM 4940 O O . PRO E 1 46 ? 352.021 302.448 141.934 1.00 218.91 46 PRO C O 1
ATOM 4944 N N . ILE E 1 47 ? 351.049 304.303 141.086 1.00 220.12 47 ILE C N 1
ATOM 4945 C CA . ILE E 1 47 ? 351.874 305.258 141.835 1.00 223.08 47 ILE C CA 1
ATOM 4946 C C . ILE E 1 47 ? 351.512 305.261 143.324 1.00 223.86 47 ILE C C 1
ATOM 4947 O O . ILE E 1 47 ? 352.402 305.242 144.177 1.00 222.37 47 ILE C O 1
ATOM 4952 N N . LEU E 1 48 ? 350.213 305.291 143.622 1.00 227.00 48 LEU C N 1
ATOM 4953 C CA . LEU E 1 48 ? 349.723 305.273 145.012 1.00 229.09 48 LEU C CA 1
ATOM 4954 C C . LEU E 1 48 ? 350.074 303.990 145.776 1.00 229.18 48 LEU C C 1
ATOM 4955 O O . LEU E 1 48 ? 350.194 304.020 147.002 1.00 226.45 48 LEU C O 1
ATOM 4960 N N . GLN E 1 49 ? 350.222 302.875 145.058 1.00 231.97 49 GLN C N 1
ATOM 4961 C CA . GLN E 1 49 ? 350.677 301.613 145.654 1.00 234.73 49 GLN C CA 1
ATOM 4962 C C . GLN E 1 49 ? 352.140 301.696 146.095 1.00 235.02 49 GLN C C 1
ATOM 4963 O O . GLN E 1 49 ? 352.488 301.212 147.172 1.00 237.17 49 GLN C O 1
ATOM 4969 N N . GLU E 1 50 ? 352.984 302.312 145.266 1.00 234.34 50 GLU C N 1
ATOM 4970 C CA . GLU E 1 50 ? 354.413 302.484 145.577 1.00 233.96 50 GLU C CA 1
ATOM 4971 C C . GLU E 1 50 ? 354.694 303.468 146.722 1.00 232.64 50 GLU C C 1
ATOM 4972 O O . GLU E 1 50 ? 355.784 303.443 147.297 1.00 231.93 50 GLU C O 1
ATOM 4978 N N . VAL E 1 51 ? 353.726 304.332 147.040 1.00 232.34 51 VAL C N 1
ATOM 4979 C CA . VAL E 1 51 ? 353.802 305.207 148.221 1.00 231.59 51 VAL C CA 1
ATOM 4980 C C . VAL E 1 51 ? 353.768 304.380 149.517 1.00 229.13 51 VAL C C 1
ATOM 4981 O O . VAL E 1 51 ? 354.436 304.727 150.493 1.00 230.45 51 VAL C O 1
ATOM 4985 N N . MET E 1 52 ? 353.014 303.281 149.506 1.00 225.63 52 MET C N 1
ATOM 4986 C CA . MET E 1 52 ? 352.763 302.482 150.710 1.00 223.39 52 MET C CA 1
ATOM 4987 C C . MET E 1 52 ? 353.972 301.666 151.175 1.00 219.85 52 MET C C 1
ATOM 4988 O O . MET E 1 52 ? 354.179 301.518 152.377 1.00 220.08 52 MET C O 1
ATOM 4993 N N . GLU E 1 53 ? 354.756 301.135 150.234 1.00 217.29 53 GLU C N 1
ATOM 4994 C CA . GLU E 1 53 ? 355.966 300.362 150.574 1.00 216.20 53 GLU C CA 1
ATOM 4995 C C . GLU E 1 53 ? 357.009 301.208 151.313 1.00 214.05 53 GLU C C 1
ATOM 4996 O O . GLU E 1 53 ? 357.582 300.759 152.309 1.00 213.13 53 GLU C O 1
ATOM 5002 N N . ASN E 1 54 ? 357.247 302.420 150.817 1.00 215.04 54 ASN C N 1
ATOM 5003 C CA . ASN E 1 54 ? 358.140 303.377 151.482 1.00 217.31 54 ASN C CA 1
ATOM 5004 C C . ASN E 1 54 ? 357.551 303.903 152.795 1.00 217.53 54 ASN C C 1
ATOM 5005 O O . ASN E 1 54 ? 358.272 304.036 153.786 1.00 218.29 54 ASN C O 1
ATOM 5010 N N . SER E 1 55 ? 356.252 304.207 152.790 1.00 217.47 55 SER C N 1
ATOM 5011 C CA . SER E 1 55 ? 355.572 304.763 153.965 1.00 217.87 55 SER C CA 1
ATOM 5012 C C . SER E 1 55 ? 355.441 303.731 155.086 1.00 222.28 55 SER C C 1
ATOM 5013 O O . SER E 1 55 ? 355.224 302.547 154.825 1.00 224.73 55 SER C O 1
ATOM 5016 N N . LYS E 1 56 ? 355.591 304.193 156.328 1.00 224.84 56 LYS C N 1
ATOM 5017 C CA . LYS E 1 56 ? 355.447 303.346 157.524 1.00 227.41 56 LYS C CA 1
ATOM 5018 C C . LYS E 1 56 ? 354.159 303.606 158.316 1.00 224.24 56 LYS C C 1
ATOM 5019 O O . LYS E 1 56 ? 353.649 302.696 158.973 1.00 223.50 56 LYS C O 1
ATOM 5025 N N . ILE E 1 57 ? 353.655 304.839 158.271 1.00 222.05 57 ILE C N 1
ATOM 5026 C CA . ILE E 1 57 ? 352.355 305.187 158.871 1.00 222.95 57 ILE C CA 1
ATOM 5027 C C . ILE E 1 57 ? 351.176 304.353 158.335 1.00 225.57 57 ILE C C 1
ATOM 5028 O O . ILE E 1 57 ? 350.225 304.092 159.075 1.00 225.74 57 ILE C O 1
ATOM 5033 N N . MET E 1 58 ? 351.244 303.934 157.068 1.00 230.19 58 MET C N 1
ATOM 5034 C CA . MET E 1 58 ? 350.206 303.073 156.470 1.00 234.22 58 MET C CA 1
ATOM 5035 C C . MET E 1 58 ? 350.087 301.713 157.165 1.00 234.05 58 MET C C 1
ATOM 5036 O O . MET E 1 58 ? 348.990 301.158 157.263 1.00 234.91 58 MET C O 1
ATOM 5041 N N . GLN E 1 59 ? 351.217 301.190 157.639 1.00 230.57 59 GLN C N 1
ATOM 5042 C CA . GLN E 1 59 ? 351.257 299.909 158.343 1.00 227.60 59 GLN C CA 1
ATOM 5043 C C . GLN E 1 59 ? 350.660 300.023 159.746 1.00 228.24 59 GLN C C 1
ATOM 5044 O O . GLN E 1 59 ? 350.034 299.082 160.238 1.00 227.83 59 GLN C O 1
ATOM 5050 N N . LEU E 1 60 ? 350.862 301.179 160.375 1.00 231.00 60 LEU C N 1
ATOM 5051 C CA . LEU E 1 60 ? 350.344 301.455 161.716 1.00 234.43 60 LEU C CA 1
ATOM 5052 C C . LEU E 1 60 ? 348.818 301.639 161.760 1.00 234.40 60 LEU C C 1
ATOM 5053 O O . LEU E 1 60 ? 348.210 301.378 162.797 1.00 235.25 60 LEU C O 1
ATOM 5058 N N . GLY E 1 61 ? 348.210 302.074 160.650 1.00 232.23 61 GLY C N 1
ATOM 5059 C CA . GLY E 1 61 ? 346.780 302.427 160.613 1.00 229.74 61 GLY C CA 1
ATOM 5060 C C . GLY E 1 61 ? 345.952 301.762 159.526 1.00 226.38 61 GLY C C 1
ATOM 5061 O O . GLY E 1 61 ? 346.430 300.878 158.812 1.00 223.10 61 GLY C O 1
ATOM 5062 N N . LYS E 1 62 ? 344.698 302.209 159.423 1.00 226.45 62 LYS C N 1
ATOM 5063 C CA . LYS E 1 62 ? 343.715 301.701 158.456 1.00 227.42 62 LYS C CA 1
ATOM 5064 C C . LYS E 1 62 ? 343.381 302.775 157.415 1.00 226.39 62 LYS C C 1
ATOM 5065 O O . LYS E 1 62 ? 343.775 303.934 157.569 1.00 224.52 62 LYS C O 1
ATOM 5071 N N . TYR E 1 63 ? 342.641 302.386 156.374 1.00 226.50 63 TYR C N 1
ATOM 5072 C CA . TYR E 1 63 ? 342.452 303.226 155.176 1.00 228.28 63 TYR C CA 1
ATOM 5073 C C . TYR E 1 63 ? 341.081 303.901 154.980 1.00 226.08 63 TYR C C 1
ATOM 5074 O O . TYR E 1 63 ? 341.038 304.998 154.425 1.00 226.46 63 TYR C O 1
ATOM 5083 N N . GLU E 1 64 ? 339.993 303.242 155.400 1.00 225.04 64 GLU C N 1
ATOM 5084 C CA . GLU E 1 64 ? 338.587 303.730 155.244 1.00 223.57 64 GLU C CA 1
ATOM 5085 C C . GLU E 1 64 ? 338.396 305.127 154.589 1.00 219.13 64 GLU C C 1
ATOM 5086 O O . GLU E 1 64 ? 338.614 306.150 155.243 1.00 217.96 64 GLU C O 1
ATOM 5092 N N . PRO E 1 65 ? 337.957 305.167 153.309 1.00 216.35 65 PRO C N 1
ATOM 5093 C CA . PRO E 1 65 ? 338.113 306.370 152.495 1.00 216.02 65 PRO C CA 1
ATOM 5094 C C . PRO E 1 65 ? 336.975 307.389 152.601 1.00 218.91 65 PRO C C 1
ATOM 5095 O O . PRO E 1 65 ? 335.940 307.118 153.214 1.00 220.63 65 PRO C O 1
ATOM 5099 N N . MET E 1 66 ? 337.193 308.553 151.988 1.00 222.27 66 MET C N 1
ATOM 5100 C CA . MET E 1 66 ? 336.161 309.585 151.824 1.00 225.64 66 MET C CA 1
ATOM 5101 C C . MET E 1 66 ? 336.556 310.574 150.723 1.00 223.90 66 MET C C 1
ATOM 5102 O O . MET E 1 66 ? 337.744 310.767 150.455 1.00 222.38 66 MET C O 1
ATOM 5107 N N . GLU E 1 67 ? 335.556 311.206 150.108 1.00 223.28 67 GLU C N 1
ATOM 5108 C CA . GLU E 1 67 ? 335.774 312.096 148.955 1.00 222.32 67 GLU C CA 1
ATOM 5109 C C . GLU E 1 67 ? 336.414 313.433 149.373 1.00 220.05 67 GLU C C 1
ATOM 5110 O O . GLU E 1 67 ? 337.639 313.567 149.312 1.00 219.30 67 GLU C O 1
ATOM 5116 N N . GLY E 1 68 ? 335.599 314.404 149.791 1.00 217.00 68 GLY C N 1
ATOM 5117 C CA . GLY E 1 68 ? 336.092 315.688 150.297 1.00 215.27 68 GLY C CA 1
ATOM 5118 C C . GLY E 1 68 ? 336.213 315.610 151.805 1.00 215.17 68 GLY C C 1
ATOM 5119 O O . GLY E 1 68 ? 337.286 315.831 152.370 1.00 213.81 68 GLY C O 1
ATOM 5120 N N . THR E 1 69 ? 335.089 315.298 152.447 1.00 216.01 69 THR C N 1
ATOM 5121 C CA . THR E 1 69 ? 335.048 314.995 153.878 1.00 216.90 69 THR C CA 1
ATOM 5122 C C . THR E 1 69 ? 333.760 314.237 154.224 1.00 220.63 69 THR C C 1
ATOM 5123 O O . THR E 1 69 ? 332.666 314.668 153.853 1.00 225.79 69 THR C O 1
ATOM 5127 N N . GLU E 1 70 ? 333.906 313.102 154.909 1.00 219.35 70 GLU C N 1
ATOM 5128 C CA . GLU E 1 70 ? 332.768 312.311 155.388 1.00 218.38 70 GLU C CA 1
ATOM 5129 C C . GLU E 1 70 ? 332.701 312.359 156.908 1.00 218.08 70 GLU C C 1
ATOM 5130 O O . GLU E 1 70 ? 333.724 312.525 157.580 1.00 215.13 70 GLU C O 1
ATOM 5136 N N . LYS E 1 71 ? 331.490 312.193 157.436 1.00 222.08 71 LYS C N 1
ATOM 5137 C CA . LYS E 1 71 ? 331.235 312.221 158.876 1.00 226.37 71 LYS C CA 1
ATOM 5138 C C . LYS E 1 71 ? 331.106 310.792 159.429 1.00 226.47 71 LYS C C 1
ATOM 5139 O O . LYS E 1 71 ? 330.193 310.503 160.209 1.00 228.66 71 LYS C O 1
ATOM 5145 N N . LYS E 1 72 ? 332.030 309.908 159.040 1.00 223.75 72 LYS C N 1
ATOM 5146 C CA . LYS E 1 72 ? 331.991 308.500 159.467 1.00 221.61 72 LYS C CA 1
ATOM 5147 C C . LYS E 1 72 ? 332.476 308.337 160.917 1.00 218.73 72 LYS C C 1
ATOM 5148 O O . LYS E 1 72 ? 332.859 309.317 161.563 1.00 218.07 72 LYS C O 1
ATOM 5154 N N . PHE E 1 73 ? 332.442 307.104 161.421 1.00 216.98 73 PHE C N 1
ATOM 5155 C CA . PHE E 1 73 ? 332.662 306.829 162.846 1.00 216.41 73 PHE C CA 1
ATOM 5156 C C . PHE E 1 73 ? 333.719 305.753 163.075 1.00 211.22 73 PHE C C 1
ATOM 5157 O O . PHE E 1 73 ? 334.060 304.993 162.164 1.00 209.85 73 PHE C O 1
ATOM 5165 N N . THR E 1 74 ? 334.217 305.702 164.310 1.00 208.34 74 THR C N 1
ATOM 5166 C CA . THR E 1 74 ? 335.400 304.915 164.668 1.00 208.43 74 THR C CA 1
ATOM 5167 C C . THR E 1 74 ? 335.106 303.999 165.860 1.00 206.89 74 THR C C 1
ATOM 5168 O O . THR E 1 74 ? 333.991 303.986 166.388 1.00 204.05 74 THR C O 1
ATOM 5172 N N . PHE E 1 75 ? 336.122 303.228 166.251 1.00 208.23 75 PHE C N 1
ATOM 5173 C CA . PHE E 1 75 ? 336.110 302.344 167.427 1.00 208.11 75 PHE C CA 1
ATOM 5174 C C . PHE E 1 75 ? 335.369 301.031 167.155 1.00 208.93 75 PHE C C 1
ATOM 5175 O O . PHE E 1 75 ? 334.345 301.006 166.468 1.00 204.01 75 PHE C O 1
ATOM 5183 N N . TRP E 1 76 ? 335.912 299.947 167.707 1.00 214.78 76 TRP C N 1
ATOM 5184 C CA . TRP E 1 76 ? 335.416 298.589 167.455 1.00 218.79 76 TRP C CA 1
ATOM 5185 C C . TRP E 1 76 ? 334.062 298.314 168.106 1.00 217.00 76 TRP C C 1
ATOM 5186 O O . TRP E 1 76 ? 333.654 299.012 169.037 1.00 215.95 76 TRP C O 1
ATOM 5197 N N . ALA E 1 77 ? 333.386 297.285 167.601 1.00 217.95 77 ALA C N 1
ATOM 5198 C CA . ALA E 1 77 ? 332.113 296.819 168.145 1.00 220.25 77 ALA C CA 1
ATOM 5199 C C . ALA E 1 77 ? 332.330 295.542 168.954 1.00 220.76 77 ALA C C 1
ATOM 5200 O O . ALA E 1 77 ? 333.096 294.666 168.542 1.00 220.37 77 ALA C O 1
ATOM 5202 N N . ASP E 1 78 ? 331.658 295.451 170.102 1.00 222.17 78 ASP C N 1
ATOM 5203 C CA . ASP E 1 78 ? 331.689 294.263 170.960 1.00 223.90 78 ASP C CA 1
ATOM 5204 C C . ASP E 1 78 ? 330.286 293.668 171.050 1.00 221.66 78 ASP C C 1
ATOM 5205 O O . ASP E 1 78 ? 329.299 294.405 171.124 1.00 220.88 78 ASP C O 1
ATOM 5210 N N . LYS E 1 79 ? 330.204 292.338 171.050 1.00 220.22 79 LYS C N 1
ATOM 5211 C CA . LYS E 1 79 ? 328.921 291.637 170.970 1.00 221.17 79 LYS C CA 1
ATOM 5212 C C . LYS E 1 79 ? 328.229 291.543 172.338 1.00 217.33 79 LYS C C 1
ATOM 5213 O O . LYS E 1 79 ? 328.874 291.176 173.323 1.00 218.24 79 LYS C O 1
ATOM 5219 N N . PRO E 1 80 ? 326.917 291.865 172.400 1.00 211.67 80 PRO C N 1
ATOM 5220 C CA . PRO E 1 80 ? 326.154 291.670 173.637 1.00 209.78 80 PRO C CA 1
ATOM 5221 C C . PRO E 1 80 ? 325.762 290.209 173.886 1.00 208.05 80 PRO C C 1
ATOM 5222 O O . PRO E 1 80 ? 325.803 289.758 175.033 1.00 212.75 80 PRO C O 1
ATOM 5226 N N . GLY E 1 81 ? 325.376 289.489 172.830 1.00 202.56 81 GLY C N 1
ATOM 5227 C CA . GLY E 1 81 ? 324.992 288.081 172.931 1.00 199.89 81 GLY C CA 1
ATOM 5228 C C . GLY E 1 81 ? 323.497 287.925 173.136 1.00 202.27 81 GLY C C 1
ATOM 5229 O O . GLY E 1 81 ? 322.839 288.816 173.678 1.00 204.08 81 GLY C O 1
ATOM 5230 N N . ALA E 1 82 ? 322.965 286.784 172.704 1.00 205.75 82 ALA C N 1
ATOM 5231 C CA . ALA E 1 82 ? 321.526 286.508 172.776 1.00 210.41 82 ALA C CA 1
ATOM 5232 C C . ALA E 1 82 ? 321.044 286.170 174.192 1.00 217.21 82 ALA C C 1
ATOM 5233 O O . ALA E 1 82 ? 319.941 286.562 174.579 1.00 218.31 82 ALA C O 1
ATOM 5235 N N . TYR E 1 83 ? 321.866 285.442 174.951 1.00 225.02 83 TYR C N 1
ATOM 5236 C CA . TYR E 1 83 ? 321.501 284.992 176.304 1.00 231.09 83 TYR C CA 1
ATOM 5237 C C . TYR E 1 83 ? 321.463 286.136 177.323 1.00 233.60 83 TYR C C 1
ATOM 5238 O O . TYR E 1 83 ? 320.392 286.471 177.837 1.00 233.53 83 TYR C O 1
ATOM 5247 N N . TRP E 1 84 ? 322.628 286.721 177.605 1.00 236.89 84 TRP C N 1
ATOM 5248 C CA . TRP E 1 84 ? 322.780 287.738 178.655 1.00 239.16 84 TRP C CA 1
ATOM 5249 C C . TRP E 1 84 ? 322.966 289.137 178.061 1.00 239.90 84 TRP C C 1
ATOM 5250 O O . TRP E 1 84 ? 323.391 289.280 176.910 1.00 240.53 84 TRP C O 1
ATOM 5261 N N . VAL E 1 85 ? 322.642 290.159 178.855 1.00 240.27 85 VAL C N 1
ATOM 5262 C CA . VAL E 1 85 ? 322.773 291.566 178.432 1.00 239.49 85 VAL C CA 1
ATOM 5263 C C . VAL E 1 85 ? 324.232 291.989 178.228 1.00 240.70 85 VAL C C 1
ATOM 5264 O O . VAL E 1 85 ? 325.157 291.322 178.698 1.00 240.55 85 VAL C O 1
ATOM 5268 N N . GLY E 1 86 ? 324.417 293.109 177.529 1.00 242.71 86 GLY C N 1
ATOM 5269 C CA . GLY E 1 86 ? 325.745 293.612 177.173 1.00 244.59 86 GLY C CA 1
ATOM 5270 C C . GLY E 1 86 ? 326.603 294.015 178.359 1.00 247.66 86 GLY C C 1
ATOM 5271 O O . GLY E 1 86 ? 327.775 293.638 178.430 1.00 247.58 86 GLY C O 1
ATOM 5272 N N . GLU E 1 87 ? 326.014 294.783 179.277 1.00 251.32 87 GLU C N 1
ATOM 5273 C CA . GLU E 1 87 ? 326.672 295.265 180.507 1.00 254.49 87 GLU C CA 1
ATOM 5274 C C . GLU E 1 87 ? 327.864 296.196 180.233 1.00 255.79 87 GLU C C 1
ATOM 5275 O O . GLU E 1 87 ? 327.767 297.402 180.472 1.00 255.97 87 GLU C O 1
ATOM 5281 N N . GLY E 1 88 ? 328.976 295.643 179.744 1.00 254.64 88 GLY C N 1
ATOM 5282 C CA . GLY E 1 88 ? 330.165 296.432 179.418 1.00 252.23 88 GLY C CA 1
ATOM 5283 C C . GLY E 1 88 ? 329.968 297.273 178.168 1.00 249.80 88 GLY C C 1
ATOM 5284 O O . GLY E 1 88 ? 329.428 296.788 177.171 1.00 248.61 88 GLY C O 1
ATOM 5285 N N . GLN E 1 89 ? 330.412 298.529 178.224 1.00 248.43 89 GLN C N 1
ATOM 5286 C CA . GLN E 1 89 ? 330.230 299.479 177.119 1.00 247.13 89 GLN C CA 1
ATOM 5287 C C . GLN E 1 89 ? 331.290 299.289 176.032 1.00 244.99 89 GLN C C 1
ATOM 5288 O O . GLN E 1 89 ? 332.395 298.811 176.305 1.00 243.57 89 GLN C O 1
ATOM 5294 N N . LYS E 1 90 ? 330.931 299.674 174.806 1.00 243.64 90 LYS C N 1
ATOM 5295 C CA . LYS E 1 90 ? 331.848 299.650 173.649 1.00 242.83 90 LYS C CA 1
ATOM 5296 C C . LYS E 1 90 ? 332.157 301.054 173.103 1.00 242.44 90 LYS C C 1
ATOM 5297 O O . LYS E 1 90 ? 333.296 301.313 172.712 1.00 244.20 90 LYS C O 1
ATOM 5303 N N . ILE E 1 91 ? 331.151 301.936 173.068 1.00 240.04 91 ILE C N 1
ATOM 5304 C CA . ILE E 1 91 ? 331.316 303.378 172.771 1.00 239.05 91 ILE C CA 1
ATOM 5305 C C . ILE E 1 91 ? 331.581 303.650 171.277 1.00 239.20 91 ILE C C 1
ATOM 5306 O O . ILE E 1 91 ? 332.157 302.817 170.574 1.00 241.80 91 ILE C O 1
ATOM 5311 N N . GLU E 1 92 ? 331.132 304.815 170.803 1.00 239.06 92 GLU C N 1
ATOM 5312 C CA . GLU E 1 92 ? 331.413 305.298 169.441 1.00 239.16 92 GLU C CA 1
ATOM 5313 C C . GLU E 1 92 ? 332.011 306.710 169.482 1.00 233.88 92 GLU C C 1
ATOM 5314 O O . GLU E 1 92 ? 332.036 307.346 170.540 1.00 233.99 92 GLU C O 1
ATOM 5320 N N . THR E 1 93 ? 332.487 307.188 168.331 1.00 228.11 93 THR C N 1
ATOM 5321 C CA . THR E 1 93 ? 333.164 308.491 168.238 1.00 225.79 93 THR C CA 1
ATOM 5322 C C . THR E 1 93 ? 333.002 309.139 166.853 1.00 223.47 93 THR C C 1
ATOM 5323 O O . THR E 1 93 ? 333.262 308.501 165.832 1.00 224.60 93 THR C O 1
ATOM 5327 N N . SER E 1 94 ? 332.587 310.408 166.839 1.00 221.04 94 SER C N 1
ATOM 5328 C CA . SER E 1 94 ? 332.349 311.164 165.604 1.00 219.75 94 SER C CA 1
ATOM 5329 C C . SER E 1 94 ? 333.598 311.939 165.182 1.00 223.98 94 SER C C 1
ATOM 5330 O O . SER E 1 94 ? 334.150 312.696 165.983 1.00 224.11 94 SER C O 1
ATOM 5333 N N . LYS E 1 95 ? 334.038 311.744 163.935 1.00 229.50 95 LYS C N 1
ATOM 5334 C CA . LYS E 1 95 ? 335.184 312.480 163.372 1.00 233.95 95 LYS C CA 1
ATOM 5335 C C . LYS E 1 95 ? 334.910 312.934 161.937 1.00 230.17 95 LYS C C 1
ATOM 5336 O O . LYS E 1 95 ? 334.058 312.372 161.244 1.00 227.92 95 LYS C O 1
ATOM 5342 N N . ALA E 1 96 ? 335.656 313.949 161.509 1.00 229.09 96 ALA C N 1
ATOM 5343 C CA . ALA E 1 96 ? 335.585 314.473 160.143 1.00 230.17 96 ALA C CA 1
ATOM 5344 C C . ALA E 1 96 ? 336.816 315.337 159.867 1.00 231.33 96 ALA C C 1
ATOM 5345 O O . ALA E 1 96 ? 337.075 316.293 160.602 1.00 234.21 96 ALA C O 1
ATOM 5347 N N . THR E 1 97 ? 337.566 314.996 158.817 1.00 228.93 97 THR C N 1
ATOM 5348 C CA . THR E 1 97 ? 338.852 315.640 158.518 1.00 226.92 97 THR C CA 1
ATOM 5349 C C . THR E 1 97 ? 339.051 315.878 157.018 1.00 226.55 97 THR C C 1
ATOM 5350 O O . THR E 1 97 ? 338.502 315.149 156.188 1.00 224.19 97 THR C O 1
ATOM 5354 N N . TRP E 1 98 ? 339.838 316.905 156.687 1.00 227.82 98 TRP C N 1
ATOM 5355 C CA . TRP E 1 98 ? 340.169 317.232 155.294 1.00 228.28 98 TRP C CA 1
ATOM 5356 C C . TRP E 1 98 ? 341.444 318.086 155.187 1.00 220.46 98 TRP C C 1
ATOM 5357 O O . TRP E 1 98 ? 341.625 319.029 155.957 1.00 222.15 98 TRP C O 1
ATOM 5368 N N . VAL E 1 99 ? 342.317 317.729 154.241 1.00 207.71 99 VAL C N 1
ATOM 5369 C CA . VAL E 1 99 ? 343.560 318.473 153.935 1.00 198.06 99 VAL C CA 1
ATOM 5370 C C . VAL E 1 99 ? 344.239 317.853 152.700 1.00 196.62 99 VAL C C 1
ATOM 5371 O O . VAL E 1 99 ? 344.016 316.680 152.392 1.00 192.82 99 VAL C O 1
ATOM 5375 N N . ASN E 1 100 ? 345.051 318.651 152.002 1.00 200.28 100 ASN C N 1
ATOM 5376 C CA . ASN E 1 100 ? 345.857 318.173 150.864 1.00 204.84 100 ASN C CA 1
ATOM 5377 C C . ASN E 1 100 ? 347.360 318.346 151.127 1.00 213.02 100 ASN C C 1
ATOM 5378 O O . ASN E 1 100 ? 347.762 319.193 151.929 1.00 218.53 100 ASN C O 1
ATOM 5383 N N . ALA E 1 101 ? 348.171 317.529 150.451 1.00 216.12 101 ALA C N 1
ATOM 5384 C CA . ALA E 1 101 ? 349.635 317.575 150.551 1.00 215.31 101 ALA C CA 1
ATOM 5385 C C . ALA E 1 101 ? 350.233 317.744 149.157 1.00 216.66 101 ALA C C 1
ATOM 5386 O O . ALA E 1 101 ? 350.133 316.841 148.324 1.00 213.39 101 ALA C O 1
ATOM 5388 N N . THR E 1 102 ? 350.853 318.898 148.915 1.00 225.75 102 THR C N 1
ATOM 5389 C CA . THR E 1 102 ? 351.382 319.257 147.597 1.00 234.63 102 THR C CA 1
ATOM 5390 C C . THR E 1 102 ? 352.908 319.201 147.588 1.00 231.03 102 THR C C 1
ATOM 5391 O O . THR E 1 102 ? 353.552 319.639 148.543 1.00 231.46 102 THR C O 1
ATOM 5395 N N . MET E 1 103 ? 353.470 318.666 146.503 1.00 224.90 103 MET C N 1
ATOM 5396 C CA . MET E 1 103 ? 354.917 318.510 146.349 1.00 220.97 103 MET C CA 1
ATOM 5397 C C . MET E 1 103 ? 355.355 318.775 144.913 1.00 217.27 103 MET C C 1
ATOM 5398 O O . MET E 1 103 ? 354.950 318.056 143.997 1.00 215.11 103 MET C O 1
ATOM 5403 N N . ARG E 1 104 ? 356.182 319.804 144.724 1.00 217.70 104 ARG C N 1
ATOM 5404 C CA . ARG E 1 104 ? 356.795 320.080 143.425 1.00 218.84 104 ARG C CA 1
ATOM 5405 C C . ARG E 1 104 ? 358.012 319.187 143.240 1.00 212.36 104 ARG C C 1
ATOM 5406 O O . ARG E 1 104 ? 358.934 319.219 144.056 1.00 207.58 104 ARG C O 1
ATOM 5414 N N . ALA E 1 105 ? 358.006 318.392 142.170 1.00 213.54 105 ALA C N 1
ATOM 5415 C CA . ALA E 1 105 ? 359.135 317.527 141.833 1.00 214.91 105 ALA C CA 1
ATOM 5416 C C . ALA E 1 105 ? 360.213 318.352 141.128 1.00 217.19 105 ALA C C 1
ATOM 5417 O O . ALA E 1 105 ? 360.327 318.347 139.898 1.00 213.96 105 ALA C O 1
ATOM 5419 N N . PHE E 1 106 ? 360.994 319.067 141.935 1.00 225.74 106 PHE C N 1
ATOM 5420 C CA . PHE E 1 106 ? 362.014 319.996 141.440 1.00 232.64 106 PHE C CA 1
ATOM 5421 C C . PHE E 1 106 ? 363.181 319.260 140.787 1.00 240.90 106 PHE C C 1
ATOM 5422 O O . PHE E 1 106 ? 363.616 319.634 139.698 1.00 238.17 106 PHE C O 1
ATOM 5430 N N . LYS E 1 107 ? 363.675 318.219 141.454 1.00 259.73 107 LYS C N 1
ATOM 5431 C CA . LYS E 1 107 ? 364.736 317.370 140.898 1.00 275.69 107 LYS C CA 1
ATOM 5432 C C . LYS E 1 107 ? 364.274 316.615 139.640 1.00 281.28 107 LYS C C 1
ATOM 5433 O O . LYS E 1 107 ? 365.074 316.379 138.731 1.00 286.45 107 LYS C O 1
ATOM 5439 N N . LEU E 1 108 ? 362.990 316.256 139.592 1.00 282.64 108 LEU C N 1
ATOM 5440 C CA . LEU E 1 108 ? 362.419 315.522 138.457 1.00 284.88 108 LEU C CA 1
ATOM 5441 C C . LEU E 1 108 ? 362.160 316.441 137.264 1.00 280.25 108 LEU C C 1
ATOM 5442 O O . LEU E 1 108 ? 362.450 316.076 136.124 1.00 279.76 108 LEU C O 1
ATOM 5447 N N . GLY E 1 109 ? 361.589 317.615 137.526 1.00 275.78 109 GLY C N 1
ATOM 5448 C CA . GLY E 1 109 ? 361.359 318.615 136.485 1.00 274.84 109 GLY C CA 1
ATOM 5449 C C . GLY E 1 109 ? 362.648 319.093 135.839 1.00 279.35 109 GLY C C 1
ATOM 5450 O O . GLY E 1 109 ? 362.710 319.267 134.620 1.00 277.59 109 GLY C O 1
ATOM 5451 N N . VAL E 1 110 ? 363.672 319.305 136.665 1.00 289.73 110 VAL C N 1
ATOM 5452 C CA . VAL E 1 110 ? 365.005 319.709 136.197 1.00 299.10 110 VAL C CA 1
ATOM 5453 C C . VAL E 1 110 ? 365.722 318.542 135.484 1.00 303.26 110 VAL C C 1
ATOM 5454 O O . VAL E 1 110 ? 366.528 318.775 134.579 1.00 302.73 110 VAL C O 1
ATOM 5458 N N . ILE E 1 111 ? 365.430 317.302 135.895 1.00 308.71 111 ILE C N 1
ATOM 5459 C CA . ILE E 1 111 ? 365.833 316.089 135.140 1.00 312.82 111 ILE C CA 1
ATOM 5460 C C . ILE E 1 111 ? 365.384 316.163 133.671 1.00 308.38 111 ILE C C 1
ATOM 5461 O O . ILE E 1 111 ? 366.140 315.778 132.777 1.00 308.61 111 ILE C O 1
ATOM 5466 N N . LEU E 1 112 ? 364.167 316.655 133.436 1.00 302.74 112 LEU C N 1
ATOM 5467 C CA . LEU E 1 112 ? 363.657 316.849 132.075 1.00 300.39 112 LEU C CA 1
ATOM 5468 C C . LEU E 1 112 ? 364.348 318.077 131.457 1.00 296.10 112 LEU C C 1
ATOM 5469 O O . LEU E 1 112 ? 364.242 319.175 132.009 1.00 297.16 112 LEU C O 1
ATOM 5474 N N . PRO E 1 113 ? 365.070 317.897 130.327 1.00 292.11 113 PRO C N 1
ATOM 5475 C CA . PRO E 1 113 ? 365.644 319.069 129.652 1.00 292.27 113 PRO C CA 1
ATOM 5476 C C . PRO E 1 113 ? 364.585 319.879 128.893 1.00 293.72 113 PRO C C 1
ATOM 5477 O O . PRO E 1 113 ? 364.563 321.107 129.001 1.00 294.70 113 PRO C O 1
ATOM 5481 N N . VAL E 1 114 ? 363.726 319.186 128.145 1.00 294.50 114 VAL C N 1
ATOM 5482 C CA . VAL E 1 114 ? 362.584 319.792 127.452 1.00 296.24 114 VAL C CA 1
ATOM 5483 C C . VAL E 1 114 ? 361.405 318.814 127.431 1.00 297.14 114 VAL C C 1
ATOM 5484 O O . VAL E 1 114 ? 361.587 317.603 127.588 1.00 296.05 114 VAL C O 1
ATOM 5488 N N . THR E 1 115 ? 360.202 319.352 127.241 1.00 296.96 115 THR C N 1
ATOM 5489 C CA . THR E 1 115 ? 358.974 318.546 127.190 1.00 294.36 115 THR C CA 1
ATOM 5490 C C . THR E 1 115 ? 358.866 317.725 125.895 1.00 295.85 115 THR C C 1
ATOM 5491 O O . THR E 1 115 ? 358.270 316.646 125.897 1.00 292.55 115 THR C O 1
ATOM 5495 N N . LYS E 1 116 ? 359.437 318.240 124.802 1.00 298.79 116 LYS C N 1
ATOM 5496 C CA . LYS E 1 116 ? 359.442 317.545 123.503 1.00 298.31 116 LYS C CA 1
ATOM 5497 C C . LYS E 1 116 ? 360.301 316.269 123.491 1.00 293.23 116 LYS C C 1
ATOM 5498 O O . LYS E 1 116 ? 360.075 315.382 122.664 1.00 289.23 116 LYS C O 1
ATOM 5504 N N . GLU E 1 117 ? 361.279 316.181 124.394 1.00 289.70 117 GLU C N 1
ATOM 5505 C CA . GLU E 1 117 ? 362.062 314.953 124.584 1.00 285.81 117 GLU C CA 1
ATOM 5506 C C . GLU E 1 117 ? 361.188 313.812 125.111 1.00 282.00 117 GLU C C 1
ATOM 5507 O O . GLU E 1 117 ? 361.303 312.676 124.648 1.00 283.11 117 GLU C O 1
ATOM 5513 N N . PHE E 1 118 ? 360.317 314.128 126.071 1.00 276.46 118 PHE C N 1
ATOM 5514 C CA . PHE E 1 118 ? 359.410 313.141 126.674 1.00 273.13 118 PHE C CA 1
ATOM 5515 C C . PHE E 1 118 ? 358.105 312.917 125.891 1.00 275.23 118 PHE C C 1
ATOM 5516 O O . PHE E 1 118 ? 357.279 312.093 126.294 1.00 272.44 118 PHE C O 1
ATOM 5524 N N . LEU E 1 119 ? 357.920 313.640 124.784 1.00 281.48 119 LEU C N 1
ATOM 5525 C CA . LEU E 1 119 ? 356.906 313.293 123.778 1.00 287.72 119 LEU C CA 1
ATOM 5526 C C . LEU E 1 119 ? 357.238 311.964 123.089 1.00 290.68 119 LEU C C 1
ATOM 5527 O O . LEU E 1 119 ? 356.329 311.226 122.701 1.00 293.69 119 LEU C O 1
ATOM 5532 N N . ASN E 1 120 ? 358.532 311.670 122.935 1.00 289.25 120 ASN C N 1
ATOM 5533 C CA . ASN E 1 120 ? 358.989 310.372 122.416 1.00 286.33 120 ASN C CA 1
ATOM 5534 C C . ASN E 1 120 ? 358.690 309.226 123.390 1.00 280.75 120 ASN C C 1
ATOM 5535 O O . ASN E 1 120 ? 358.341 308.124 122.959 1.00 284.99 120 ASN C O 1
ATOM 5540 N N . TYR E 1 121 ? 358.837 309.486 124.691 1.00 267.56 121 TYR C N 1
ATOM 5541 C CA . TYR E 1 121 ? 358.425 308.531 125.734 1.00 256.55 121 TYR C CA 1
ATOM 5542 C C . TYR E 1 121 ? 356.903 308.343 125.807 1.00 250.98 121 TYR C C 1
ATOM 5543 O O . TYR E 1 121 ? 356.441 307.272 126.188 1.00 249.86 121 TYR C O 1
ATOM 5552 N N . THR E 1 122 ? 356.145 309.384 125.450 1.00 244.95 122 THR C N 1
ATOM 5553 C CA . THR E 1 122 ? 354.666 309.384 125.436 1.00 240.13 122 THR C CA 1
ATOM 5554 C C . THR E 1 122 ? 354.087 309.517 126.851 1.00 235.56 122 THR C C 1
ATOM 5555 O O . THR E 1 122 ? 354.826 309.513 127.838 1.00 235.06 122 THR C O 1
ATOM 5559 N N . TYR E 1 123 ? 352.763 309.650 126.929 1.00 231.72 123 TYR C N 1
ATOM 5560 C CA . TYR E 1 123 ? 352.055 309.852 128.201 1.00 228.50 123 TYR C CA 1
ATOM 5561 C C . TYR E 1 123 ? 352.197 308.682 129.178 1.00 229.37 123 TYR C C 1
ATOM 5562 O O . TYR E 1 123 ? 352.281 308.900 130.387 1.00 227.89 123 TYR C O 1
ATOM 5571 N N . SER E 1 124 ? 352.225 307.456 128.655 1.00 232.26 124 SER C N 1
ATOM 5572 C CA . SER E 1 124 ? 352.266 306.252 129.494 1.00 235.43 124 SER C CA 1
ATOM 5573 C C . SER E 1 124 ? 353.595 306.082 130.232 1.00 235.40 124 SER C C 1
ATOM 5574 O O . SER E 1 124 ? 353.611 306.009 131.462 1.00 236.30 124 SER C O 1
ATOM 5577 N N . GLN E 1 125 ? 354.699 306.045 129.484 1.00 233.95 125 GLN C N 1
ATOM 5578 C CA . GLN E 1 125 ? 356.036 305.840 130.073 1.00 232.99 125 GLN C CA 1
ATOM 5579 C C . GLN E 1 125 ? 356.572 307.059 130.838 1.00 230.04 125 GLN C C 1
ATOM 5580 O O . GLN E 1 125 ? 357.541 306.929 131.589 1.00 230.30 125 GLN C O 1
ATOM 5586 N N . PHE E 1 126 ? 355.962 308.229 130.637 1.00 228.44 126 PHE C N 1
ATOM 5587 C CA . PHE E 1 126 ? 356.284 309.435 131.409 1.00 229.54 126 PHE C CA 1
ATOM 5588 C C . PHE E 1 126 ? 356.133 309.197 132.914 1.00 231.66 126 PHE C C 1
ATOM 5589 O O . PHE E 1 126 ? 357.052 309.482 133.682 1.00 229.87 126 PHE C O 1
ATOM 5597 N N . PHE E 1 127 ? 354.986 308.654 133.317 1.00 237.65 127 PHE C N 1
ATOM 5598 C CA . PHE E 1 127 ? 354.704 308.376 134.735 1.00 242.13 127 PHE C CA 1
ATOM 5599 C C . PHE E 1 127 ? 355.411 307.135 135.294 1.00 245.56 127 PHE C C 1
ATOM 5600 O O . PHE E 1 127 ? 355.590 307.037 136.510 1.00 246.40 127 PHE C O 1
ATOM 5608 N N . GLU E 1 128 ? 355.805 306.199 134.427 1.00 249.15 128 GLU C N 1
ATOM 5609 C CA . GLU E 1 128 ? 356.556 305.005 134.856 1.00 251.74 128 GLU C CA 1
ATOM 5610 C C . GLU E 1 128 ? 357.986 305.351 135.282 1.00 250.66 128 GLU C C 1
ATOM 5611 O O . GLU E 1 128 ? 358.523 304.732 136.204 1.00 251.14 128 GLU C O 1
ATOM 5617 N N . GLU E 1 129 ? 358.595 306.329 134.610 1.00 249.65 129 GLU C N 1
ATOM 5618 C CA . GLU E 1 129 ? 359.885 306.888 135.037 1.00 248.71 129 GLU C CA 1
ATOM 5619 C C . GLU E 1 129 ? 359.751 307.688 136.338 1.00 243.15 129 GLU C C 1
ATOM 5620 O O . GLU E 1 129 ? 360.655 307.676 137.171 1.00 242.79 129 GLU C O 1
ATOM 5626 N N . MET E 1 130 ? 358.624 308.384 136.491 1.00 240.52 130 MET C N 1
ATOM 5627 C CA . MET E 1 130 ? 358.307 309.133 137.715 1.00 241.19 130 MET C CA 1
ATOM 5628 C C . MET E 1 130 ? 357.857 308.255 138.888 1.00 237.84 130 MET C C 1
ATOM 5629 O O . MET E 1 130 ? 357.939 308.682 140.041 1.00 234.84 130 MET C O 1
ATOM 5634 N N . LYS E 1 131 ? 357.378 307.046 138.587 1.00 238.79 131 LYS C N 1
ATOM 5635 C CA . LYS E 1 131 ? 356.769 306.132 139.573 1.00 241.43 131 LYS C CA 1
ATOM 5636 C C . LYS E 1 131 ? 357.546 305.939 140.894 1.00 240.47 131 LYS C C 1
ATOM 5637 O O . LYS E 1 131 ? 356.933 305.999 141.963 1.00 238.91 131 LYS C O 1
ATOM 5643 N N . PRO E 1 132 ? 358.882 305.728 140.834 1.00 240.87 132 PRO C N 1
ATOM 5644 C CA . PRO E 1 132 ? 359.664 305.539 142.054 1.00 241.36 132 PRO C CA 1
ATOM 5645 C C . PRO E 1 132 ? 360.424 306.803 142.509 1.00 241.26 132 PRO C C 1
ATOM 5646 O O . PRO E 1 132 ? 361.492 306.689 143.120 1.00 242.61 132 PRO C O 1
ATOM 5650 N N . MET E 1 133 ? 359.868 307.987 142.240 1.00 241.92 133 MET C N 1
ATOM 5651 C CA . MET E 1 133 ? 360.551 309.265 142.505 1.00 244.03 133 MET C CA 1
ATOM 5652 C C . MET E 1 133 ? 359.641 310.310 143.158 1.00 241.31 133 MET C C 1
ATOM 5653 O O . MET E 1 133 ? 359.996 310.865 144.199 1.00 242.59 133 MET C O 1
ATOM 5658 N N . ILE E 1 134 ? 358.492 310.594 142.542 1.00 237.18 134 ILE C N 1
ATOM 5659 C CA . ILE E 1 134 ? 357.491 311.493 143.149 1.00 233.96 134 ILE C CA 1
ATOM 5660 C C . ILE E 1 134 ? 356.888 310.912 144.436 1.00 233.86 134 ILE C C 1
ATOM 5661 O O . ILE E 1 134 ? 356.555 311.662 145.354 1.00 232.20 134 ILE C O 1
ATOM 5666 N N . ALA E 1 135 ? 356.755 309.586 144.491 1.00 235.02 135 ALA C N 1
ATOM 5667 C CA . ALA E 1 135 ? 356.300 308.883 145.698 1.00 236.29 135 ALA C CA 1
ATOM 5668 C C . ALA E 1 135 ? 357.296 308.992 146.860 1.00 232.63 135 ALA C C 1
ATOM 5669 O O . ALA E 1 135 ? 356.886 309.064 148.021 1.00 231.47 135 ALA C O 1
ATOM 5671 N N . GLU E 1 136 ? 358.592 308.996 146.539 1.00 228.85 136 GLU C N 1
ATOM 5672 C CA . GLU E 1 136 ? 359.665 309.191 147.530 1.00 226.31 136 GLU C CA 1
ATOM 5673 C C . GLU E 1 136 ? 359.527 310.531 148.266 1.00 223.61 136 GLU C C 1
ATOM 5674 O O . GLU E 1 136 ? 359.790 310.613 149.467 1.00 224.79 136 GLU C O 1
ATOM 5680 N N . ALA E 1 137 ? 359.117 311.569 147.539 1.00 221.10 137 ALA C N 1
ATOM 5681 C CA . ALA E 1 137 ? 358.879 312.891 148.124 1.00 221.02 137 ALA C CA 1
ATOM 5682 C C . ALA E 1 137 ? 357.654 312.929 149.046 1.00 220.57 137 ALA C C 1
ATOM 5683 O O . ALA E 1 137 ? 357.696 313.576 150.095 1.00 222.66 137 ALA C O 1
ATOM 5685 N N . PHE E 1 138 ? 356.577 312.243 148.657 1.00 218.39 138 PHE C N 1
ATOM 5686 C CA . PHE E 1 138 ? 355.310 312.287 149.408 1.00 218.98 138 PHE C CA 1
ATOM 5687 C C . PHE E 1 138 ? 355.392 311.653 150.798 1.00 216.30 138 PHE C C 1
ATOM 5688 O O . PHE E 1 138 ? 354.957 312.264 151.776 1.00 217.90 138 PHE C O 1
ATOM 5696 N N . TYR E 1 139 ? 355.944 310.444 150.883 1.00 212.40 139 TYR C N 1
ATOM 5697 C CA . TYR E 1 139 ? 356.001 309.712 152.160 1.00 209.97 139 TYR C CA 1
ATOM 5698 C C . TYR E 1 139 ? 356.965 310.346 153.172 1.00 205.00 139 TYR C C 1
ATOM 5699 O O . TYR E 1 139 ? 356.772 310.200 154.380 1.00 205.84 139 TYR C O 1
ATOM 5708 N N . LYS E 1 140 ? 357.992 311.039 152.678 1.00 203.07 140 LYS C N 1
ATOM 5709 C CA . LYS E 1 140 ? 358.986 311.687 153.542 1.00 205.20 140 LYS C CA 1
ATOM 5710 C C . LYS E 1 140 ? 358.369 312.856 154.315 1.00 205.42 140 LYS C C 1
ATOM 5711 O O . LYS E 1 140 ? 358.620 313.013 155.511 1.00 206.79 140 LYS C O 1
ATOM 5717 N N . LYS E 1 141 ? 357.568 313.666 153.623 1.00 205.22 141 LYS C N 1
ATOM 5718 C CA . LYS E 1 141 ? 356.803 314.750 154.251 1.00 206.58 141 LYS C CA 1
ATOM 5719 C C . LYS E 1 141 ? 355.684 314.206 155.143 1.00 206.94 141 LYS C C 1
ATOM 5720 O O . LYS E 1 141 ? 355.520 314.653 156.280 1.00 207.42 141 LYS C O 1
ATOM 5726 N N . PHE E 1 142 ? 354.922 313.250 154.610 1.00 209.25 142 PHE C N 1
ATOM 5727 C CA . PHE E 1 142 ? 353.712 312.725 155.262 1.00 210.80 142 PHE C CA 1
ATOM 5728 C C . PHE E 1 142 ? 353.998 312.060 156.609 1.00 212.91 142 PHE C C 1
ATOM 5729 O O . PHE E 1 142 ? 353.290 312.304 157.590 1.00 210.76 142 PHE C O 1
ATOM 5737 N N . ASP E 1 143 ? 355.035 311.227 156.644 1.00 219.71 143 ASP C N 1
ATOM 5738 C CA . ASP E 1 143 ? 355.447 310.535 157.869 1.00 225.14 143 ASP C CA 1
ATOM 5739 C C . ASP E 1 143 ? 356.100 311.468 158.896 1.00 223.64 143 ASP C C 1
ATOM 5740 O O . ASP E 1 143 ? 355.939 311.265 160.101 1.00 223.32 143 ASP C O 1
ATOM 5745 N N . GLU E 1 144 ? 356.834 312.476 158.420 1.00 224.97 144 GLU C N 1
ATOM 5746 C CA . GLU E 1 144 ? 357.510 313.446 159.293 1.00 228.02 144 GLU C CA 1
ATOM 5747 C C . GLU E 1 144 ? 356.509 314.255 160.119 1.00 225.13 144 GLU C C 1
ATOM 5748 O O . GLU E 1 144 ? 356.614 314.311 161.344 1.00 224.17 144 GLU C O 1
ATOM 5754 N N . ALA E 1 145 ? 355.549 314.874 159.436 1.00 224.01 145 ALA C N 1
ATOM 5755 C CA . ALA E 1 145 ? 354.516 315.689 160.085 1.00 223.91 145 ALA C CA 1
ATOM 5756 C C . ALA E 1 145 ? 353.395 314.861 160.723 1.00 220.23 145 ALA C C 1
ATOM 5757 O O . ALA E 1 145 ? 352.668 315.367 161.580 1.00 219.22 145 ALA C O 1
ATOM 5759 N N . GLY E 1 146 ? 353.250 313.604 160.303 1.00 219.36 146 GLY C N 1
ATOM 5760 C CA . GLY E 1 146 ? 352.194 312.729 160.806 1.00 220.95 146 GLY C CA 1
ATOM 5761 C C . GLY E 1 146 ? 352.415 312.215 162.217 1.00 221.74 146 GLY C C 1
ATOM 5762 O O . GLY E 1 146 ? 351.514 312.292 163.056 1.00 221.02 146 GLY C O 1
ATOM 5763 N N . ILE E 1 147 ? 353.612 311.687 162.469 1.00 222.82 147 ILE C N 1
ATOM 5764 C CA . ILE E 1 147 ? 353.965 311.096 163.766 1.00 222.92 147 ILE C CA 1
ATOM 5765 C C . ILE E 1 147 ? 354.535 312.184 164.684 1.00 221.70 147 ILE C C 1
ATOM 5766 O O . ILE E 1 147 ? 354.072 312.349 165.813 1.00 221.31 147 ILE C O 1
ATOM 5771 N N . LEU E 1 148 ? 355.538 312.912 164.194 1.00 219.82 148 LEU C N 1
ATOM 5772 C CA . LEU E 1 148 ? 356.140 314.026 164.938 1.00 218.71 148 LEU C CA 1
ATOM 5773 C C . LEU E 1 148 ? 355.514 315.364 164.547 1.00 213.60 148 LEU C C 1
ATOM 5774 O O . LEU E 1 148 ? 354.942 315.499 163.464 1.00 211.19 148 LEU C O 1
ATOM 5779 N N . ASN E 1 149 ? 355.642 316.348 165.437 1.00 209.69 149 ASN C N 1
ATOM 5780 C CA . ASN E 1 149 ? 355.195 317.718 165.183 1.00 206.99 149 ASN C CA 1
ATOM 5781 C C . ASN E 1 149 ? 356.417 318.596 164.872 1.00 208.25 149 ASN C C 1
ATOM 5782 O O . ASN E 1 149 ? 356.615 319.655 165.476 1.00 210.37 149 ASN C O 1
ATOM 5787 N N . GLN E 1 150 ? 357.224 318.142 163.911 1.00 209.16 150 GLN C N 1
ATOM 5788 C CA . GLN E 1 150 ? 358.482 318.796 163.536 1.00 210.36 150 GLN C CA 1
ATOM 5789 C C . GLN E 1 150 ? 358.351 319.475 162.177 1.00 208.93 150 GLN C C 1
ATOM 5790 O O . GLN E 1 150 ? 358.660 320.662 162.041 1.00 209.18 150 GLN C O 1
ATOM 5796 N N . GLY E 1 151 ? 357.905 318.717 161.176 1.00 207.35 151 GLY C N 1
ATOM 5797 C CA . GLY E 1 151 ? 357.593 319.265 159.856 1.00 207.24 151 GLY C CA 1
ATOM 5798 C C . GLY E 1 151 ? 356.370 320.162 159.926 1.00 207.97 151 GLY C C 1
ATOM 5799 O O . GLY E 1 151 ? 355.350 319.777 160.502 1.00 206.13 151 GLY C O 1
ATOM 5800 N N . ASN E 1 152 ? 356.471 321.353 159.334 1.00 211.24 152 ASN C N 1
ATOM 5801 C CA . ASN E 1 152 ? 355.440 322.388 159.467 1.00 212.36 152 ASN C CA 1
ATOM 5802 C C . ASN E 1 152 ? 354.317 322.242 158.436 1.00 209.35 152 ASN C C 1
ATOM 5803 O O . ASN E 1 152 ? 354.223 323.018 157.480 1.00 208.47 152 ASN C O 1
ATOM 5808 N N . ASN E 1 153 ? 353.481 321.226 158.637 1.00 207.86 153 ASN C N 1
ATOM 5809 C CA . ASN E 1 153 ? 352.202 321.107 157.935 1.00 207.84 153 ASN C CA 1
ATOM 5810 C C . ASN E 1 153 ? 351.209 320.326 158.811 1.00 207.00 153 ASN C C 1
ATOM 5811 O O . ASN E 1 153 ? 350.728 319.260 158.417 1.00 205.54 153 ASN C O 1
ATOM 5816 N N . PRO E 1 154 ? 350.904 320.857 160.014 1.00 206.90 154 PRO C N 1
ATOM 5817 C CA . PRO E 1 154 ? 349.983 320.169 160.916 1.00 205.66 154 PRO C CA 1
ATOM 5818 C C . PRO E 1 154 ? 348.517 320.346 160.518 1.00 203.83 154 PRO C C 1
ATOM 5819 O O . PRO E 1 154 ? 348.191 321.179 159.667 1.00 201.65 154 PRO C O 1
ATOM 5823 N N . PHE E 1 155 ? 347.655 319.543 161.134 1.00 203.82 155 PHE C N 1
ATOM 5824 C CA . PHE E 1 155 ? 346.205 319.607 160.916 1.00 205.93 155 PHE C CA 1
ATOM 5825 C C . PHE E 1 155 ? 345.492 319.133 162.201 1.00 206.13 155 PHE C C 1
ATOM 5826 O O . PHE E 1 155 ? 345.447 319.898 163.169 1.00 205.78 155 PHE C O 1
ATOM 5834 N N . GLY E 1 156 ? 344.938 317.917 162.236 1.00 206.19 156 GLY C N 1
ATOM 5835 C CA . GLY E 1 156 ? 344.593 317.268 163.500 1.00 204.80 156 GLY C CA 1
ATOM 5836 C C . GLY E 1 156 ? 345.876 316.961 164.249 1.00 204.64 156 GLY C C 1
ATOM 5837 O O . GLY E 1 156 ? 346.847 316.497 163.646 1.00 203.16 156 GLY C O 1
ATOM 5838 N N . LYS E 1 157 ? 345.879 317.221 165.556 1.00 209.62 157 LYS C N 1
ATOM 5839 C CA . LYS E 1 157 ? 347.110 317.175 166.362 1.00 215.02 157 LYS C CA 1
ATOM 5840 C C . LYS E 1 157 ? 347.799 315.810 166.281 1.00 211.30 157 LYS C C 1
ATOM 5841 O O . LYS E 1 157 ? 347.147 314.772 166.386 1.00 210.20 157 LYS C O 1
ATOM 5847 N N . SER E 1 158 ? 349.118 315.836 166.096 1.00 208.99 158 SER C N 1
ATOM 5848 C CA . SER E 1 158 ? 349.902 314.638 165.787 1.00 208.06 158 SER C CA 1
ATOM 5849 C C . SER E 1 158 ? 350.122 313.743 167.013 1.00 205.78 158 SER C C 1
ATOM 5850 O O . SER E 1 158 ? 349.708 314.084 168.124 1.00 203.53 158 SER C O 1
ATOM 5853 N N . ILE E 1 159 ? 350.768 312.598 166.789 1.00 206.27 159 ILE C N 1
ATOM 5854 C CA . ILE E 1 159 ? 351.068 311.624 167.852 1.00 208.64 159 ILE C CA 1
ATOM 5855 C C . ILE E 1 159 ? 351.935 312.234 168.963 1.00 211.90 159 ILE C C 1
ATOM 5856 O O . ILE E 1 159 ? 351.696 311.970 170.143 1.00 212.74 159 ILE C O 1
ATOM 5861 N N . ALA E 1 160 ? 352.920 313.049 168.585 1.00 216.01 160 ALA C N 1
ATOM 5862 C CA . ALA E 1 160 ? 353.780 313.751 169.551 1.00 219.23 160 ALA C CA 1
ATOM 5863 C C . ALA E 1 160 ? 353.002 314.679 170.494 1.00 220.51 160 ALA C C 1
ATOM 5864 O O . ALA E 1 160 ? 353.351 314.803 171.671 1.00 218.42 160 ALA C O 1
ATOM 5866 N N . GLN E 1 161 ? 351.955 315.320 169.972 1.00 224.26 161 GLN C N 1
ATOM 5867 C CA . GLN E 1 161 ? 351.105 316.218 170.762 1.00 228.05 161 GLN C CA 1
ATOM 5868 C C . GLN E 1 161 ? 350.174 315.454 171.714 1.00 230.73 161 GLN C C 1
ATOM 5869 O O . GLN E 1 161 ? 349.941 315.901 172.840 1.00 232.94 161 GLN C O 1
ATOM 5875 N N . SER E 1 162 ? 349.643 314.317 171.260 1.00 231.15 162 SER C N 1
ATOM 5876 C CA . SER E 1 162 ? 348.761 313.473 172.085 1.00 232.19 162 SER C CA 1
ATOM 5877 C C . SER E 1 162 ? 349.470 312.822 173.284 1.00 234.93 162 SER C C 1
ATOM 5878 O O . SER E 1 162 ? 348.816 312.469 174.269 1.00 236.07 162 SER C O 1
ATOM 5881 N N . ILE E 1 163 ? 350.790 312.656 173.190 1.00 237.24 163 ILE C N 1
ATOM 5882 C CA . ILE E 1 163 ? 351.614 312.179 174.312 1.00 240.23 163 ILE C CA 1
ATOM 5883 C C . ILE E 1 163 ? 351.681 313.228 175.433 1.00 242.71 163 ILE C C 1
ATOM 5884 O O . ILE E 1 163 ? 351.699 312.873 176.614 1.00 242.29 163 ILE C O 1
ATOM 5889 N N . GLU E 1 164 ? 351.715 314.508 175.062 1.00 245.27 164 GLU C N 1
ATOM 5890 C CA . GLU E 1 164 ? 351.740 315.606 176.039 1.00 246.67 164 GLU C CA 1
ATOM 5891 C C . GLU E 1 164 ? 350.405 315.790 176.775 1.00 247.29 164 GLU C C 1
ATOM 5892 O O . GLU E 1 164 ? 350.390 316.316 177.891 1.00 248.16 164 GLU C O 1
ATOM 5898 N N . LYS E 1 165 ? 349.298 315.367 176.158 1.00 248.32 165 LYS C N 1
ATOM 5899 C CA . LYS E 1 165 ? 347.979 315.404 176.803 1.00 249.59 165 LYS C CA 1
ATOM 5900 C C . LYS E 1 165 ? 347.885 314.351 177.909 1.00 249.22 165 LYS C C 1
ATOM 5901 O O . LYS E 1 165 ? 347.672 314.690 179.075 1.00 250.34 165 LYS C O 1
ATOM 5907 N N . THR E 1 166 ? 348.048 313.082 177.528 1.00 246.97 166 THR C N 1
ATOM 5908 C CA . THR E 1 166 ? 348.059 311.957 178.466 1.00 245.18 166 THR C CA 1
ATOM 5909 C C . THR E 1 166 ? 349.497 311.457 178.600 1.00 242.54 166 THR C C 1
ATOM 5910 O O . THR E 1 166 ? 350.008 310.765 177.715 1.00 239.46 166 THR C O 1
ATOM 5914 N N . ASN E 1 167 ? 350.136 311.806 179.717 1.00 242.96 167 ASN C N 1
ATOM 5915 C CA . ASN E 1 167 ? 351.571 311.582 179.907 1.00 242.53 167 ASN C CA 1
ATOM 5916 C C . ASN E 1 167 ? 351.893 310.095 180.115 1.00 243.77 167 ASN C C 1
ATOM 5917 O O . ASN E 1 167 ? 351.627 309.535 181.182 1.00 246.13 167 ASN C O 1
ATOM 5922 N N . LYS E 1 168 ? 352.449 309.471 179.073 1.00 241.25 168 LYS C N 1
ATOM 5923 C CA . LYS E 1 168 ? 352.966 308.098 179.129 1.00 238.00 168 LYS C CA 1
ATOM 5924 C C . LYS E 1 168 ? 354.490 308.091 178.917 1.00 234.02 168 LYS C C 1
ATOM 5925 O O . LYS E 1 168 ? 355.050 307.111 178.417 1.00 229.88 168 LYS C O 1
ATOM 5931 N N . VAL E 1 169 ? 355.156 309.174 179.325 1.00 234.27 169 VAL C N 1
ATOM 5932 C CA . VAL E 1 169 ? 356.580 309.379 179.041 1.00 235.83 169 VAL C CA 1
ATOM 5933 C C . VAL E 1 169 ? 357.427 308.712 180.126 1.00 238.03 169 VAL C C 1
ATOM 5934 O O . VAL E 1 169 ? 357.049 308.704 181.300 1.00 239.39 169 VAL C O 1
ATOM 5938 N N . ILE E 1 170 ? 358.568 308.157 179.715 1.00 239.70 170 ILE C N 1
ATOM 5939 C CA . ILE E 1 170 ? 359.509 307.480 180.615 1.00 241.53 170 ILE C CA 1
ATOM 5940 C C . ILE E 1 170 ? 360.889 308.126 180.457 1.00 243.12 170 ILE C C 1
ATOM 5941 O O . ILE E 1 170 ? 361.215 308.651 179.389 1.00 242.44 170 ILE C O 1
ATOM 5946 N N . LYS E 1 171 ? 361.686 308.092 181.526 1.00 247.01 171 LYS C N 1
ATOM 5947 C CA . LYS E 1 171 ? 363.069 308.582 181.493 1.00 250.38 171 LYS C CA 1
ATOM 5948 C C . LYS E 1 171 ? 363.927 307.664 180.618 1.00 253.92 171 LYS C C 1
ATOM 5949 O O . LYS E 1 171 ? 363.693 306.455 180.561 1.00 254.67 171 LYS C O 1
ATOM 5955 N N . GLY E 1 172 ? 364.917 308.251 179.946 1.00 257.79 172 GLY C N 1
ATOM 5956 C CA . GLY E 1 172 ? 365.736 307.546 178.956 1.00 260.83 172 GLY C CA 1
ATOM 5957 C C . GLY E 1 172 ? 366.521 306.362 179.488 1.00 263.86 172 GLY C C 1
ATOM 5958 O O . GLY E 1 172 ? 367.645 306.520 179.969 1.00 265.25 172 GLY C O 1
ATOM 5959 N N . ASP E 1 173 ? 365.912 305.179 179.401 1.00 266.11 173 ASP C N 1
ATOM 5960 C CA . ASP E 1 173 ? 366.544 303.914 179.790 1.00 268.58 173 ASP C CA 1
ATOM 5961 C C . ASP E 1 173 ? 366.171 302.811 178.796 1.00 268.36 173 ASP C C 1
ATOM 5962 O O . ASP E 1 173 ? 365.048 302.787 178.284 1.00 267.56 173 ASP C O 1
ATOM 5967 N N . PHE E 1 174 ? 367.120 301.912 178.529 1.00 268.23 174 PHE C N 1
ATOM 5968 C CA . PHE E 1 174 ? 366.907 300.749 177.657 1.00 267.39 174 PHE C CA 1
ATOM 5969 C C . PHE E 1 174 ? 367.262 299.464 178.413 1.00 266.49 174 PHE C C 1
ATOM 5970 O O . PHE E 1 174 ? 368.433 299.083 178.505 1.00 266.83 174 PHE C O 1
ATOM 5978 N N . THR E 1 175 ? 366.235 298.826 178.975 1.00 263.35 175 THR C N 1
ATOM 5979 C CA . THR E 1 175 ? 366.371 297.576 179.732 1.00 260.02 175 THR C CA 1
ATOM 5980 C C . THR E 1 175 ? 365.134 296.706 179.484 1.00 257.86 175 THR C C 1
ATOM 5981 O O . THR E 1 175 ? 364.088 297.215 179.071 1.00 255.57 175 THR C O 1
ATOM 5985 N N . GLN E 1 176 ? 365.265 295.400 179.725 1.00 258.94 176 GLN C N 1
ATOM 5986 C CA . GLN E 1 176 ? 364.152 294.442 179.584 1.00 261.42 176 GLN C CA 1
ATOM 5987 C C . GLN E 1 176 ? 362.911 294.811 180.413 1.00 261.13 176 GLN C C 1
ATOM 5988 O O . GLN E 1 176 ? 361.783 294.562 179.982 1.00 260.30 176 GLN C O 1
ATOM 5994 N N . ASP E 1 177 ? 363.128 295.395 181.592 1.00 261.27 177 ASP C N 1
ATOM 5995 C CA . ASP E 1 177 ? 362.034 295.849 182.462 1.00 260.74 177 ASP C CA 1
ATOM 5996 C C . ASP E 1 177 ? 361.287 297.067 181.902 1.00 257.14 177 ASP C C 1
ATOM 5997 O O . ASP E 1 177 ? 360.066 297.155 182.035 1.00 256.98 177 ASP C O 1
ATOM 6002 N N . ASN E 1 178 ? 362.022 297.993 181.285 1.00 252.66 178 ASN C N 1
ATOM 6003 C CA . ASN E 1 178 ? 361.442 299.239 180.754 1.00 249.15 178 ASN C CA 1
ATOM 6004 C C . ASN E 1 178 ? 360.524 299.031 179.546 1.00 248.42 178 ASN C C 1
ATOM 6005 O O . ASN E 1 178 ? 359.552 299.770 179.378 1.00 248.28 178 ASN C O 1
ATOM 6010 N N . ILE E 1 179 ? 360.834 298.036 178.714 1.00 249.13 179 ILE C N 1
ATOM 6011 C CA . ILE E 1 179 ? 360.039 297.735 177.514 1.00 251.11 179 ILE C CA 1
ATOM 6012 C C . ILE E 1 179 ? 358.693 297.098 177.891 1.00 252.23 179 ILE C C 1
ATOM 6013 O O . ILE E 1 179 ? 357.665 297.418 177.288 1.00 252.96 179 ILE C O 1
ATOM 6018 N N . ILE E 1 180 ? 358.709 296.206 178.882 1.00 252.83 180 ILE C N 1
ATOM 6019 C CA . ILE E 1 180 ? 357.483 295.578 179.401 1.00 253.36 180 ILE C CA 1
ATOM 6020 C C . ILE E 1 180 ? 356.654 296.599 180.197 1.00 256.75 180 ILE C C 1
ATOM 6021 O O . ILE E 1 180 ? 355.422 296.582 180.134 1.00 257.54 180 ILE C O 1
ATOM 6026 N N . ASP E 1 181 ? 357.334 297.476 180.939 1.00 260.68 181 ASP C N 1
ATOM 6027 C CA . ASP E 1 181 ? 356.681 298.572 181.673 1.00 262.88 181 ASP C CA 1
ATOM 6028 C C . ASP E 1 181 ? 356.011 299.591 180.738 1.00 260.50 181 ASP C C 1
ATOM 6029 O O . ASP E 1 181 ? 354.969 300.152 181.080 1.00 260.42 181 ASP C O 1
ATOM 6034 N N . LEU E 1 182 ? 356.610 299.821 179.567 1.00 258.23 182 LEU C N 1
ATOM 6035 C CA . LEU E 1 182 ? 356.042 300.716 178.549 1.00 257.20 182 LEU C CA 1
ATOM 6036 C C . LEU E 1 182 ? 354.704 300.188 178.022 1.00 255.82 182 LEU C C 1
ATOM 6037 O O . LEU E 1 182 ? 353.735 300.943 177.913 1.00 254.51 182 LEU C O 1
ATOM 6042 N N . GLU E 1 183 ? 354.664 298.895 177.701 1.00 256.22 183 GLU C N 1
ATOM 6043 C CA . GLU E 1 183 ? 353.429 298.230 177.260 1.00 257.04 183 GLU C CA 1
ATOM 6044 C C . GLU E 1 183 ? 352.382 298.133 178.378 1.00 260.41 183 GLU C C 1
ATOM 6045 O O . GLU E 1 183 ? 351.181 298.147 178.103 1.00 259.29 183 GLU C O 1
ATOM 6051 N N . ALA E 1 184 ? 352.842 298.019 179.625 1.00 264.84 184 ALA C N 1
ATOM 6052 C CA . ALA E 1 184 ? 351.958 298.003 180.798 1.00 267.00 184 ALA C CA 1
ATOM 6053 C C . ALA E 1 184 ? 351.273 299.350 181.054 1.00 266.84 184 ALA C C 1
ATOM 6054 O O . ALA E 1 184 ? 350.129 299.381 181.513 1.00 267.05 184 ALA C O 1
ATOM 6056 N N . LEU E 1 185 ? 351.975 300.450 180.771 1.00 266.69 185 LEU C N 1
ATOM 6057 C CA . LEU E 1 185 ? 351.418 301.803 180.933 1.00 267.29 185 LEU C CA 1
ATOM 6058 C C . LEU E 1 185 ? 350.245 302.061 179.986 1.00 267.96 185 LEU C C 1
ATOM 6059 O O . LEU E 1 185 ? 349.186 302.522 180.418 1.00 268.70 185 LEU C O 1
ATOM 6064 N N . LEU E 1 186 ? 350.446 301.766 178.704 1.00 269.45 186 LEU C N 1
ATOM 6065 C CA . LEU E 1 186 ? 349.398 301.937 177.688 1.00 272.00 186 LEU C CA 1
ATOM 6066 C C . LEU E 1 186 ? 348.270 300.897 177.785 1.00 271.52 186 LEU C C 1
ATOM 6067 O O . LEU E 1 186 ? 347.159 301.158 177.324 1.00 272.02 186 LEU C O 1
ATOM 6072 N N . GLU E 1 187 ? 348.557 299.729 178.367 1.00 269.66 187 GLU C N 1
ATOM 6073 C CA . GLU E 1 187 ? 347.542 298.682 178.584 1.00 268.12 187 GLU C CA 1
ATOM 6074 C C . GLU E 1 187 ? 346.460 299.100 179.591 1.00 266.34 187 GLU C C 1
ATOM 6075 O O . GLU E 1 187 ? 345.301 298.703 179.450 1.00 263.84 187 GLU C O 1
ATOM 6081 N N . ASP E 1 188 ? 346.843 299.893 180.595 1.00 266.54 188 ASP C N 1
ATOM 6082 C CA . ASP E 1 188 ? 345.909 300.398 181.617 1.00 266.60 188 ASP C CA 1
ATOM 6083 C C . ASP E 1 188 ? 344.668 301.069 181.013 1.00 266.76 188 ASP C C 1
ATOM 6084 O O . ASP E 1 188 ? 343.560 300.902 181.529 1.00 266.91 188 ASP C O 1
ATOM 6089 N N . ASP E 1 189 ? 344.867 301.817 179.926 1.00 267.17 189 ASP C N 1
ATOM 6090 C CA . ASP E 1 189 ? 343.777 302.454 179.184 1.00 267.59 189 ASP C CA 1
ATOM 6091 C C . ASP E 1 189 ? 343.510 301.722 177.864 1.00 266.87 189 ASP C C 1
ATOM 6092 O O . ASP E 1 189 ? 344.316 301.792 176.934 1.00 267.16 189 ASP C O 1
ATOM 6097 N N . GLU E 1 190 ? 342.382 301.013 177.809 1.00 266.19 190 GLU C N 1
ATOM 6098 C CA . GLU E 1 190 ? 341.873 300.346 176.597 1.00 266.01 190 GLU C CA 1
ATOM 6099 C C . GLU E 1 190 ? 342.717 299.155 176.081 1.00 265.40 190 GLU C C 1
ATOM 6100 O O . GLU E 1 190 ? 342.569 298.041 176.592 1.00 266.18 190 GLU C O 1
ATOM 6106 N N . LEU E 1 191 ? 343.601 299.391 175.106 1.00 261.99 191 LEU C N 1
ATOM 6107 C CA . LEU E 1 191 ? 344.128 298.324 174.238 1.00 257.57 191 LEU C CA 1
ATOM 6108 C C . LEU E 1 191 ? 345.618 298.031 174.443 1.00 253.17 191 LEU C C 1
ATOM 6109 O O . LEU E 1 191 ? 346.380 298.895 174.882 1.00 251.72 191 LEU C O 1
ATOM 6114 N N . GLU E 1 192 ? 346.012 296.802 174.106 1.00 250.46 192 GLU C N 1
ATOM 6115 C CA . GLU E 1 192 ? 347.409 296.354 174.159 1.00 248.62 192 GLU C CA 1
ATOM 6116 C C . GLU E 1 192 ? 348.192 296.901 172.961 1.00 243.86 192 GLU C C 1
ATOM 6117 O O . GLU E 1 192 ? 347.605 297.262 171.937 1.00 241.76 192 GLU C O 1
ATOM 6123 N N . ALA E 1 193 ? 349.515 296.969 173.112 1.00 238.38 193 ALA C N 1
ATOM 6124 C CA . ALA E 1 193 ? 350.429 297.458 172.068 1.00 233.68 193 ALA C CA 1
ATOM 6125 C C . ALA E 1 193 ? 350.324 296.681 170.750 1.00 230.11 193 ALA C C 1
ATOM 6126 O O . ALA E 1 193 ? 350.075 295.473 170.751 1.00 230.79 193 ALA C O 1
ATOM 6128 N N . ASN E 1 194 ? 350.520 297.395 169.640 1.00 226.29 194 ASN C N 1
ATOM 6129 C CA . ASN E 1 194 ? 350.459 296.829 168.290 1.00 223.31 194 ASN C CA 1
ATOM 6130 C C . ASN E 1 194 ? 351.856 296.661 167.692 1.00 219.56 194 ASN C C 1
ATOM 6131 O O . ASN E 1 194 ? 352.236 295.556 167.299 1.00 218.23 194 ASN C O 1
ATOM 6136 N N . ALA E 1 195 ? 352.609 297.759 167.620 1.00 217.47 195 ALA C N 1
ATOM 6137 C CA . ALA E 1 195 ? 353.941 297.757 167.004 1.00 217.23 195 ALA C CA 1
ATOM 6138 C C . ALA E 1 195 ? 354.767 298.980 167.412 1.00 216.90 195 ALA C C 1
ATOM 6139 O O . ALA E 1 195 ? 354.216 300.057 167.647 1.00 217.83 195 ALA C O 1
ATOM 6141 N N . PHE E 1 196 ? 356.088 298.801 167.478 1.00 216.11 196 PHE C N 1
ATOM 6142 C CA . PHE E 1 196 ? 357.020 299.871 167.861 1.00 215.65 196 PHE C CA 1
ATOM 6143 C C . PHE E 1 196 ? 357.441 300.715 166.659 1.00 217.60 196 PHE C C 1
ATOM 6144 O O . PHE E 1 196 ? 357.441 300.237 165.521 1.00 217.34 196 PHE C O 1
ATOM 6152 N N . ILE E 1 197 ? 357.791 301.973 166.931 1.00 219.82 197 ILE C N 1
ATOM 6153 C CA . ILE E 1 197 ? 358.342 302.893 165.930 1.00 221.20 197 ILE C CA 1
ATOM 6154 C C . ILE E 1 197 ? 359.568 303.592 166.533 1.00 223.45 197 ILE C C 1
ATOM 6155 O O . ILE E 1 197 ? 359.434 304.577 167.267 1.00 222.58 197 ILE C O 1
ATOM 6160 N N . SER E 1 198 ? 360.751 303.056 166.230 1.00 226.82 198 SER C N 1
ATOM 6161 C CA . SER E 1 198 ? 362.032 303.599 166.697 1.00 229.05 198 SER C CA 1
ATOM 6162 C C . SER E 1 198 ? 362.958 303.857 165.514 1.00 229.61 198 SER C C 1
ATOM 6163 O O . SER E 1 198 ? 362.747 303.316 164.427 1.00 227.42 198 SER C O 1
ATOM 6166 N N . LYS E 1 199 ? 363.984 304.678 165.736 1.00 235.11 199 LYS C N 1
ATOM 6167 C CA . LYS E 1 199 ? 364.905 305.081 164.660 1.00 239.47 199 LYS C CA 1
ATOM 6168 C C . LYS E 1 199 ? 365.788 303.940 164.155 1.00 236.30 199 LYS C C 1
ATOM 6169 O O . LYS E 1 199 ? 366.057 302.976 164.877 1.00 235.55 199 LYS C O 1
ATOM 6175 N N . THR E 1 200 ? 366.225 304.074 162.904 1.00 233.50 200 THR C N 1
ATOM 6176 C CA . THR E 1 200 ? 367.229 303.190 162.317 1.00 230.93 200 THR C CA 1
ATOM 6177 C C . THR E 1 200 ? 368.580 303.477 162.971 1.00 224.79 200 THR C C 1
ATOM 6178 O O . THR E 1 200 ? 369.304 302.551 163.325 1.00 223.31 200 THR C O 1
ATOM 6182 N N . GLN E 1 201 ? 368.895 304.764 163.134 1.00 219.82 201 GLN C N 1
ATOM 6183 C CA . GLN E 1 201 ? 370.098 305.221 163.849 1.00 217.19 201 GLN C CA 1
ATOM 6184 C C . GLN E 1 201 ? 370.244 304.604 165.246 1.00 215.83 201 GLN C C 1
ATOM 6185 O O . GLN E 1 201 ? 371.354 304.255 165.653 1.00 216.70 201 GLN C O 1
ATOM 6191 N N . ASN E 1 202 ? 369.127 304.466 165.962 1.00 215.67 202 ASN C N 1
ATOM 6192 C CA . ASN E 1 202 ? 369.113 303.929 167.324 1.00 217.25 202 ASN C CA 1
ATOM 6193 C C . ASN E 1 202 ? 368.864 302.412 167.306 1.00 213.29 202 ASN C C 1
ATOM 6194 O O . ASN E 1 202 ? 367.821 301.926 167.757 1.00 212.37 202 ASN C O 1
ATOM 6199 N N . ARG E 1 203 ? 369.837 301.679 166.761 1.00 208.85 203 ARG C N 1
ATOM 6200 C CA . ARG E 1 203 ? 369.807 300.211 166.692 1.00 204.59 203 ARG C CA 1
ATOM 6201 C C . ARG E 1 203 ? 370.917 299.526 167.508 1.00 207.69 203 ARG C C 1
ATOM 6202 O O . ARG E 1 203 ? 370.877 298.307 167.688 1.00 207.98 203 ARG C O 1
ATOM 6210 N N . SER E 1 204 ? 371.896 300.295 167.994 1.00 212.37 204 SER C N 1
ATOM 6211 C CA . SER E 1 204 ? 372.996 299.758 168.802 1.00 216.84 204 SER C CA 1
ATOM 6212 C C . SER E 1 204 ? 372.557 299.430 170.232 1.00 221.40 204 SER C C 1
ATOM 6213 O O . SER E 1 204 ? 373.084 298.496 170.842 1.00 223.46 204 SER C O 1
ATOM 6216 N N . LEU E 1 205 ? 371.609 300.205 170.764 1.00 225.94 205 LEU C N 1
ATOM 6217 C CA . LEU E 1 205 ? 371.038 299.952 172.095 1.00 230.47 205 LEU C CA 1
ATOM 6218 C C . LEU E 1 205 ? 370.258 298.634 172.157 1.00 231.23 205 LEU C C 1
ATOM 6219 O O . LEU E 1 205 ? 370.249 297.967 173.192 1.00 230.96 205 LEU C O 1
ATOM 6224 N N . LEU E 1 206 ? 369.605 298.273 171.052 1.00 231.57 206 LEU C N 1
ATOM 6225 C CA . LEU E 1 206 ? 368.874 297.004 170.945 1.00 231.84 206 LEU C CA 1
ATOM 6226 C C . LEU E 1 206 ? 369.794 295.776 170.976 1.00 230.15 206 LEU C C 1
ATOM 6227 O O . LEU E 1 206 ? 369.412 294.727 171.499 1.00 229.25 206 LEU C O 1
ATOM 6232 N N . ARG E 1 207 ? 370.995 295.914 170.413 1.00 230.60 207 ARG C N 1
ATOM 6233 C CA . ARG E 1 207 ? 371.979 294.826 170.356 1.00 231.68 207 ARG C CA 1
ATOM 6234 C C . ARG E 1 207 ? 372.579 294.505 171.728 1.00 232.90 207 ARG C C 1
ATOM 6235 O O . ARG E 1 207 ? 372.662 293.338 172.114 1.00 233.32 207 ARG C O 1
ATOM 6243 N N . LYS E 1 208 ? 372.990 295.545 172.452 1.00 235.96 208 LYS C N 1
ATOM 6244 C CA . LYS E 1 208 ? 373.725 295.386 173.719 1.00 239.76 208 LYS C CA 1
ATOM 6245 C C . LYS E 1 208 ? 372.915 294.865 174.922 1.00 239.77 208 LYS C C 1
ATOM 6246 O O . LYS E 1 208 ? 373.514 294.470 175.926 1.00 241.73 208 LYS C O 1
ATOM 6252 N N . ILE E 1 209 ? 371.583 294.865 174.834 1.00 239.23 209 ILE C N 1
ATOM 6253 C CA . ILE E 1 209 ? 370.728 294.383 175.933 1.00 240.09 209 ILE C CA 1
ATOM 6254 C C . ILE E 1 209 ? 370.823 292.857 176.084 1.00 242.84 209 ILE C C 1
ATOM 6255 O O . ILE E 1 209 ? 370.248 292.109 175.289 1.00 241.84 209 ILE C O 1
ATOM 6260 N N . VAL E 1 210 ? 371.570 292.422 177.100 1.00 248.09 210 VAL C N 1
ATOM 6261 C CA . VAL E 1 210 ? 371.654 291.015 177.504 1.00 252.02 210 VAL C CA 1
ATOM 6262 C C . VAL E 1 210 ? 371.576 290.963 179.033 1.00 255.90 210 VAL C C 1
ATOM 6263 O O . VAL E 1 210 ? 372.499 291.414 179.716 1.00 257.54 210 VAL C O 1
ATOM 6267 N N . ASP E 1 211 ? 370.480 290.418 179.561 1.00 259.23 211 ASP C N 1
ATOM 6268 C CA . ASP E 1 211 ? 370.242 290.390 181.011 1.00 261.94 211 ASP C CA 1
ATOM 6269 C C . ASP E 1 211 ? 371.071 289.290 181.693 1.00 264.67 211 ASP C C 1
ATOM 6270 O O . ASP E 1 211 ? 371.302 288.238 181.096 1.00 265.08 211 ASP C O 1
ATOM 6275 N N . PRO E 1 212 ? 371.515 289.527 182.947 1.00 267.25 212 PRO C N 1
ATOM 6276 C CA . PRO E 1 212 ? 372.327 288.531 183.661 1.00 267.71 212 PRO C CA 1
ATOM 6277 C C . PRO E 1 212 ? 371.538 287.322 184.187 1.00 267.87 212 PRO C C 1
ATOM 6278 O O . PRO E 1 212 ? 372.044 286.198 184.127 1.00 267.93 212 PRO C O 1
ATOM 6282 N N . GLU E 1 213 ? 370.325 287.552 184.694 1.00 267.38 213 GLU C N 1
ATOM 6283 C CA . GLU E 1 213 ? 369.490 286.482 185.257 1.00 265.83 213 GLU C CA 1
ATOM 6284 C C . GLU E 1 213 ? 368.942 285.567 184.162 1.00 263.41 213 GLU C C 1
ATOM 6285 O O . GLU E 1 213 ? 369.080 284.344 184.243 1.00 262.79 213 GLU C O 1
ATOM 6291 N N . THR E 1 214 ? 368.327 286.177 183.148 1.00 260.52 214 THR C N 1
ATOM 6292 C CA . THR E 1 214 ? 367.788 285.456 181.984 1.00 258.65 214 THR C CA 1
ATOM 6293 C C . THR E 1 214 ? 368.619 285.812 180.744 1.00 256.31 214 THR C C 1
ATOM 6294 O O . THR E 1 214 ? 368.356 286.806 180.063 1.00 256.31 214 THR C O 1
ATOM 6298 N N . LYS E 1 215 ? 369.627 284.984 180.466 1.00 254.61 215 LYS C N 1
ATOM 6299 C CA . LYS E 1 215 ? 370.605 285.262 179.410 1.00 253.37 215 LYS C CA 1
ATOM 6300 C C . LYS E 1 215 ? 370.007 285.121 178.008 1.00 252.10 215 LYS C C 1
ATOM 6301 O O . LYS E 1 215 ? 369.952 284.021 177.450 1.00 250.89 215 LYS C O 1
ATOM 6307 N N . GLU E 1 216 ? 369.555 286.247 177.457 1.00 250.47 216 GLU C N 1
ATOM 6308 C CA . GLU E 1 216 ? 369.027 286.305 176.092 1.00 248.60 216 GLU C CA 1
ATOM 6309 C C . GLU E 1 216 ? 369.008 287.731 175.542 1.00 245.15 216 GLU C C 1
ATOM 6310 O O . GLU E 1 216 ? 369.031 288.703 176.305 1.00 242.80 216 GLU C O 1
ATOM 6316 N N . ARG E 1 217 ? 368.965 287.835 174.215 1.00 241.34 217 ARG C N 1
ATOM 6317 C CA . ARG E 1 217 ? 368.737 289.103 173.520 1.00 236.41 217 ARG C CA 1
ATOM 6318 C C . ARG E 1 217 ? 367.255 289.219 173.175 1.00 233.03 217 ARG C C 1
ATOM 6319 O O . ARG E 1 217 ? 366.618 288.229 172.804 1.00 230.73 217 ARG C O 1
ATOM 6327 N N . ILE E 1 218 ? 366.720 290.434 173.287 1.00 230.67 218 ILE C N 1
ATOM 6328 C CA . ILE E 1 218 ? 365.284 290.682 173.131 1.00 228.40 218 ILE C CA 1
ATOM 6329 C C . ILE E 1 218 ? 364.988 290.974 171.659 1.00 225.59 218 ILE C C 1
ATOM 6330 O O . ILE E 1 218 ? 364.138 290.320 171.050 1.00 224.96 218 ILE C O 1
ATOM 6335 N N . TYR E 1 219 ? 365.699 291.952 171.099 1.00 222.54 219 TYR C N 1
ATOM 6336 C CA . TYR E 1 219 ? 365.541 292.348 169.697 1.00 219.64 219 TYR C CA 1
ATOM 6337 C C . TYR E 1 219 ? 366.173 291.317 168.761 1.00 217.13 219 TYR C C 1
ATOM 6338 O O . TYR E 1 219 ? 367.324 290.923 168.956 1.00 217.41 219 TYR C O 1
ATOM 6347 N N . ASP E 1 220 ? 365.415 290.892 167.749 1.00 216.47 220 ASP C N 1
ATOM 6348 C CA . ASP E 1 220 ? 365.884 289.906 166.772 1.00 216.85 220 ASP C CA 1
ATOM 6349 C C . ASP E 1 220 ? 366.775 290.587 165.732 1.00 219.45 220 ASP C C 1
ATOM 6350 O O . ASP E 1 220 ? 366.525 291.731 165.346 1.00 218.62 220 ASP C O 1
ATOM 6355 N N . ARG E 1 221 ? 367.805 289.870 165.285 1.00 225.13 221 ARG C N 1
ATOM 6356 C CA . ARG E 1 221 ? 368.758 290.378 164.295 1.00 230.13 221 ARG C CA 1
ATOM 6357 C C . ARG E 1 221 ? 368.319 290.049 162.866 1.00 232.97 221 ARG C C 1
ATOM 6358 O O . ARG E 1 221 ? 368.397 290.906 161.981 1.00 232.80 221 ARG C O 1
ATOM 6366 N N . ASN E 1 222 ? 367.867 288.812 162.650 1.00 235.57 222 ASN C N 1
ATOM 6367 C CA . ASN E 1 222 ? 367.381 288.367 161.337 1.00 237.82 222 ASN C CA 1
ATOM 6368 C C . ASN E 1 222 ? 366.054 289.048 160.990 1.00 236.97 222 ASN C C 1
ATOM 6369 O O . ASN E 1 222 ? 365.978 289.803 160.017 1.00 235.58 222 ASN C O 1
ATOM 6374 N N . SER E 1 223 ? 365.023 288.782 161.792 1.00 237.51 223 SER C N 1
ATOM 6375 C CA . SER E 1 223 ? 363.728 289.453 161.658 1.00 236.78 223 SER C CA 1
ATOM 6376 C C . SER E 1 223 ? 363.772 290.801 162.371 1.00 234.93 223 SER C C 1
ATOM 6377 O O . SER E 1 223 ? 364.735 291.102 163.081 1.00 233.53 223 SER C O 1
ATOM 6380 N N . ASP E 1 224 ? 362.727 291.604 162.177 1.00 233.89 224 ASP C N 1
ATOM 6381 C CA . ASP E 1 224 ? 362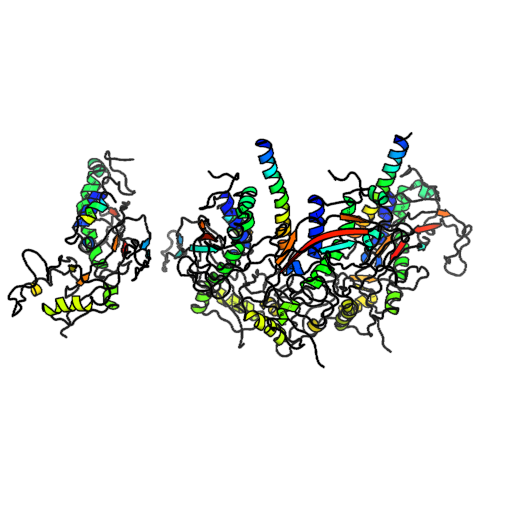.619 292.926 162.797 1.00 233.97 224 ASP C CA 1
ATOM 6382 C C . ASP E 1 224 ? 361.462 292.927 163.802 1.00 229.18 224 ASP C C 1
ATOM 6383 O O . ASP E 1 224 ? 360.295 293.046 163.422 1.00 228.10 224 ASP C O 1
ATOM 6388 N N . SER E 1 225 ? 361.800 292.771 165.082 1.00 226.35 225 SER C N 1
ATOM 6389 C CA . SER E 1 225 ? 360.815 292.779 166.169 1.00 225.51 225 SER C CA 1
ATOM 6390 C C . SER E 1 225 ? 361.497 293.019 167.517 1.00 225.20 225 SER C C 1
ATOM 6391 O O . SER E 1 225 ? 362.543 292.428 167.794 1.00 225.10 225 SER C O 1
ATOM 6394 N N . LEU E 1 226 ? 360.898 293.871 168.351 1.00 225.65 226 LEU C N 1
ATOM 6395 C CA . LEU E 1 226 ? 361.507 294.269 169.628 1.00 226.20 226 LEU C CA 1
ATOM 6396 C C . LEU E 1 226 ? 361.293 293.187 170.684 1.00 222.88 226 LEU C C 1
ATOM 6397 O O . LEU E 1 226 ? 362.260 292.633 171.202 1.00 219.59 226 LEU C O 1
ATOM 6402 N N . ASP E 1 227 ? 360.030 292.895 170.986 1.00 223.54 227 ASP C N 1
ATOM 6403 C CA . ASP E 1 227 ? 359.656 291.853 171.948 1.00 225.72 227 ASP C CA 1
ATOM 6404 C C . ASP E 1 227 ? 358.487 291.053 171.358 1.00 226.36 227 ASP C C 1
ATOM 6405 O O . ASP E 1 227 ? 357.452 290.854 172.004 1.00 225.93 227 ASP C O 1
ATOM 6410 N N . GLY E 1 228 ? 358.671 290.605 170.115 1.00 226.75 228 GLY C N 1
ATOM 6411 C CA . GLY E 1 228 ? 357.609 289.970 169.331 1.00 226.41 228 GLY C CA 1
ATOM 6412 C C . GLY E 1 228 ? 356.900 290.935 168.395 1.00 225.79 228 GLY C C 1
ATOM 6413 O O . GLY E 1 228 ? 356.599 290.585 167.251 1.00 223.32 228 GLY C O 1
ATOM 6414 N N . LEU E 1 229 ? 356.644 292.152 168.878 1.00 227.14 229 LEU C N 1
ATOM 6415 C CA . LEU E 1 229 ? 355.909 293.166 168.121 1.00 228.39 229 LEU C CA 1
ATOM 6416 C C . LEU E 1 229 ? 356.800 293.705 166.996 1.00 226.97 229 LEU C C 1
ATOM 6417 O O . LEU E 1 229 ? 357.919 294.144 167.266 1.00 229.48 229 LEU C O 1
ATOM 6422 N N . PRO E 1 230 ? 356.311 293.674 165.738 1.00 223.90 230 PRO C N 1
ATOM 6423 C CA . PRO E 1 230 ? 357.156 294.030 164.593 1.00 222.56 230 PRO C CA 1
ATOM 6424 C C . PRO E 1 230 ? 357.458 295.529 164.498 1.00 219.27 230 PRO C C 1
ATOM 6425 O O . PRO E 1 230 ? 356.535 296.344 164.524 1.00 218.15 230 PRO C O 1
ATOM 6429 N N . VAL E 1 231 ? 358.743 295.870 164.379 1.00 216.26 231 VAL C N 1
ATOM 6430 C CA . VAL E 1 231 ? 359.203 297.263 164.369 1.00 214.40 231 VAL C CA 1
ATOM 6431 C C . VAL E 1 231 ? 359.510 297.719 162.943 1.00 215.88 231 VAL C C 1
ATOM 6432 O O . VAL E 1 231 ? 360.011 296.939 162.130 1.00 217.62 231 VAL C O 1
ATOM 6436 N N . VAL E 1 232 ? 359.198 298.982 162.655 1.00 217.87 232 VAL C N 1
ATOM 6437 C CA . VAL E 1 232 ? 359.580 299.643 161.400 1.00 220.55 232 VAL C CA 1
ATOM 6438 C C . VAL E 1 232 ? 359.965 301.096 161.690 1.00 223.24 232 VAL C C 1
ATOM 6439 O O . VAL E 1 232 ? 359.733 301.587 162.799 1.00 221.60 232 VAL C O 1
ATOM 6443 N N . ASN E 1 233 ? 360.547 301.775 160.699 1.00 230.46 233 ASN C N 1
ATOM 6444 C CA . ASN E 1 233 ? 361.057 303.138 160.887 1.00 238.02 233 ASN C CA 1
ATOM 6445 C C . ASN E 1 233 ? 360.730 304.078 159.721 1.00 244.23 233 ASN C C 1
ATOM 6446 O O . ASN E 1 233 ? 360.792 303.689 158.554 1.00 244.36 233 ASN C O 1
ATOM 6451 N N . LEU E 1 234 ? 360.403 305.323 160.069 1.00 253.23 234 LEU C N 1
ATOM 6452 C CA . LEU E 1 234 ? 360.020 306.365 159.111 1.00 260.04 234 LEU C CA 1
ATOM 6453 C C . LEU E 1 234 ? 361.238 307.024 158.450 1.00 260.76 234 LEU C C 1
ATOM 6454 O O . LEU E 1 234 ? 361.149 307.482 157.309 1.00 260.74 234 LEU C O 1
ATOM 6459 N N . LYS E 1 235 ? 362.349 307.090 159.189 1.00 261.49 235 LYS C N 1
ATOM 6460 C CA . LYS E 1 235 ? 363.632 307.652 158.731 1.00 261.64 235 LYS C CA 1
ATOM 6461 C C . LYS E 1 235 ? 363.571 309.178 158.586 1.00 260.61 235 LYS C C 1
ATOM 6462 O O . LYS E 1 235 ? 364.005 309.741 157.577 1.00 259.76 235 LYS C O 1
ATOM 6468 N N . SER E 1 236 ? 363.037 309.830 159.620 1.00 259.20 236 SER C N 1
ATOM 6469 C CA . SER E 1 236 ? 362.959 311.288 159.700 1.00 257.59 236 SER C CA 1
ATOM 6470 C C . SER E 1 236 ? 364.084 311.797 160.597 1.00 255.79 236 SER C C 1
ATOM 6471 O O . SER E 1 236 ? 364.256 311.300 161.712 1.00 256.16 236 SER C O 1
ATOM 6474 N N . SER E 1 237 ? 364.837 312.787 160.116 1.00 253.40 237 SER C N 1
ATOM 6475 C CA . SER E 1 237 ? 365.974 313.344 160.860 1.00 251.37 237 SER C CA 1
ATOM 6476 C C . SER E 1 237 ? 365.497 314.282 161.978 1.00 250.21 237 SER C C 1
ATOM 6477 O O . SER E 1 237 ? 365.598 315.507 161.866 1.00 250.83 237 SER C O 1
ATOM 6480 N N . ASN E 1 238 ? 364.991 313.680 163.056 1.00 248.39 238 ASN C N 1
ATOM 6481 C CA . ASN E 1 238 ? 364.382 314.408 164.184 1.00 246.76 238 ASN C CA 1
ATOM 6482 C C . ASN E 1 238 ? 364.575 313.680 165.519 1.00 246.08 238 ASN C C 1
ATOM 6483 O O . ASN E 1 238 ? 365.127 314.247 166.465 1.00 246.40 238 ASN C O 1
ATOM 6488 N N . LEU E 1 239 ? 364.104 312.433 165.586 1.00 244.62 239 LEU C N 1
ATOM 6489 C CA . LEU E 1 239 ? 364.175 311.605 166.803 1.00 243.24 239 LEU C CA 1
ATOM 6490 C C . LEU E 1 239 ? 365.609 311.271 167.236 1.00 243.49 239 LEU C C 1
ATOM 6491 O O . LEU E 1 239 ? 366.568 311.510 166.497 1.00 245.99 239 LEU C O 1
ATOM 6496 N N . LYS E 1 240 ? 365.733 310.729 168.448 1.00 241.56 240 LYS C N 1
ATOM 6497 C CA . LYS E 1 240 ? 367.020 310.288 169.004 1.00 239.67 240 LYS C CA 1
ATOM 6498 C C . LYS E 1 240 ? 366.914 308.908 169.659 1.00 240.19 240 LYS C C 1
ATOM 6499 O O . LYS E 1 240 ? 367.586 307.965 169.234 1.00 236.32 240 LYS C O 1
ATOM 6505 N N . ARG E 1 241 ? 366.073 308.805 170.690 1.00 243.53 241 ARG C N 1
ATOM 6506 C CA . ARG E 1 241 ? 365.904 307.579 171.478 1.00 246.51 241 ARG C CA 1
ATOM 6507 C C . ARG E 1 241 ? 364.414 307.201 171.571 1.00 244.19 241 ARG C C 1
ATOM 6508 O O . ARG E 1 241 ? 363.935 306.758 172.618 1.00 244.42 241 ARG C O 1
ATOM 6516 N N . GLY E 1 242 ? 363.697 307.349 170.457 1.00 243.13 242 GLY C N 1
ATOM 6517 C CA . GLY E 1 242 ? 362.237 307.221 170.435 1.00 243.23 242 GLY C CA 1
ATOM 6518 C C . GLY E 1 242 ? 361.714 305.794 170.451 1.00 243.31 242 GLY C C 1
ATOM 6519 O O . GLY E 1 242 ? 362.350 304.888 169.909 1.00 242.52 242 GLY C O 1
ATOM 6520 N N . GLU E 1 243 ? 360.550 305.608 171.078 1.00 244.52 243 GLU C N 1
ATOM 6521 C CA . GLU E 1 243 ? 359.847 304.317 171.123 1.00 245.04 243 GLU C CA 1
ATOM 6522 C C . GLU E 1 243 ? 358.330 304.551 171.158 1.00 242.04 243 GLU C C 1
ATOM 6523 O O . GLU E 1 243 ? 357.729 304.606 172.235 1.00 241.95 243 GLU C O 1
ATOM 6529 N N . LEU E 1 244 ? 357.725 304.681 169.976 1.00 237.30 244 LEU C N 1
ATOM 6530 C CA . LEU E 1 244 ? 356.311 305.062 169.839 1.00 235.34 244 LEU C CA 1
ATOM 6531 C C . LEU E 1 244 ? 355.430 303.877 169.431 1.00 235.41 244 LEU C C 1
ATOM 6532 O O . LEU E 1 244 ? 355.825 303.071 168.586 1.00 235.33 244 LEU C O 1
ATOM 6537 N N . ILE E 1 245 ? 354.244 303.781 170.042 1.00 236.09 245 ILE C N 1
ATOM 6538 C CA . ILE E 1 245 ? 353.277 302.700 169.777 1.00 235.75 245 ILE C CA 1
ATOM 6539 C C . ILE E 1 245 ? 351.852 303.264 169.705 1.00 234.90 245 ILE C C 1
ATOM 6540 O O . ILE E 1 245 ? 351.441 304.000 170.602 1.00 235.64 245 ILE C O 1
ATOM 6545 N N . THR E 1 246 ? 351.102 302.890 168.663 1.00 230.54 246 THR C N 1
ATOM 6546 C CA . THR E 1 246 ? 349.726 303.377 168.459 1.00 225.50 246 THR C CA 1
ATOM 6547 C C . THR E 1 246 ? 348.717 302.230 168.258 1.00 218.88 246 THR C C 1
ATOM 6548 O O . THR E 1 246 ? 347.918 301.955 169.156 1.00 217.83 246 THR C O 1
ATOM 6552 N N . GLY E 1 247 ? 348.755 301.573 167.097 1.00 211.68 247 GLY C N 1
ATOM 6553 C CA . GLY E 1 247 ? 347.792 300.521 166.751 1.00 207.48 247 GLY C CA 1
ATOM 6554 C C . GLY E 1 247 ? 346.536 301.041 166.070 1.00 203.77 247 GLY C C 1
ATOM 6555 O O . GLY E 1 247 ? 346.316 300.782 164.886 1.00 203.25 247 GLY C O 1
ATOM 6556 N N . ASP E 1 248 ? 345.707 301.761 166.824 1.00 201.23 248 ASP C N 1
ATOM 6557 C CA . ASP E 1 248 ? 344.469 302.353 166.302 1.00 199.15 248 ASP C CA 1
ATOM 6558 C C . ASP E 1 248 ? 344.780 303.693 165.627 1.00 199.58 248 ASP C C 1
ATOM 6559 O O . ASP E 1 248 ? 345.104 304.667 166.310 1.00 201.81 248 ASP C O 1
ATOM 6564 N N . PHE E 1 249 ? 344.681 303.738 164.296 1.00 199.83 249 PHE C N 1
ATOM 6565 C CA . PHE E 1 249 ? 345.030 304.942 163.527 1.00 201.08 249 PHE C CA 1
ATOM 6566 C C . PHE E 1 249 ? 344.336 304.989 162.160 1.00 198.23 249 PHE C C 1
ATOM 6567 O O . PHE E 1 249 ? 344.083 303.949 161.548 1.00 198.35 249 PHE C O 1
ATOM 6575 N N . ASP E 1 250 ? 344.048 306.208 161.697 1.00 196.99 250 ASP C N 1
ATOM 6576 C CA . ASP E 1 250 ? 343.366 306.462 160.422 1.00 197.51 250 ASP C CA 1
ATOM 6577 C C . ASP E 1 250 ? 344.313 307.132 159.420 1.00 193.66 250 ASP C C 1
ATOM 6578 O O . ASP E 1 250 ? 344.798 308.237 159.666 1.00 193.07 250 ASP C O 1
ATOM 6583 N N . LYS E 1 251 ? 344.563 306.449 158.301 1.00 190.44 251 LYS C N 1
ATOM 6584 C CA . LYS E 1 251 ? 345.223 307.033 157.131 1.00 188.53 251 LYS C CA 1
ATOM 6585 C C . LYS E 1 251 ? 344.192 307.193 156.015 1.00 188.25 251 LYS C C 1
ATOM 6586 O O . LYS E 1 251 ? 343.238 306.419 155.934 1.00 187.18 251 LYS C O 1
ATOM 6592 N N . LEU E 1 252 ? 344.386 308.207 155.171 1.00 193.30 252 LEU C N 1
ATOM 6593 C CA . LEU E 1 252 ? 343.530 308.449 154.006 1.00 199.09 252 LEU C CA 1
ATOM 6594 C C . LEU E 1 252 ? 344.372 308.725 152.763 1.00 201.53 252 LEU C C 1
ATOM 6595 O O . LEU E 1 252 ? 345.325 309.506 152.811 1.00 204.30 252 LEU C O 1
ATOM 6600 N N . ILE E 1 253 ? 344.013 308.066 151.663 1.00 201.50 253 ILE C N 1
ATOM 6601 C CA . ILE E 1 253 ? 344.522 308.386 150.330 1.00 202.79 253 ILE C CA 1
ATOM 6602 C C . ILE E 1 253 ? 343.321 308.352 149.391 1.00 202.49 253 ILE C C 1
ATOM 6603 O O . ILE E 1 253 ? 342.664 307.316 149.264 1.00 204.96 253 ILE C O 1
ATOM 6608 N N . TYR E 1 254 ? 343.033 309.484 148.750 1.00 204.24 254 TYR C N 1
ATOM 6609 C CA . TYR E 1 254 ? 341.872 309.605 147.868 1.00 209.91 254 TYR C CA 1
ATOM 6610 C C . TYR E 1 254 ? 342.114 310.638 146.770 1.00 204.97 254 TYR C C 1
ATOM 6611 O O . TYR E 1 254 ? 342.897 311.572 146.947 1.00 206.42 254 TYR C O 1
ATOM 6620 N N . GLY E 1 255 ? 341.441 310.451 145.636 1.00 199.82 255 GLY C N 1
ATOM 6621 C CA . GLY E 1 255 ? 341.498 311.395 144.525 1.00 194.58 255 GLY C CA 1
ATOM 6622 C C . GLY E 1 255 ? 342.672 311.131 143.605 1.00 191.68 255 GLY C C 1
ATOM 6623 O O . GLY E 1 255 ? 343.204 310.018 143.565 1.00 188.75 255 GLY C O 1
ATOM 6624 N N . ILE E 1 256 ? 343.069 312.168 142.872 1.00 192.84 256 ILE C N 1
ATOM 6625 C CA . ILE E 1 256 ? 344.114 312.082 141.850 1.00 197.35 256 ILE C CA 1
ATOM 6626 C C . ILE E 1 256 ? 345.275 313.009 142.250 1.00 193.01 256 ILE C C 1
ATOM 6627 O O . ILE E 1 256 ? 345.031 314.068 142.834 1.00 191.90 256 ILE C O 1
ATOM 6632 N N . PRO E 1 257 ? 346.537 312.613 141.955 1.00 190.30 257 PRO C N 1
ATOM 6633 C CA . PRO E 1 257 ? 347.680 313.508 142.212 1.00 189.11 257 PRO C CA 1
ATOM 6634 C C . PRO E 1 257 ? 347.617 314.845 141.462 1.00 187.39 257 PRO C C 1
ATOM 6635 O O . PRO E 1 257 ? 347.949 315.881 142.036 1.00 185.87 257 PRO C O 1
ATOM 6639 N N . GLN E 1 258 ? 347.223 314.795 140.189 1.00 188.66 258 GLN C N 1
ATOM 6640 C CA . GLN E 1 258 ? 346.951 315.981 139.366 1.00 192.65 258 GLN C CA 1
ATOM 6641 C C . GLN E 1 258 ? 348.246 316.720 139.004 1.00 190.55 258 GLN C C 1
ATOM 6642 O O . GLN E 1 258 ? 348.743 317.545 139.774 1.00 187.31 258 GLN C O 1
ATOM 6648 N N . LEU E 1 259 ? 348.772 316.418 137.818 1.00 192.11 259 LEU C N 1
ATOM 6649 C CA . LEU E 1 259 ? 350.047 316.965 137.354 1.00 192.93 259 LEU C CA 1
ATOM 6650 C C . LEU E 1 259 ? 349.854 318.291 136.623 1.00 190.77 259 LEU C C 1
ATOM 6651 O O . LEU E 1 259 ? 348.947 318.425 135.799 1.00 188.22 259 LEU C O 1
ATOM 6656 N N . ILE E 1 260 ? 350.705 319.265 136.949 1.00 192.96 260 ILE C N 1
ATOM 6657 C CA . ILE E 1 260 ? 350.841 320.506 136.177 1.00 196.20 260 ILE C CA 1
ATOM 6658 C C . ILE E 1 260 ? 352.331 320.787 135.984 1.00 193.39 260 ILE C C 1
ATOM 6659 O O . ILE E 1 260 ? 353.113 320.654 136.927 1.00 193.07 260 ILE C O 1
ATOM 6664 N N . GLU E 1 261 ? 352.711 321.177 134.768 1.00 192.70 261 GLU C N 1
ATOM 6665 C CA . GLU E 1 261 ? 354.088 321.564 134.458 1.00 195.10 261 GLU C CA 1
ATOM 6666 C C . GLU E 1 261 ? 354.201 323.087 134.437 1.00 200.46 261 GLU C C 1
ATOM 6667 O O . GLU E 1 261 ? 353.292 323.773 133.963 1.00 201.21 261 GLU C O 1
ATOM 6673 N N . TYR E 1 262 ? 355.315 323.603 134.958 1.00 208.96 262 TYR C N 1
ATOM 6674 C CA . TYR E 1 262 ? 355.538 325.047 135.095 1.00 217.49 262 TYR C CA 1
ATOM 6675 C C . TYR E 1 262 ? 356.969 325.440 134.731 1.00 215.85 262 TYR C C 1
ATOM 6676 O O . TYR E 1 262 ? 357.864 324.593 134.671 1.00 216.27 262 TYR C O 1
ATOM 6685 N N . LYS E 1 263 ? 357.162 326.736 134.491 1.00 214.90 263 LYS C N 1
ATOM 6686 C CA . LYS E 1 263 ? 358.494 327.323 134.309 1.00 213.70 263 LYS C CA 1
ATOM 6687 C C . LYS E 1 263 ? 358.447 328.850 134.476 1.00 211.59 263 LYS C C 1
ATOM 6688 O O . LYS E 1 263 ? 358.424 329.596 133.492 1.00 208.65 263 LYS C O 1
ATOM 6694 N N . ILE E 1 264 ? 358.416 329.297 135.735 1.00 213.61 264 ILE C N 1
ATOM 6695 C CA . ILE E 1 264 ? 358.316 330.731 136.074 1.00 216.66 264 ILE C CA 1
ATOM 6696 C C . ILE E 1 264 ? 359.123 331.125 137.327 1.00 211.73 264 ILE C C 1
ATOM 6697 O O . ILE E 1 264 ? 360.125 331.834 137.213 1.00 215.25 264 ILE C O 1
ATOM 6702 N N . ASP E 1 265 ? 358.694 330.678 138.509 1.00 201.29 265 ASP C N 1
ATOM 6703 C CA . ASP E 1 265 ? 359.358 331.043 139.771 1.00 193.24 265 ASP C CA 1
ATOM 6704 C C . ASP E 1 265 ? 358.954 330.095 140.901 1.00 189.44 265 ASP C C 1
ATOM 6705 O O . ASP E 1 265 ? 357.808 329.647 140.960 1.00 190.58 265 ASP C O 1
ATOM 6710 N N . GLU E 1 266 ? 359.908 329.804 141.787 1.00 187.75 266 GLU C N 1
ATOM 6711 C CA . GLU E 1 266 ? 359.695 328.922 142.939 1.00 187.66 266 GLU C CA 1
ATOM 6712 C C . GLU E 1 266 ? 360.202 329.598 144.218 1.00 189.45 266 GLU C C 1
ATOM 6713 O O . GLU E 1 266 ? 361.407 329.813 144.373 1.00 189.69 266 GLU C O 1
ATOM 6719 N N . THR E 1 267 ? 359.278 329.928 145.121 1.00 192.46 267 THR C N 1
ATOM 6720 C CA . THR E 1 267 ? 359.608 330.540 146.416 1.00 194.17 267 THR C CA 1
ATOM 6721 C C . THR E 1 267 ? 360.053 329.488 147.435 1.00 194.15 267 THR C C 1
ATOM 6722 O O . THR E 1 267 ? 361.034 329.692 148.153 1.00 194.80 267 THR C O 1
ATOM 6726 N N . ALA E 1 268 ? 359.326 328.370 147.487 1.00 194.16 268 ALA C N 1
ATOM 6727 C CA . ALA E 1 268 ? 359.600 327.275 148.431 1.00 193.66 268 ALA C CA 1
ATOM 6728 C C . ALA E 1 268 ? 360.625 326.226 147.946 1.00 196.72 268 ALA C C 1
ATOM 6729 O O . ALA E 1 268 ? 360.552 325.068 148.359 1.00 195.30 268 ALA C O 1
ATOM 6731 N N . GLN E 1 269 ? 361.553 326.622 147.069 1.00 203.88 269 GLN C N 1
ATOM 6732 C CA . GLN E 1 269 ? 362.746 325.825 146.732 1.00 208.82 269 GLN C CA 1
ATOM 6733 C C . GLN E 1 269 ? 363.990 326.713 146.801 1.00 212.93 269 GLN C C 1
ATOM 6734 O O . GLN E 1 269 ? 363.892 327.938 146.683 1.00 216.54 269 GLN C O 1
ATOM 6740 N N . LEU E 1 270 ? 365.153 326.084 146.981 1.00 215.77 270 LEU C N 1
ATOM 6741 C CA . LEU E 1 270 ? 366.437 326.793 147.069 1.00 219.09 270 LEU C CA 1
ATOM 6742 C C . LEU E 1 270 ? 367.458 326.126 146.141 1.00 217.72 270 LEU C C 1
ATOM 6743 O O . LEU E 1 270 ? 367.754 324.937 146.291 1.00 216.30 270 LEU C O 1
ATOM 6748 N N . SER E 1 271 ? 367.988 326.901 145.191 1.00 217.49 271 SER C N 1
ATOM 6749 C CA . SER E 1 271 ? 368.899 326.395 144.161 1.00 217.34 271 SER C CA 1
ATOM 6750 C C . SER E 1 271 ? 370.363 326.666 144.513 1.00 220.43 271 SER C C 1
ATOM 6751 O O . SER E 1 271 ? 370.710 327.773 144.929 1.00 221.23 271 SER C O 1
ATOM 6754 N N . THR E 1 272 ? 371.201 325.643 144.339 1.00 224.07 272 THR C N 1
ATOM 6755 C CA . THR E 1 272 ? 372.663 325.744 144.463 1.00 226.40 272 THR C CA 1
ATOM 6756 C C . THR E 1 272 ? 373.146 326.095 145.885 1.00 227.25 272 THR C C 1
ATOM 6757 O O . THR E 1 272 ? 373.588 325.204 146.615 1.00 225.18 272 THR C O 1
ATOM 6761 N N . VAL E 1 273 ? 373.063 327.373 146.265 1.00 229.32 273 VAL C N 1
ATOM 6762 C CA . VAL E 1 273 ? 373.569 327.860 147.563 1.00 230.25 273 VAL C CA 1
ATOM 6763 C C . VAL E 1 273 ? 372.695 328.996 148.113 1.00 228.52 273 VAL C C 1
ATOM 6764 O O . VAL E 1 273 ? 372.058 328.837 149.157 1.00 229.68 273 VAL C O 1
ATOM 6768 N N . LYS E 1 274 ? 372.683 330.131 147.411 1.00 224.59 274 LYS C N 1
ATOM 6769 C CA . LYS E 1 274 ? 372.067 331.372 147.898 1.00 221.56 274 LYS C CA 1
ATOM 6770 C C . LYS E 1 274 ? 370.710 331.675 147.255 1.00 217.28 274 LYS C C 1
ATOM 6771 O O . LYS E 1 274 ? 369.722 331.893 147.961 1.00 215.79 274 LYS C O 1
ATOM 6777 N N . ASN E 1 275 ? 370.670 331.688 145.922 1.00 215.24 275 ASN C N 1
ATOM 6778 C CA . ASN E 1 275 ? 369.478 332.117 145.173 1.00 212.90 275 ASN C CA 1
ATOM 6779 C C . ASN E 1 275 ? 368.316 331.133 145.298 1.00 205.95 275 ASN C C 1
ATOM 6780 O O . ASN E 1 275 ? 368.526 329.938 145.514 1.00 205.86 275 ASN C O 1
ATOM 6785 N N . GLU E 1 276 ? 367.096 331.651 145.154 1.00 200.21 276 GLU C N 1
ATOM 6786 C CA . GLU E 1 276 ? 365.884 330.825 145.203 1.00 196.51 276 GLU C CA 1
ATOM 6787 C C . GLU E 1 276 ? 365.725 330.039 143.893 1.00 189.51 276 GLU C C 1
ATOM 6788 O O . GLU E 1 276 ? 366.203 328.906 143.810 1.00 186.91 276 GLU C O 1
ATOM 6794 N N . ASP E 1 277 ? 365.081 330.628 142.879 1.00 186.61 277 ASP C N 1
ATOM 6795 C CA . ASP E 1 277 ? 364.960 330.002 141.553 1.00 185.71 277 ASP C CA 1
ATOM 6796 C C . ASP E 1 277 ? 364.471 331.005 140.494 1.00 184.41 277 ASP C C 1
ATOM 6797 O O . ASP E 1 277 ? 363.315 331.442 140.531 1.00 185.75 277 ASP C O 1
ATOM 6802 N N . GLY E 1 278 ? 365.360 331.367 139.569 1.00 180.62 278 GLY C N 1
ATOM 6803 C CA . GLY E 1 278 ? 365.020 332.196 138.410 1.00 176.56 278 GLY C CA 1
ATOM 6804 C C . GLY E 1 278 ? 364.861 331.308 137.193 1.00 173.03 278 GLY C C 1
ATOM 6805 O O . GLY E 1 278 ? 365.844 330.992 136.523 1.00 170.08 278 GLY C O 1
ATOM 6806 N N . THR E 1 279 ? 363.621 330.915 136.908 1.00 174.07 279 THR C N 1
ATOM 6807 C CA . THR E 1 279 ? 363.337 329.873 135.913 1.00 177.77 279 THR C CA 1
ATOM 6808 C C . THR E 1 279 ? 363.565 330.281 134.441 1.00 182.50 279 THR C C 1
ATOM 6809 O O . THR E 1 279 ? 363.957 329.435 133.638 1.00 187.02 279 THR C O 1
ATOM 6813 N N . PRO E 1 280 ? 363.303 331.556 134.075 1.00 182.53 280 PRO C N 1
ATOM 6814 C CA . PRO E 1 280 ? 363.717 332.014 132.737 1.00 180.98 280 PRO C CA 1
ATOM 6815 C C . PRO E 1 280 ? 365.235 332.005 132.511 1.00 182.74 280 PRO C C 1
ATOM 6816 O O . PRO E 1 280 ? 365.681 331.706 131.400 1.00 180.78 280 PRO C O 1
ATOM 6820 N N . VAL E 1 281 ? 366.010 332.324 133.552 1.00 186.42 281 VAL C N 1
ATOM 6821 C CA . VAL E 1 281 ? 367.476 332.317 133.471 1.00 190.90 281 VAL C CA 1
ATOM 6822 C C . VAL E 1 281 ? 367.983 330.875 133.567 1.00 194.12 281 VAL C C 1
ATOM 6823 O O . VAL E 1 281 ? 368.678 330.400 132.665 1.00 199.07 281 VAL C O 1
ATOM 6827 N N . ASN E 1 282 ? 367.634 330.195 134.660 1.00 191.97 282 ASN C N 1
ATOM 6828 C CA . ASN E 1 282 ? 367.928 328.766 134.832 1.00 190.21 282 ASN C CA 1
ATOM 6829 C C . ASN E 1 282 ? 366.835 327.953 134.141 1.00 191.95 282 ASN C C 1
ATOM 6830 O O . ASN E 1 282 ? 365.864 327.534 134.778 1.00 192.05 282 ASN C O 1
ATOM 6835 N N . LEU E 1 283 ? 367.008 327.733 132.838 1.00 196.20 283 LEU C N 1
ATOM 6836 C CA . LEU E 1 283 ? 365.957 327.161 131.987 1.00 200.84 283 LEU C CA 1
ATOM 6837 C C . LEU E 1 283 ? 365.712 325.683 132.309 1.00 201.24 283 LEU C C 1
ATOM 6838 O O . LEU E 1 283 ? 366.357 324.792 131.749 1.00 201.52 283 LEU C O 1
ATOM 6843 N N . PHE E 1 284 ? 364.782 325.451 133.235 1.00 202.23 284 PHE C N 1
ATOM 6844 C CA . PHE E 1 284 ? 364.370 324.107 133.650 1.00 202.35 284 PHE C CA 1
ATOM 6845 C C . PHE E 1 284 ? 362.857 324.045 133.840 1.00 200.58 284 PHE C C 1
ATOM 6846 O O . PHE E 1 284 ? 362.203 325.072 134.042 1.00 200.35 284 PHE C O 1
ATOM 6854 N N . GLU E 1 285 ? 362.316 322.830 133.782 1.00 202.29 285 GLU C N 1
ATOM 6855 C CA . GLU E 1 285 ? 360.889 322.577 133.998 1.00 206.67 285 GLU C CA 1
ATOM 6856 C C . GLU E 1 285 ? 360.641 322.188 135.460 1.00 209.53 285 GLU C C 1
ATOM 6857 O O . GLU E 1 285 ? 361.582 321.860 136.182 1.00 211.43 285 GLU C O 1
ATOM 6863 N N . GLN E 1 286 ? 359.384 322.275 135.899 1.00 212.72 286 GLN C N 1
ATOM 6864 C CA . GLN E 1 286 ? 358.980 321.865 137.254 1.00 215.24 286 GLN C CA 1
ATOM 6865 C C . GLN E 1 286 ? 357.593 321.219 137.227 1.00 210.16 286 GLN C C 1
ATOM 6866 O O . GLN E 1 286 ? 356.674 321.770 136.620 1.00 209.69 286 GLN C O 1
ATOM 6872 N N . ASP E 1 287 ? 357.449 320.070 137.894 1.00 204.79 287 ASP C N 1
ATOM 6873 C CA . ASP E 1 287 ? 356.182 319.323 137.946 1.00 199.79 287 ASP C CA 1
ATOM 6874 C C . ASP E 1 287 ? 355.473 319.510 139.289 1.00 198.26 287 ASP C C 1
ATOM 6875 O O . ASP E 1 287 ? 355.857 318.896 140.287 1.00 199.14 287 ASP C O 1
ATOM 6880 N N . MET E 1 288 ? 354.441 320.355 139.301 1.00 197.44 288 MET C N 1
ATOM 6881 C CA . MET E 1 288 ? 353.618 320.589 140.492 1.00 195.46 288 MET C CA 1
ATOM 6882 C C . MET E 1 288 ? 352.554 319.498 140.593 1.00 195.45 288 MET C C 1
ATOM 6883 O O . MET E 1 288 ? 351.763 319.319 139.664 1.00 195.41 288 MET C O 1
ATOM 6888 N N . VAL E 1 289 ? 352.545 318.774 141.714 1.00 197.44 289 VAL C N 1
ATOM 6889 C CA . VAL E 1 289 ? 351.616 317.659 141.937 1.00 199.93 289 VAL C CA 1
ATOM 6890 C C . VAL E 1 289 ? 350.971 317.790 143.321 1.00 201.82 289 VAL C C 1
ATOM 6891 O O . VAL E 1 289 ? 351.661 317.694 144.339 1.00 201.30 289 VAL C O 1
ATOM 6895 N N . ALA E 1 290 ? 349.651 317.995 143.343 1.00 203.82 290 ALA C N 1
ATOM 6896 C CA . ALA E 1 290 ? 348.893 318.234 144.578 1.00 204.23 290 ALA C CA 1
ATOM 6897 C C . ALA E 1 290 ? 348.046 317.021 144.974 1.00 203.69 290 ALA C C 1
ATOM 6898 O O . ALA E 1 290 ? 346.871 316.924 144.607 1.00 207.24 290 ALA C O 1
ATOM 6900 N N . LEU E 1 291 ? 348.653 316.101 145.724 1.00 200.22 291 LEU C N 1
ATOM 6901 C CA . LEU E 1 291 ? 347.958 314.911 146.231 1.00 198.03 291 LEU C CA 1
ATOM 6902 C C . LEU E 1 291 ? 347.090 315.284 147.437 1.00 193.69 291 LEU C C 1
ATOM 6903 O O . LEU E 1 291 ? 347.296 316.330 148.055 1.00 194.73 291 LEU C O 1
ATOM 6908 N N . ARG E 1 292 ? 346.114 314.433 147.751 1.00 187.59 292 ARG C N 1
ATOM 6909 C CA . ARG E 1 292 ? 345.221 314.636 148.896 1.00 183.98 292 ARG C CA 1
ATOM 6910 C C . ARG E 1 292 ? 345.354 313.486 149.895 1.00 182.10 292 ARG C C 1
ATOM 6911 O O . ARG E 1 292 ? 344.973 312.351 149.596 1.00 182.68 292 ARG C O 1
ATOM 6919 N N . ALA E 1 293 ? 345.905 313.790 151.072 1.00 179.50 293 ALA C N 1
ATOM 6920 C CA . ALA E 1 293 ? 346.059 312.822 152.163 1.00 178.78 293 ALA C CA 1
ATOM 6921 C C . ALA E 1 293 ? 345.607 313.440 153.486 1.00 180.21 293 ALA C C 1
ATOM 6922 O O . ALA E 1 293 ? 345.778 314.640 153.704 1.00 180.77 293 ALA C O 1
ATOM 6924 N N . THR E 1 294 ? 345.039 312.609 154.361 1.00 183.39 294 THR C N 1
ATOM 6925 C CA . THR E 1 294 ? 344.429 313.061 155.623 1.00 187.59 294 THR C CA 1
ATOM 6926 C C . THR E 1 294 ? 344.676 312.039 156.739 1.00 190.94 294 THR C C 1
ATOM 6927 O O . THR E 1 294 ? 344.807 310.842 156.472 1.00 191.23 294 THR C O 1
ATOM 6931 N N . MET E 1 295 ? 344.738 312.521 157.982 1.00 196.46 295 MET C N 1
ATOM 6932 C CA . MET E 1 295 ? 345.102 311.692 159.138 1.00 201.59 295 MET C CA 1
ATOM 6933 C C . MET E 1 295 ? 344.215 311.944 160.355 1.00 205.69 295 MET C C 1
ATOM 6934 O O . MET E 1 295 ? 343.470 312.924 160.410 1.00 208.38 295 MET C O 1
ATOM 6939 N N . HIS E 1 296 ? 344.307 311.032 161.321 1.00 210.93 296 HIS C N 1
ATOM 6940 C CA . HIS E 1 296 ? 343.749 311.230 162.663 1.00 215.30 296 HIS C CA 1
ATOM 6941 C C . HIS E 1 296 ? 344.474 310.344 163.682 1.00 222.37 296 HIS C C 1
ATOM 6942 O O . HIS E 1 296 ? 344.882 309.224 163.362 1.00 223.02 296 HIS C O 1
ATOM 6949 N N . VAL E 1 297 ? 344.605 310.856 164.906 1.00 231.43 297 VAL C N 1
ATOM 6950 C CA . VAL E 1 297 ? 345.411 310.234 165.957 1.00 239.47 297 VAL C CA 1
ATOM 6951 C C . VAL E 1 297 ? 344.540 309.802 167.142 1.00 240.79 297 VAL C C 1
ATOM 6952 O O . VAL E 1 297 ? 343.573 310.483 167.492 1.00 238.82 297 VAL C O 1
ATOM 6956 N N . ALA E 1 298 ? 344.894 308.666 167.748 1.00 244.92 298 ALA C N 1
ATOM 6957 C CA . ALA E 1 298 ? 344.249 308.181 168.974 1.00 248.06 298 ALA C CA 1
ATOM 6958 C C . ALA E 1 298 ? 344.787 308.922 170.202 1.00 249.75 298 ALA C C 1
ATOM 6959 O O . ALA E 1 298 ? 345.775 309.656 170.114 1.00 249.48 298 ALA C O 1
ATOM 6961 N N . LEU E 1 299 ? 344.147 308.705 171.349 1.00 250.66 299 LEU C N 1
ATOM 6962 C CA . LEU E 1 299 ? 344.446 309.472 172.565 1.00 251.68 299 LEU C CA 1
ATOM 6963 C C . LEU E 1 299 ? 345.715 308.969 173.267 1.00 248.78 299 LEU C C 1
ATOM 6964 O O . LEU E 1 299 ? 346.636 309.751 173.519 1.00 247.60 299 LEU C O 1
ATOM 6969 N N . HIS E 1 300 ? 345.757 307.669 173.563 1.00 246.83 300 HIS C N 1
ATOM 6970 C CA . HIS E 1 300 ? 346.817 307.075 174.390 1.00 246.02 300 HIS C CA 1
ATOM 6971 C C . HIS E 1 300 ? 347.976 306.509 173.562 1.00 241.01 300 HIS C C 1
ATOM 6972 O O . HIS E 1 300 ? 347.825 305.482 172.896 1.00 236.45 300 HIS C O 1
ATOM 6979 N N . ILE E 1 301 ? 349.123 307.189 173.623 1.00 239.68 301 ILE C N 1
ATOM 6980 C CA . ILE E 1 301 ? 350.348 306.792 172.915 1.00 237.13 301 ILE C CA 1
ATOM 6981 C C . ILE E 1 301 ? 351.534 306.857 173.884 1.00 237.24 301 ILE C C 1
ATOM 6982 O O . ILE E 1 301 ? 351.631 307.791 174.684 1.00 239.67 301 ILE C O 1
ATOM 6987 N N . ALA E 1 302 ? 352.431 305.872 173.796 1.00 235.41 302 ALA C N 1
ATOM 6988 C CA . ALA E 1 302 ? 353.636 305.806 174.636 1.00 235.77 302 ALA C CA 1
ATOM 6989 C C . ALA E 1 302 ? 354.841 306.464 173.962 1.00 233.47 302 ALA C C 1
ATOM 6990 O O . ALA E 1 302 ? 354.858 306.646 172.743 1.00 232.89 302 ALA C O 1
ATOM 6992 N N . ASP E 1 303 ? 355.845 306.812 174.768 1.00 233.05 303 ASP C N 1
ATOM 6993 C CA . ASP E 1 303 ? 357.069 307.459 174.277 1.00 234.15 303 ASP C CA 1
ATOM 6994 C C . ASP E 1 303 ? 358.211 307.350 175.295 1.00 238.05 303 ASP C C 1
ATOM 6995 O O . ASP E 1 303 ? 357.970 307.267 176.501 1.00 239.06 303 ASP C O 1
ATOM 7000 N N . ASP E 1 304 ? 359.445 307.339 174.790 1.00 242.38 304 ASP C N 1
ATOM 7001 C CA . ASP E 1 304 ? 360.656 307.335 175.617 1.00 246.49 304 ASP C CA 1
ATOM 7002 C C . ASP E 1 304 ? 361.706 308.254 174.977 1.00 247.78 304 ASP C C 1
ATOM 7003 O O . ASP E 1 304 ? 361.759 308.369 173.751 1.00 247.93 304 ASP C O 1
ATOM 7008 N N . LYS E 1 305 ? 362.522 308.911 175.803 1.00 249.10 305 LYS C N 1
ATOM 7009 C CA . LYS E 1 305 ? 363.592 309.796 175.308 1.00 249.32 305 LYS C CA 1
ATOM 7010 C C . LYS E 1 305 ? 364.654 310.083 176.376 1.00 247.74 305 LYS C C 1
ATOM 7011 O O . LYS E 1 305 ? 364.360 310.079 177.574 1.00 246.27 305 LYS C O 1
ATOM 7017 N N . ALA E 1 306 ? 365.881 310.342 175.924 1.00 248.48 306 ALA C N 1
ATOM 7018 C CA . ALA E 1 306 ? 367.010 310.642 176.813 1.00 251.72 306 ALA C CA 1
ATOM 7019 C C . ALA E 1 306 ? 366.938 312.051 177.399 1.00 255.63 306 ALA C C 1
ATOM 7020 O O . ALA E 1 306 ? 366.154 312.889 176.945 1.00 255.23 306 ALA C O 1
ATOM 7022 N N . PHE E 1 307 ? 367.767 312.294 178.414 1.00 261.42 307 PHE C N 1
ATOM 7023 C CA . PHE E 1 307 ? 367.865 313.608 179.064 1.00 266.94 307 PHE C CA 1
ATOM 7024 C C . PHE E 1 307 ? 369.214 313.795 179.771 1.00 268.83 307 PHE C C 1
ATOM 7025 O O . PHE E 1 307 ? 369.974 314.701 179.421 1.00 270.61 307 PHE C O 1
ATOM 7033 N N . ALA E 1 308 ? 369.493 312.938 180.757 1.00 267.99 308 ALA C N 1
ATOM 7034 C CA . ALA E 1 308 ? 370.733 312.962 181.556 1.00 266.66 308 ALA C CA 1
ATOM 7035 C C . ALA E 1 308 ? 370.954 314.263 182.345 1.00 266.11 308 ALA C C 1
ATOM 7036 O O . ALA E 1 308 ? 370.784 314.277 183.567 1.00 265.80 308 ALA C O 1
ATOM 7038 N N . LYS E 1 309 ? 371.328 315.341 181.653 1.00 264.93 309 LYS C N 1
ATOM 7039 C CA . LYS E 1 309 ? 371.564 316.642 182.289 1.00 263.64 309 LYS C CA 1
ATOM 7040 C C . LYS E 1 309 ? 371.567 317.776 181.263 1.00 261.25 309 LYS C C 1
ATOM 7041 O O . LYS E 1 309 ? 370.575 318.488 181.107 1.00 259.28 309 LYS C O 1
ATOM 7047 N N . GLN F 2 40 ? 317.776 308.830 127.568 1.00 250.86 40 GLN c N 1
ATOM 7048 C CA . GLN F 2 40 ? 317.562 309.443 128.915 1.00 251.24 40 GLN c CA 1
ATOM 7049 C C . GLN F 2 40 ? 317.507 308.372 130.006 1.00 253.92 40 GLN c C 1
ATOM 7050 O O . GLN F 2 40 ? 318.317 308.385 130.936 1.00 254.95 40 GLN c O 1
ATOM 7056 N N . GLU F 2 41 ? 316.554 307.448 129.877 1.00 254.35 41 GLU c N 1
ATOM 7057 C CA . GLU F 2 41 ? 316.385 306.345 130.834 1.00 252.99 41 GLU c CA 1
ATOM 7058 C C . GLU F 2 41 ? 317.441 305.252 130.649 1.00 256.92 41 GLU c C 1
ATOM 7059 O O . GLU F 2 41 ? 317.921 304.682 131.631 1.00 257.80 41 GLU c O 1
ATOM 7065 N N . ILE F 2 42 ? 317.790 304.961 129.394 1.00 259.76 42 ILE c N 1
ATOM 7066 C CA . ILE F 2 42 ? 318.839 303.983 129.071 1.00 260.41 42 ILE c CA 1
ATOM 7067 C C . ILE F 2 42 ? 320.223 304.553 129.415 1.00 260.50 42 ILE c C 1
ATOM 7068 O O . ILE F 2 42 ? 321.074 303.837 129.949 1.00 262.89 42 ILE c O 1
ATOM 7073 N N . SER F 2 43 ? 320.436 305.834 129.106 1.00 258.05 43 SER c N 1
ATOM 7074 C CA . SER F 2 43 ? 321.700 306.522 129.407 1.00 255.77 43 SER c CA 1
ATOM 7075 C C . SER F 2 43 ? 321.974 306.689 130.909 1.00 255.06 43 SER c C 1
ATOM 7076 O O . SER F 2 43 ? 323.135 306.699 131.324 1.00 256.29 43 SER c O 1
ATOM 7079 N N . SER F 2 44 ? 320.914 306.825 131.710 1.00 251.56 44 SER c N 1
ATOM 7080 C CA . SER F 2 44 ? 321.044 306.946 133.169 1.00 248.52 44 SER c CA 1
ATOM 7081 C C . SER F 2 44 ? 321.542 305.654 133.826 1.00 250.90 44 SER c C 1
ATOM 7082 O O . SER F 2 44 ? 322.362 305.703 134.745 1.00 251.82 44 SER c O 1
ATOM 7085 N N . GLU F 2 45 ? 321.040 304.511 133.355 1.00 254.28 45 GLU c N 1
ATOM 7086 C CA . GLU F 2 45 ? 321.480 303.194 133.844 1.00 256.76 45 GLU c CA 1
ATOM 7087 C C . GLU F 2 45 ? 322.935 302.871 133.480 1.00 260.06 45 GLU c C 1
ATOM 7088 O O . GLU F 2 45 ? 323.623 302.181 134.238 1.00 261.05 45 GLU c O 1
ATOM 7094 N N . LEU F 2 46 ? 323.390 303.354 132.322 1.00 263.62 46 LEU c N 1
ATOM 7095 C CA . LEU F 2 46 ? 324.801 303.240 131.924 1.00 265.55 46 LEU c CA 1
ATOM 7096 C C . LEU F 2 46 ? 325.725 304.049 132.843 1.00 270.28 46 LEU c C 1
ATOM 7097 O O . LEU F 2 46 ? 326.829 303.604 133.155 1.00 273.40 46 LEU c O 1
ATOM 7102 N N . GLN F 2 47 ? 325.269 305.230 133.265 1.00 270.92 47 GLN c N 1
ATOM 7103 C CA . GLN F 2 47 ? 326.020 306.073 134.209 1.00 269.63 47 GLN c CA 1
ATOM 7104 C C . GLN F 2 47 ? 326.128 305.471 135.618 1.00 267.43 47 GLN c C 1
ATOM 7105 O O . GLN F 2 47 ? 327.110 305.724 136.318 1.00 266.27 47 GLN c O 1
ATOM 7111 N N . GLN F 2 48 ? 325.124 304.692 136.028 1.00 265.43 48 GLN c N 1
ATOM 7112 C CA . GLN F 2 48 ? 325.170 303.956 137.304 1.00 263.90 48 GLN c CA 1
ATOM 7113 C C . GLN F 2 48 ? 326.259 302.878 137.315 1.00 265.61 48 GLN c C 1
ATOM 7114 O O . GLN F 2 48 ? 326.961 302.714 138.315 1.00 265.20 48 GLN c O 1
ATOM 7120 N N . SER F 2 49 ? 326.384 302.149 136.206 1.00 268.13 49 SER c N 1
ATOM 7121 C CA . SER F 2 49 ? 327.398 301.098 136.064 1.00 270.88 49 SER c CA 1
ATOM 7122 C C . SER F 2 49 ? 328.824 301.651 135.933 1.00 275.33 49 SER c C 1
ATOM 7123 O O . SER F 2 49 ? 329.766 301.055 136.457 1.00 277.70 49 SER c O 1
ATOM 7126 N N . GLU F 2 50 ? 328.975 302.779 135.234 1.00 277.32 50 GLU c N 1
ATOM 7127 C CA . GLU F 2 50 ? 330.291 303.410 135.030 1.00 277.73 50 GLU c CA 1
ATOM 7128 C C . GLU F 2 50 ? 330.900 303.948 136.328 1.00 278.54 50 GLU c C 1
ATOM 7129 O O . GLU F 2 50 ? 332.051 303.642 136.647 1.00 279.03 50 GLU c O 1
ATOM 7135 N N . GLN F 2 51 ? 330.125 304.746 137.062 1.00 279.15 51 GLN c N 1
ATOM 7136 C CA . GLN F 2 51 ? 330.594 305.360 138.316 1.00 279.51 51 GLN c CA 1
ATOM 7137 C C . GLN F 2 51 ? 330.859 304.347 139.434 1.00 278.10 51 GLN c C 1
ATOM 7138 O O . GLN F 2 51 ? 331.757 304.552 140.254 1.00 275.74 51 GLN c O 1
ATOM 7144 N N . SER F 2 52 ? 330.079 303.265 139.462 1.00 279.38 52 SER c N 1
ATOM 7145 C CA . SER F 2 52 ? 330.251 302.195 140.448 1.00 280.40 52 SER c CA 1
ATOM 7146 C C . SER F 2 52 ? 331.548 301.417 140.218 1.00 280.40 52 SER c C 1
ATOM 7147 O O . SER F 2 52 ? 332.299 301.170 141.163 1.00 280.33 52 SER c O 1
ATOM 7150 N N . LYS F 2 53 ? 331.800 301.040 138.964 1.00 280.46 53 LYS c N 1
ATOM 7151 C CA . LYS F 2 53 ? 333.033 300.331 138.585 1.00 280.29 53 LYS c CA 1
ATOM 7152 C C . LYS F 2 53 ? 334.304 301.167 138.779 1.00 282.98 53 LYS c C 1
ATOM 7153 O O . LYS F 2 53 ? 335.366 300.611 139.061 1.00 283.11 53 LYS c O 1
ATOM 7159 N N . GLN F 2 54 ? 334.193 302.488 138.621 1.00 285.78 54 GLN c N 1
ATOM 7160 C CA . GLN F 2 54 ? 335.307 303.408 138.898 1.00 287.46 54 GLN c CA 1
ATOM 7161 C C . GLN F 2 54 ? 335.691 303.409 140.380 1.00 287.86 54 GLN c C 1
ATOM 7162 O O . GLN F 2 54 ? 336.872 303.306 140.718 1.00 287.52 54 GLN c O 1
ATOM 7168 N N . LYS F 2 55 ? 334.688 303.523 141.251 1.00 288.88 55 LYS c N 1
ATOM 7169 C CA . LYS F 2 55 ? 334.905 303.514 142.705 1.00 289.13 55 LYS c CA 1
ATOM 7170 C C . LYS F 2 55 ? 335.216 302.127 143.286 1.00 288.77 55 LYS c C 1
ATOM 7171 O O . LYS F 2 55 ? 335.702 302.033 144.415 1.00 288.88 55 LYS c O 1
ATOM 7177 N N . GLN F 2 56 ? 334.925 301.062 142.533 1.00 288.85 56 GLN c N 1
ATOM 7178 C CA . GLN F 2 56 ? 335.322 299.695 142.920 1.00 290.17 56 GLN c CA 1
ATOM 7179 C C . GLN F 2 56 ? 336.844 299.494 142.936 1.00 289.04 56 GLN c C 1
ATOM 7180 O O . GLN F 2 56 ? 337.358 298.763 143.783 1.00 288.63 56 GLN c O 1
ATOM 7186 N N . TYR F 2 57 ? 337.554 300.132 142.003 1.00 287.56 57 TYR c N 1
ATOM 7187 C CA . TYR F 2 57 ? 339.026 300.082 141.976 1.00 286.76 57 TYR c CA 1
ATOM 7188 C C . TYR F 2 57 ? 339.673 300.803 143.169 1.00 284.57 57 TYR c C 1
ATOM 7189 O O . TYR F 2 57 ? 340.792 300.465 143.563 1.00 282.61 57 TYR c O 1
ATOM 7198 N N . GLY F 2 58 ? 338.978 301.797 143.723 1.00 284.10 58 GLY c N 1
ATOM 7199 C CA . GLY F 2 58 ? 339.404 302.467 144.953 1.00 282.96 58 GLY c CA 1
ATOM 7200 C C . GLY F 2 58 ? 339.351 301.586 146.192 1.00 281.53 58 GLY c C 1
ATOM 7201 O O . GLY F 2 58 ? 340.198 301.715 147.079 1.00 280.33 58 GLY c O 1
ATOM 7202 N N . THR F 2 59 ? 338.356 300.699 146.260 1.00 279.24 59 THR c N 1
ATOM 7203 C CA . THR F 2 59 ? 338.225 299.752 147.377 1.00 276.58 59 THR c CA 1
ATOM 7204 C C . THR F 2 59 ? 339.258 298.618 147.315 1.00 273.62 59 THR c C 1
ATOM 7205 O O . THR F 2 59 ? 339.690 298.123 148.359 1.00 273.95 59 THR c O 1
ATOM 7209 N N . THR F 2 60 ? 339.641 298.209 146.103 1.00 266.70 60 THR c N 1
ATOM 7210 C CA . THR F 2 60 ? 340.689 297.194 145.914 1.00 260.19 60 THR c CA 1
ATOM 7211 C C . THR F 2 60 ? 342.080 297.707 146.303 1.00 253.73 60 THR c C 1
ATOM 7212 O O . THR F 2 60 ? 342.921 296.924 146.744 1.00 251.73 60 THR c O 1
ATOM 7216 N N . LEU F 2 61 ? 342.316 299.010 146.127 1.00 248.64 61 LEU c N 1
ATOM 7217 C CA . LEU F 2 61 ? 343.548 299.671 146.589 1.00 245.54 61 LEU c CA 1
ATOM 7218 C C . LEU F 2 61 ? 343.721 299.539 148.104 1.00 244.08 61 LEU c C 1
ATOM 7219 O O . LEU F 2 61 ? 344.826 299.281 148.588 1.00 241.26 61 LEU c O 1
ATOM 7224 N N . GLN F 2 62 ? 342.623 299.715 148.838 1.00 245.22 62 GLN c N 1
ATOM 7225 C CA . GLN F 2 62 ? 342.615 299.570 150.298 1.00 244.90 62 GLN c CA 1
ATOM 7226 C C . GLN F 2 62 ? 342.755 298.107 150.732 1.00 244.31 62 GLN c C 1
ATOM 7227 O O . GLN F 2 62 ? 343.361 297.824 151.767 1.00 243.66 62 GLN c O 1
ATOM 7233 N N . ASN F 2 63 ? 342.187 297.190 149.948 1.00 241.85 63 ASN c N 1
ATOM 7234 C CA . ASN F 2 63 ? 342.394 295.748 150.148 1.00 239.14 63 ASN c CA 1
ATOM 7235 C C . ASN F 2 63 ? 343.835 295.333 149.821 1.00 239.60 63 ASN c C 1
ATOM 7236 O O . ASN F 2 63 ? 344.367 294.405 150.434 1.00 240.94 63 ASN c O 1
ATOM 7241 N N . LEU F 2 64 ? 344.448 296.015 148.851 1.00 237.56 64 LEU c N 1
ATOM 7242 C CA . LEU F 2 64 ? 345.879 295.850 148.543 1.00 235.61 64 LEU c CA 1
ATOM 7243 C C . LEU F 2 64 ? 346.744 296.344 149.711 1.00 229.86 64 LEU c C 1
ATOM 7244 O O . LEU F 2 64 ? 347.760 295.727 150.037 1.00 230.11 64 LEU c O 1
ATOM 7249 N N . ALA F 2 65 ? 346.332 297.453 150.329 1.00 222.57 65 ALA c N 1
ATOM 7250 C CA . ALA F 2 65 ? 347.017 298.013 151.504 1.00 218.49 65 ALA c CA 1
ATOM 7251 C C . ALA F 2 65 ? 347.041 297.062 152.705 1.00 214.84 65 ALA c C 1
ATOM 7252 O O . ALA F 2 65 ? 348.043 296.995 153.420 1.00 214.26 65 ALA c O 1
ATOM 7254 N N . LYS F 2 66 ? 345.940 296.342 152.922 1.00 211.64 66 LYS c N 1
ATOM 7255 C CA . LYS F 2 66 ? 345.852 295.337 153.994 1.00 210.30 66 LYS c CA 1
ATOM 7256 C C . LYS F 2 66 ? 346.813 294.161 153.782 1.00 212.48 66 LYS c C 1
ATOM 7257 O O . LYS F 2 66 ? 347.368 293.630 154.747 1.00 213.14 66 LYS c O 1
ATOM 7263 N N . GLN F 2 67 ? 346.999 293.764 152.524 1.00 216.31 67 GLN c N 1
ATOM 7264 C CA . GLN F 2 67 ? 347.956 292.710 152.159 1.00 218.76 67 GLN c CA 1
ATOM 7265 C C . GLN F 2 67 ? 349.414 293.154 152.336 1.00 221.36 67 GLN c C 1
ATOM 7266 O O . GLN F 2 67 ? 350.268 292.344 152.704 1.00 221.84 67 GLN c O 1
ATOM 7272 N N . ASN F 2 68 ? 349.688 294.431 152.067 1.00 224.51 68 ASN c N 1
ATOM 7273 C CA . ASN F 2 68 ? 351.043 294.989 152.177 1.00 227.97 68 ASN c CA 1
ATOM 7274 C C . ASN F 2 68 ? 351.517 295.163 153.622 1.00 230.80 68 ASN c C 1
ATOM 7275 O O . ASN F 2 68 ? 352.680 294.886 153.925 1.00 232.98 68 ASN c O 1
ATOM 7280 N N . ARG F 2 69 ? 350.625 295.623 154.500 1.00 233.65 69 ARG c N 1
ATOM 7281 C CA . ARG F 2 69 ? 351.001 295.966 155.882 1.00 237.05 69 ARG c CA 1
ATOM 7282 C C . ARG F 2 69 ? 351.348 294.763 156.763 1.00 239.91 69 ARG c C 1
ATOM 7283 O O . ARG F 2 69 ? 351.001 293.622 156.448 1.00 240.51 69 ARG c O 1
ATOM 7291 N N . ILE F 2 70 ? 352.024 295.047 157.875 1.00 243.39 70 ILE c N 1
ATOM 7292 C CA . ILE F 2 70 ? 352.612 294.007 158.743 1.00 247.47 70 ILE c CA 1
ATOM 7293 C C . ILE F 2 70 ? 351.598 293.232 159.603 1.00 253.35 70 ILE c C 1
ATOM 7294 O O . ILE F 2 70 ? 351.736 292.015 159.753 1.00 256.04 70 ILE c O 1
ATOM 7299 N N . ILE F 2 71 ? 350.596 293.921 160.157 1.00 256.86 71 ILE c N 1
ATOM 7300 C CA . ILE F 2 71 ? 349.516 293.271 160.924 1.00 259.42 71 ILE c CA 1
ATOM 7301 C C . ILE F 2 71 ? 348.236 293.271 160.081 1.00 263.33 71 ILE c C 1
ATOM 7302 O O . ILE F 2 71 ? 347.920 294.268 159.430 1.00 263.43 71 ILE c O 1
ATOM 7307 N N . LYS F 2 72 ? 347.502 292.155 160.119 1.00 265.97 72 LYS c N 1
ATOM 7308 C CA . LYS F 2 72 ? 346.271 291.976 159.340 1.00 266.70 72 LYS c CA 1
ATOM 7309 C C . LYS F 2 72 ? 345.118 291.541 160.242 1.00 267.65 72 LYS c C 1
ATOM 7310 O O . LYS F 2 72 ? 344.871 292.149 161.284 1.00 267.87 72 LYS c O 1
ATOM 7316 N N . PRO G 1 26 ? 375.074 295.000 106.220 1.00 211.58 26 PRO D N 1
ATOM 7317 C CA . PRO G 1 26 ? 374.200 293.876 106.544 1.00 210.65 26 PRO D CA 1
ATOM 7318 C C . PRO G 1 26 ? 374.939 292.534 106.690 1.00 206.86 26 PRO D C 1
ATOM 7319 O O . PRO G 1 26 ? 374.441 291.496 106.244 1.00 203.20 26 PRO D O 1
ATOM 7323 N N . ASP G 1 27 ? 376.104 292.568 107.337 1.00 205.48 27 ASP D N 1
ATOM 7324 C CA . ASP G 1 27 ? 376.937 291.375 107.526 1.00 205.35 27 ASP D CA 1
ATOM 7325 C C . ASP G 1 27 ? 376.456 290.542 108.711 1.00 209.48 27 ASP D C 1
ATOM 7326 O O . ASP G 1 27 ? 375.866 291.072 109.657 1.00 210.91 27 ASP D O 1
ATOM 7331 N N . ASN G 1 28 ? 376.714 289.236 108.644 1.00 212.43 28 ASN D N 1
ATOM 7332 C CA . ASN G 1 28 ? 376.414 288.308 109.743 1.00 213.83 28 ASN D CA 1
ATOM 7333 C C . ASN G 1 28 ? 377.449 287.177 109.820 1.00 217.52 28 ASN D C 1
ATOM 7334 O O . ASN G 1 28 ? 378.186 287.086 110.804 1.00 215.98 28 ASN D O 1
ATOM 7339 N N . VAL G 1 29 ? 377.509 286.341 108.781 1.00 223.79 29 VAL D N 1
ATOM 7340 C CA . VAL G 1 29 ? 378.466 285.235 108.694 1.00 227.97 29 VAL D CA 1
ATOM 7341 C C . VAL G 1 29 ? 379.478 285.609 107.595 1.00 231.45 29 VAL D C 1
ATOM 7342 O O . VAL G 1 29 ? 380.464 286.286 107.893 1.00 233.14 29 VAL D O 1
ATOM 7346 N N . MET G 1 30 ? 379.221 285.208 106.346 1.00 232.01 30 MET D N 1
ATOM 7347 C CA . MET G 1 30 ? 380.027 285.585 105.174 1.00 232.21 30 MET D CA 1
ATOM 7348 C C . MET G 1 30 ? 381.552 285.385 105.302 1.00 233.22 30 MET D C 1
ATOM 7349 O O . MET G 1 30 ? 382.078 284.362 104.854 1.00 231.42 30 MET D O 1
ATOM 7354 N N . MET G 1 31 ? 382.244 286.351 105.913 1.00 235.01 31 MET D N 1
ATOM 7355 C CA . MET G 1 31 ? 383.715 286.400 105.915 1.00 236.01 31 MET D CA 1
ATOM 7356 C C . MET G 1 31 ? 384.256 287.265 107.058 1.00 233.93 31 MET D C 1
ATOM 7357 O O . MET G 1 31 ? 383.483 287.856 107.813 1.00 231.99 31 MET D O 1
ATOM 7362 N N . HIS G 1 32 ? 385.583 287.341 107.166 1.00 235.86 32 HIS D N 1
ATOM 7363 C CA . HIS G 1 32 ? 386.240 288.252 108.112 1.00 239.34 32 HIS D CA 1
ATOM 7364 C C . HIS G 1 32 ? 387.693 288.569 107.731 1.00 233.51 32 HIS D C 1
ATOM 7365 O O . HIS G 1 32 ? 388.629 287.871 108.137 1.00 234.11 32 HIS D O 1
ATOM 7372 N N . GLU G 1 33 ? 387.852 289.613 106.920 1.00 226.94 33 GLU D N 1
ATOM 7373 C CA . GLU G 1 33 ? 389.124 290.327 106.768 1.00 221.71 33 GLU D CA 1
ATOM 7374 C C . GLU G 1 33 ? 388.967 291.808 107.156 1.00 219.02 33 GLU D C 1
ATOM 7375 O O . GLU G 1 33 ? 389.846 292.627 106.874 1.00 217.28 33 GLU D O 1
ATOM 7381 N N . LYS G 1 34 ? 387.860 292.136 107.828 1.00 219.84 34 LYS D N 1
ATOM 7382 C CA . LYS G 1 34 ? 387.580 293.499 108.272 1.00 221.44 34 LYS D CA 1
ATOM 7383 C C . LYS G 1 34 ? 388.369 293.771 109.549 1.00 223.22 34 LYS D C 1
ATOM 7384 O O . LYS G 1 34 ? 388.043 293.236 110.613 1.00 224.79 34 LYS D O 1
ATOM 7390 N N . LYS G 1 35 ? 389.412 294.590 109.430 1.00 223.38 35 LYS D N 1
ATOM 7391 C CA . LYS G 1 35 ? 390.277 294.933 110.564 1.00 222.48 35 LYS D CA 1
ATOM 7392 C C . LYS G 1 35 ? 389.556 295.854 111.547 1.00 219.14 35 LYS D C 1
ATOM 7393 O O . LYS G 1 35 ? 389.689 295.693 112.762 1.00 218.78 35 LYS D O 1
ATOM 7399 N N . ASP G 1 36 ? 388.806 296.818 111.011 1.00 215.15 36 ASP D N 1
ATOM 7400 C CA . ASP G 1 36 ? 387.860 297.609 111.802 1.00 210.57 36 ASP D CA 1
ATOM 7401 C C . ASP G 1 36 ? 386.619 296.751 112.057 1.00 208.63 36 ASP D C 1
ATOM 7402 O O . ASP G 1 36 ? 386.257 295.910 111.228 1.00 207.64 36 ASP D O 1
ATOM 7407 N N . GLY G 1 37 ? 385.975 296.969 113.201 1.00 205.94 37 GLY D N 1
ATOM 7408 C CA . GLY G 1 37 ? 384.788 296.203 113.573 1.00 203.37 37 GLY D CA 1
ATOM 7409 C C . GLY G 1 37 ? 383.982 296.827 114.693 1.00 199.69 37 GLY D C 1
ATOM 7410 O O . GLY G 1 37 ? 384.167 296.485 115.861 1.00 198.64 37 GLY D O 1
ATOM 7411 N N . THR G 1 38 ? 383.095 297.752 114.332 1.00 195.54 38 THR D N 1
ATOM 7412 C CA . THR G 1 38 ? 382.113 298.302 115.267 1.00 192.23 38 THR D CA 1
ATOM 7413 C C . THR G 1 38 ? 381.042 297.230 115.485 1.00 194.94 38 THR D C 1
ATOM 7414 O O . THR G 1 38 ? 380.329 296.869 114.547 1.00 195.82 38 THR D O 1
ATOM 7418 N N . LEU G 1 39 ? 380.940 296.724 116.715 1.00 200.43 39 LEU D N 1
ATOM 7419 C CA . LEU G 1 39 ? 380.081 295.567 117.007 1.00 206.41 39 LEU D CA 1
ATOM 7420 C C . LEU G 1 39 ? 378.593 295.889 116.857 1.00 209.13 39 LEU D C 1
ATOM 7421 O O . LEU G 1 39 ? 378.151 296.996 117.169 1.00 206.99 39 LEU D O 1
ATOM 7426 N N . MET G 1 40 ? 377.839 294.904 116.373 1.00 217.63 40 MET D N 1
ATOM 7427 C CA . MET G 1 40 ? 376.387 295.006 116.247 1.00 226.36 40 MET D CA 1
ATOM 7428 C C . MET G 1 40 ? 375.757 294.696 117.605 1.00 224.96 40 MET D C 1
ATOM 7429 O O . MET G 1 40 ? 376.328 293.941 118.398 1.00 225.14 40 MET D O 1
ATOM 7434 N N . ASN G 1 41 ? 374.587 295.279 117.865 1.00 223.70 41 ASN D N 1
ATOM 7435 C CA . ASN G 1 41 ? 373.832 295.026 119.107 1.00 224.26 41 ASN D CA 1
ATOM 7436 C C . ASN G 1 41 ? 373.462 293.551 119.342 1.00 226.44 41 ASN D C 1
ATOM 7437 O O . ASN G 1 41 ? 373.230 293.149 120.485 1.00 226.84 41 ASN D O 1
ATOM 7442 N N . GLU G 1 42 ? 373.402 292.761 118.267 1.00 229.04 42 GLU D N 1
ATOM 7443 C CA . GLU G 1 42 ? 373.236 291.304 118.360 1.00 231.12 42 GLU D CA 1
ATOM 7444 C C . GLU G 1 42 ? 374.440 290.635 119.039 1.00 231.35 42 GLU D C 1
ATOM 7445 O O . GLU G 1 42 ? 374.263 289.785 119.914 1.00 233.19 42 GLU D O 1
ATOM 7451 N N . PHE G 1 43 ? 375.649 291.020 118.627 1.00 229.91 43 PHE D N 1
ATOM 7452 C CA . PHE G 1 43 ? 376.895 290.478 119.196 1.00 229.21 43 PHE D CA 1
ATOM 7453 C C . PHE G 1 43 ? 377.390 291.218 120.445 1.00 227.66 43 PHE D C 1
ATOM 7454 O O . PHE G 1 43 ? 378.304 290.739 121.120 1.00 228.21 43 PHE D O 1
ATOM 7462 N N . THR G 1 44 ? 376.791 292.368 120.753 1.00 229.16 44 THR D N 1
ATOM 7463 C CA . THR G 1 44 ? 377.118 293.128 121.963 1.00 232.22 44 THR D CA 1
ATOM 7464 C C . THR G 1 44 ? 376.521 292.503 123.232 1.00 229.89 44 THR D C 1
ATOM 7465 O O . THR G 1 44 ? 377.162 292.518 124.281 1.00 225.66 44 THR D O 1
ATOM 7469 N N . THR G 1 45 ? 375.302 291.966 123.142 1.00 231.65 45 THR D N 1
ATOM 7470 C CA . THR G 1 45 ? 374.602 291.434 124.328 1.00 233.86 45 THR D CA 1
ATOM 7471 C C . THR G 1 45 ? 375.218 290.181 124.997 1.00 235.46 45 THR D C 1
ATOM 7472 O O . THR G 1 45 ? 375.138 290.068 126.223 1.00 237.04 45 THR D O 1
ATOM 7476 N N . PRO G 1 46 ? 375.827 289.246 124.221 1.00 235.52 46 PRO D N 1
ATOM 7477 C CA . PRO G 1 46 ? 376.522 288.138 124.905 1.00 232.66 46 PRO D CA 1
ATOM 7478 C C . PRO G 1 46 ? 377.844 288.525 125.583 1.00 227.60 46 PRO D C 1
ATOM 7479 O O . PRO G 1 46 ? 378.112 288.066 126.694 1.00 226.73 46 PRO D O 1
ATOM 7483 N N . ILE G 1 47 ? 378.656 289.348 124.920 1.00 221.65 47 ILE D N 1
ATOM 7484 C CA . ILE G 1 47 ? 379.981 289.715 125.441 1.00 217.05 47 ILE D CA 1
ATOM 7485 C C . ILE G 1 47 ? 379.913 290.646 126.661 1.00 210.71 47 ILE D C 1
ATOM 7486 O O . ILE G 1 47 ? 380.781 290.578 127.533 1.00 210.14 47 ILE D O 1
ATOM 7491 N N . LEU G 1 48 ? 378.887 291.497 126.724 1.00 207.10 48 LEU D N 1
ATOM 7492 C CA . LEU G 1 48 ? 378.709 292.414 127.862 1.00 206.64 48 LEU D CA 1
ATOM 7493 C C . LEU G 1 48 ? 378.239 291.722 129.146 1.00 204.17 48 LEU D C 1
ATOM 7494 O O . LEU G 1 48 ? 378.673 292.103 130.234 1.00 205.63 48 LEU D O 1
ATOM 7499 N N . GLN G 1 49 ? 377.358 290.726 129.029 1.00 201.19 49 GLN D N 1
ATOM 7500 C CA . GLN G 1 49 ? 376.843 290.014 130.215 1.00 200.05 49 GLN D CA 1
ATOM 7501 C C . GLN G 1 49 ? 377.908 289.193 130.961 1.00 202.18 49 GLN D C 1
ATOM 7502 O O . GLN G 1 49 ? 377.797 289.003 132.172 1.00 204.35 49 GLN D O 1
ATOM 7508 N N . GLU G 1 50 ? 378.928 288.718 130.244 1.00 203.60 50 GLU D N 1
ATOM 7509 C CA . GLU G 1 50 ? 380.080 288.050 130.870 1.00 204.67 50 GLU D CA 1
ATOM 7510 C C . GLU G 1 50 ? 381.004 289.044 131.578 1.00 204.03 50 GLU D C 1
ATOM 7511 O O . GLU G 1 50 ? 381.565 288.726 132.627 1.00 202.99 50 GLU D O 1
ATOM 7517 N N . VAL G 1 51 ? 381.169 290.231 130.993 1.00 205.09 51 VAL D N 1
ATOM 7518 C CA . VAL G 1 51 ? 381.895 291.338 131.638 1.00 205.24 51 VAL D CA 1
ATOM 7519 C C . VAL G 1 51 ? 381.181 291.764 132.924 1.00 201.70 51 VAL D C 1
ATOM 7520 O O . VAL G 1 51 ? 381.827 292.012 133.945 1.00 200.33 51 VAL D O 1
ATOM 7524 N N . MET G 1 52 ? 379.853 291.839 132.861 1.00 202.25 52 MET D N 1
ATOM 7525 C CA . MET G 1 52 ? 379.037 292.292 133.988 1.00 203.70 52 MET D CA 1
ATOM 7526 C C . MET G 1 52 ? 378.984 291.289 135.144 1.00 201.24 52 MET D C 1
ATOM 7527 O O . MET G 1 52 ? 379.375 291.616 136.266 1.00 204.48 52 MET D O 1
ATOM 7532 N N . GLU G 1 53 ? 378.518 290.074 134.865 1.00 199.10 53 GLU D N 1
ATOM 7533 C CA . GLU G 1 53 ? 378.249 289.079 135.922 1.00 199.84 53 GLU D CA 1
ATOM 7534 C C . GLU G 1 53 ? 379.489 288.595 136.691 1.00 199.35 53 GLU D C 1
ATOM 7535 O O . GLU G 1 53 ? 379.367 288.167 137.841 1.00 199.72 53 GLU D O 1
ATOM 7541 N N . ASN G 1 54 ? 380.663 288.662 136.065 1.00 200.53 54 ASN D N 1
ATOM 7542 C CA . ASN G 1 54 ? 381.926 288.342 136.745 1.00 202.31 54 ASN D CA 1
ATOM 7543 C C . ASN G 1 54 ? 382.372 289.443 137.714 1.00 201.53 54 ASN D C 1
ATOM 7544 O O . ASN G 1 54 ? 382.992 289.150 138.739 1.00 200.19 54 ASN D O 1
ATOM 7549 N N . SER G 1 55 ? 382.060 290.698 137.384 1.00 202.12 55 SER D N 1
ATOM 7550 C CA . SER G 1 55 ? 382.506 291.855 138.169 1.00 200.95 55 SER D CA 1
ATOM 7551 C C . SER G 1 55 ? 381.811 291.981 139.523 1.00 202.59 55 SER D C 1
ATOM 7552 O O . SER G 1 55 ? 380.698 291.489 139.718 1.00 201.55 55 SER D O 1
ATOM 7555 N N . LYS G 1 56 ? 382.492 292.668 140.437 1.00 209.32 56 LYS D N 1
ATOM 7556 C CA . LYS G 1 56 ? 382.064 292.807 141.828 1.00 216.38 56 LYS D CA 1
ATOM 7557 C C . LYS G 1 56 ? 381.284 294.106 142.032 1.00 215.50 56 LYS D C 1
ATOM 7558 O O . LYS G 1 56 ? 380.232 294.105 142.675 1.00 216.10 56 LYS D O 1
ATOM 7564 N N . ILE G 1 57 ? 381.813 295.206 141.492 1.00 213.54 57 ILE D N 1
ATOM 7565 C CA . ILE G 1 57 ? 381.137 296.514 141.527 1.00 212.53 57 ILE D CA 1
ATOM 7566 C C . ILE G 1 57 ? 379.821 296.513 140.733 1.00 212.32 57 ILE D C 1
ATOM 7567 O O . ILE G 1 57 ? 378.873 297.212 141.101 1.00 212.59 57 ILE D O 1
ATOM 7572 N N . MET G 1 58 ? 379.774 295.729 139.655 1.00 213.01 58 MET D N 1
ATOM 7573 C CA . MET G 1 58 ? 378.562 295.561 138.845 1.00 216.86 58 MET D CA 1
ATOM 7574 C C . MET G 1 58 ? 377.393 295.004 139.655 1.00 218.19 58 MET D C 1
ATOM 7575 O O . MET G 1 58 ? 376.289 295.552 139.622 1.00 220.20 58 MET D O 1
ATOM 7580 N N . GLN G 1 59 ? 377.650 293.914 140.376 1.00 217.52 59 GLN D N 1
ATOM 7581 C CA . GLN G 1 59 ? 376.616 293.220 141.156 1.00 217.10 59 GLN D CA 1
ATOM 7582 C C . GLN G 1 59 ? 376.124 294.007 142.382 1.00 213.88 59 GLN D C 1
ATOM 7583 O O . GLN G 1 59 ? 375.104 293.650 142.975 1.00 216.57 59 GLN D O 1
ATOM 7589 N N . LEU G 1 60 ? 376.859 295.051 142.767 1.00 208.65 60 LEU D N 1
ATOM 7590 C CA . LEU G 1 60 ? 376.411 296.007 143.782 1.00 206.65 60 LEU D CA 1
ATOM 7591 C C . LEU G 1 60 ? 375.467 297.060 143.190 1.00 204.97 60 LEU D C 1
ATOM 7592 O O . LEU G 1 60 ? 374.344 297.232 143.669 1.00 205.93 60 LEU D O 1
ATOM 7597 N N . GLY G 1 61 ? 375.930 297.750 142.147 1.00 202.74 61 GLY D N 1
ATOM 7598 C CA . GLY G 1 61 ? 375.302 298.991 141.679 1.00 201.59 61 GLY D CA 1
ATOM 7599 C C . GLY G 1 61 ? 374.140 298.869 140.705 1.00 198.56 61 GLY D C 1
ATOM 7600 O O . GLY G 1 61 ? 374.117 297.977 139.856 1.00 196.90 61 GLY D O 1
ATOM 7601 N N . LYS G 1 62 ? 373.186 299.795 140.831 1.00 197.95 62 LYS D N 1
ATOM 7602 C CA . LYS G 1 62 ? 372.044 299.911 139.913 1.00 196.92 62 LYS D CA 1
ATOM 7603 C C . LYS G 1 62 ? 372.447 300.677 138.653 1.00 197.18 62 LYS D C 1
ATOM 7604 O O . LYS G 1 62 ? 373.522 301.282 138.605 1.00 196.34 62 LYS D O 1
ATOM 7610 N N . TYR G 1 63 ? 371.577 300.648 137.641 1.00 198.28 63 TYR D N 1
ATOM 7611 C CA . TYR G 1 63 ? 371.888 301.173 136.304 1.00 199.14 63 TYR D CA 1
ATOM 7612 C C . TYR G 1 63 ? 370.864 302.169 135.762 1.00 203.30 63 TYR D C 1
ATOM 7613 O O . TYR G 1 63 ? 369.712 302.201 136.200 1.00 205.15 63 TYR D O 1
ATOM 7622 N N . GLU G 1 64 ? 371.316 302.971 134.797 1.00 205.52 64 GLU D N 1
ATOM 7623 C CA . GLU G 1 64 ? 370.456 303.892 134.046 1.00 207.32 64 GLU D CA 1
ATOM 7624 C C . GLU G 1 64 ? 371.158 304.344 132.753 1.00 205.11 64 GLU D C 1
ATOM 7625 O O . GLU G 1 64 ? 372.372 304.566 132.767 1.00 201.25 64 GLU D O 1
ATOM 7631 N N . PRO G 1 65 ? 370.407 304.479 131.635 1.00 209.14 65 PRO D N 1
ATOM 7632 C CA . PRO G 1 65 ? 371.035 304.769 130.349 1.00 212.46 65 PRO D CA 1
ATOM 7633 C C . PRO G 1 65 ? 371.091 306.266 130.022 1.00 217.95 65 PRO D C 1
ATOM 7634 O O . PRO G 1 65 ? 370.046 306.892 129.822 1.00 218.24 65 PRO D O 1
ATOM 7638 N N . MET G 1 66 ? 372.302 306.824 129.976 1.00 226.02 66 MET D N 1
ATOM 7639 C CA . MET G 1 66 ? 372.527 308.212 129.543 1.00 233.67 66 MET D CA 1
ATOM 7640 C C . MET G 1 66 ? 373.809 308.325 128.715 1.00 234.25 66 MET D C 1
ATOM 7641 O O . MET G 1 66 ? 374.707 307.488 128.820 1.00 232.91 66 MET D O 1
ATOM 7646 N N . GLU G 1 67 ? 373.890 309.390 127.917 1.00 235.08 67 GLU D N 1
ATOM 7647 C CA . GLU G 1 67 ? 374.973 309.578 126.935 1.00 234.67 67 GLU D CA 1
ATOM 7648 C C . GLU G 1 67 ? 376.330 309.889 127.588 1.00 234.91 67 GLU D C 1
ATOM 7649 O O . GLU G 1 67 ? 376.416 310.067 128.806 1.00 233.84 67 GLU D O 1
ATOM 7655 N N . GLY G 1 68 ? 377.379 309.938 126.761 1.00 234.71 68 GLY D N 1
ATOM 7656 C CA . GLY G 1 68 ? 378.751 310.254 127.195 1.00 234.14 68 GLY D CA 1
ATOM 7657 C C . GLY G 1 68 ? 378.893 311.457 128.114 1.00 233.15 68 GLY D C 1
ATOM 7658 O O . GLY G 1 68 ? 379.770 311.476 128.979 1.00 228.57 68 GLY D O 1
ATOM 7659 N N . THR G 1 69 ? 378.046 312.464 127.899 1.00 235.51 69 THR D N 1
ATOM 7660 C CA . THR G 1 69 ? 377.829 313.552 128.861 1.00 237.08 69 THR D CA 1
ATOM 7661 C C . THR G 1 69 ? 376.407 313.430 129.419 1.00 232.88 69 THR D C 1
ATOM 7662 O O . THR G 1 69 ? 375.475 313.090 128.684 1.00 231.68 69 THR D O 1
ATOM 7666 N N . GLU G 1 70 ? 376.253 313.704 130.714 1.00 228.71 70 GLU D N 1
ATOM 7667 C CA . GLU G 1 70 ? 374.991 313.478 131.424 1.00 223.66 70 GLU D CA 1
ATOM 7668 C C . GLU G 1 70 ? 374.608 314.665 132.305 1.00 221.36 70 GLU D C 1
ATOM 7669 O O . GLU G 1 70 ? 375.475 315.369 132.829 1.00 221.05 70 GLU D O 1
ATOM 7675 N N . LYS G 1 71 ? 373.300 314.876 132.445 1.00 219.00 71 LYS D N 1
ATOM 7676 C CA . LYS G 1 71 ? 372.734 315.788 133.435 1.00 218.51 71 LYS D CA 1
ATOM 7677 C C . LYS G 1 71 ? 371.696 315.026 134.255 1.00 215.24 71 LYS D C 1
ATOM 7678 O O . LYS G 1 71 ? 370.578 314.796 133.785 1.00 216.28 71 LYS D O 1
ATOM 7684 N N . LYS G 1 72 ? 372.082 314.615 135.464 1.00 210.97 72 LYS D N 1
ATOM 7685 C CA . LYS G 1 72 ? 371.149 314.038 136.437 1.00 208.74 72 LYS D CA 1
ATOM 7686 C C . LYS G 1 72 ? 371.172 314.844 137.731 1.00 209.84 72 LYS D C 1
ATOM 7687 O O . LYS G 1 72 ? 372.203 315.419 138.097 1.00 209.71 72 LYS D O 1
ATOM 7693 N N . PHE G 1 73 ? 370.028 314.874 138.414 1.00 209.21 73 PHE D N 1
ATOM 7694 C CA . PHE G 1 73 ? 369.813 315.733 139.579 1.00 207.22 73 PHE D CA 1
ATOM 7695 C C . PHE G 1 73 ? 369.226 314.917 140.725 1.00 199.45 73 PHE D C 1
ATOM 7696 O O . PHE G 1 73 ? 368.453 313.981 140.504 1.00 195.69 73 PHE D O 1
ATOM 7704 N N . THR G 1 74 ? 369.586 315.305 141.946 1.00 196.09 74 THR D N 1
ATOM 7705 C CA . THR G 1 74 ? 369.421 314.462 143.132 1.00 195.44 74 THR D CA 1
ATOM 7706 C C . THR G 1 74 ? 368.628 315.183 144.235 1.00 196.34 74 THR D C 1
ATOM 7707 O O . THR G 1 74 ? 367.993 316.209 143.979 1.00 194.98 74 THR D O 1
ATOM 7711 N N . PHE G 1 75 ? 368.650 314.613 145.443 1.00 199.16 75 PHE D N 1
ATOM 7712 C CA . PHE G 1 75 ? 368.030 315.181 146.654 1.00 199.71 75 PHE D CA 1
ATOM 7713 C C . PHE G 1 75 ? 366.496 315.148 146.679 1.00 199.57 75 PHE D C 1
ATOM 7714 O O . PHE G 1 75 ? 365.831 315.015 145.647 1.00 193.77 75 PHE D O 1
ATOM 7722 N N . TRP G 1 76 ? 365.967 315.279 147.895 1.00 203.05 76 TRP D N 1
ATOM 7723 C CA . TRP G 1 76 ? 364.533 315.145 148.191 1.00 204.20 76 TRP D CA 1
ATOM 7724 C C . TRP G 1 76 ? 363.884 316.516 148.349 1.00 203.54 76 TRP D C 1
ATOM 7725 O O . TRP G 1 76 ? 364.577 317.537 148.396 1.00 209.00 76 TRP D O 1
ATOM 7736 N N . ALA G 1 77 ? 362.554 316.527 148.423 1.00 199.35 77 ALA D N 1
ATOM 7737 C CA . ALA G 1 77 ? 361.779 317.757 148.593 1.00 198.06 77 ALA D CA 1
ATOM 7738 C C . ALA G 1 77 ? 360.762 317.613 149.721 1.00 199.01 77 ALA D C 1
ATOM 7739 O O . ALA G 1 77 ? 360.315 316.505 150.030 1.00 199.56 77 ALA D O 1
ATOM 7741 N N . ASP G 1 78 ? 360.410 318.746 150.326 1.00 201.92 78 ASP D N 1
ATOM 7742 C CA . ASP G 1 78 ? 359.416 318.813 151.399 1.00 206.25 78 ASP D CA 1
ATOM 7743 C C . ASP G 1 78 ? 358.625 320.115 151.252 1.00 203.44 78 ASP D C 1
ATOM 7744 O O . ASP G 1 78 ? 359.216 321.195 151.204 1.00 206.72 78 ASP D O 1
ATOM 7749 N N . LYS G 1 79 ? 357.298 320.005 151.176 1.00 199.55 79 LYS D N 1
ATOM 7750 C CA . LYS G 1 79 ? 356.424 321.160 150.950 1.00 198.92 79 LYS D CA 1
ATOM 7751 C C . LYS G 1 79 ? 355.009 320.890 151.486 1.00 203.17 79 LYS D C 1
ATOM 7752 O O . LYS G 1 79 ? 354.507 319.771 151.353 1.00 204.15 79 LYS D O 1
ATOM 7758 N N . PRO G 1 80 ? 354.367 321.909 152.100 1.00 207.77 80 PRO D N 1
ATOM 7759 C CA . PRO G 1 80 ? 352.971 321.793 152.533 1.00 206.02 80 PRO D CA 1
ATOM 7760 C C . PRO G 1 80 ? 351.971 322.096 151.414 1.00 200.05 80 PRO D C 1
ATOM 7761 O O . PRO G 1 80 ? 352.328 322.723 150.414 1.00 198.16 80 PRO D O 1
ATOM 7765 N N . GLY G 1 81 ? 350.728 321.656 151.602 1.00 195.01 81 GLY D N 1
ATOM 7766 C CA . GLY G 1 81 ? 349.642 321.936 150.662 1.00 191.95 81 GLY D CA 1
ATOM 7767 C C . GLY G 1 81 ? 348.988 323.274 150.949 1.00 190.69 81 GLY D C 1
ATOM 7768 O O . GLY G 1 81 ? 347.951 323.331 151.610 1.00 189.35 81 GLY D O 1
ATOM 7769 N N . ALA G 1 82 ? 349.610 324.342 150.449 1.00 194.91 82 ALA D N 1
ATOM 7770 C CA . ALA G 1 82 ? 349.127 325.724 150.603 1.00 200.39 82 ALA D CA 1
ATOM 7771 C C . ALA G 1 82 ? 349.035 326.179 152.068 1.00 206.24 82 ALA D C 1
ATOM 7772 O O . ALA G 1 82 ? 347.946 326.413 152.600 1.00 204.26 82 ALA D O 1
ATOM 7774 N N . TYR G 1 83 ? 350.198 326.290 152.705 1.00 217.75 83 TYR D N 1
ATOM 7775 C CA . TYR G 1 83 ? 350.307 326.771 154.088 1.00 227.47 83 TYR D CA 1
ATOM 7776 C C . TYR G 1 83 ? 351.737 327.240 154.382 1.00 232.52 83 TYR D C 1
ATOM 7777 O O . TYR G 1 83 ? 352.681 326.807 153.717 1.00 233.34 83 TYR D O 1
ATOM 7786 N N . TRP G 1 84 ? 351.889 328.127 155.367 1.00 236.27 84 TRP D N 1
ATOM 7787 C CA . TRP G 1 84 ? 353.205 328.657 155.749 1.00 237.85 84 TRP D CA 1
ATOM 7788 C C . TRP G 1 84 ? 353.313 328.978 157.242 1.00 240.00 84 TRP D C 1
ATOM 7789 O O . TRP G 1 84 ? 352.557 329.798 157.767 1.00 239.58 84 TRP D O 1
ATOM 7800 N N . VAL G 1 85 ? 354.257 328.315 157.910 1.00 244.48 85 VAL D N 1
ATOM 7801 C CA . VAL G 1 85 ? 354.632 328.635 159.289 1.00 249.01 85 VAL D CA 1
ATOM 7802 C C . VAL G 1 85 ? 356.050 328.113 159.558 1.00 250.09 85 VAL D C 1
ATOM 7803 O O . VAL G 1 85 ? 356.371 326.972 159.218 1.00 249.66 85 VAL D O 1
ATOM 7807 N N . GLY G 1 86 ? 356.894 328.958 160.150 1.00 251.66 86 GLY D N 1
ATOM 7808 C CA . GLY G 1 86 ? 358.299 328.620 160.384 1.00 252.98 86 GLY D CA 1
ATOM 7809 C C . GLY G 1 86 ? 359.100 328.560 159.094 1.00 254.45 86 GLY D C 1
ATOM 7810 O O . GLY G 1 86 ? 358.770 329.243 158.121 1.00 253.02 86 GLY D O 1
ATOM 7811 N N . GLU G 1 87 ? 360.156 327.745 159.098 1.00 257.51 87 GLU D N 1
ATOM 7812 C CA . GLU G 1 87 ? 361.024 327.541 157.930 1.00 259.28 87 GLU D CA 1
ATOM 7813 C C . GLU G 1 87 ? 361.103 326.059 157.549 1.00 257.65 87 GLU D C 1
ATOM 7814 O O . GLU G 1 87 ? 360.812 325.179 158.364 1.00 257.01 87 GLU D O 1
ATOM 7820 N N . GLY G 1 88 ? 361.501 325.807 156.302 1.00 255.17 88 GLY D N 1
ATOM 7821 C CA . GLY G 1 88 ? 361.676 324.450 155.772 1.00 252.47 88 GLY D CA 1
ATOM 7822 C C . GLY G 1 88 ? 362.824 324.402 154.781 1.00 251.10 88 GLY D C 1
ATOM 7823 O O . GLY G 1 88 ? 362.628 324.627 153.585 1.00 248.35 88 GLY D O 1
ATOM 7824 N N . GLN G 1 89 ? 364.021 324.106 155.286 1.00 252.35 89 GLN D N 1
ATOM 7825 C CA . GLN G 1 89 ? 365.248 324.154 154.482 1.00 253.69 89 GLN D CA 1
ATOM 7826 C C . GLN G 1 89 ? 365.364 322.971 153.520 1.00 252.50 89 GLN D C 1
ATOM 7827 O O . GLN G 1 89 ? 364.864 321.878 153.798 1.00 251.58 89 GLN D O 1
ATOM 7833 N N . LYS G 1 90 ? 366.035 323.209 152.393 1.00 251.21 90 LYS D N 1
ATOM 7834 C CA . LYS G 1 90 ? 366.190 322.211 151.327 1.00 249.63 90 LYS D CA 1
ATOM 7835 C C . LYS G 1 90 ? 367.258 322.635 150.316 1.00 244.66 90 LYS D C 1
ATOM 7836 O O . LYS G 1 90 ? 367.710 323.783 150.324 1.00 243.70 90 LYS D O 1
ATOM 7842 N N . ILE G 1 91 ? 367.647 321.702 149.447 1.00 239.91 91 ILE D N 1
ATOM 7843 C CA . ILE G 1 91 ? 368.677 321.956 148.431 1.00 236.06 91 ILE D CA 1
ATOM 7844 C C . ILE G 1 91 ? 368.614 320.921 147.297 1.00 228.10 91 ILE D C 1
ATOM 7845 O O . ILE G 1 91 ? 368.221 319.773 147.518 1.00 228.04 91 ILE D O 1
ATOM 7850 N N . GLU G 1 92 ? 368.986 321.349 146.089 1.00 218.50 92 GLU D N 1
ATOM 7851 C CA . GLU G 1 92 ? 369.104 320.473 144.920 1.00 210.60 92 GLU D CA 1
ATOM 7852 C C . GLU G 1 92 ? 370.509 320.615 144.334 1.00 206.46 92 GLU D C 1
ATOM 7853 O O . GLU G 1 92 ? 371.069 321.714 144.319 1.00 207.35 92 GLU D O 1
ATOM 7859 N N . THR G 1 93 ? 371.064 319.503 143.847 1.00 202.32 93 THR D N 1
ATOM 7860 C CA . THR G 1 93 ? 372.426 319.463 143.304 1.00 200.10 93 THR D CA 1
ATOM 7861 C C . THR G 1 93 ? 372.432 318.907 141.879 1.00 197.40 93 THR D C 1
ATOM 7862 O O . THR G 1 93 ? 371.634 318.027 141.544 1.00 197.26 93 THR D O 1
ATOM 7866 N N . SER G 1 94 ? 373.343 319.429 141.056 1.00 195.43 94 SER D N 1
ATOM 7867 C CA . SER G 1 94 ? 373.523 318.994 139.669 1.00 194.72 94 SER D CA 1
ATOM 7868 C C . SER G 1 94 ? 374.753 318.092 139.567 1.00 197.35 94 SER D C 1
ATOM 7869 O O . SER G 1 94 ? 375.755 318.329 140.246 1.00 197.21 94 SER D O 1
ATOM 7872 N N . LYS G 1 95 ? 374.669 317.065 138.718 1.00 200.01 95 LYS D N 1
ATOM 7873 C CA . LYS G 1 95 ? 375.749 316.082 138.545 1.00 202.39 95 LYS D CA 1
ATOM 7874 C C . LYS G 1 95 ? 375.959 315.704 137.077 1.00 201.72 95 LYS D C 1
ATOM 7875 O O . LYS G 1 95 ? 375.114 315.985 136.222 1.00 200.29 95 LYS D O 1
ATOM 7881 N N . ALA G 1 96 ? 377.097 315.065 136.806 1.00 202.13 96 ALA D N 1
ATOM 7882 C CA . ALA G 1 96 ? 377.463 314.627 135.454 1.00 202.48 96 ALA D CA 1
ATOM 7883 C C . ALA G 1 96 ? 378.450 313.455 135.473 1.00 203.32 96 ALA D C 1
ATOM 7884 O O . ALA G 1 96 ? 379.088 313.182 136.493 1.00 202.75 96 ALA D O 1
ATOM 7886 N N . THR G 1 97 ? 378.558 312.776 134.330 1.00 204.45 97 THR D N 1
ATOM 7887 C CA . THR G 1 97 ? 379.434 311.609 134.157 1.00 204.87 97 THR D CA 1
ATOM 7888 C C . THR G 1 97 ? 380.172 311.688 132.818 1.00 208.46 97 THR D C 1
ATOM 7889 O O . THR G 1 97 ? 379.587 312.100 131.814 1.00 207.88 97 THR D O 1
ATOM 7893 N N . TRP G 1 98 ? 381.450 311.300 132.812 1.00 212.42 98 TRP D N 1
ATOM 7894 C CA . TRP G 1 98 ? 382.284 311.352 131.602 1.00 215.84 98 TRP D CA 1
ATOM 7895 C C . TRP G 1 98 ? 383.457 310.352 131.618 1.00 206.57 98 TRP D C 1
ATOM 7896 O O . TRP G 1 98 ? 383.703 309.682 132.621 1.00 204.31 98 TRP D O 1
ATOM 7907 N N . VAL G 1 99 ? 384.150 310.260 130.479 1.00 197.50 99 VAL D N 1
ATOM 7908 C CA . VAL G 1 99 ? 385.396 309.477 130.296 1.00 188.24 99 VAL D CA 1
ATOM 7909 C C . VAL G 1 99 ? 385.141 307.964 130.146 1.00 183.91 99 VAL D C 1
ATOM 7910 O O . VAL G 1 99 ? 384.068 307.466 130.496 1.00 177.51 99 VAL D O 1
ATOM 7914 N N . ASN G 1 100 ? 386.147 307.259 129.618 1.00 187.17 100 ASN D N 1
ATOM 7915 C CA . ASN G 1 100 ? 386.051 305.830 129.279 1.00 191.21 100 ASN D CA 1
ATOM 7916 C C . ASN G 1 100 ? 387.295 305.031 129.691 1.00 197.26 100 ASN D C 1
ATOM 7917 O O . ASN G 1 100 ? 388.375 305.599 129.877 1.00 200.97 100 ASN D O 1
ATOM 7922 N N . ALA G 1 101 ? 387.122 303.713 129.820 1.00 200.34 101 ALA D N 1
ATOM 7923 C CA . ALA G 1 101 ? 388.210 302.784 130.151 1.00 200.33 101 ALA D CA 1
ATOM 7924 C C . ALA G 1 101 ? 388.706 302.084 128.886 1.00 202.36 101 ALA D C 1
ATOM 7925 O O . ALA G 1 101 ? 387.904 301.714 128.023 1.00 198.65 101 ALA D O 1
ATOM 7927 N N . THR G 1 102 ? 390.024 301.895 128.797 1.00 211.04 102 THR D N 1
ATOM 7928 C CA . THR G 1 102 ? 390.677 301.366 127.594 1.00 218.52 102 THR D CA 1
ATOM 7929 C C . THR G 1 102 ? 391.760 300.342 127.952 1.00 212.52 102 THR D C 1
ATOM 7930 O O . THR G 1 102 ? 392.615 300.608 128.802 1.00 208.42 102 THR D O 1
ATOM 7934 N N . MET G 1 103 ? 391.713 299.178 127.301 1.00 205.56 103 MET D N 1
ATOM 7935 C CA . MET G 1 103 ? 392.740 298.141 127.457 1.00 201.15 103 MET D CA 1
ATOM 7936 C C . MET G 1 103 ? 392.720 297.167 126.275 1.00 198.46 103 MET D C 1
ATOM 7937 O O . MET G 1 103 ? 391.655 296.856 125.734 1.00 191.44 103 MET D O 1
ATOM 7942 N N . ARG G 1 104 ? 393.906 296.696 125.890 1.00 202.64 104 ARG D N 1
ATOM 7943 C CA . ARG G 1 104 ? 394.082 295.790 124.748 1.00 205.94 104 ARG D CA 1
ATOM 7944 C C . ARG G 1 104 ? 394.013 294.336 125.204 1.00 208.33 104 ARG D C 1
ATOM 7945 O O . ARG G 1 104 ? 394.050 294.052 126.405 1.00 210.30 104 ARG D O 1
ATOM 7953 N N . ALA G 1 105 ? 393.924 293.420 124.242 1.00 210.55 105 ALA D N 1
ATOM 7954 C CA . ALA G 1 105 ? 393.741 291.997 124.539 1.00 211.80 105 ALA D CA 1
ATOM 7955 C C . ALA G 1 105 ? 395.047 291.310 124.945 1.00 216.20 105 ALA D C 1
ATOM 7956 O O . ALA G 1 105 ? 395.146 290.781 126.054 1.00 220.64 105 ALA D O 1
ATOM 7958 N N . PHE G 1 106 ? 396.033 291.328 124.046 1.00 218.07 106 PHE D N 1
ATOM 7959 C CA . PHE G 1 106 ? 397.336 290.644 124.216 1.00 218.96 106 PHE D CA 1
ATOM 7960 C C . PHE G 1 106 ? 397.235 289.114 124.353 1.00 234.09 106 PHE D C 1
ATOM 7961 O O . PHE G 1 106 ? 397.731 288.392 123.486 1.00 235.19 106 PHE D O 1
ATOM 7969 N N . LYS G 1 107 ? 396.622 288.632 125.440 1.00 250.43 107 LYS D N 1
ATOM 7970 C CA . LYS G 1 107 ? 396.334 287.193 125.632 1.00 259.14 107 LYS D CA 1
ATOM 7971 C C . LYS G 1 107 ? 395.593 286.563 124.444 1.00 271.91 107 LYS D C 1
ATOM 7972 O O . LYS G 1 107 ? 395.817 285.393 124.120 1.00 276.00 107 LYS D O 1
ATOM 7978 N N . LEU G 1 108 ? 394.711 287.340 123.816 1.00 280.39 108 LEU D N 1
ATOM 7979 C CA . LEU G 1 108 ? 394.088 286.958 122.550 1.00 286.20 108 LEU D CA 1
ATOM 7980 C C . LEU G 1 108 ? 395.119 287.007 121.423 1.00 286.97 108 LEU D C 1
ATOM 7981 O O . LEU G 1 108 ? 395.379 285.995 120.772 1.00 289.89 108 LEU D O 1
ATOM 7986 N N . GLY G 1 109 ? 395.713 288.182 121.222 1.00 285.20 109 GLY D N 1
ATOM 7987 C CA . GLY G 1 109 ? 396.558 288.455 120.060 1.00 287.46 109 GLY D CA 1
ATOM 7988 C C . GLY G 1 109 ? 397.769 287.558 119.871 1.00 294.20 109 GLY D C 1
ATOM 7989 O O . GLY G 1 109 ? 398.097 287.195 118.739 1.00 293.40 109 GLY D O 1
ATOM 7990 N N . VAL G 1 110 ? 398.434 287.208 120.973 1.00 302.99 110 VAL D N 1
ATOM 7991 C CA . VAL G 1 110 ? 399.579 286.278 120.934 1.00 309.68 110 VAL D CA 1
ATOM 7992 C C . VAL G 1 110 ? 399.196 284.838 120.559 1.00 310.97 110 VAL D C 1
ATOM 7993 O O . VAL G 1 110 ? 400.020 284.112 119.999 1.00 311.90 110 VAL D O 1
ATOM 7997 N N . ILE G 1 111 ? 397.958 284.438 120.864 1.00 310.39 111 ILE D N 1
ATOM 7998 C CA . ILE G 1 111 ? 397.438 283.107 120.507 1.00 307.05 111 ILE D CA 1
ATOM 7999 C C . ILE G 1 111 ? 396.430 283.230 119.341 1.00 301.58 111 ILE D C 1
ATOM 8000 O O . ILE G 1 111 ? 395.331 282.671 119.386 1.00 303.74 111 ILE D O 1
ATOM 8005 N N . LEU G 1 112 ? 396.826 283.968 118.301 1.00 290.76 112 LEU D N 1
ATOM 8006 C CA . LEU G 1 112 ? 396.053 284.108 117.059 1.00 283.00 112 LEU D CA 1
ATOM 8007 C C . LEU G 1 112 ? 397.022 284.514 115.931 1.00 282.35 112 LEU D C 1
ATOM 8008 O O . LEU G 1 112 ? 397.441 285.673 115.876 1.00 283.78 112 LEU D O 1
ATOM 8013 N N . PRO G 1 113 ? 397.389 283.565 115.039 1.00 281.06 113 PRO D N 1
ATOM 8014 C CA . PRO G 1 113 ? 398.452 283.845 114.058 1.00 282.85 113 PRO D CA 1
ATOM 8015 C C . PRO G 1 113 ? 398.095 284.838 112.938 1.00 286.65 113 PRO D C 1
ATOM 8016 O O . PRO G 1 113 ? 398.741 285.884 112.833 1.00 285.72 113 PRO D O 1
ATOM 8020 N N . VAL G 1 114 ? 397.090 284.513 112.121 1.00 294.65 114 VAL D N 1
ATOM 8021 C CA . VAL G 1 114 ? 396.770 285.291 110.910 1.00 303.17 114 VAL D CA 1
ATOM 8022 C C . VAL G 1 114 ? 395.263 285.393 110.648 1.00 309.44 114 VAL D C 1
ATOM 8023 O O . VAL G 1 114 ? 394.494 284.511 111.034 1.00 309.09 114 VAL D O 1
ATOM 8027 N N . THR G 1 115 ? 394.868 286.466 109.962 1.00 315.67 115 THR D N 1
ATOM 8028 C CA . THR G 1 115 ? 393.455 286.795 109.721 1.00 317.23 115 THR D CA 1
ATOM 8029 C C . THR G 1 115 ? 392.755 285.875 108.704 1.00 321.56 115 THR D C 1
ATOM 8030 O O . THR G 1 115 ? 391.527 285.763 108.725 1.00 320.59 115 THR D O 1
ATOM 8034 N N . LYS G 1 116 ? 393.524 285.220 107.829 1.00 324.85 116 LYS D N 1
ATOM 8035 C CA . LYS G 1 116 ? 392.962 284.293 106.824 1.00 324.73 116 LYS D CA 1
ATOM 8036 C C . LYS G 1 116 ? 392.366 283.036 107.487 1.00 326.28 116 LYS D C 1
ATOM 8037 O O . LYS G 1 116 ? 391.400 282.460 106.979 1.00 328.02 116 LYS D O 1
ATOM 8043 N N . GLU G 1 117 ? 392.947 282.620 108.613 1.00 325.47 117 GLU D N 1
ATOM 8044 C CA . GLU G 1 117 ? 392.367 281.572 109.465 1.00 324.16 117 GLU D CA 1
ATOM 8045 C C . GLU G 1 117 ? 390.972 281.970 109.956 1.00 319.94 117 GLU D C 1
ATOM 8046 O O . GLU G 1 117 ? 390.027 281.184 109.869 1.00 320.89 117 GLU D O 1
ATOM 8052 N N . PHE G 1 118 ? 390.861 283.197 110.460 1.00 313.59 118 PHE D N 1
ATOM 8053 C CA . PHE G 1 118 ? 389.616 283.702 111.054 1.00 309.43 118 PHE D CA 1
ATOM 8054 C C . PHE G 1 118 ? 388.644 284.237 109.995 1.00 310.52 118 PHE D C 1
ATOM 8055 O O . PHE G 1 118 ? 387.470 284.470 110.293 1.00 308.24 118 PHE D O 1
ATOM 8063 N N . LEU G 1 119 ? 389.139 284.433 108.770 1.00 313.86 119 LEU D N 1
ATOM 8064 C CA . LEU G 1 119 ? 388.289 284.630 107.586 1.00 317.53 119 LEU D CA 1
ATOM 8065 C C . LEU G 1 119 ? 387.446 283.372 107.353 1.00 319.63 119 LEU D C 1
ATOM 8066 O O . LEU G 1 119 ? 386.233 283.463 107.149 1.00 319.33 119 LEU D O 1
ATOM 8071 N N . ASN G 1 120 ? 388.096 282.208 107.399 1.00 321.03 120 ASN D N 1
ATOM 8072 C CA . ASN G 1 120 ? 387.412 280.916 107.244 1.00 320.83 120 ASN D CA 1
ATOM 8073 C C . ASN G 1 120 ? 386.439 280.616 108.395 1.00 320.35 120 ASN D C 1
ATOM 8074 O O . ASN G 1 120 ? 385.401 279.989 108.174 1.00 324.66 120 ASN D O 1
ATOM 8079 N N . TYR G 1 121 ? 386.778 281.053 109.611 1.00 313.09 121 TYR D N 1
ATOM 8080 C CA . TYR G 1 121 ? 385.856 280.966 110.758 1.00 306.55 121 TYR D CA 1
ATOM 8081 C C . TYR G 1 121 ? 384.693 281.964 110.658 1.00 300.58 121 TYR D C 1
ATOM 8082 O O . TYR G 1 121 ? 383.612 281.692 111.176 1.00 300.05 121 TYR D O 1
ATOM 8091 N N . THR G 1 122 ? 384.933 283.110 110.010 1.00 294.54 122 THR D N 1
ATOM 8092 C CA . THR G 1 122 ? 383.913 284.136 109.674 1.00 290.30 122 THR D CA 1
ATOM 8093 C C . THR G 1 122 ? 383.621 285.108 110.829 1.00 281.83 122 THR D C 1
ATOM 8094 O O . THR G 1 122 ? 384.092 284.916 111.953 1.00 274.07 122 THR D O 1
ATOM 8098 N N . TYR G 1 123 ? 382.854 286.156 110.516 1.00 276.97 123 TYR D N 1
ATOM 8099 C CA . TYR G 1 123 ? 382.514 287.239 111.456 1.00 271.56 123 TYR D CA 1
ATOM 8100 C C . TYR G 1 123 ? 381.809 286.762 112.728 1.00 264.02 123 TYR D C 1
ATOM 8101 O O . TYR G 1 123 ? 382.115 287.245 113.818 1.00 262.51 123 TYR D O 1
ATOM 8110 N N . SER G 1 124 ? 380.868 285.829 112.577 1.00 257.16 124 SER D N 1
ATOM 8111 C CA . SER G 1 124 ? 380.039 285.354 113.693 1.00 253.32 124 SER D CA 1
ATOM 8112 C C . SER G 1 124 ? 380.853 284.765 114.842 1.00 251.81 124 SER D C 1
ATOM 8113 O O . SER G 1 124 ? 380.699 285.178 115.991 1.00 253.68 124 SER D O 1
ATOM 8116 N N . GLN G 1 125 ? 381.724 283.814 114.517 1.00 250.07 125 GLN D N 1
ATOM 8117 C CA . GLN G 1 125 ? 382.491 283.075 115.525 1.00 250.58 125 GLN D CA 1
ATOM 8118 C C . GLN G 1 125 ? 383.575 283.909 116.213 1.00 249.88 125 GLN D C 1
ATOM 8119 O O . GLN G 1 125 ? 383.784 283.766 117.419 1.00 249.16 125 GLN D O 1
ATOM 8125 N N . PHE G 1 126 ? 384.238 284.785 115.454 1.00 250.36 126 PHE D N 1
ATOM 8126 C CA . PHE G 1 126 ? 385.398 285.555 115.942 1.00 251.27 126 PHE D CA 1
ATOM 8127 C C . PHE G 1 126 ? 385.151 286.350 117.235 1.00 250.36 126 PHE D C 1
ATOM 8128 O O . PHE G 1 126 ? 386.060 286.477 118.056 1.00 248.00 126 PHE D O 1
ATOM 8136 N N . PHE G 1 127 ? 383.936 286.870 117.411 1.00 253.26 127 PHE D N 1
ATOM 8137 C CA . PHE G 1 127 ? 383.557 287.589 118.639 1.00 257.50 127 PHE D CA 1
ATOM 8138 C C . PHE G 1 127 ? 383.068 286.670 119.767 1.00 252.87 127 PHE D C 1
ATOM 8139 O O . PHE G 1 127 ? 383.163 287.036 120.941 1.00 253.52 127 PHE D O 1
ATOM 8147 N N . GLU G 1 128 ? 382.548 285.493 119.414 1.00 247.62 128 GLU D N 1
ATOM 8148 C CA . GLU G 1 128 ? 382.168 284.473 120.404 1.00 243.22 128 GLU D CA 1
ATOM 8149 C C . GLU G 1 128 ? 383.382 283.689 120.922 1.00 236.57 128 GLU D C 1
ATOM 8150 O O . GLU G 1 128 ? 383.368 283.215 122.060 1.00 234.24 128 GLU D O 1
ATOM 8156 N N . GLU G 1 129 ? 384.417 283.547 120.092 1.00 231.90 129 GLU D N 1
ATOM 8157 C CA . GLU G 1 129 ? 385.720 283.031 120.541 1.00 227.87 129 GLU D CA 1
ATOM 8158 C C . GLU G 1 129 ? 386.442 284.023 121.466 1.00 223.04 129 GLU D C 1
ATOM 8159 O O . GLU G 1 129 ? 387.202 283.612 122.344 1.00 220.30 129 GLU D O 1
ATOM 8165 N N . MET G 1 130 ? 386.211 285.320 121.248 1.00 223.48 130 MET D N 1
ATOM 8166 C CA . MET G 1 130 ? 386.737 286.389 122.115 1.00 225.31 130 MET D CA 1
ATOM 8167 C C . MET G 1 130 ? 385.952 286.607 123.420 1.00 224.03 130 MET D C 1
ATOM 8168 O O . MET G 1 130 ? 386.444 287.285 124.325 1.00 219.41 130 MET D O 1
ATOM 8173 N N . LYS G 1 131 ? 384.741 286.053 123.506 1.00 224.27 131 LYS D N 1
ATOM 8174 C CA . LYS G 1 131 ? 383.846 286.247 124.661 1.00 222.42 131 LYS D CA 1
ATOM 8175 C C . LYS G 1 131 ? 384.471 285.868 126.019 1.00 222.68 131 LYS D C 1
ATOM 8176 O O . LYS G 1 131 ? 384.206 286.544 127.014 1.00 220.09 131 LYS D O 1
ATOM 8182 N N . PRO G 1 132 ? 385.283 284.787 126.067 1.00 228.13 132 PRO D N 1
ATOM 8183 C CA . PRO G 1 132 ? 386.170 284.541 127.202 1.00 228.89 132 PRO D CA 1
ATOM 8184 C C . PRO G 1 132 ? 387.646 284.815 126.851 1.00 226.10 132 PRO D C 1
ATOM 8185 O O . PRO G 1 132 ? 388.501 283.940 127.016 1.00 227.77 132 PRO D O 1
ATOM 8189 N N . MET G 1 133 ? 387.928 286.026 126.363 1.00 221.50 133 MET D N 1
ATOM 8190 C CA . MET G 1 133 ? 389.303 286.468 126.062 1.00 219.17 133 MET D CA 1
ATOM 8191 C C . MET G 1 133 ? 389.527 287.915 126.512 1.00 214.08 133 MET D C 1
ATOM 8192 O O . MET G 1 133 ? 390.385 288.174 127.360 1.00 211.29 133 MET D O 1
ATOM 8197 N N . ILE G 1 134 ? 388.762 288.845 125.939 1.00 210.81 134 ILE D N 1
ATOM 8198 C CA . ILE G 1 134 ? 388.824 290.268 126.315 1.00 207.80 134 ILE D CA 1
ATOM 8199 C C . ILE G 1 134 ? 387.950 290.620 127.525 1.00 205.97 134 ILE D C 1
ATOM 8200 O O . ILE G 1 134 ? 388.240 291.587 128.232 1.00 205.33 134 ILE D O 1
ATOM 8205 N N . ALA G 1 135 ? 386.886 289.846 127.750 1.00 205.13 135 ALA D N 1
ATOM 8206 C CA . ALA G 1 135 ? 385.918 290.127 128.813 1.00 204.61 135 ALA D CA 1
ATOM 8207 C C . ALA G 1 135 ? 386.538 290.050 130.205 1.00 205.23 135 ALA D C 1
ATOM 8208 O O . ALA G 1 135 ? 386.440 291.002 130.983 1.00 203.38 135 ALA D O 1
ATOM 8210 N N . GLU G 1 136 ? 387.172 288.916 130.502 1.00 208.54 136 GLU D N 1
ATOM 8211 C CA . GLU G 1 136 ? 387.796 288.677 131.815 1.00 210.80 136 GLU D CA 1
ATOM 8212 C C . GLU G 1 136 ? 388.882 289.696 132.189 1.00 210.30 136 GLU D C 1
ATOM 8213 O O . GLU G 1 136 ? 389.028 290.043 133.364 1.00 210.66 136 GLU D O 1
ATOM 8219 N N . ALA G 1 137 ? 389.625 290.170 131.189 1.00 209.96 137 ALA D N 1
ATOM 8220 C CA . ALA G 1 137 ? 390.663 291.184 131.391 1.00 208.81 137 ALA D CA 1
ATOM 8221 C C . ALA G 1 137 ? 390.088 292.593 131.564 1.00 203.91 137 ALA D C 1
ATOM 8222 O O . ALA G 1 137 ? 390.646 293.395 132.317 1.00 205.12 137 ALA D O 1
ATOM 8224 N N . PHE G 1 138 ? 388.988 292.892 130.869 1.00 198.00 138 PHE D N 1
ATOM 8225 C CA . PHE G 1 138 ? 388.404 294.237 130.887 1.00 196.09 138 PHE D CA 1
ATOM 8226 C C . PHE G 1 138 ? 387.720 294.582 132.211 1.00 198.27 138 PHE D C 1
ATOM 8227 O O . PHE G 1 138 ? 387.922 295.677 132.741 1.00 199.69 138 PHE D O 1
ATOM 8235 N N . TYR G 1 139 ? 386.913 293.658 132.732 1.00 202.81 139 TYR D N 1
ATOM 8236 C CA . TYR G 1 139 ? 386.180 293.888 133.990 1.00 207.46 139 TYR D CA 1
ATOM 8237 C C . TYR G 1 139 ? 387.119 293.972 135.204 1.00 205.42 139 TYR D C 1
ATOM 8238 O O . TYR G 1 139 ? 386.832 294.691 136.163 1.00 203.85 139 TYR D O 1
ATOM 8247 N N . LYS G 1 140 ? 388.221 293.222 135.150 1.00 204.48 140 LYS D N 1
ATOM 8248 C CA . LYS G 1 140 ? 389.207 293.161 136.233 1.00 204.54 140 LYS D CA 1
ATOM 8249 C C . LYS G 1 140 ? 389.827 294.526 136.555 1.00 203.67 140 LYS D C 1
ATOM 8250 O O . LYS G 1 140 ? 390.051 294.842 137.725 1.00 205.52 140 LYS D O 1
ATOM 8256 N N . LYS G 1 141 ? 390.095 295.322 135.519 1.00 201.50 141 LYS D N 1
ATOM 8257 C CA . LYS G 1 141 ? 390.678 296.663 135.689 1.00 200.87 141 LYS D CA 1
ATOM 8258 C C . LYS G 1 141 ? 389.656 297.645 136.283 1.00 200.14 141 LYS D C 1
ATOM 8259 O O . LYS G 1 141 ? 390.022 298.520 137.071 1.00 201.29 141 LYS D O 1
ATOM 8265 N N . PHE G 1 142 ? 388.385 297.489 135.909 1.00 198.77 142 PHE D N 1
ATOM 8266 C CA . PHE G 1 142 ? 387.310 298.364 136.399 1.00 198.01 142 PHE D CA 1
ATOM 8267 C C . PHE G 1 142 ? 387.084 298.244 137.913 1.00 202.07 142 PHE D C 1
ATOM 8268 O O . PHE G 1 142 ? 386.761 299.235 138.572 1.00 197.90 142 PHE D O 1
ATOM 8276 N N . ASP G 1 143 ? 387.249 297.035 138.451 1.00 213.68 143 ASP D N 1
ATOM 8277 C CA . ASP G 1 143 ? 387.141 296.795 139.899 1.00 223.85 143 ASP D CA 1
ATOM 8278 C C . ASP G 1 143 ? 388.272 297.459 140.690 1.00 223.06 143 ASP D C 1
ATOM 8279 O O . ASP G 1 143 ? 388.038 297.992 141.777 1.00 223.46 143 ASP D O 1
ATOM 8284 N N . GLU G 1 144 ? 389.488 297.417 140.144 1.00 223.13 144 GLU D N 1
ATOM 8285 C CA . GLU G 1 144 ? 390.668 298.003 140.797 1.00 223.30 144 GLU D CA 1
ATOM 8286 C C . GLU G 1 144 ? 390.602 299.533 140.906 1.00 220.83 144 GLU D C 1
ATOM 8287 O O . GLU G 1 144 ? 391.143 300.105 141.855 1.00 219.22 144 GLU D O 1
ATOM 8293 N N . ALA G 1 145 ? 389.948 300.179 139.938 1.00 219.53 145 ALA D N 1
ATOM 8294 C CA . ALA G 1 145 ? 389.687 301.624 139.974 1.00 219.45 145 ALA D CA 1
ATOM 8295 C C . ALA G 1 145 ? 388.192 301.939 140.161 1.00 215.17 145 ALA D C 1
ATOM 8296 O O . ALA G 1 145 ? 387.702 302.960 139.668 1.00 213.50 145 ALA D O 1
ATOM 8298 N N . GLY G 1 146 ? 387.485 301.070 140.887 1.00 213.68 146 GLY D N 1
ATOM 8299 C CA . GLY G 1 146 ? 386.044 301.205 141.135 1.00 214.15 146 GLY D CA 1
ATOM 8300 C C . GLY G 1 146 ? 385.747 301.335 142.616 1.00 214.05 146 GLY D C 1
ATOM 8301 O O . GLY G 1 146 ? 385.163 302.327 143.056 1.00 210.44 146 GLY D O 1
ATOM 8302 N N . ILE G 1 147 ? 386.145 300.317 143.377 1.00 217.24 147 ILE D N 1
ATOM 8303 C CA . ILE G 1 147 ? 386.076 300.341 144.836 1.00 218.87 147 ILE D CA 1
ATOM 8304 C C . ILE G 1 147 ? 387.347 301.022 145.345 1.00 221.46 147 ILE D C 1
ATOM 8305 O O . ILE G 1 147 ? 387.282 302.014 146.072 1.00 222.88 147 ILE D O 1
ATOM 8310 N N . LEU G 1 148 ? 388.494 300.473 144.946 1.00 221.81 148 LEU D N 1
ATOM 8311 C CA . LEU G 1 148 ? 389.809 301.002 145.325 1.00 221.33 148 LEU D CA 1
ATOM 8312 C C . LEU G 1 148 ? 390.224 302.151 144.405 1.00 219.96 148 LEU D C 1
ATOM 8313 O O . LEU G 1 148 ? 389.653 302.334 143.327 1.00 219.92 148 LEU D O 1
ATOM 8318 N N . ASN G 1 149 ? 391.221 302.916 144.850 1.00 217.24 149 ASN D N 1
ATOM 8319 C CA . ASN G 1 149 ? 391.820 303.996 144.064 1.00 215.92 149 ASN D CA 1
ATOM 8320 C C . ASN G 1 149 ? 393.317 303.711 143.909 1.00 218.54 149 ASN D C 1
ATOM 8321 O O . ASN G 1 149 ? 394.162 304.353 144.540 1.00 219.76 149 ASN D O 1
ATOM 8326 N N . GLN G 1 150 ? 393.622 302.725 143.064 1.00 220.39 150 GLN D N 1
ATOM 8327 C CA . GLN G 1 150 ? 394.990 302.233 142.854 1.00 221.57 150 GLN D CA 1
ATOM 8328 C C . GLN G 1 150 ? 395.446 302.417 141.407 1.00 218.55 150 GLN D C 1
ATOM 8329 O O . GLN G 1 150 ? 396.429 303.116 141.150 1.00 219.96 150 GLN D O 1
ATOM 8335 N N . GLY G 1 151 ? 394.736 301.782 140.475 1.00 212.44 151 GLY D N 1
ATOM 8336 C CA . GLY G 1 151 ? 395.082 301.838 139.053 1.00 206.98 151 GLY D CA 1
ATOM 8337 C C . GLY G 1 151 ? 394.869 303.212 138.443 1.00 202.58 151 GLY D C 1
ATOM 8338 O O . GLY G 1 151 ? 394.026 303.982 138.911 1.00 199.72 151 GLY D O 1
ATOM 8339 N N . ASN G 1 152 ? 395.633 303.511 137.392 1.00 201.03 152 ASN D N 1
ATOM 8340 C CA . ASN G 1 152 ? 395.576 304.814 136.719 1.00 200.62 152 ASN D CA 1
ATOM 8341 C C . ASN G 1 152 ? 394.442 304.866 135.690 1.00 198.84 152 ASN D C 1
ATOM 8342 O O . ASN G 1 152 ? 394.681 304.868 134.478 1.00 200.71 152 ASN D O 1
ATOM 8347 N N . ASN G 1 153 ? 393.207 304.891 136.188 1.00 194.52 153 ASN D N 1
ATOM 8348 C CA . ASN G 1 153 ? 392.021 305.129 135.360 1.00 188.78 153 ASN D CA 1
ATOM 8349 C C . ASN G 1 153 ? 390.877 305.707 136.225 1.00 192.26 153 ASN D C 1
ATOM 8350 O O . ASN G 1 153 ? 389.777 305.147 136.256 1.00 194.51 153 ASN D O 1
ATOM 8355 N N . PRO G 1 154 ? 391.137 306.833 136.936 1.00 191.89 154 PRO D N 1
ATOM 8356 C CA . PRO G 1 154 ? 390.116 307.422 137.800 1.00 190.28 154 PRO D CA 1
ATOM 8357 C C . PRO G 1 154 ? 389.298 308.510 137.099 1.00 188.66 154 PRO D C 1
ATOM 8358 O O . PRO G 1 154 ? 389.760 309.105 136.120 1.00 185.16 154 PRO D O 1
ATOM 8362 N N . PHE G 1 155 ? 388.085 308.746 137.597 1.00 190.78 155 PHE D N 1
ATOM 8363 C CA . PHE G 1 155 ? 387.222 309.833 137.110 1.00 194.44 155 PHE D CA 1
ATOM 8364 C C . PHE G 1 155 ? 386.432 310.443 138.285 1.00 197.98 155 PHE D C 1
ATOM 8365 O O . PHE G 1 155 ? 386.963 311.321 138.974 1.00 197.13 155 PHE D O 1
ATOM 8373 N N . GLY G 1 156 ? 385.197 309.998 138.529 1.00 203.66 156 GLY D N 1
ATOM 8374 C CA . GLY G 1 156 ? 384.486 310.324 139.760 1.00 208.14 156 GLY D CA 1
ATOM 8375 C C . GLY G 1 156 ? 385.105 309.507 140.875 1.00 212.84 156 GLY D C 1
ATOM 8376 O O . GLY G 1 156 ? 385.246 308.288 140.742 1.00 214.93 156 GLY D O 1
ATOM 8377 N N . LYS G 1 157 ? 385.479 310.174 141.966 1.00 218.98 157 LYS D N 1
ATOM 8378 C CA . LYS G 1 157 ? 386.274 309.547 143.033 1.00 224.08 157 LYS D CA 1
ATOM 8379 C C . LYS G 1 157 ? 385.592 308.307 143.616 1.00 222.29 157 LYS D C 1
ATOM 8380 O O . LYS G 1 157 ? 384.369 308.261 143.755 1.00 221.06 157 LYS D O 1
ATOM 8386 N N . SER G 1 158 ? 386.410 307.313 143.952 1.00 224.28 158 SER D N 1
ATOM 8387 C CA . SER G 1 158 ? 385.939 305.961 144.255 1.00 226.98 158 SER D CA 1
ATOM 8388 C C . SER G 1 158 ? 385.262 305.848 145.625 1.00 225.57 158 SER D C 1
ATOM 8389 O O . SER G 1 158 ? 385.134 306.836 146.354 1.00 225.74 158 SER D O 1
ATOM 8392 N N . ILE G 1 159 ? 384.820 304.633 145.950 1.00 222.18 159 ILE D N 1
ATOM 8393 C CA . ILE G 1 159 ? 384.294 304.308 147.279 1.00 220.14 159 ILE D CA 1
ATOM 8394 C C . ILE G 1 159 ? 385.384 304.511 148.341 1.00 219.38 159 ILE D C 1
ATOM 8395 O O . ILE G 1 159 ? 385.117 305.079 149.399 1.00 219.46 159 ILE D O 1
ATOM 8400 N N . ALA G 1 160 ? 386.600 304.050 148.045 1.00 218.41 160 ALA D N 1
ATOM 8401 C CA . ALA G 1 160 ? 387.741 304.185 148.959 1.00 218.64 160 ALA D CA 1
ATOM 8402 C C . ALA G 1 160 ? 388.104 305.642 149.258 1.00 217.87 160 ALA D C 1
ATOM 8403 O O . ALA G 1 160 ? 388.388 305.985 150.407 1.00 218.43 160 ALA D O 1
ATOM 8405 N N . GLN G 1 161 ? 388.090 306.487 148.227 1.00 217.41 161 GLN D N 1
ATOM 8406 C CA . GLN G 1 161 ? 388.428 307.909 148.375 1.00 218.01 161 GLN D CA 1
ATOM 8407 C C . GLN G 1 161 ? 387.354 308.701 149.133 1.00 216.27 161 GLN D C 1
ATOM 8408 O O . GLN G 1 161 ? 387.681 309.652 149.846 1.00 216.94 161 GLN D O 1
ATOM 8414 N N . SER G 1 162 ? 386.087 308.316 148.971 1.00 214.52 162 SER D N 1
ATOM 8415 C CA . SER G 1 162 ? 384.978 308.931 149.718 1.00 213.79 162 SER D CA 1
ATOM 8416 C C . SER G 1 162 ? 385.025 308.620 151.221 1.00 212.58 162 SER D C 1
ATOM 8417 O O . SER G 1 162 ? 384.576 309.430 152.036 1.00 212.46 162 SER D O 1
ATOM 8420 N N . ILE G 1 163 ? 385.561 307.451 151.576 1.00 210.99 163 ILE D N 1
ATOM 8421 C CA . ILE G 1 163 ? 385.765 307.062 152.980 1.00 210.75 163 ILE D CA 1
ATOM 8422 C C . ILE G 1 163 ? 386.828 307.940 153.662 1.00 212.18 163 ILE D C 1
ATOM 8423 O O . ILE G 1 163 ? 386.719 308.229 154.854 1.00 210.55 163 ILE D O 1
ATOM 8428 N N . GLU G 1 164 ? 387.846 308.358 152.909 1.00 216.87 164 GLU D N 1
ATOM 8429 C CA . GLU G 1 164 ? 388.897 309.238 153.441 1.00 220.12 164 GLU D CA 1
ATOM 8430 C C . GLU G 1 164 ? 388.390 310.657 153.737 1.00 222.92 164 GLU D C 1
ATOM 8431 O O . GLU G 1 164 ? 388.875 311.299 154.672 1.00 222.99 164 GLU D O 1
ATOM 8437 N N . LYS G 1 165 ? 387.428 311.138 152.946 1.00 225.95 165 LYS D N 1
ATOM 8438 C CA . LYS G 1 165 ? 386.805 312.450 153.178 1.00 227.20 165 LYS D CA 1
ATOM 8439 C C . LYS G 1 165 ? 385.900 312.423 154.411 1.00 226.48 165 LYS D C 1
ATOM 8440 O O . LYS G 1 165 ? 386.127 313.171 155.365 1.00 227.38 165 LYS D O 1
ATOM 8446 N N . THR G 1 166 ? 384.883 311.561 154.376 1.00 224.09 166 THR D N 1
ATOM 8447 C CA . THR G 1 166 ? 383.966 311.357 155.502 1.00 222.01 166 THR D CA 1
ATOM 8448 C C . THR G 1 166 ? 384.370 310.070 156.230 1.00 219.10 166 THR D C 1
ATOM 8449 O O . THR G 1 166 ? 384.088 308.967 155.757 1.00 219.56 166 THR D O 1
ATOM 8453 N N . ASN G 1 167 ? 385.019 310.228 157.384 1.00 214.50 167 ASN D N 1
ATOM 8454 C CA . ASN G 1 167 ? 385.671 309.113 158.084 1.00 210.48 167 ASN D CA 1
ATOM 8455 C C . ASN G 1 167 ? 384.680 308.119 158.697 1.00 207.74 167 ASN D C 1
ATOM 8456 O O . ASN G 1 167 ? 384.029 308.420 159.700 1.00 206.22 167 ASN D O 1
ATOM 8461 N N . LYS G 1 168 ? 384.576 306.945 158.071 1.00 207.40 168 LYS D N 1
ATOM 8462 C CA . LYS G 1 168 ? 383.832 305.805 158.610 1.00 207.84 168 LYS D CA 1
ATOM 8463 C C . LYS G 1 168 ? 384.824 304.675 158.920 1.00 209.51 168 LYS D C 1
ATOM 8464 O O . LYS G 1 168 ? 384.621 303.522 158.525 1.00 209.03 168 LYS D O 1
ATOM 8470 N N . VAL G 1 169 ? 385.887 305.021 159.647 1.00 211.69 169 VAL D N 1
ATOM 8471 C CA . VAL G 1 169 ? 387.015 304.116 159.895 1.00 213.02 169 VAL D CA 1
ATOM 8472 C C . VAL G 1 169 ? 386.792 303.316 161.182 1.00 214.29 169 VAL D C 1
ATOM 8473 O O . VAL G 1 169 ? 386.220 303.829 162.148 1.00 214.32 169 VAL D O 1
ATOM 8477 N N . ILE G 1 170 ? 387.247 302.061 161.177 1.00 216.78 170 ILE D N 1
ATOM 8478 C CA . ILE G 1 170 ? 387.142 301.155 162.327 1.00 219.95 170 ILE D CA 1
ATOM 8479 C C . ILE G 1 170 ? 388.527 300.578 162.638 1.00 222.67 170 ILE D C 1
ATOM 8480 O O . ILE G 1 170 ? 389.310 300.303 161.724 1.00 220.73 170 ILE D O 1
ATOM 8485 N N . LYS G 1 171 ? 388.816 300.396 163.927 1.00 229.14 171 LYS D N 1
ATOM 8486 C CA . LYS G 1 171 ? 390.107 299.869 164.386 1.00 235.94 171 LYS D CA 1
ATOM 8487 C C . LYS G 1 171 ? 390.223 298.365 164.108 1.00 239.02 171 LYS D C 1
ATOM 8488 O O . LYS G 1 171 ? 389.214 297.662 164.013 1.00 239.18 171 LYS D O 1
ATOM 8494 N N . GLY G 1 172 ? 391.462 297.891 163.976 1.00 240.96 172 GLY D N 1
ATOM 8495 C CA . GLY G 1 172 ? 391.755 296.502 163.618 1.00 240.79 172 GLY D CA 1
ATOM 8496 C C . GLY G 1 172 ? 391.362 295.454 164.645 1.00 241.31 172 GLY D C 1
ATOM 8497 O O . GLY G 1 172 ? 392.147 295.121 165.535 1.00 241.90 172 GLY D O 1
ATOM 8498 N N . ASP G 1 173 ? 390.137 294.947 164.510 1.00 242.21 173 ASP D N 1
ATOM 8499 C CA . ASP G 1 173 ? 389.633 293.816 165.299 1.00 243.76 173 ASP D CA 1
ATOM 8500 C C . ASP G 1 173 ? 388.866 292.862 164.383 1.00 243.99 173 ASP D C 1
ATOM 8501 O O . ASP G 1 173 ? 388.451 293.256 163.293 1.00 244.09 173 ASP D O 1
ATOM 8506 N N . PHE G 1 174 ? 388.689 291.616 164.827 1.00 245.25 174 PHE D N 1
ATOM 8507 C CA . PHE G 1 174 ? 387.879 290.622 164.102 1.00 245.66 174 PHE D CA 1
ATOM 8508 C C . PHE G 1 174 ? 387.132 289.678 165.053 1.00 248.68 174 PHE D C 1
ATOM 8509 O O . PHE G 1 174 ? 387.655 288.639 165.470 1.00 250.63 174 PHE D O 1
ATOM 8517 N N . THR G 1 175 ? 385.913 290.082 165.410 1.00 247.82 175 THR D N 1
ATOM 8518 C CA . THR G 1 175 ? 384.975 289.255 166.181 1.00 244.34 175 THR D CA 1
ATOM 8519 C C . THR G 1 175 ? 383.551 289.619 165.701 1.00 241.64 175 THR D C 1
ATOM 8520 O O . THR G 1 175 ? 383.394 290.119 164.583 1.00 241.05 175 THR D O 1
ATOM 8524 N N . GLN G 1 176 ? 382.524 289.365 166.516 1.00 240.02 176 GLN D N 1
ATOM 8525 C CA . GLN G 1 176 ? 381.159 289.826 166.218 1.00 239.33 176 GLN D CA 1
ATOM 8526 C C . GLN G 1 176 ? 380.996 291.352 166.357 1.00 242.45 176 GLN D C 1
ATOM 8527 O O . GLN G 1 176 ? 380.064 291.927 165.790 1.00 241.88 176 GLN D O 1
ATOM 8533 N N . ASP G 1 177 ? 381.898 291.997 167.102 1.00 248.19 177 ASP D N 1
ATOM 8534 C CA . ASP G 1 177 ? 381.904 293.463 167.256 1.00 253.10 177 ASP D CA 1
ATOM 8535 C C . ASP G 1 177 ? 382.152 294.241 165.955 1.00 256.44 177 ASP D C 1
ATOM 8536 O O . ASP G 1 177 ? 381.792 295.417 165.868 1.00 257.05 177 ASP D O 1
ATOM 8541 N N . ASN G 1 178 ? 382.779 293.600 164.966 1.00 262.63 178 ASN D N 1
ATOM 8542 C CA . ASN G 1 178 ? 382.972 294.198 163.635 1.00 268.65 178 ASN D CA 1
ATOM 8543 C C . ASN G 1 178 ? 381.656 294.534 162.938 1.00 268.84 178 ASN D C 1
ATOM 8544 O O . ASN G 1 178 ? 381.490 295.641 162.424 1.00 270.68 178 ASN D O 1
ATOM 8549 N N . ILE G 1 179 ? 380.730 293.578 162.934 1.00 267.62 179 ILE D N 1
ATOM 8550 C CA . ILE G 1 179 ? 379.450 293.723 162.226 1.00 268.01 179 ILE D CA 1
ATOM 8551 C C . ILE G 1 179 ? 378.552 294.763 162.917 1.00 268.78 179 ILE D C 1
ATOM 8552 O O . ILE G 1 179 ? 377.761 295.438 162.253 1.00 267.07 179 ILE D O 1
ATOM 8557 N N . ILE G 1 180 ? 378.692 294.895 164.237 1.00 270.88 180 ILE D N 1
ATOM 8558 C CA . ILE G 1 180 ? 377.975 295.918 165.011 1.00 272.63 180 ILE D CA 1
ATOM 8559 C C . ILE G 1 180 ? 378.515 297.315 164.673 1.00 273.40 180 ILE D C 1
ATOM 8560 O O . ILE G 1 180 ? 377.737 298.257 164.506 1.00 273.85 180 ILE D O 1
ATOM 8565 N N . ASP G 1 181 ? 379.840 297.434 164.571 1.00 272.57 181 ASP D N 1
ATOM 8566 C CA . ASP G 1 181 ? 380.501 298.708 164.257 1.00 271.09 181 ASP D CA 1
ATOM 8567 C C . ASP G 1 181 ? 380.302 299.094 162.785 1.00 266.30 181 ASP D C 1
ATOM 8568 O O . ASP G 1 181 ? 379.968 300.243 162.486 1.00 266.41 181 ASP D O 1
ATOM 8573 N N . LEU G 1 182 ? 380.519 298.132 161.884 1.00 259.78 182 LEU D N 1
ATOM 8574 C CA . LEU G 1 182 ? 380.347 298.326 160.431 1.00 254.65 182 LEU D CA 1
ATOM 8575 C C . LEU G 1 182 ? 379.016 298.974 160.060 1.00 246.69 182 LEU D C 1
ATOM 8576 O O . LEU G 1 182 ? 378.983 299.952 159.310 1.00 246.28 182 LEU D O 1
ATOM 8581 N N . GLU G 1 183 ? 377.931 298.413 160.586 1.00 241.22 183 GLU D N 1
ATOM 8582 C CA . GLU G 1 183 ? 376.583 298.922 160.325 1.00 239.20 183 GLU D CA 1
ATOM 8583 C C . GLU G 1 183 ? 376.351 300.276 160.997 1.00 238.08 183 GLU D C 1
ATOM 8584 O O . GLU G 1 183 ? 375.895 301.215 160.346 1.00 237.43 183 GLU D O 1
ATOM 8590 N N . ALA G 1 184 ? 376.699 300.370 162.282 1.00 237.53 184 ALA D N 1
ATOM 8591 C CA . ALA G 1 184 ? 376.426 301.559 163.112 1.00 236.66 184 ALA D CA 1
ATOM 8592 C C . ALA G 1 184 ? 376.971 302.890 162.573 1.00 237.78 184 ALA D C 1
ATOM 8593 O O . ALA G 1 184 ? 376.381 303.938 162.834 1.00 237.47 184 ALA D O 1
ATOM 8595 N N . LEU G 1 185 ? 378.085 302.850 161.839 1.00 239.17 185 LEU D N 1
ATOM 8596 C CA . LEU G 1 185 ? 378.665 304.062 161.240 1.00 240.85 185 LEU D CA 1
ATOM 8597 C C . LEU G 1 185 ? 377.796 304.604 160.102 1.00 244.23 185 LEU D C 1
ATOM 8598 O O . LEU G 1 185 ? 377.436 305.783 160.100 1.00 246.13 185 LEU D O 1
ATOM 8603 N N . LEU G 1 186 ? 377.465 303.738 159.145 1.00 246.93 186 LEU D N 1
ATOM 8604 C CA . LEU G 1 186 ? 376.548 304.093 158.048 1.00 249.77 186 LEU D CA 1
ATOM 8605 C C . LEU G 1 186 ? 375.082 304.239 158.494 1.00 250.12 186 LEU D C 1
ATOM 8606 O O . LEU G 1 186 ? 374.295 304.907 157.820 1.00 250.12 186 LEU D O 1
ATOM 8611 N N . GLU G 1 187 ? 374.727 303.614 159.619 1.00 250.23 187 GLU D N 1
ATOM 8612 C CA . GLU G 1 187 ? 373.359 303.661 160.162 1.00 250.58 187 GLU D CA 1
ATOM 8613 C C . GLU G 1 187 ? 372.928 305.063 160.620 1.00 246.76 187 GLU D C 1
ATOM 8614 O O . GLU G 1 187 ? 371.740 305.390 160.569 1.00 246.74 187 GLU D O 1
ATOM 8620 N N . ASP G 1 188 ? 373.888 305.880 161.060 1.00 240.68 188 ASP D N 1
ATOM 8621 C CA . ASP G 1 188 ? 373.607 307.243 161.542 1.00 236.47 188 ASP D CA 1
ATOM 8622 C C . ASP G 1 188 ? 373.106 308.219 160.465 1.00 237.27 188 ASP D C 1
ATOM 8623 O O . ASP G 1 188 ? 372.499 309.238 160.804 1.00 237.46 188 ASP D O 1
ATOM 8628 N N . ASP G 1 189 ? 373.353 307.913 159.187 1.00 237.71 189 ASP D N 1
ATOM 8629 C CA . ASP G 1 189 ? 372.900 308.751 158.066 1.00 238.91 189 ASP D CA 1
ATOM 8630 C C . ASP G 1 189 ? 371.619 308.226 157.385 1.00 240.76 189 ASP D C 1
ATOM 8631 O O . ASP G 1 189 ? 371.399 308.484 156.198 1.00 239.81 189 ASP D O 1
ATOM 8636 N N . GLU G 1 190 ? 370.777 307.512 158.142 1.00 243.20 190 GLU D N 1
ATOM 8637 C CA . GLU G 1 190 ? 369.519 306.921 157.645 1.00 243.20 190 GLU D CA 1
ATOM 8638 C C . GLU G 1 190 ? 369.706 305.993 156.428 1.00 239.60 190 GLU D C 1
ATOM 8639 O O . GLU G 1 190 ? 368.846 305.931 155.543 1.00 238.38 190 GLU D O 1
ATOM 8645 N N . LEU G 1 191 ? 370.826 305.269 156.410 1.00 237.89 191 LEU D N 1
ATOM 8646 C CA . LEU G 1 191 ? 371.176 304.362 155.317 1.00 237.21 191 LEU D CA 1
ATOM 8647 C C . LEU G 1 191 ? 371.238 302.936 155.857 1.00 231.44 191 LEU D C 1
ATOM 8648 O O . LEU G 1 191 ? 371.897 302.683 156.867 1.00 229.30 191 LEU D O 1
ATOM 8653 N N . GLU G 1 192 ? 370.551 302.015 155.181 1.00 226.75 192 GLU D N 1
ATOM 8654 C CA . GLU G 1 192 ? 370.493 300.611 155.592 1.00 223.65 192 GLU D CA 1
ATOM 8655 C C . GLU G 1 192 ? 371.659 299.830 154.984 1.00 217.50 192 GLU D C 1
ATOM 8656 O O . GLU G 1 192 ? 372.055 300.082 153.842 1.00 217.04 192 GLU D O 1
ATOM 8662 N N . ALA G 1 193 ? 372.199 298.883 155.751 1.00 211.46 193 ALA D N 1
ATOM 8663 C CA . ALA G 1 193 ? 373.272 298.002 155.277 1.00 207.41 193 ALA D CA 1
ATOM 8664 C C . ALA G 1 193 ? 372.704 296.969 154.305 1.00 203.74 193 ALA D C 1
ATOM 8665 O O . ALA G 1 193 ? 371.626 296.421 154.547 1.00 203.71 193 ALA D O 1
ATOM 8667 N N . ASN G 1 194 ? 373.434 296.707 153.220 1.00 200.91 194 ASN D N 1
ATOM 8668 C CA . ASN G 1 194 ? 372.956 295.831 152.144 1.00 201.37 194 ASN D CA 1
ATOM 8669 C C . ASN G 1 194 ? 374.018 294.813 151.709 1.00 201.90 194 ASN D C 1
ATOM 8670 O O . ASN G 1 194 ? 373.825 293.611 151.889 1.00 201.01 194 ASN D O 1
ATOM 8675 N N . ALA G 1 195 ? 375.129 295.292 151.152 1.00 203.81 195 ALA D N 1
ATOM 8676 C CA . ALA G 1 195 ? 376.152 294.421 150.558 1.00 205.22 195 ALA D CA 1
ATOM 8677 C C . ALA G 1 195 ? 377.273 294.075 151.538 1.00 207.18 195 ALA D C 1
ATOM 8678 O O . ALA G 1 195 ? 377.304 294.568 152.665 1.00 206.46 195 ALA D O 1
ATOM 8680 N N . PHE G 1 196 ? 378.176 293.205 151.089 1.00 215.26 196 PHE D N 1
ATOM 8681 C CA . PHE G 1 196 ? 379.386 292.848 151.834 1.00 223.37 196 PHE D CA 1
ATOM 8682 C C . PHE G 1 196 ? 380.519 292.518 150.861 1.00 226.25 196 PHE D C 1
ATOM 8683 O O . PHE G 1 196 ? 380.480 291.482 150.191 1.00 227.39 196 PHE D O 1
ATOM 8691 N N . ILE G 1 197 ? 381.514 293.405 150.786 1.00 227.29 197 ILE D N 1
ATOM 8692 C CA . ILE G 1 197 ? 382.676 293.230 149.910 1.00 227.06 197 ILE D CA 1
ATOM 8693 C C . ILE G 1 197 ? 383.912 292.940 150.771 1.00 227.17 197 ILE D C 1
ATOM 8694 O O . ILE G 1 197 ? 384.444 293.840 151.427 1.00 228.58 197 ILE D O 1
ATOM 8699 N N . SER G 1 198 ? 384.342 291.676 150.772 1.00 223.19 198 SER D N 1
ATOM 8700 C CA . SER G 1 198 ? 385.545 291.232 151.487 1.00 218.53 198 SER D CA 1
ATOM 8701 C C . SER G 1 198 ? 386.265 290.154 150.677 1.00 215.08 198 SER D C 1
ATOM 8702 O O . SER G 1 198 ? 385.623 289.254 150.133 1.00 212.90 198 SER D O 1
ATOM 8705 N N . LYS G 1 199 ? 387.593 290.243 150.613 1.00 216.84 199 LYS D N 1
ATOM 8706 C CA . LYS G 1 199 ? 388.399 289.363 149.749 1.00 219.92 199 LYS D CA 1
ATOM 8707 C C . LYS G 1 199 ? 388.493 287.911 150.242 1.00 220.60 199 LYS D C 1
ATOM 8708 O O . LYS G 1 199 ? 388.138 287.604 151.382 1.00 223.13 199 LYS D O 1
ATOM 8714 N N . THR G 1 200 ? 388.976 287.035 149.361 1.00 219.34 200 THR D N 1
ATOM 8715 C CA . THR G 1 200 ? 389.024 285.585 149.605 1.00 220.46 200 THR D CA 1
ATOM 8716 C C . THR G 1 200 ? 390.055 285.153 150.663 1.00 224.35 200 THR D C 1
ATOM 8717 O O . THR G 1 200 ? 389.880 284.115 151.305 1.00 225.23 200 THR D O 1
ATOM 8721 N N . GLN G 1 201 ? 391.126 285.931 150.831 1.00 229.02 201 GLN D N 1
ATOM 8722 C CA . GLN G 1 201 ? 392.110 285.688 151.901 1.00 233.69 201 GLN D CA 1
ATOM 8723 C C . GLN G 1 201 ? 391.500 286.007 153.271 1.00 236.59 201 GLN D C 1
ATOM 8724 O O . GLN G 1 201 ? 391.649 285.235 154.221 1.00 236.72 201 GLN D O 1
ATOM 8730 N N . ASN G 1 202 ? 390.822 287.150 153.352 1.00 239.29 202 ASN D N 1
ATOM 8731 C CA . ASN G 1 202 ? 390.108 287.577 154.562 1.00 240.40 202 ASN D CA 1
ATOM 8732 C C . ASN G 1 202 ? 388.865 286.715 154.848 1.00 238.56 202 ASN D C 1
ATOM 8733 O O . ASN G 1 202 ? 388.463 286.573 156.005 1.00 239.95 202 ASN D O 1
ATOM 8738 N N . ARG G 1 203 ? 388.264 286.157 153.793 1.00 234.84 203 ARG D N 1
ATOM 8739 C CA . ARG G 1 203 ? 387.116 285.237 153.900 1.00 232.09 203 ARG D CA 1
ATOM 8740 C C . ARG G 1 203 ? 387.388 284.018 154.794 1.00 230.34 203 ARG D C 1
ATOM 8741 O O . ARG G 1 203 ? 386.489 283.559 155.502 1.00 230.42 203 ARG D O 1
ATOM 8749 N N . SER G 1 204 ? 388.614 283.497 154.746 1.00 230.00 204 SER D N 1
ATOM 8750 C CA . SER G 1 204 ? 389.019 282.351 155.572 1.00 231.38 204 SER D CA 1
ATOM 8751 C C . SER G 1 204 ? 388.975 282.641 157.078 1.00 232.99 204 SER D C 1
ATOM 8752 O O . SER G 1 204 ? 388.697 281.741 157.874 1.00 233.97 204 SER D O 1
ATOM 8755 N N . LEU G 1 205 ? 389.251 283.889 157.458 1.00 235.22 205 LEU D N 1
ATOM 8756 C CA . LEU G 1 205 ? 389.223 284.309 158.865 1.00 237.50 205 LEU D CA 1
ATOM 8757 C C . LEU G 1 205 ? 387.805 284.394 159.449 1.00 238.96 205 LEU D C 1
ATOM 8758 O O . LEU G 1 205 ? 387.624 284.202 160.653 1.00 240.87 205 LEU D O 1
ATOM 8763 N N . LEU G 1 206 ? 386.813 284.684 158.605 1.00 238.55 206 LEU D N 1
ATOM 8764 C CA . LEU G 1 206 ? 385.407 284.759 159.037 1.00 238.62 206 LEU D CA 1
ATOM 8765 C C . LEU G 1 206 ? 384.769 283.400 159.367 1.00 237.11 206 LEU D C 1
ATOM 8766 O O . LEU G 1 206 ? 383.763 283.354 160.079 1.00 235.24 206 LEU D O 1
ATOM 8771 N N . ARG G 1 207 ? 385.338 282.311 158.846 1.00 237.97 207 ARG D N 1
ATOM 8772 C CA . ARG G 1 207 ? 384.811 280.954 159.066 1.00 239.42 207 ARG D CA 1
ATOM 8773 C C . ARG G 1 207 ? 384.837 280.522 160.539 1.00 239.20 207 ARG D C 1
ATOM 8774 O O . ARG G 1 207 ? 383.873 279.925 161.023 1.00 239.07 207 ARG D O 1
ATOM 8782 N N . LYS G 1 208 ? 385.930 280.825 161.238 1.00 239.28 208 LYS D N 1
ATOM 8783 C CA . LYS G 1 208 ? 386.102 280.403 162.636 1.00 240.14 208 LYS D CA 1
ATOM 8784 C C . LYS G 1 208 ? 385.220 281.157 163.645 1.00 242.26 208 LYS D C 1
ATOM 8785 O O . LYS G 1 208 ? 385.000 280.661 164.752 1.00 242.47 208 LYS D O 1
ATOM 8791 N N . ILE G 1 209 ? 384.727 282.341 163.269 1.00 246.05 209 ILE D N 1
ATOM 8792 C CA . ILE G 1 209 ? 383.956 283.195 164.183 1.00 249.64 209 ILE D CA 1
ATOM 8793 C C . ILE G 1 209 ? 382.543 282.634 164.386 1.00 250.07 209 ILE D C 1
ATOM 8794 O O . ILE G 1 209 ? 381.754 282.566 163.440 1.00 250.36 209 ILE D O 1
ATOM 8799 N N . VAL G 1 210 ? 382.249 282.234 165.624 1.00 250.60 210 VAL D N 1
ATOM 8800 C CA . VAL G 1 210 ? 380.926 281.755 166.039 1.00 250.86 210 VAL D CA 1
ATOM 8801 C C . VAL G 1 210 ? 380.467 282.617 167.219 1.00 255.50 210 VAL D C 1
ATOM 8802 O O . VAL G 1 210 ? 381.299 283.171 167.945 1.00 256.15 210 VAL D O 1
ATOM 8806 N N . ASP G 1 211 ? 379.151 282.735 167.402 1.00 260.25 211 ASP D N 1
ATOM 8807 C CA . ASP G 1 211 ? 378.580 283.557 168.480 1.00 263.20 211 ASP D CA 1
ATOM 8808 C C . ASP G 1 211 ? 378.930 282.997 169.870 1.00 264.91 211 ASP D C 1
ATOM 8809 O O . ASP G 1 211 ? 378.996 281.776 170.037 1.00 265.93 211 ASP D O 1
ATOM 8814 N N . PRO G 1 212 ? 379.151 283.884 170.869 1.00 266.11 212 PRO D N 1
ATOM 8815 C CA . PRO G 1 212 ? 379.586 283.409 172.190 1.00 266.59 212 PRO D CA 1
ATOM 8816 C C . PRO G 1 212 ? 378.467 282.793 173.040 1.00 266.13 212 PRO D C 1
ATOM 8817 O O . PRO G 1 212 ? 378.582 281.634 173.446 1.00 265.15 212 PRO D O 1
ATOM 8821 N N . GLU G 1 213 ? 377.404 283.556 173.296 1.00 266.00 213 GLU D N 1
ATOM 8822 C CA . GLU G 1 213 ? 376.304 283.105 174.154 1.00 265.51 213 GLU D CA 1
ATOM 8823 C C . GLU G 1 213 ? 375.394 282.147 173.387 1.00 262.83 213 GLU D C 1
ATOM 8824 O O . GLU G 1 213 ? 375.226 280.992 173.786 1.00 262.89 213 GLU D O 1
ATOM 8830 N N . THR G 1 214 ? 374.816 282.634 172.289 1.00 258.70 214 THR D N 1
ATOM 8831 C CA . THR G 1 214 ? 373.997 281.801 171.398 1.00 255.30 214 THR D CA 1
ATOM 8832 C C . THR G 1 214 ? 374.890 280.875 170.564 1.00 253.49 214 THR D C 1
ATOM 8833 O O . THR G 1 214 ? 376.054 281.193 170.309 1.00 253.14 214 THR D O 1
ATOM 8837 N N . LYS G 1 215 ? 374.332 279.737 170.151 1.00 249.55 215 LYS D N 1
ATOM 8838 C CA . LYS G 1 215 ? 375.070 278.710 169.409 1.00 245.65 215 LYS D CA 1
ATOM 8839 C C . LYS G 1 215 ? 374.682 278.708 167.928 1.00 244.95 215 LYS D C 1
ATOM 8840 O O . LYS G 1 215 ? 373.858 277.901 167.490 1.00 246.02 215 LYS D O 1
ATOM 8846 N N . GLU G 1 216 ? 375.284 279.624 167.169 1.00 244.14 216 GLU D N 1
ATOM 8847 C CA . GLU G 1 216 ? 375.053 279.725 165.722 1.00 243.88 216 GLU D CA 1
ATOM 8848 C C . GLU G 1 216 ? 376.198 280.451 165.011 1.00 244.24 216 GLU D C 1
ATOM 8849 O O . GLU G 1 216 ? 376.758 281.412 165.544 1.00 243.25 216 GLU D O 1
ATOM 8855 N N . ARG G 1 217 ? 376.525 279.984 163.806 1.00 245.25 217 ARG D N 1
ATOM 8856 C CA . ARG G 1 217 ? 377.625 280.534 163.011 1.00 245.37 217 ARG D CA 1
ATOM 8857 C C . ARG G 1 217 ? 377.150 281.716 162.164 1.00 242.00 217 ARG D C 1
ATOM 8858 O O . ARG G 1 217 ? 376.001 281.747 161.716 1.00 240.63 217 ARG D O 1
ATOM 8866 N N . ILE G 1 218 ? 378.049 282.674 161.942 1.00 239.34 218 ILE D N 1
ATOM 8867 C CA . ILE G 1 218 ? 377.722 283.925 161.248 1.00 236.69 218 ILE D CA 1
ATOM 8868 C C . ILE G 1 218 ? 377.786 283.727 159.727 1.00 236.40 218 ILE D C 1
ATOM 8869 O O . ILE G 1 218 ? 376.750 283.732 159.059 1.00 235.92 218 ILE D O 1
ATOM 8874 N N . TYR G 1 219 ? 378.995 283.539 159.197 1.00 237.70 219 TYR D N 1
ATOM 8875 C CA . TYR G 1 219 ? 379.225 283.415 157.752 1.00 238.91 219 TYR D CA 1
ATOM 8876 C C . TYR G 1 219 ? 379.198 281.944 157.330 1.00 241.52 219 TYR D C 1
ATOM 8877 O O . TYR G 1 219 ? 379.584 281.066 158.106 1.00 243.04 219 TYR D O 1
ATOM 8886 N N . ASP G 1 220 ? 378.743 281.685 156.102 1.00 243.12 220 ASP D N 1
ATOM 8887 C CA . ASP G 1 220 ? 378.645 280.318 155.571 1.00 245.02 220 ASP D CA 1
ATOM 8888 C C . ASP G 1 220 ? 378.778 280.287 154.042 1.00 246.95 220 ASP D C 1
ATOM 8889 O O . ASP G 1 220 ? 378.436 281.255 153.359 1.00 246.24 220 ASP D O 1
ATOM 8894 N N . ARG G 1 221 ? 379.279 279.162 153.528 1.00 249.56 221 ARG D N 1
ATOM 8895 C CA . ARG G 1 221 ? 379.436 278.933 152.086 1.00 251.05 221 ARG D CA 1
ATOM 8896 C C . ARG G 1 221 ? 378.166 278.344 151.466 1.00 249.00 221 ARG D C 1
ATOM 8897 O O . ARG G 1 221 ? 377.798 278.708 150.347 1.00 246.29 221 ARG D O 1
ATOM 8905 N N . ASN G 1 222 ? 377.516 277.426 152.185 1.00 250.28 222 ASN D N 1
ATOM 8906 C CA . ASN G 1 222 ? 376.282 276.786 151.711 1.00 252.65 222 ASN D CA 1
ATOM 8907 C C . ASN G 1 222 ? 375.165 277.825 151.602 1.00 253.58 222 ASN D C 1
ATOM 8908 O O . ASN G 1 222 ? 374.509 277.930 150.562 1.00 254.17 222 ASN D O 1
ATOM 8913 N N . SER G 1 223 ? 374.963 278.579 152.682 1.00 254.86 223 SER D N 1
ATOM 8914 C CA . SER G 1 223 ? 374.084 279.748 152.687 1.00 255.36 223 SER D CA 1
ATOM 8915 C C . SER G 1 223 ? 374.950 280.999 152.544 1.00 252.98 223 SER D C 1
ATOM 8916 O O . SER G 1 223 ? 375.474 281.516 153.534 1.00 252.10 223 SER D O 1
ATOM 8919 N N . ASP G 1 224 ? 375.101 281.471 151.305 1.00 250.73 224 ASP D N 1
ATOM 8920 C CA . ASP G 1 224 ? 375.992 282.596 150.993 1.00 249.10 224 ASP D CA 1
ATOM 8921 C C . ASP G 1 224 ? 375.477 283.918 151.567 1.00 249.64 224 ASP D C 1
ATOM 8922 O O . ASP G 1 224 ? 374.822 284.703 150.873 1.00 248.20 224 ASP D O 1
ATOM 8927 N N . SER G 1 225 ? 375.780 284.142 152.844 1.00 252.33 225 SER D N 1
ATOM 8928 C CA . SER G 1 225 ? 375.423 285.381 153.538 1.00 253.63 225 SER D CA 1
ATOM 8929 C C . SER G 1 225 ? 376.228 285.551 154.828 1.00 251.73 225 SER D C 1
ATOM 8930 O O . SER G 1 225 ? 376.637 284.563 155.445 1.00 251.77 225 SER D O 1
ATOM 8933 N N . LEU G 1 226 ? 376.446 286.806 155.222 1.00 246.53 226 LEU D N 1
ATOM 8934 C CA . LEU G 1 226 ? 377.206 287.136 156.432 1.00 243.91 226 LEU D CA 1
ATOM 8935 C C . LEU G 1 226 ? 376.259 287.394 157.606 1.00 237.41 226 LEU D C 1
ATOM 8936 O O . LEU G 1 226 ? 376.306 286.675 158.603 1.00 237.59 226 LEU D O 1
ATOM 8941 N N . ASP G 1 227 ? 375.400 288.405 157.473 1.00 230.44 227 ASP D N 1
ATOM 8942 C CA . ASP G 1 227 ? 374.402 288.749 158.495 1.00 226.55 227 ASP D CA 1
ATOM 8943 C C . ASP G 1 227 ? 372.992 288.563 157.915 1.00 224.15 227 ASP D C 1
ATOM 8944 O O . ASP G 1 227 ? 372.076 289.337 158.203 1.00 222.96 227 ASP D O 1
ATOM 8949 N N . GLY G 1 228 ? 372.823 287.509 157.117 1.00 223.24 228 GLY D N 1
ATOM 8950 C CA . GLY G 1 228 ? 371.633 287.341 156.283 1.00 223.27 228 GLY D CA 1
ATOM 8951 C C . GLY G 1 228 ? 371.563 288.340 155.135 1.00 223.97 228 GLY D C 1
ATOM 8952 O O . GLY G 1 228 ? 370.472 288.646 154.649 1.00 227.37 228 GLY D O 1
ATOM 8953 N N . LEU G 1 229 ? 372.727 288.833 154.701 1.00 220.52 229 LEU D N 1
ATOM 8954 C CA . LEU G 1 229 ? 372.845 289.829 153.630 1.00 217.28 229 LEU D CA 1
ATOM 8955 C C . LEU G 1 229 ? 373.692 289.255 152.489 1.00 215.60 229 LEU D C 1
ATOM 8956 O O . LEU G 1 229 ? 374.498 288.355 152.723 1.00 215.58 229 LEU D O 1
ATOM 8961 N N . PRO G 1 230 ? 373.520 289.773 151.254 1.00 215.50 230 PRO D N 1
ATOM 8962 C CA . PRO G 1 230 ? 374.326 289.291 150.124 1.00 217.00 230 PRO D CA 1
ATOM 8963 C C . PRO G 1 230 ? 375.815 289.638 150.244 1.00 219.90 230 PRO D C 1
ATOM 8964 O O . PRO G 1 230 ? 376.156 290.776 150.575 1.00 220.44 230 PRO D O 1
ATOM 8968 N N . VAL G 1 231 ? 376.673 288.653 149.970 1.00 223.13 231 VAL D N 1
ATOM 8969 C CA . VAL G 1 231 ? 378.131 288.789 150.081 1.00 225.31 231 VAL D CA 1
ATOM 8970 C C . VAL G 1 231 ? 378.769 288.610 148.701 1.00 226.73 231 VAL D C 1
ATOM 8971 O O . VAL G 1 231 ? 378.289 287.812 147.891 1.00 229.03 231 VAL D O 1
ATOM 8975 N N . VAL G 1 232 ? 379.844 289.358 148.447 1.00 227.15 232 VAL D N 1
ATOM 8976 C CA . VAL G 1 232 ? 380.617 289.255 147.201 1.00 228.92 232 VAL D CA 1
ATOM 8977 C C . VAL G 1 232 ? 382.117 289.255 147.501 1.00 230.04 232 VAL D C 1
ATOM 8978 O O . VAL G 1 232 ? 382.574 289.962 148.403 1.00 228.19 232 VAL D O 1
ATOM 8982 N N . ASN G 1 233 ? 382.870 288.462 146.738 1.00 236.17 233 ASN D N 1
ATOM 8983 C CA . ASN G 1 233 ? 384.304 288.267 146.965 1.00 241.94 233 ASN D CA 1
ATOM 8984 C C . ASN G 1 233 ? 385.136 289.053 145.954 1.00 242.82 233 ASN D C 1
ATOM 8985 O O . ASN G 1 233 ? 384.935 288.915 144.746 1.00 242.48 233 ASN D O 1
ATOM 8990 N N . LEU G 1 234 ? 386.064 289.869 146.457 1.00 244.85 234 LEU D N 1
ATOM 8991 C CA . LEU G 1 234 ? 387.010 290.614 145.621 1.00 246.72 234 LEU D CA 1
ATOM 8992 C C . LEU G 1 234 ? 388.320 289.830 145.501 1.00 251.08 234 LEU D C 1
ATOM 8993 O O . LEU G 1 234 ? 388.788 289.250 146.483 1.00 252.98 234 LEU D O 1
ATOM 8998 N N . LYS G 1 235 ? 388.903 289.812 144.301 1.00 252.62 235 LYS D N 1
ATOM 8999 C CA . LYS G 1 235 ? 390.165 289.100 144.038 1.00 252.43 235 LYS D CA 1
ATOM 9000 C C . LYS G 1 235 ? 391.312 290.063 143.681 1.00 251.06 235 LYS D C 1
ATOM 9001 O O . LYS G 1 235 ? 392.279 289.670 143.021 1.00 250.06 235 LYS D O 1
ATOM 9007 N N . SER G 1 236 ? 391.217 291.311 144.143 1.00 251.64 236 SER D N 1
ATOM 9008 C CA . SER G 1 236 ? 392.184 292.353 143.794 1.00 252.06 236 SER D CA 1
ATOM 9009 C C . SER G 1 236 ? 393.409 292.257 144.700 1.00 250.84 236 SER D C 1
ATOM 9010 O O . SER G 1 236 ? 393.274 292.273 145.925 1.00 251.49 236 SER D O 1
ATOM 9013 N N . SER G 1 237 ? 394.595 292.165 144.097 1.00 249.07 237 SER D N 1
ATOM 9014 C CA . SER G 1 237 ? 395.855 292.104 144.846 1.00 248.34 237 SER D CA 1
ATOM 9015 C C . SER G 1 237 ? 396.243 293.503 145.336 1.00 244.59 237 SER D C 1
ATOM 9016 O O . SER G 1 237 ? 397.148 294.141 144.789 1.00 245.87 237 SER D O 1
ATOM 9019 N N . ASN G 1 238 ? 395.549 293.958 146.379 1.00 239.21 238 ASN D N 1
ATOM 9020 C CA . ASN G 1 238 ? 395.683 295.323 146.909 1.00 235.13 238 ASN D CA 1
ATOM 9021 C C . ASN G 1 238 ? 395.355 295.383 148.404 1.00 234.21 238 ASN D C 1
ATOM 9022 O O . ASN G 1 238 ? 396.199 295.783 149.210 1.00 235.93 238 ASN D O 1
ATOM 9027 N N . LEU G 1 239 ? 394.129 294.994 148.761 1.00 231.36 239 LEU D N 1
ATOM 9028 C CA . LEU G 1 239 ? 393.694 294.941 150.163 1.00 229.91 239 LEU D CA 1
ATOM 9029 C C . LEU G 1 239 ? 394.361 293.787 150.917 1.00 234.95 239 LEU D C 1
ATOM 9030 O O . LEU G 1 239 ? 394.959 292.897 150.306 1.00 237.86 239 LEU D O 1
ATOM 9035 N N . LYS G 1 240 ? 394.248 293.820 152.244 1.00 237.80 240 LYS D N 1
ATOM 9036 C CA . LYS G 1 240 ? 394.869 292.826 153.128 1.00 239.09 240 LYS D CA 1
ATOM 9037 C C . LYS G 1 240 ? 393.838 292.106 153.999 1.00 238.63 240 LYS D C 1
ATOM 9038 O O . LYS G 1 240 ? 393.709 290.881 153.931 1.00 235.89 240 LYS D O 1
ATOM 9044 N N . ARG G 1 241 ? 393.115 292.877 154.811 1.00 239.83 241 ARG D N 1
ATOM 9045 C CA . ARG G 1 241 ? 392.171 292.343 155.795 1.00 241.05 241 ARG D CA 1
ATOM 9046 C C . ARG G 1 241 ? 390.950 293.273 155.898 1.00 236.88 241 ARG D C 1
ATOM 9047 O O . ARG G 1 241 ? 390.490 293.606 156.995 1.00 237.44 241 ARG D O 1
ATOM 9055 N N . GLY G 1 242 ? 390.423 293.670 154.740 1.00 234.46 242 GLY D N 1
ATOM 9056 C CA . GLY G 1 242 ? 389.404 294.720 154.652 1.00 235.29 242 GLY D CA 1
ATOM 9057 C C . GLY G 1 242 ? 387.964 294.236 154.660 1.00 236.80 242 GLY D C 1
ATOM 9058 O O . GLY G 1 242 ? 387.680 293.089 154.304 1.00 237.21 242 GLY D O 1
ATOM 9059 N N . GLU G 1 243 ? 387.062 295.127 155.075 1.00 239.10 243 GLU D N 1
ATOM 9060 C CA . GLU G 1 243 ? 385.611 294.905 155.023 1.00 240.70 243 GLU D CA 1
ATOM 9061 C C . GLU G 1 243 ? 384.940 296.159 154.463 1.00 239.85 243 GLU D C 1
ATOM 9062 O O . GLU G 1 243 ? 385.460 297.267 154.619 1.00 239.72 243 GLU D O 1
ATOM 9068 N N . LEU G 1 244 ? 383.786 295.981 153.824 1.00 238.52 244 LEU D N 1
ATOM 9069 C CA . LEU G 1 244 ? 383.104 297.078 153.130 1.00 237.81 244 LEU D CA 1
ATOM 9070 C C . LEU G 1 244 ? 381.623 296.761 152.905 1.00 236.97 244 LEU D C 1
ATOM 9071 O O . LEU G 1 244 ? 381.291 295.680 152.415 1.00 235.47 244 LEU D O 1
ATOM 9076 N N . ILE G 1 245 ? 380.750 297.709 153.260 1.00 237.62 245 ILE D N 1
ATOM 9077 C CA . ILE G 1 245 ? 379.297 297.583 153.077 1.00 240.10 245 ILE D CA 1
ATOM 9078 C C . ILE G 1 245 ? 378.767 298.804 152.319 1.00 240.72 245 ILE D C 1
ATOM 9079 O O . ILE G 1 245 ? 379.066 299.940 152.687 1.00 239.11 245 ILE D O 1
ATOM 9084 N N . THR G 1 246 ? 377.970 298.552 151.276 1.00 241.40 246 THR D N 1
ATOM 9085 C CA . THR G 1 246 ? 377.400 299.601 150.417 1.00 239.60 246 THR D CA 1
ATOM 9086 C C . THR G 1 246 ? 375.976 299.225 149.988 1.00 235.20 246 THR D C 1
ATOM 9087 O O . THR G 1 246 ? 375.654 298.040 149.865 1.00 235.78 246 THR D O 1
ATOM 9091 N N . GLY G 1 247 ? 375.139 300.239 149.762 1.00 229.26 247 GLY D N 1
ATOM 9092 C CA . GLY G 1 247 ? 373.757 300.054 149.302 1.00 224.08 247 GLY D CA 1
ATOM 9093 C C . GLY G 1 247 ? 373.469 300.848 148.041 1.00 219.55 247 GLY D C 1
ATOM 9094 O O . GLY G 1 247 ? 373.358 300.280 146.952 1.00 216.45 247 GLY D O 1
ATOM 9095 N N . ASP G 1 248 ? 373.351 302.166 148.198 1.00 216.00 248 ASP D N 1
ATOM 9096 C CA . ASP G 1 248 ? 373.056 303.074 147.086 1.00 212.35 248 ASP D CA 1
ATOM 9097 C C . ASP G 1 248 ? 374.292 303.282 146.209 1.00 210.78 248 ASP D C 1
ATOM 9098 O O . ASP G 1 248 ? 375.346 303.685 146.705 1.00 211.98 248 ASP D O 1
ATOM 9103 N N . PHE G 1 249 ? 374.154 303.004 144.913 1.00 209.41 249 PHE D N 1
ATOM 9104 C CA . PHE G 1 249 ? 375.243 303.196 143.948 1.00 209.40 249 PHE D CA 1
ATOM 9105 C C . PHE G 1 249 ? 374.708 303.230 142.514 1.00 208.75 249 PHE D C 1
ATOM 9106 O O . PHE G 1 249 ? 373.668 302.633 142.222 1.00 211.78 249 PHE D O 1
ATOM 9114 N N . ASP G 1 250 ? 375.423 303.931 141.633 1.00 206.21 250 ASP D N 1
ATOM 9115 C CA . ASP G 1 250 ? 375.040 304.072 140.224 1.00 205.41 250 ASP D CA 1
ATOM 9116 C C . ASP G 1 250 ? 376.235 303.813 139.298 1.00 204.58 250 ASP D C 1
ATOM 9117 O O . ASP G 1 250 ? 377.351 304.257 139.574 1.00 206.13 250 ASP D O 1
ATOM 9122 N N . LYS G 1 251 ? 375.976 303.094 138.204 1.00 202.57 251 LYS D N 1
ATOM 9123 C CA . LYS G 1 251 ? 376.991 302.742 137.206 1.00 200.95 251 LYS D CA 1
ATOM 9124 C C . LYS G 1 251 ? 376.387 302.849 135.805 1.00 198.64 251 LYS D C 1
ATOM 9125 O O . LYS G 1 251 ? 375.190 302.608 135.624 1.00 198.02 251 LYS D O 1
ATOM 9131 N N . LEU G 1 252 ? 377.222 303.201 134.826 1.00 199.51 252 LEU D N 1
ATOM 9132 C CA . LEU G 1 252 ? 376.765 303.520 133.468 1.00 202.54 252 LEU D CA 1
ATOM 9133 C C . LEU G 1 252 ? 377.638 302.868 132.392 1.00 196.49 252 LEU D C 1
ATOM 9134 O O . LEU G 1 252 ? 378.866 302.938 132.456 1.00 196.56 252 LEU D O 1
ATOM 9139 N N . ILE G 1 253 ? 376.984 302.237 131.414 1.00 189.76 253 ILE D N 1
ATOM 9140 C CA . ILE G 1 253 ? 377.628 301.702 130.210 1.00 182.84 253 ILE D CA 1
ATOM 9141 C C . ILE G 1 253 ? 376.849 302.208 129.001 1.00 178.67 253 ILE D C 1
ATOM 9142 O O . ILE G 1 253 ? 375.618 302.142 128.985 1.00 177.25 253 ILE D O 1
ATOM 9147 N N . TYR G 1 254 ? 377.566 302.707 127.996 1.00 179.42 254 TYR D N 1
ATOM 9148 C CA . TYR G 1 254 ? 376.941 303.291 126.806 1.00 183.97 254 TYR D CA 1
ATOM 9149 C C . TYR G 1 254 ? 377.818 303.080 125.572 1.00 183.48 254 TYR D C 1
ATOM 9150 O O . TYR G 1 254 ? 378.961 302.632 125.682 1.00 184.46 254 TYR D O 1
ATOM 9159 N N . GLY G 1 255 ? 377.267 303.383 124.399 1.00 183.28 255 GLY D N 1
ATOM 9160 C CA . GLY G 1 255 ? 377.999 303.264 123.140 1.00 183.82 255 GLY D CA 1
ATOM 9161 C C . GLY G 1 255 ? 378.224 301.819 122.729 1.00 186.18 255 GLY D C 1
ATOM 9162 O O . GLY G 1 255 ? 377.397 300.950 123.018 1.00 187.04 255 GLY D O 1
ATOM 9163 N N . ILE G 1 256 ? 379.350 301.574 122.060 1.00 189.94 256 ILE D N 1
ATOM 9164 C CA . ILE G 1 256 ? 379.710 300.253 121.527 1.00 195.28 256 ILE D CA 1
ATOM 9165 C C . ILE G 1 256 ? 381.157 299.935 121.945 1.00 193.70 256 ILE D C 1
ATOM 9166 O O . ILE G 1 256 ? 381.944 300.865 122.148 1.00 195.94 256 ILE D O 1
ATOM 9171 N N . PRO G 1 257 ? 381.513 298.635 122.101 1.00 191.48 257 PRO D N 1
ATOM 9172 C CA . PRO G 1 257 ? 382.923 298.272 122.336 1.00 190.02 257 PRO D CA 1
ATOM 9173 C C . PRO G 1 257 ? 383.916 298.817 121.301 1.00 188.33 257 PRO D C 1
ATOM 9174 O O . PRO G 1 257 ? 384.928 299.402 121.688 1.00 185.84 257 PRO D O 1
ATOM 9178 N N . GLN G 1 258 ? 383.622 298.601 120.017 1.00 188.77 258 GLN D N 1
ATOM 9179 C CA . GLN G 1 258 ? 384.363 299.190 118.887 1.00 190.80 258 GLN D CA 1
ATOM 9180 C C . GLN G 1 258 ? 385.794 298.639 118.750 1.00 192.78 258 GLN D C 1
ATOM 9181 O O . GLN G 1 258 ? 386.648 298.884 119.605 1.00 192.67 258 GLN D O 1
ATOM 9187 N N . LEU G 1 259 ? 386.045 297.918 117.655 1.00 194.80 259 LEU D N 1
ATOM 9188 C CA . LEU G 1 259 ? 387.310 297.209 117.436 1.00 196.42 259 LEU D CA 1
ATOM 9189 C C . LEU G 1 259 ? 388.118 297.791 116.276 1.00 198.19 259 LEU D C 1
ATOM 9190 O O . LEU G 1 259 ? 387.555 298.239 115.274 1.00 199.14 259 LEU D O 1
ATOM 9195 N N . ILE G 1 260 ? 389.440 297.779 116.436 1.00 202.51 260 ILE D N 1
ATOM 9196 C CA . ILE G 1 260 ? 390.392 298.082 115.360 1.00 206.93 260 ILE D CA 1
ATOM 9197 C C . ILE G 1 260 ? 391.654 297.246 115.604 1.00 209.88 260 ILE D C 1
ATOM 9198 O O . ILE G 1 260 ? 392.074 297.079 116.753 1.00 213.66 260 ILE D O 1
ATOM 9203 N N . GLU G 1 261 ? 392.246 296.723 114.530 1.00 212.75 261 GLU D N 1
ATOM 9204 C CA . GLU G 1 261 ? 393.294 295.701 114.634 1.00 217.20 261 GLU D CA 1
ATOM 9205 C C . GLU G 1 261 ? 394.400 295.884 113.588 1.00 218.71 261 GLU D C 1
ATOM 9206 O O . GLU G 1 261 ? 394.121 295.954 112.392 1.00 217.15 261 GLU D O 1
ATOM 9212 N N . TYR G 1 262 ? 395.650 295.949 114.053 1.00 223.74 262 TYR D N 1
ATOM 9213 C CA . TYR G 1 262 ? 396.820 296.181 113.192 1.00 229.21 262 TYR D CA 1
ATOM 9214 C C . TYR G 1 262 ? 398.091 295.545 113.771 1.00 222.70 262 TYR D C 1
ATOM 9215 O O . TYR G 1 262 ? 398.076 295.002 114.880 1.00 221.66 262 TYR D O 1
ATOM 9224 N N . LYS G 1 263 ? 399.176 295.609 112.996 1.00 216.91 263 LYS D N 1
ATOM 9225 C CA . LYS G 1 263 ? 400.508 295.177 113.425 1.00 213.07 263 LYS D CA 1
ATOM 9226 C C . LYS G 1 263 ? 401.501 296.328 113.248 1.00 205.13 263 LYS D C 1
ATOM 9227 O O . LYS G 1 263 ? 402.118 296.459 112.186 1.00 203.96 263 LYS D O 1
ATOM 9233 N N . ILE G 1 264 ? 401.647 297.162 114.282 1.00 201.24 264 ILE D N 1
ATOM 9234 C CA . ILE G 1 264 ? 402.541 298.341 114.223 1.00 201.17 264 ILE D CA 1
ATOM 9235 C C . ILE G 1 264 ? 403.449 298.532 115.454 1.00 197.10 264 ILE D C 1
ATOM 9236 O O . ILE G 1 264 ? 404.670 298.611 115.295 1.00 197.46 264 ILE D O 1
ATOM 9241 N N . ASP G 1 265 ? 402.881 298.588 116.662 1.00 194.06 265 ASP D N 1
ATOM 9242 C CA . ASP G 1 265 ? 403.660 298.857 117.886 1.00 191.18 265 ASP D CA 1
ATOM 9243 C C . ASP G 1 265 ? 402.847 298.592 119.157 1.00 195.06 265 ASP D C 1
ATOM 9244 O O . ASP G 1 265 ? 401.650 298.885 119.203 1.00 194.91 265 ASP D O 1
ATOM 9249 N N . GLU G 1 266 ? 403.511 298.038 120.174 1.00 199.84 266 GLU D N 1
ATOM 9250 C CA . GLU G 1 266 ? 402.929 297.839 121.506 1.00 202.12 266 GLU D CA 1
ATOM 9251 C C . GLU G 1 266 ? 403.808 298.547 122.541 1.00 201.40 266 GLU D C 1
ATOM 9252 O O . GLU G 1 266 ? 404.875 298.042 122.901 1.00 201.18 266 GLU D O 1
ATOM 9258 N N . THR G 1 267 ? 403.357 299.713 123.006 1.00 201.36 267 THR D N 1
ATOM 9259 C CA . THR G 1 267 ? 404.100 300.524 123.980 1.00 201.10 267 THR D CA 1
ATOM 9260 C C . THR G 1 267 ? 403.771 300.132 125.425 1.00 201.52 267 THR D C 1
ATOM 9261 O O . THR G 1 267 ? 404.673 300.031 126.260 1.00 203.04 267 THR D O 1
ATOM 9265 N N . ALA G 1 268 ? 402.486 299.927 125.711 1.00 199.81 268 ALA D N 1
ATOM 9266 C CA . ALA G 1 268 ? 402.023 299.582 127.064 1.00 198.10 268 ALA D CA 1
ATOM 9267 C C . ALA G 1 268 ? 402.410 298.169 127.524 1.00 200.30 268 ALA D C 1
ATOM 9268 O O . ALA G 1 268 ? 402.504 297.924 128.730 1.00 198.06 268 ALA D O 1
ATOM 9270 N N . GLN G 1 269 ? 402.630 297.255 126.575 1.00 206.38 269 GLN D N 1
ATOM 9271 C CA . GLN G 1 269 ? 402.943 295.851 126.872 1.00 211.12 269 GLN D CA 1
ATOM 9272 C C . GLN G 1 269 ? 404.435 295.562 126.690 1.00 214.53 269 GLN D C 1
ATOM 9273 O O . GLN G 1 269 ? 405.017 295.919 125.662 1.00 215.76 269 GLN D O 1
ATOM 9279 N N . LEU G 1 270 ? 405.037 294.908 127.686 1.00 218.52 270 LEU D N 1
ATOM 9280 C CA . LEU G 1 270 ? 406.457 294.540 127.671 1.00 222.04 270 LEU D CA 1
ATOM 9281 C C . LEU G 1 270 ? 406.586 293.045 127.373 1.00 221.30 270 LEU D C 1
ATOM 9282 O O . LEU G 1 270 ? 405.864 292.232 127.956 1.00 220.34 270 LEU D O 1
ATOM 9287 N N . SER G 1 271 ? 407.507 292.690 126.476 1.00 221.74 271 SER D N 1
ATOM 9288 C CA . SER G 1 271 ? 407.741 291.290 126.101 1.00 223.49 271 SER D CA 1
ATOM 9289 C C . SER G 1 271 ? 408.728 290.615 127.057 1.00 224.94 271 SER D C 1
ATOM 9290 O O . SER G 1 271 ? 409.908 290.447 126.735 1.00 225.87 271 SER D O 1
ATOM 9293 N N . THR G 1 272 ? 408.225 290.246 128.234 1.00 227.94 272 THR D N 1
ATOM 9294 C CA . THR G 1 272 ? 408.944 289.418 129.214 1.00 231.05 272 THR D CA 1
ATOM 9295 C C . THR G 1 272 ? 410.223 290.050 129.795 1.00 235.85 272 THR D C 1
ATOM 9296 O O . THR G 1 272 ? 410.205 290.553 130.921 1.00 236.35 272 THR D O 1
ATOM 9300 N N . VAL G 1 273 ? 411.311 290.038 129.024 1.00 241.55 273 VAL D N 1
ATOM 9301 C CA . VAL G 1 273 ? 412.654 290.307 129.552 1.00 245.68 273 VAL D CA 1
ATOM 9302 C C . VAL G 1 273 ? 412.990 291.804 129.582 1.00 247.88 273 VAL D C 1
ATOM 9303 O O . VAL G 1 273 ? 413.110 292.387 130.663 1.00 247.39 273 VAL D O 1
ATOM 9307 N N . LYS G 1 274 ? 413.132 292.411 128.403 1.00 250.48 274 LYS D N 1
ATOM 9308 C CA . LYS G 1 274 ? 413.657 293.781 128.268 1.00 252.11 274 LYS D CA 1
ATOM 9309 C C . LYS G 1 274 ? 412.910 294.613 127.222 1.00 251.67 274 LYS D C 1
ATOM 9310 O O . LYS G 1 274 ? 412.326 295.648 127.552 1.00 251.68 274 LYS D O 1
ATOM 9316 N N . ASN G 1 275 ? 412.946 294.162 125.968 1.00 249.19 275 ASN D N 1
ATOM 9317 C CA . ASN G 1 275 ? 412.360 294.908 124.845 1.00 246.67 275 ASN D CA 1
ATOM 9318 C C . ASN G 1 275 ? 410.831 294.916 124.899 1.00 238.77 275 ASN D C 1
ATOM 9319 O O . ASN G 1 275 ? 410.216 293.980 125.418 1.00 237.92 275 ASN D O 1
ATOM 9324 N N . GLU G 1 276 ? 410.232 295.977 124.359 1.00 228.76 276 GLU D N 1
ATOM 9325 C CA . GLU G 1 276 ? 408.774 296.132 124.341 1.00 221.91 276 GLU D CA 1
ATOM 9326 C C . GLU G 1 276 ? 408.145 295.236 123.263 1.00 214.08 276 GLU D C 1
ATOM 9327 O O . GLU G 1 276 ? 407.746 294.115 123.578 1.00 211.61 276 GLU D O 1
ATOM 9333 N N . ASP G 1 277 ? 408.062 295.703 122.012 1.00 209.16 277 ASP D N 1
ATOM 9334 C CA . ASP G 1 277 ? 407.608 294.860 120.893 1.00 205.48 277 ASP D CA 1
ATOM 9335 C C . ASP G 1 277 ? 407.887 295.498 119.523 1.00 204.55 277 ASP D C 1
ATOM 9336 O O . ASP G 1 277 ? 407.379 296.581 119.223 1.00 203.37 277 ASP D O 1
ATOM 9341 N N . GLY G 1 278 ? 408.701 294.822 118.711 1.00 202.83 278 GLY D N 1
ATOM 9342 C CA . GLY G 1 278 ? 408.869 295.156 117.294 1.00 199.58 278 GLY D CA 1
ATOM 9343 C C . GLY G 1 278 ? 407.906 294.303 116.492 1.00 196.98 278 GLY D C 1
ATOM 9344 O O . GLY G 1 278 ? 408.245 293.186 116.102 1.00 194.57 278 GLY D O 1
ATOM 9345 N N . THR G 1 279 ? 406.711 294.837 116.243 1.00 195.45 279 THR D N 1
ATOM 9346 C CA . THR G 1 279 ? 405.571 294.052 115.736 1.00 195.14 279 THR D CA 1
ATOM 9347 C C . THR G 1 279 ? 405.768 293.380 114.362 1.00 195.88 279 THR D C 1
ATOM 9348 O O . THR G 1 279 ? 405.217 292.302 114.132 1.00 195.94 279 THR D O 1
ATOM 9352 N N . PRO G 1 280 ? 406.525 294.015 113.440 1.00 197.06 280 PRO D N 1
ATOM 9353 C CA . PRO G 1 280 ? 406.913 293.301 112.214 1.00 198.21 280 PRO D CA 1
ATOM 9354 C C . PRO G 1 280 ? 407.831 292.089 112.453 1.00 203.33 280 PRO D C 1
ATOM 9355 O O . PRO G 1 280 ? 407.747 291.111 111.707 1.00 205.34 280 PRO D O 1
ATOM 9359 N N . VAL G 1 281 ? 408.689 292.160 113.476 1.00 204.83 281 VAL D N 1
ATOM 9360 C CA . VAL G 1 281 ? 409.559 291.038 113.856 1.00 205.61 281 VAL D CA 1
ATOM 9361 C C . VAL G 1 281 ? 408.756 290.059 114.716 1.00 205.01 281 VAL D C 1
ATOM 9362 O O . VAL G 1 281 ? 408.602 288.891 114.353 1.00 205.43 281 VAL D O 1
ATOM 9366 N N . ASN G 1 282 ? 408.246 290.546 115.848 1.00 204.74 282 ASN D N 1
ATOM 9367 C CA . ASN G 1 282 ? 407.343 289.772 116.706 1.00 205.29 282 ASN D CA 1
ATOM 9368 C C . ASN G 1 282 ? 405.956 289.750 116.066 1.00 204.83 282 ASN D C 1
ATOM 9369 O O . ASN G 1 282 ? 405.079 290.541 116.425 1.00 206.39 282 ASN D O 1
ATOM 9374 N N . LEU G 1 283 ? 405.773 288.829 115.123 1.00 206.00 283 LEU D N 1
ATOM 9375 C CA . LEU G 1 283 ? 404.599 288.821 114.243 1.00 208.70 283 LEU D CA 1
ATOM 9376 C C . LEU G 1 283 ? 403.360 288.305 114.992 1.00 206.36 283 LEU D C 1
ATOM 9377 O O . LEU G 1 283 ? 403.193 287.096 115.179 1.00 204.45 283 LEU D O 1
ATOM 9382 N N . PHE G 1 284 ? 402.514 289.238 115.439 1.00 207.63 284 PHE D N 1
ATOM 9383 C CA . PHE G 1 284 ? 401.315 288.924 116.227 1.00 210.45 284 PHE D CA 1
ATOM 9384 C C . PHE G 1 284 ? 400.140 289.821 115.833 1.00 213.87 284 PHE D C 1
ATOM 9385 O O . PHE G 1 284 ? 400.300 291.038 115.717 1.00 211.11 284 PHE D O 1
ATOM 9393 N N . GLU G 1 285 ? 398.964 289.215 115.658 1.00 222.11 285 GLU D N 1
ATOM 9394 C CA . GLU G 1 285 ? 397.752 289.932 115.236 1.00 230.86 285 GLU D CA 1
ATOM 9395 C C . GLU G 1 285 ? 397.082 290.512 116.485 1.00 230.00 285 GLU D C 1
ATOM 9396 O O . GLU G 1 285 ? 396.425 289.785 117.230 1.00 231.40 285 GLU D O 1
ATOM 9402 N N . GLN G 1 286 ? 397.251 291.817 116.703 1.00 231.39 286 GLN D N 1
ATOM 9403 C CA . GLN G 1 286 ? 396.853 292.470 117.958 1.00 235.33 286 GLN D CA 1
ATOM 9404 C C . GLN G 1 286 ? 395.716 293.483 117.770 1.00 228.49 286 GLN D C 1
ATOM 9405 O O . GLN G 1 286 ? 395.842 294.418 116.976 1.00 227.38 286 GLN D O 1
ATOM 9411 N N . ASP G 1 287 ? 394.630 293.297 118.527 1.00 220.33 287 ASP D N 1
ATOM 9412 C CA . ASP G 1 287 ? 393.424 294.142 118.438 1.00 213.49 287 ASP D CA 1
ATOM 9413 C C . ASP G 1 287 ? 393.331 295.170 119.572 1.00 211.19 287 ASP D C 1
ATOM 9414 O O . ASP G 1 287 ? 394.065 295.093 120.561 1.00 209.46 287 ASP D O 1
ATOM 9419 N N . MET G 1 288 ? 392.406 296.116 119.406 1.00 211.07 288 MET D N 1
ATOM 9420 C CA . MET G 1 288 ? 392.191 297.229 120.336 1.00 211.79 288 MET D CA 1
ATOM 9421 C C . MET G 1 288 ? 390.737 297.225 120.808 1.00 212.56 288 MET D C 1
ATOM 9422 O O . MET G 1 288 ? 389.831 296.924 120.026 1.00 211.92 288 MET D O 1
ATOM 9427 N N . VAL G 1 289 ? 390.523 297.556 122.084 1.00 214.49 289 VAL D N 1
ATOM 9428 C CA . VAL G 1 289 ? 389.180 297.594 122.688 1.00 216.27 289 VAL D CA 1
ATOM 9429 C C . VAL G 1 289 ? 389.055 298.793 123.634 1.00 214.02 289 VAL D C 1
ATOM 9430 O O . VAL G 1 289 ? 389.994 299.103 124.371 1.00 213.89 289 VAL D O 1
ATOM 9434 N N . ALA G 1 290 ? 387.891 299.447 123.616 1.00 211.20 290 ALA D N 1
ATOM 9435 C CA . ALA G 1 290 ? 387.624 300.603 124.482 1.00 210.28 290 ALA D CA 1
ATOM 9436 C C . ALA G 1 290 ? 386.120 300.875 124.636 1.00 206.57 290 ALA D C 1
ATOM 9437 O O . ALA G 1 290 ? 385.492 301.424 123.729 1.00 206.51 290 ALA D O 1
ATOM 9439 N N . LEU G 1 291 ? 385.561 300.495 125.788 1.00 202.19 291 LEU D N 1
ATOM 9440 C CA . LEU G 1 291 ? 384.134 300.694 126.090 1.00 199.60 291 LEU D CA 1
ATOM 9441 C C . LEU G 1 291 ? 383.921 301.972 126.901 1.00 195.43 291 LEU D C 1
ATOM 9442 O O . LEU G 1 291 ? 384.747 302.316 127.749 1.00 194.67 291 LEU D O 1
ATOM 9447 N N . ARG G 1 292 ? 382.801 302.651 126.648 1.00 192.63 292 ARG D N 1
ATOM 9448 C CA . ARG G 1 292 ? 382.422 303.858 127.390 1.00 191.03 292 ARG D CA 1
ATOM 9449 C C . ARG G 1 292 ? 381.743 303.473 128.709 1.00 188.08 292 ARG D C 1
ATOM 9450 O O . ARG G 1 292 ? 380.516 303.345 128.778 1.00 187.96 292 ARG D O 1
ATOM 9458 N N . ALA G 1 293 ? 382.560 303.283 129.747 1.00 184.46 293 ALA D N 1
ATOM 9459 C CA . ALA G 1 293 ? 382.091 302.904 131.083 1.00 182.65 293 ALA D CA 1
ATOM 9460 C C . ALA G 1 293 ? 382.383 304.023 132.086 1.00 181.21 293 ALA D C 1
ATOM 9461 O O . ALA G 1 293 ? 383.471 304.602 132.072 1.00 177.03 293 ALA D O 1
ATOM 9463 N N . THR G 1 294 ? 381.407 304.320 132.949 1.00 185.01 294 THR D N 1
ATOM 9464 C CA . THR G 1 294 ? 381.504 305.432 133.908 1.00 189.98 294 THR D CA 1
ATOM 9465 C C . THR G 1 294 ? 380.714 305.147 135.197 1.00 192.21 294 THR D C 1
ATOM 9466 O O . THR G 1 294 ? 379.720 304.417 135.176 1.00 190.78 294 THR D O 1
ATOM 9470 N N . MET G 1 295 ? 381.166 305.744 136.303 1.00 196.65 295 MET D N 1
ATOM 9471 C CA . MET G 1 295 ? 380.596 305.533 137.639 1.00 199.92 295 MET D CA 1
ATOM 9472 C C . MET G 1 295 ? 379.862 306.773 138.160 1.00 203.11 295 MET D C 1
ATOM 9473 O O . MET G 1 295 ? 379.871 307.834 137.531 1.00 204.74 295 MET D O 1
ATOM 9478 N N . HIS G 1 296 ? 379.224 306.609 139.317 1.00 207.41 296 HIS D N 1
ATOM 9479 C CA . HIS G 1 296 ? 378.701 307.724 140.111 1.00 210.90 296 HIS D CA 1
ATOM 9480 C C . HIS G 1 296 ? 378.512 307.271 141.563 1.00 213.95 296 HIS D C 1
ATOM 9481 O O . HIS G 1 296 ? 377.924 306.215 141.811 1.00 214.97 296 HIS D O 1
ATOM 9488 N N . VAL G 1 297 ? 378.992 308.083 142.508 1.00 216.47 297 VAL D N 1
ATOM 9489 C CA . VAL G 1 297 ? 379.119 307.679 143.914 1.00 219.13 297 VAL D CA 1
ATOM 9490 C C . VAL G 1 297 ? 378.420 308.660 144.863 1.00 221.05 297 VAL D C 1
ATOM 9491 O O . VAL G 1 297 ? 378.513 309.876 144.685 1.00 221.58 297 VAL D O 1
ATOM 9495 N N . ALA G 1 298 ? 377.720 308.110 145.858 1.00 224.78 298 ALA D N 1
ATOM 9496 C CA . ALA G 1 298 ? 377.227 308.870 147.014 1.00 227.76 298 ALA D CA 1
ATOM 9497 C C . ALA G 1 298 ? 378.250 308.739 148.142 1.00 230.95 298 ALA D C 1
ATOM 9498 O O . ALA G 1 298 ? 378.863 307.681 148.309 1.00 234.71 298 ALA D O 1
ATOM 9500 N N . LEU G 1 299 ? 378.406 309.801 148.932 1.00 231.82 299 LEU D N 1
ATOM 9501 C CA . LEU G 1 299 ? 379.567 309.962 149.824 1.00 234.02 299 LEU D CA 1
ATOM 9502 C C . LEU G 1 299 ? 379.282 309.566 151.292 1.00 230.36 299 LEU D C 1
ATOM 9503 O O . LEU G 1 299 ? 379.610 310.309 152.222 1.00 231.38 299 LEU D O 1
ATOM 9508 N N . HIS G 1 300 ? 378.688 308.385 151.489 1.00 226.54 300 HIS D N 1
ATOM 9509 C CA . HIS G 1 300 ? 378.409 307.838 152.831 1.00 223.89 300 HIS D CA 1
ATOM 9510 C C . HIS G 1 300 ? 378.462 306.303 152.822 1.00 220.67 300 HIS D C 1
ATOM 9511 O O . HIS G 1 300 ? 377.435 305.638 152.652 1.00 218.42 300 HIS D O 1
ATOM 9518 N N . ILE G 1 301 ? 379.669 305.758 152.995 1.00 217.93 301 ILE D N 1
ATOM 9519 C CA . ILE G 1 301 ? 379.920 304.306 152.926 1.00 214.43 301 ILE D CA 1
ATOM 9520 C C . ILE G 1 301 ? 380.906 303.898 154.034 1.00 216.97 301 ILE D C 1
ATOM 9521 O O . ILE G 1 301 ? 381.872 304.614 154.301 1.00 219.56 301 ILE D O 1
ATOM 9526 N N . ALA G 1 302 ? 380.657 302.745 154.663 1.00 215.98 302 ALA D N 1
ATOM 9527 C CA . ALA G 1 302 ? 381.465 302.255 155.794 1.00 213.66 302 ALA D CA 1
ATOM 9528 C C . ALA G 1 302 ? 382.736 301.529 155.347 1.00 210.56 302 ALA D C 1
ATOM 9529 O O . ALA G 1 302 ? 382.908 301.240 154.164 1.00 207.37 302 ALA D O 1
ATOM 9531 N N . ASP G 1 303 ? 383.617 301.238 156.307 1.00 211.57 303 ASP D N 1
ATOM 9532 C CA . ASP G 1 303 ? 384.899 300.567 156.038 1.00 212.93 303 ASP D CA 1
ATOM 9533 C C . ASP G 1 303 ? 385.527 300.002 157.320 1.00 215.49 303 ASP D C 1
ATOM 9534 O O . ASP G 1 303 ? 385.301 300.529 158.411 1.00 217.16 303 ASP D O 1
ATOM 9539 N N . ASP G 1 304 ? 386.307 298.929 157.170 1.00 218.16 304 ASP D N 1
ATOM 9540 C CA . ASP G 1 304 ? 387.097 298.346 158.263 1.00 222.01 304 ASP D CA 1
ATOM 9541 C C . ASP G 1 304 ? 388.475 297.930 157.742 1.00 227.90 304 ASP D C 1
ATOM 9542 O O . ASP G 1 304 ? 388.613 297.557 156.575 1.00 232.02 304 ASP D 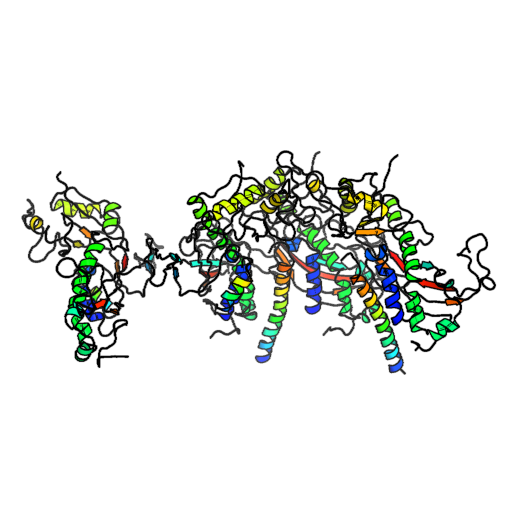O 1
ATOM 9547 N N . LYS G 1 305 ? 389.487 298.000 158.609 1.00 231.65 305 LYS D N 1
ATOM 9548 C CA . LYS G 1 305 ? 390.848 297.562 158.266 1.00 235.20 305 LYS D CA 1
ATOM 9549 C C . LYS G 1 305 ? 391.687 297.292 159.519 1.00 233.54 305 LYS D C 1
ATOM 9550 O O . LYS G 1 305 ? 391.407 297.833 160.592 1.00 231.25 305 LYS D O 1
ATOM 9556 N N . ALA G 1 306 ? 392.714 296.454 159.367 1.00 236.08 306 ALA D N 1
ATOM 9557 C CA . ALA G 1 306 ? 393.611 296.088 160.471 1.00 240.62 306 ALA D CA 1
ATOM 9558 C C . ALA G 1 306 ? 394.500 297.251 160.924 1.00 247.84 306 ALA D C 1
ATOM 9559 O O . ALA G 1 306 ? 394.656 298.243 160.206 1.00 249.88 306 ALA D O 1
ATOM 9561 N N . PHE G 1 307 ? 395.077 297.107 162.118 1.00 254.98 307 PHE D N 1
ATOM 9562 C CA . PHE G 1 307 ? 395.931 298.134 162.733 1.00 261.22 307 PHE D CA 1
ATOM 9563 C C . PHE G 1 307 ? 397.285 297.557 163.157 1.00 262.85 307 PHE D C 1
ATOM 9564 O O . PHE G 1 307 ? 398.324 297.976 162.641 1.00 263.14 307 PHE D O 1
ATOM 9572 N N . ALA G 1 308 ? 397.262 296.614 164.101 1.00 263.97 308 ALA D N 1
ATOM 9573 C CA . ALA G 1 308 ? 398.468 295.965 164.652 1.00 263.94 308 ALA D CA 1
ATOM 9574 C C . ALA G 1 308 ? 399.351 296.904 165.494 1.00 263.46 308 ALA D C 1
ATOM 9575 O O . ALA G 1 308 ? 399.466 296.712 166.708 1.00 263.19 308 ALA D O 1
ATOM 9577 N N . LYS G 1 309 ? 399.970 297.901 164.859 1.00 261.44 309 LYS D N 1
ATOM 9578 C CA . LYS G 1 309 ? 400.803 298.884 165.563 1.00 258.37 309 LYS D CA 1
ATOM 9579 C C . LYS G 1 309 ? 400.984 300.161 164.743 1.00 256.83 309 LYS D C 1
ATOM 9580 O O . LYS G 1 309 ? 400.721 301.264 165.225 1.00 254.04 309 LYS D O 1
ATOM 9586 N N . GLN H 2 40 ? 359.637 310.240 99.988 1.00 240.22 40 GLN d N 1
ATOM 9587 C CA . GLN H 2 40 ? 360.355 311.501 100.350 1.00 241.20 40 GLN d CA 1
ATOM 9588 C C . GLN H 2 40 ? 360.155 311.843 101.830 1.00 244.04 40 GLN d C 1
ATOM 9589 O O . GLN H 2 40 ? 361.118 311.873 102.601 1.00 243.66 40 GLN d O 1
ATOM 9595 N N . GLU H 2 41 ? 358.901 312.087 102.214 1.00 246.14 41 GLU d N 1
ATOM 9596 C CA . GLU H 2 41 ? 358.536 312.405 103.602 1.00 244.96 41 GLU d CA 1
ATOM 9597 C C . GLU H 2 41 ? 358.291 311.130 104.417 1.00 244.47 41 GLU d C 1
ATOM 9598 O O . GLU H 2 41 ? 358.667 311.060 105.589 1.00 243.85 41 GLU d O 1
ATOM 9604 N N . ILE H 2 42 ? 357.657 310.136 103.792 1.00 245.48 42 ILE d N 1
ATOM 9605 C CA . ILE H 2 42 ? 357.381 308.838 104.426 1.00 245.11 42 ILE d CA 1
ATOM 9606 C C . ILE H 2 42 ? 358.679 308.049 104.664 1.00 246.91 42 ILE d C 1
ATOM 9607 O O . ILE H 2 42 ? 358.812 307.369 105.685 1.00 248.84 42 ILE d O 1
ATOM 9612 N N . SER H 2 43 ? 359.625 308.145 103.727 1.00 248.80 43 SER d N 1
ATOM 9613 C CA . SER H 2 43 ? 360.923 307.464 103.839 1.00 249.73 43 SER d CA 1
ATOM 9614 C C . SER H 2 43 ? 361.771 307.977 105.007 1.00 250.57 43 SER d C 1
ATOM 9615 O O . SER H 2 43 ? 362.389 307.184 105.719 1.00 251.90 43 SER d O 1
ATOM 9618 N N . SER H 2 44 ? 361.796 309.297 105.195 1.00 250.76 44 SER d N 1
ATOM 9619 C CA . SER H 2 44 ? 362.555 309.923 106.286 1.00 251.06 44 SER d CA 1
ATOM 9620 C C . SER H 2 44 ? 361.992 309.590 107.674 1.00 253.58 44 SER d C 1
ATOM 9621 O O . SER H 2 44 ? 362.754 309.309 108.601 1.00 253.08 44 SER d O 1
ATOM 9624 N N . GLU H 2 45 ? 360.665 309.621 107.802 1.00 255.55 45 GLU d N 1
ATOM 9625 C CA . GLU H 2 45 ? 359.986 309.342 109.077 1.00 254.04 45 GLU d CA 1
ATOM 9626 C C . GLU H 2 45 ? 360.086 307.873 109.504 1.00 253.70 45 GLU d C 1
ATOM 9627 O O . GLU H 2 45 ? 360.341 307.587 110.677 1.00 252.86 45 GLU d O 1
ATOM 9633 N N . LEU H 2 46 ? 359.878 306.957 108.557 1.00 254.77 46 LEU d N 1
ATOM 9634 C CA . LEU H 2 46 ? 359.927 305.512 108.835 1.00 255.13 46 LEU d CA 1
ATOM 9635 C C . LEU H 2 46 ? 361.334 305.007 109.180 1.00 258.24 46 LEU d C 1
ATOM 9636 O O . LEU H 2 46 ? 361.480 304.131 110.035 1.00 259.35 46 LEU d O 1
ATOM 9641 N N . GLN H 2 47 ? 362.354 305.549 108.513 1.00 260.26 47 GLN d N 1
ATOM 9642 C CA . GLN H 2 47 ? 363.752 305.185 108.795 1.00 261.58 47 GLN d CA 1
ATOM 9643 C C . GLN H 2 47 ? 364.205 305.647 110.185 1.00 262.71 47 GLN d C 1
ATOM 9644 O O . GLN H 2 47 ? 364.888 304.902 110.892 1.00 264.24 47 GLN d O 1
ATOM 9650 N N . GLN H 2 48 ? 363.822 306.865 110.567 1.00 262.65 48 GLN d N 1
ATOM 9651 C CA . GLN H 2 48 ? 364.122 307.399 111.904 1.00 262.98 48 GLN d CA 1
ATOM 9652 C C . GLN H 2 48 ? 363.353 306.695 113.031 1.00 262.59 48 GLN d C 1
ATOM 9653 O O . GLN H 2 48 ? 363.856 306.602 114.154 1.00 263.37 48 GLN d O 1
ATOM 9659 N N . SER H 2 49 ? 362.144 306.211 112.736 1.00 260.06 49 SER d N 1
ATOM 9660 C CA . SER H 2 49 ? 361.337 305.469 113.716 1.00 257.43 49 SER d CA 1
ATOM 9661 C C . SER H 2 49 ? 361.929 304.091 114.038 1.00 256.20 49 SER d C 1
ATOM 9662 O O . SER H 2 49 ? 361.899 303.660 115.192 1.00 257.82 49 SER d O 1
ATOM 9665 N N . GLU H 2 50 ? 362.452 303.409 113.018 1.00 253.56 50 GLU d N 1
ATOM 9666 C CA . GLU H 2 50 ? 363.122 302.111 113.198 1.00 252.10 50 GLU d CA 1
ATOM 9667 C C . GLU H 2 50 ? 364.419 302.224 114.006 1.00 250.16 50 GLU d C 1
ATOM 9668 O O . GLU H 2 50 ? 364.691 301.377 114.860 1.00 249.84 50 GLU d O 1
ATOM 9674 N N . GLN H 2 51 ? 365.209 303.261 113.728 1.00 247.65 51 GLN d N 1
ATOM 9675 C CA . GLN H 2 51 ? 366.450 303.526 114.471 1.00 245.86 51 GLN d CA 1
ATOM 9676 C C . GLN H 2 51 ? 366.204 303.918 115.934 1.00 245.21 51 GLN d C 1
ATOM 9677 O O . GLN H 2 51 ? 366.987 303.547 116.810 1.00 246.85 51 GLN d O 1
ATOM 9683 N N . SER H 2 52 ? 365.128 304.666 116.187 1.00 242.66 52 SER d N 1
ATOM 9684 C CA . SER H 2 52 ? 364.777 305.106 117.545 1.00 240.51 52 SER d CA 1
ATOM 9685 C C . SER H 2 52 ? 364.344 303.951 118.455 1.00 240.67 52 SER d C 1
ATOM 9686 O O . SER H 2 52 ? 364.722 303.912 119.628 1.00 241.76 52 SER d O 1
ATOM 9689 N N . LYS H 2 53 ? 363.554 303.024 117.912 1.00 239.23 53 LYS d N 1
ATOM 9690 C CA . LYS H 2 53 ? 363.103 301.837 118.656 1.00 237.38 53 LYS d CA 1
ATOM 9691 C C . LYS H 2 53 ? 364.247 300.877 119.000 1.00 237.56 53 LYS d C 1
ATOM 9692 O O . LYS H 2 53 ? 364.283 300.331 120.104 1.00 237.54 53 LYS d O 1
ATOM 9698 N N . GLN H 2 54 ? 365.171 300.680 118.059 1.00 238.91 54 GLN d N 1
ATOM 9699 C CA . GLN H 2 54 ? 366.356 299.831 118.274 1.00 239.08 54 GLN d CA 1
ATOM 9700 C C . GLN H 2 54 ? 367.261 300.351 119.398 1.00 240.70 54 GLN d C 1
ATOM 9701 O O . GLN H 2 54 ? 367.818 299.559 120.162 1.00 239.86 54 GLN d O 1
ATOM 9707 N N . LYS H 2 55 ? 367.404 301.674 119.484 1.00 244.72 55 LYS d N 1
ATOM 9708 C CA . LYS H 2 55 ? 368.124 302.318 120.591 1.00 247.23 55 LYS d CA 1
ATOM 9709 C C . LYS H 2 55 ? 367.357 302.217 121.916 1.00 248.61 55 LYS d C 1
ATOM 9710 O O . LYS H 2 55 ? 367.973 302.105 122.979 1.00 249.10 55 LYS d O 1
ATOM 9716 N N . GLN H 2 56 ? 366.024 302.266 121.850 1.00 250.18 56 GLN d N 1
ATOM 9717 C CA . GLN H 2 56 ? 365.169 302.022 123.024 1.00 252.06 56 GLN d CA 1
ATOM 9718 C C . GLN H 2 56 ? 365.192 300.562 123.507 1.00 255.54 56 GLN d C 1
ATOM 9719 O O . GLN H 2 56 ? 365.004 300.312 124.697 1.00 257.81 56 GLN d O 1
ATOM 9725 N N . TYR H 2 57 ? 365.407 299.610 122.595 1.00 257.51 57 TYR d N 1
ATOM 9726 C CA . TYR H 2 57 ? 365.604 298.195 122.974 1.00 257.72 57 TYR d CA 1
ATOM 9727 C C . TYR H 2 57 ? 366.978 297.914 123.613 1.00 256.93 57 TYR d C 1
ATOM 9728 O O . TYR H 2 57 ? 367.180 296.846 124.193 1.00 253.61 57 TYR d O 1
ATOM 9737 N N . GLY H 2 58 ? 367.917 298.852 123.490 1.00 256.37 58 GLY d N 1
ATOM 9738 C CA . GLY H 2 58 ? 369.170 298.812 124.247 1.00 254.13 58 GLY d CA 1
ATOM 9739 C C . GLY H 2 58 ? 368.999 298.967 125.753 1.00 253.59 58 GLY d C 1
ATOM 9740 O O . GLY H 2 58 ? 369.825 298.472 126.520 1.00 253.14 58 GLY d O 1
ATOM 9741 N N . THR H 2 59 ? 367.940 299.660 126.179 1.00 253.50 59 THR d N 1
ATOM 9742 C CA . THR H 2 59 ? 367.632 299.822 127.607 1.00 252.72 59 THR d CA 1
ATOM 9743 C C . THR H 2 59 ? 367.023 298.563 128.240 1.00 255.55 59 THR d C 1
ATOM 9744 O O . THR H 2 59 ? 367.113 298.386 129.456 1.00 256.92 59 THR d O 1
ATOM 9748 N N . THR H 2 60 ? 366.398 297.704 127.429 1.00 256.93 60 THR d N 1
ATOM 9749 C CA . THR H 2 60 ? 365.888 296.409 127.908 1.00 257.54 60 THR d CA 1
ATOM 9750 C C . THR H 2 60 ? 367.027 295.426 128.214 1.00 258.79 60 THR d C 1
ATOM 9751 O O . THR H 2 60 ? 366.902 294.597 129.117 1.00 259.99 60 THR d O 1
ATOM 9755 N N . LEU H 2 61 ? 368.123 295.524 127.457 1.00 257.53 61 LEU d N 1
ATOM 9756 C CA . LEU H 2 61 ? 369.371 294.798 127.752 1.00 256.81 61 LEU d CA 1
ATOM 9757 C C . LEU H 2 61 ? 369.924 295.176 129.131 1.00 250.82 61 LEU d C 1
ATOM 9758 O O . LEU H 2 61 ? 370.406 294.315 129.872 1.00 248.64 61 LEU d O 1
ATOM 9763 N N . GLN H 2 62 ? 369.853 296.466 129.455 1.00 245.69 62 GLN d N 1
ATOM 9764 C CA . GLN H 2 62 ? 370.240 296.985 130.773 1.00 241.54 62 GLN d CA 1
ATOM 9765 C C . GLN H 2 62 ? 369.337 296.435 131.889 1.00 243.55 62 GLN d C 1
ATOM 9766 O O . GLN H 2 62 ? 369.814 296.130 132.985 1.00 244.82 62 GLN d O 1
ATOM 9772 N N . ASN H 2 63 ? 368.039 296.321 131.601 1.00 244.21 63 ASN d N 1
ATOM 9773 C CA . ASN H 2 63 ? 367.067 295.725 132.530 1.00 244.27 63 ASN d CA 1
ATOM 9774 C C . ASN H 2 63 ? 367.245 294.211 132.707 1.00 245.99 63 ASN d C 1
ATOM 9775 O O . ASN H 2 63 ? 366.951 293.679 133.779 1.00 245.66 63 ASN d O 1
ATOM 9780 N N . LEU H 2 64 ? 367.704 293.523 131.659 1.00 248.02 64 LEU d N 1
ATOM 9781 C CA . LEU H 2 64 ? 368.070 292.100 131.758 1.00 249.79 64 LEU d CA 1
ATOM 9782 C C . LEU H 2 64 ? 369.293 291.878 132.657 1.00 248.71 64 LEU d C 1
ATOM 9783 O O . LEU H 2 64 ? 369.377 290.860 133.347 1.00 248.51 64 LEU d O 1
ATOM 9788 N N . ALA H 2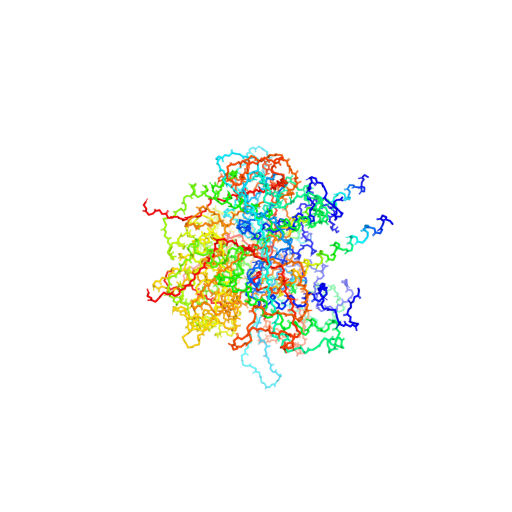 65 ? 370.233 292.825 132.638 1.00 247.56 65 ALA d N 1
ATOM 9789 C CA . ALA H 2 65 ? 371.395 292.799 133.537 1.00 246.66 65 ALA d CA 1
ATOM 9790 C C . ALA H 2 65 ? 371.016 293.033 135.006 1.00 245.20 65 ALA d C 1
ATOM 9791 O O . ALA H 2 65 ? 371.687 292.523 135.906 1.00 243.82 65 ALA d O 1
ATOM 9793 N N . LYS H 2 66 ? 369.955 293.809 135.237 1.00 243.26 66 LYS d N 1
ATOM 9794 C CA . LYS H 2 66 ? 369.409 294.029 136.586 1.00 242.03 66 LYS d CA 1
ATOM 9795 C C . LYS H 2 66 ? 368.862 292.745 137.229 1.00 241.11 66 LYS d C 1
ATOM 9796 O O . LYS H 2 66 ? 368.873 292.617 138.455 1.00 241.72 66 LYS d O 1
ATOM 9802 N N . GLN H 2 67 ? 368.383 291.811 136.405 1.00 240.48 67 GLN d N 1
ATOM 9803 C CA . GLN H 2 67 ? 367.952 290.488 136.879 1.00 240.93 67 GLN d CA 1
ATOM 9804 C C . GLN H 2 67 ? 369.129 289.662 137.416 1.00 236.99 67 GLN d C 1
ATOM 9805 O O . GLN H 2 67 ? 368.991 288.966 138.424 1.00 237.75 67 GLN d O 1
ATOM 9811 N N . ASN H 2 68 ? 370.276 289.748 136.740 1.00 231.65 68 ASN d N 1
ATOM 9812 C CA . ASN H 2 68 ? 371.493 289.032 137.154 1.00 228.73 68 ASN d CA 1
ATOM 9813 C C . ASN H 2 68 ? 372.226 289.664 138.349 1.00 230.46 68 ASN d C 1
ATOM 9814 O O . ASN H 2 68 ? 373.121 289.036 138.919 1.00 232.15 68 ASN d O 1
ATOM 9819 N N . ARG H 2 69 ? 371.863 290.896 138.710 1.00 232.08 69 ARG d N 1
ATOM 9820 C CA . ARG H 2 69 ? 372.409 291.569 139.896 1.00 233.68 69 ARG d CA 1
ATOM 9821 C C . ARG H 2 69 ? 371.982 290.842 141.177 1.00 232.84 69 ARG d C 1
ATOM 9822 O O . ARG H 2 69 ? 370.848 290.367 141.273 1.00 232.94 69 ARG d O 1
ATOM 9830 N N . ILE H 2 70 ? 372.891 290.764 142.150 1.00 233.24 70 ILE d N 1
ATOM 9831 C CA . ILE H 2 70 ? 372.653 290.010 143.391 1.00 234.60 70 ILE d CA 1
ATOM 9832 C C . ILE H 2 70 ? 371.662 290.739 144.304 1.00 234.61 70 ILE d C 1
ATOM 9833 O O . ILE H 2 70 ? 370.730 290.122 144.826 1.00 233.98 70 ILE d O 1
ATOM 9838 N N . ILE H 2 71 ? 371.875 292.041 144.493 1.00 236.28 71 ILE d N 1
ATOM 9839 C CA . ILE H 2 71 ? 370.999 292.866 145.335 1.00 239.14 71 ILE d CA 1
ATOM 9840 C C . ILE H 2 71 ? 369.691 293.118 144.574 1.00 240.96 71 ILE d C 1
ATOM 9841 O O . ILE H 2 71 ? 369.706 293.365 143.366 1.00 241.39 71 ILE d O 1
ATOM 9846 N N . LYS H 2 72 ? 368.569 293.045 145.291 1.00 241.14 72 LYS d N 1
ATOM 9847 C CA . LYS H 2 72 ? 367.241 293.185 144.687 1.00 240.63 72 LYS d CA 1
ATOM 9848 C C . LYS H 2 72 ? 366.175 293.520 145.730 1.00 239.96 72 LYS d C 1
ATOM 9849 O O . LYS H 2 72 ? 366.212 293.019 146.854 1.00 240.03 72 LYS d O 1
#